Protein AF-0000000066668256 (afdb_homodimer)

Sequence (912 aa):
MPIAGFIGDLVALIESRNPEQIDAEDDSVPLQAQHWTLARVGQEAFAPSRTLNDADVHDGELLVLRSVTSKEAPALFDDVIDAVSRLTAEEFRSWTGNSARWTGLVASVLTVLTVLLTLANARGHGDPLAPAFILTAAGIGAFVAAGFAARRYLDTITATWLSLDGLLLVFGGGALFVPGALGSAHLLLGCSLTLVAAVLGYRVIGTGATLFSAAAAVSVIAGGSAAVYLVWHPGLPKLSAGLVVVGIALLSMVPRLAAGLARLPIPPVPTAGAAIDPADHEPRPTIEGIGAIGATALPSAAGLGERARAANQYQSGLIIACTLSAVIGAFGAADPLGSARWQGVTLAVVTAIILCLRGRSFADLTQAATLIAGGCLAFVALIVGAAVGDTDLELLVVGLLVVFAAGTVGFGVIGPHIEVTPVTRRMIEIFEYMLIISLIPLVLWIMNVYSMARNIMPIAGFIGDLVALIESRNPEQIDAEDDSVPLQAQHWTLARVGQEAFAPSRTLNDADVHDGELLVLRSVTSKEAPALFDDVIDAVSRLTAEEFRSWTGNSARWTGLVASVLTVLTVLLTLANARGHGDPLAPAFILTAAGIGAFVAAGFAARRYLDTITATWLSLDGLLLVFGGGALFVPGALGSAHLLLGCSLTLVAAVLGYRVIGTGATLFSAAAAVSVIAGGSAAVYLVWHPGLPKLSAGLVVVGIALLSMVPRLAAGLARLPIPPVPTAGAAIDPADHEPRPTIEGIGAIGATALPSAAGLGERARAANQYQSGLIIACTLSAVIGAFGAADPLGSARWQGVTLAVVTAIILCLRGRSFADLTQAATLIAGGCLAFVALIVGAAVGDTDLELLVVGLLVVFAAGTVGFGVIGPHIEVTPVTRRMIEIFEYMLIISLIPLVLWIMNVYSMARNI

Solvent-accessible surface area (backbone atoms only — not comparable to full-atom values): 46355 Å² total; per-residue (Å²): 113,36,41,56,76,47,40,62,56,49,49,49,48,52,42,67,74,47,53,72,73,73,69,51,82,67,89,60,70,64,70,79,79,52,50,57,26,51,13,45,78,94,49,71,67,45,62,41,79,40,28,51,72,76,68,68,58,57,92,87,63,68,63,37,84,34,72,41,69,56,68,65,60,71,75,75,50,93,39,70,65,57,39,45,49,52,51,47,58,71,70,44,64,60,62,44,52,64,54,35,27,50,51,10,49,52,51,17,47,54,36,52,52,47,47,49,52,53,50,61,59,46,32,78,78,46,65,69,56,63,62,19,53,51,29,34,52,51,11,52,49,27,39,52,50,14,35,45,28,31,71,75,65,63,35,59,66,62,13,39,55,30,36,49,45,12,45,54,24,28,23,49,11,35,22,40,66,45,76,61,65,90,48,41,68,20,45,26,41,7,20,50,47,26,30,52,47,24,55,52,44,36,71,69,46,69,58,48,56,30,59,30,36,18,45,30,45,35,19,50,55,51,20,48,51,19,48,48,40,68,73,68,56,60,58,61,40,40,54,16,37,49,31,27,50,51,12,56,57,46,53,75,43,33,66,62,51,16,32,57,75,35,64,52,85,68,73,76,74,77,56,93,74,62,71,78,55,70,76,75,60,54,73,71,58,55,77,79,69,27,51,70,64,57,45,64,70,50,54,50,73,67,48,47,49,52,32,46,50,47,17,52,28,31,32,39,6,42,47,49,24,21,36,52,32,26,32,55,8,25,48,39,26,15,28,32,75,65,80,58,43,72,56,22,44,50,47,24,53,49,50,18,52,49,31,34,58,54,13,70,72,38,56,43,28,70,49,15,48,45,23,32,49,33,13,51,48,32,46,53,50,46,45,52,33,38,32,74,49,34,70,86,40,41,67,59,38,49,50,51,42,52,50,47,22,54,45,32,35,45,50,13,62,50,42,67,74,53,85,79,50,72,66,58,51,51,50,50,50,52,50,50,51,51,50,59,60,51,47,55,62,43,44,38,52,67,60,41,46,56,61,54,55,66,73,98,112,35,41,57,76,47,40,63,57,50,48,49,49,52,41,66,73,48,53,72,73,74,69,56,75,70,90,59,69,64,72,79,79,49,51,55,27,50,12,46,77,96,50,72,66,47,62,42,79,41,28,51,71,79,67,67,58,57,91,87,63,68,64,37,83,34,72,42,69,56,68,64,62,73,76,75,51,91,39,68,66,58,40,44,48,51,52,47,59,72,72,46,64,59,60,44,54,65,54,36,27,51,51,10,49,51,50,17,47,55,37,51,51,48,47,50,52,52,50,61,60,46,34,79,78,47,65,68,54,63,61,16,52,52,28,34,51,50,12,51,49,27,39,52,50,13,35,44,28,31,71,76,65,62,34,57,67,62,13,39,54,29,36,50,44,12,44,54,25,28,23,50,11,36,22,41,67,45,76,60,65,90,47,42,70,22,46,25,42,7,20,51,47,25,30,52,48,22,56,52,44,37,71,70,47,69,56,47,55,30,59,30,36,19,46,29,43,35,17,51,54,52,20,50,52,20,50,48,40,67,74,68,56,60,58,62,39,39,54,15,38,49,32,29,50,51,12,56,57,44,53,75,43,31,67,60,52,15,33,56,74,35,65,53,85,68,75,76,73,78,56,93,76,62,72,78,56,71,77,75,60,54,72,70,57,55,78,78,70,27,48,69,67,57,44,65,70,50,55,49,74,68,46,46,50,51,34,46,49,46,16,51,28,31,30,40,7,42,47,48,25,22,35,50,33,27,32,54,8,23,47,38,25,15,28,32,75,64,80,57,44,72,57,24,44,50,48,23,51,48,50,19,51,49,30,34,58,54,13,70,72,39,56,42,31,69,48,15,49,45,23,33,50,33,12,52,49,34,46,52,51,46,45,50,32,37,32,74,48,35,70,86,42,40,66,59,37,50,52,51,45,53,51,46,22,54,46,32,35,46,50,13,61,50,41,66,74,53,84,80,50,71,66,58,50,50,50,49,50,52,49,51,50,52,50,60,60,52,47,55,62,43,44,38,53,67,61,41,47,57,60,54,56,66,73,98

Radius of gyration: 34.98 Å; Cα contacts (8 Å, |Δi|>4): 1241; chains: 2; bounding box: 107×98×68 Å

Organism: Nocardia brasiliensis (strain ATCC 700358 / HUJEG-1) (NCBI:txid1133849)

Secondary structure (DSSP, 8-state):
-BHHHHHHHHHHHHHHHSHHHHTSSS----TTSS-EEEEETTSPBPPTTSBTTTTTPPTT--EEEEE----------SSHHHHHHHHHHHHS-B--HHHHHHHHHHHHHHHHHHHHHHHHHHTTT---SHHHHHHHHHHHHHHHHHHHHHHTS--HHHHHHHHHHHHHHHHHHHHHTS-SSS-HHHHHHHHHHHHHHHHHHHHHH---HHHHHHHHHHHHHHHHHHHHHHHH---HHHHHHHHHHHHHHHHHHHHHHHHHHTT--------TTS---GGGGS----TTTTTTSHHHHS--HHHHHHHHHHHHHHHHHHHHHHHHHHHHHHHHHH-TTS---HHHHHHHHHHHHHHHHHHHH--BHHHHHHHHHHHHHHHHHHHHHHHHH-GGGHHHHHHHHHHHHHHHHIIIIIGGGSPPPHHHHHHHHHHHHHHHHHHHHHHHHHTTHHHHHHT-/-BHHHHHHHHHHHHHHHSHHHHSSS-----TTSS-EEEEETTSPBPPTTSBTTTTTPPTT--EEEEE----------SSHHHHHHHHHHHHS-B--HHHHHHHHHHHHHHHHHHHHHHHHHHTTT---SHHHHHHHHHHHHHHHHHHHHHHTS--HHHHHHHHHHHHHHHHHHHHHTS-SSS-HHHHHHHHHHHHHHHHHHHHHH---HHHHHHHHHHHHHHHHHHHHHHHH---HHHHHHHHHHHHHHHHHHHHHHHHHHTT--------TTS---GGGGS----TTTTTSSHHHHS--HHHHHHHHHHHHHHHHHHHHHHHHHHHHHHHHHH-TTS---HHHHHHHHHHHHHHHHHHHH--BHHHHHHHHHHHHHHHHHHHHHHHHH-GGGHHHHHHHHHHHHHHHHIIIIIGGGSPPPHHHHHHHHHHHHHHHHHHHHHHHHHTTHHHHHHT-

Structure (mmCIF, N/CA/C/O backbone):
data_AF-0000000066668256-model_v1
#
loop_
_entity.id
_entity.type
_entity.pdbx_description
1 polymer 'EccD-like transmembrane domain-containing protein'
#
loop_
_atom_site.group_PDB
_atom_site.id
_atom_site.type_symbol
_atom_site.label_atom_id
_atom_site.label_alt_id
_atom_site.label_comp_id
_atom_site.label_asym_id
_atom_site.label_entity_id
_atom_site.label_seq_id
_atom_site.pdbx_PDB_ins_code
_atom_site.Cartn_x
_atom_site.Cartn_y
_atom_site.Cartn_z
_atom_site.occupancy
_atom_site.B_iso_or_equiv
_atom_site.auth_seq_id
_atom_site.auth_comp_id
_atom_site.auth_asym_id
_atom_site.auth_atom_id
_atom_site.pdbx_PDB_model_num
ATOM 1 N N . MET A 1 1 ? -31.875 53.344 25.422 1 68.06 1 MET A N 1
ATOM 2 C CA . MET A 1 1 ? -31.312 52.688 24.234 1 68.06 1 MET A CA 1
ATOM 3 C C . MET A 1 1 ? -30.484 51.469 24.625 1 68.06 1 MET A C 1
ATOM 5 O O . MET A 1 1 ? -29.688 51.531 25.562 1 68.06 1 MET A O 1
ATOM 9 N N . PRO A 1 2 ? -30.797 50.312 23.984 1 75.94 2 PRO A N 1
ATOM 10 C CA . PRO A 1 2 ? -30.031 49.125 24.328 1 75.94 2 PRO A CA 1
ATOM 11 C C . PRO A 1 2 ? -28.547 49.25 24.062 1 75.94 2 PRO A C 1
ATOM 13 O O . PRO A 1 2 ? -28.156 50.031 23.172 1 75.94 2 PRO A O 1
ATOM 16 N N . ILE A 1 3 ? -27.75 48.562 24.859 1 79.12 3 ILE A N 1
ATOM 17 C CA . ILE A 1 3 ? -26.297 48.688 24.781 1 79.12 3 ILE A CA 1
ATOM 18 C C . ILE A 1 3 ? -25.828 48.344 23.375 1 79.12 3 ILE A C 1
ATOM 20 O O . ILE A 1 3 ? -24.938 49 22.828 1 79.12 3 ILE A O 1
ATOM 24 N N . ALA A 1 4 ? -26.453 47.406 22.672 1 74.12 4 ALA A N 1
ATOM 25 C CA . ALA A 1 4 ? -26.094 46.969 21.344 1 74.12 4 ALA A CA 1
ATOM 26 C C . ALA A 1 4 ? -26.266 48.094 20.312 1 74.12 4 ALA A C 1
ATOM 28 O O . ALA A 1 4 ? -25.547 48.125 19.312 1 74.12 4 ALA A O 1
ATOM 29 N N . GLY A 1 5 ? -27.156 48.969 20.594 1 74.69 5 GLY A N 1
ATOM 30 C CA . GLY A 1 5 ? -27.453 50.031 19.672 1 74.69 5 GLY A CA 1
ATOM 31 C C . GLY A 1 5 ? -26.359 51.094 19.609 1 74.69 5 GLY A C 1
ATOM 32 O O . GLY A 1 5 ? -26.188 51.75 18.578 1 74.69 5 GLY A O 1
ATOM 33 N N . PHE A 1 6 ? -25.672 51.281 20.781 1 77.75 6 PHE A N 1
ATOM 34 C CA . PHE A 1 6 ? -24.719 52.375 20.719 1 77.75 6 PHE A CA 1
ATOM 35 C C . PHE A 1 6 ? -23.297 51.875 20.891 1 77.75 6 PHE A C 1
ATOM 37 O O . PHE A 1 6 ? -22.344 52.656 20.75 1 77.75 6 PHE A O 1
ATOM 44 N N . ILE A 1 7 ? -23.125 50.594 21.156 1 76.75 7 ILE A N 1
ATOM 45 C CA . ILE A 1 7 ? -21.797 50.062 21.422 1 76.75 7 ILE A CA 1
ATOM 46 C C . ILE A 1 7 ? -20.922 50.219 20.188 1 76.75 7 ILE A C 1
ATOM 48 O O . ILE A 1 7 ? -19.734 50.5 20.297 1 76.75 7 ILE A O 1
ATOM 52 N N . GLY A 1 8 ? -21.453 49.969 19 1 76.62 8 GLY A N 1
ATOM 53 C CA . GLY A 1 8 ? -20.688 50.188 17.781 1 76.62 8 GLY A CA 1
ATOM 54 C C . GLY A 1 8 ? -20.125 51.594 17.656 1 76.62 8 GLY A C 1
ATOM 55 O O . GLY A 1 8 ? -18.953 51.75 17.328 1 76.62 8 GLY A O 1
ATOM 56 N N . ASP A 1 9 ? -21 52.5 17.969 1 76.56 9 ASP A N 1
ATOM 57 C CA . ASP A 1 9 ? -20.578 53.906 17.906 1 76.56 9 ASP A CA 1
ATOM 58 C C . ASP A 1 9 ? -19.516 54.188 18.953 1 76.56 9 ASP A C 1
ATOM 60 O O . ASP A 1 9 ? -18.578 54.969 18.703 1 76.56 9 ASP A O 1
ATOM 64 N N . LEU A 1 10 ? -19.688 53.688 20.094 1 75.94 10 LEU A N 1
ATOM 65 C CA . LEU A 1 10 ? -18.719 53.875 21.172 1 75.94 10 LEU A CA 1
ATOM 66 C C . LEU A 1 10 ? -17.359 53.281 20.812 1 75.94 10 LEU A C 1
ATOM 68 O O . LEU A 1 10 ? -16.328 53.906 21.047 1 75.94 10 LEU A O 1
ATOM 72 N N . VAL A 1 11 ? -17.5 52.094 20.188 1 75.25 11 VAL A N 1
ATOM 73 C CA . VAL A 1 11 ? -16.25 51.438 19.781 1 75.25 11 VAL A CA 1
ATOM 74 C C . VAL A 1 11 ? -15.586 52.281 18.688 1 75.25 11 VAL A C 1
ATOM 76 O O . VAL A 1 11 ? -14.367 52.469 18.719 1 75.25 11 VAL A O 1
ATOM 79 N N . ALA A 1 12 ? -16.328 52.688 17.828 1 75.12 12 ALA A N 1
ATOM 80 C CA . ALA A 1 12 ? -15.797 53.531 16.781 1 75.12 12 ALA A CA 1
ATOM 81 C C . ALA A 1 12 ? -15.195 54.812 17.359 1 75.12 12 ALA A C 1
ATOM 83 O O . ALA A 1 12 ? -14.148 55.281 16.891 1 75.12 12 ALA A O 1
ATOM 84 N N . LEU A 1 13 ? -15.852 55.312 18.344 1 74.5 13 LEU A N 1
ATOM 85 C CA . LEU A 1 13 ? -15.367 56.531 18.969 1 74.5 13 LEU A CA 1
ATOM 86 C C . LEU A 1 13 ? -14.055 56.281 19.719 1 74.5 13 LEU A C 1
ATOM 88 O O . LEU A 1 13 ? -13.133 57.125 19.656 1 74.5 13 LEU A O 1
ATOM 92 N N . ILE A 1 14 ? -14.07 55.219 20.375 1 71.69 14 ILE A N 1
ATOM 93 C CA . ILE A 1 14 ? -12.852 54.875 21.094 1 71.69 14 ILE A CA 1
ATOM 94 C C . ILE A 1 14 ? -11.719 54.625 20.094 1 71.69 14 ILE A C 1
ATOM 96 O O . ILE A 1 14 ? -10.578 55.031 20.312 1 71.69 14 ILE A O 1
ATOM 100 N N . GLU A 1 15 ? -12.109 53.969 18.969 1 68.62 15 GLU A N 1
ATOM 101 C CA . GLU A 1 15 ? -11.141 53.688 17.906 1 68.62 15 GLU A CA 1
ATOM 102 C C . GLU A 1 15 ? -10.648 55 17.266 1 68.62 15 GLU A C 1
ATOM 104 O O . GLU A 1 15 ? -9.469 55.125 16.906 1 68.62 15 GLU A O 1
ATOM 109 N N . SER A 1 16 ? -11.516 55.844 17.094 1 70.75 16 SER A N 1
ATOM 110 C CA . SER A 1 16 ? -11.156 57.125 16.484 1 70.75 16 SER A CA 1
ATOM 111 C C . SER A 1 16 ? -10.258 57.938 17.406 1 70.75 16 SER A C 1
ATOM 113 O O . SER A 1 16 ? -9.43 58.719 16.938 1 70.75 16 SER A O 1
ATOM 115 N N . ARG A 1 17 ? -10.469 57.812 18.766 1 65.69 17 ARG A N 1
ATOM 116 C CA . ARG A 1 17 ? -9.688 58.625 19.703 1 65.69 17 ARG A CA 1
ATOM 117 C C . ARG A 1 17 ? -8.32 58 19.938 1 65.69 17 ARG A C 1
ATOM 119 O O . ARG A 1 17 ? -7.371 58.688 20.312 1 65.69 17 ARG A O 1
ATOM 126 N N . ASN A 1 18 ? -8.203 56.719 19.891 1 52.72 18 ASN A N 1
ATOM 127 C CA . ASN A 1 18 ? -6.906 56.062 19.984 1 52.72 18 ASN A CA 1
ATOM 128 C C . ASN A 1 18 ? -6.598 55.25 18.75 1 52.72 18 ASN A C 1
ATOM 130 O O . ASN A 1 18 ? -6.703 54 18.781 1 52.72 18 ASN A O 1
ATOM 134 N N . PRO A 1 19 ? -6.418 55.906 17.562 1 51.62 19 PRO A N 1
ATOM 135 C CA . PRO A 1 19 ? -6.16 55.188 16.312 1 51.62 19 PRO A CA 1
ATOM 136 C C . PRO A 1 19 ? -4.906 54.312 16.375 1 51.62 19 PRO A C 1
ATOM 138 O O . PRO A 1 19 ? -4.785 53.344 15.617 1 51.62 19 PRO A O 1
ATOM 141 N N . GLU A 1 20 ? -3.904 54.719 17.031 1 46.59 20 GLU A N 1
ATOM 142 C CA . GLU A 1 20 ? -2.58 54.094 16.953 1 46.59 20 GLU A CA 1
ATOM 143 C C . GLU A 1 20 ? -2.588 52.688 17.531 1 46.59 20 GLU A C 1
ATOM 145 O O . GLU A 1 20 ? -1.735 51.875 17.188 1 46.59 20 GLU A O 1
ATOM 150 N N . GLN A 1 21 ? -3.314 52.406 18.547 1 44.06 21 GLN A N 1
ATOM 151 C CA . GLN A 1 21 ? -3.189 51.125 19.219 1 44.06 21 GLN A CA 1
ATOM 152 C C . GLN A 1 21 ? -3.773 50 18.375 1 44.06 21 GLN A C 1
ATOM 154 O O . GLN A 1 21 ? -3.385 48.812 18.516 1 44.06 21 GLN A O 1
ATOM 159 N N . ILE A 1 22 ? -4.828 50.219 17.609 1 42 22 ILE A N 1
ATOM 160 C CA . ILE A 1 22 ? -5.441 49.094 16.906 1 42 22 ILE A CA 1
ATOM 161 C C . ILE A 1 22 ? -4.668 48.781 15.625 1 42 22 ILE A C 1
ATOM 163 O O . ILE A 1 22 ? -4.953 47.812 14.93 1 42 22 ILE A O 1
ATOM 167 N N . ASP A 1 23 ? -3.922 49.688 15.062 1 41.34 23 ASP A N 1
ATOM 168 C CA . ASP A 1 23 ? -3.223 49.375 13.82 1 41.34 23 ASP A CA 1
ATOM 169 C C . ASP A 1 23 ? -2.127 48.312 14.055 1 41.34 23 ASP A C 1
ATOM 171 O O . ASP A 1 23 ? -1.35 48.031 13.148 1 41.34 23 ASP A O 1
ATOM 175 N N . ALA A 1 24 ? -1.581 48.312 15.297 1 39.06 24 ALA A N 1
ATOM 176 C CA . ALA A 1 24 ? -0.411 47.469 15.398 1 39.06 24 ALA A CA 1
ATOM 177 C C . ALA A 1 24 ? -0.722 46.062 14.875 1 39.06 24 ALA A C 1
ATOM 179 O O . ALA A 1 24 ? -1.877 45.75 14.586 1 39.06 24 ALA A O 1
ATOM 180 N N . GLU A 1 25 ? -0.05 45 15.148 1 37.28 25 GLU A N 1
ATOM 181 C CA . GLU A 1 25 ? 0.391 43.781 14.5 1 37.28 25 GLU A CA 1
ATOM 182 C C . GLU A 1 25 ? -0.791 42.875 14.203 1 37.28 25 GLU A C 1
ATOM 184 O O . GLU A 1 25 ? -0.665 41.906 13.422 1 37.28 25 GLU A O 1
ATOM 189 N N . ASP A 1 26 ? -1.583 42.562 15.234 1 35.16 26 ASP A N 1
ATOM 190 C CA . ASP A 1 26 ? -2.268 41.312 14.953 1 35.16 26 ASP A CA 1
ATOM 191 C C . ASP A 1 26 ? -3.312 41.5 13.852 1 35.16 26 ASP A C 1
ATOM 193 O O . ASP A 1 26 ? -3.969 42.531 13.773 1 35.16 26 ASP A O 1
ATOM 197 N N . ASP A 1 27 ? -3.115 40.969 12.633 1 38.06 27 ASP A N 1
ATOM 198 C CA . ASP A 1 27 ? -4.176 40.594 11.703 1 38.06 27 ASP A CA 1
ATOM 199 C C . ASP A 1 27 ? -5.531 40.531 12.406 1 38.06 27 ASP A C 1
ATOM 201 O O . ASP A 1 27 ? -5.949 39.469 12.844 1 38.06 27 ASP A O 1
ATOM 205 N N . SER A 1 28 ? -5.777 41.375 13.344 1 34.88 28 SER A N 1
ATOM 206 C CA . SER A 1 28 ? -6.953 41.469 14.211 1 34.88 28 SER A CA 1
ATOM 207 C C . SER A 1 28 ? -8.242 41.375 13.398 1 34.88 28 SER A C 1
ATOM 209 O O . SER A 1 28 ? -8.344 42 12.328 1 34.88 28 SER A O 1
ATOM 211 N N . VAL A 1 29 ? -9.008 40.312 13.477 1 40.22 29 VAL A N 1
ATOM 212 C CA . VAL A 1 29 ? -10.414 40.188 13.109 1 40.22 29 VAL A CA 1
ATOM 213 C C . VAL A 1 29 ? -11.078 41.562 13.172 1 40.22 29 VAL A C 1
ATOM 215 O O . VAL A 1 29 ? -10.828 42.344 14.102 1 40.22 29 VAL A O 1
ATOM 218 N N . PRO A 1 30 ? -11.406 42.125 12.023 1 41.91 30 PRO A N 1
ATOM 219 C CA . PRO A 1 30 ? -12.195 43.344 12.141 1 41.91 30 PRO A CA 1
ATOM 220 C C . PRO A 1 30 ? -13.008 43.406 13.43 1 41.91 30 PRO A C 1
ATOM 222 O O . PRO A 1 30 ? -13.602 42.406 13.836 1 41.91 30 PRO A O 1
ATOM 225 N N . LEU A 1 31 ? -12.664 44.188 14.461 1 43.31 31 LEU A N 1
ATOM 226 C CA . LEU A 1 31 ? -13.445 44.5 15.641 1 43.31 31 LEU A CA 1
ATOM 227 C C . LEU A 1 31 ? -14.938 44.438 15.336 1 43.31 31 LEU A C 1
ATOM 229 O O . LEU A 1 31 ? -15.766 44.562 16.25 1 43.31 31 LEU A O 1
ATOM 233 N N . GLN A 1 32 ? -15.32 44.438 14.055 1 44.84 32 GLN A N 1
ATOM 234 C CA . GLN A 1 32 ? -16.734 44.375 13.734 1 44.84 32 GLN A CA 1
ATOM 235 C C . GLN A 1 32 ? -17.344 43.062 14.219 1 44.84 32 GLN A C 1
ATOM 237 O O . GLN A 1 32 ? -18.516 43.031 14.594 1 44.84 32 GLN A O 1
ATOM 242 N N . ALA A 1 33 ? -16.484 41.969 14.102 1 43.03 33 ALA A N 1
ATOM 243 C CA . ALA A 1 33 ? -17.109 40.688 14.398 1 43.03 33 ALA A CA 1
ATOM 244 C C . ALA A 1 33 ? -17.125 40.406 15.906 1 43.03 33 ALA A C 1
ATOM 246 O O . ALA A 1 33 ? -17.594 39.375 16.359 1 43.03 33 ALA A O 1
ATOM 247 N N . GLN A 1 34 ? -16.5 41.25 16.734 1 50.34 34 GLN A N 1
ATOM 248 C CA . GLN A 1 34 ? -16.562 41.031 18.172 1 50.34 34 GLN A CA 1
ATOM 249 C C . GLN A 1 34 ? -17.75 41.781 18.781 1 50.34 34 GLN A C 1
ATOM 251 O O . GLN A 1 34 ? -17.969 42.969 18.484 1 50.34 34 GLN A O 1
ATOM 256 N N . HIS A 1 35 ? -18.797 41.125 19.156 1 60.59 35 HIS A N 1
ATOM 257 C CA . HIS A 1 35 ? -19.891 41.625 19.953 1 60.59 35 HIS A CA 1
ATOM 258 C C . HIS A 1 35 ? -19.391 42.25 21.266 1 60.59 35 HIS A C 1
ATOM 260 O O . HIS A 1 35 ? -18.891 41.531 22.125 1 60.59 35 HIS A O 1
ATOM 266 N N . TRP A 1 36 ? -19.047 43.438 21.281 1 68.38 36 TRP A N 1
ATOM 267 C CA . TRP A 1 36 ? -18.672 44.219 22.453 1 68.38 36 TRP A CA 1
ATOM 268 C C . TRP A 1 36 ? -19.906 44.531 23.297 1 68.38 36 TRP A C 1
ATOM 270 O O . TRP A 1 36 ? -21 44.719 22.766 1 68.38 36 TRP A O 1
ATOM 280 N N . THR A 1 37 ? -19.781 44.188 24.516 1 76.06 37 THR A N 1
ATOM 281 C CA . THR A 1 37 ? -20.781 44.688 25.469 1 76.06 37 THR A CA 1
ATOM 282 C C . THR A 1 37 ? -20.109 45.5 26.578 1 76.06 37 THR A C 1
ATOM 284 O O . THR A 1 37 ? -18.875 45.594 26.625 1 76.06 37 THR A O 1
ATOM 287 N N . LEU A 1 38 ? -20.844 46.25 27.422 1 76.69 38 LEU A N 1
ATOM 288 C CA . LEU A 1 38 ? -20.359 47.031 28.531 1 76.69 38 LEU A CA 1
ATOM 289 C C . LEU A 1 38 ? -20.422 46.25 29.844 1 76.69 38 LEU A C 1
ATOM 291 O O . LEU A 1 38 ? -21.312 45.438 30.016 1 76.69 38 LEU A O 1
ATOM 295 N N . ALA A 1 39 ? -19.422 46.281 30.578 1 79.69 39 ALA A N 1
ATOM 296 C CA . ALA A 1 39 ? -19.406 45.688 31.906 1 79.69 39 ALA A CA 1
ATOM 297 C C . ALA A 1 39 ? -18.891 46.688 32.938 1 79.69 39 ALA A C 1
ATOM 299 O O . ALA A 1 39 ? -18.172 47.625 32.594 1 79.69 39 ALA A O 1
ATOM 300 N N . ARG A 1 40 ? -19.422 46.5 34.094 1 78.5 40 ARG A N 1
ATOM 301 C CA . ARG A 1 40 ? -18.812 47.219 35.219 1 78.5 40 ARG A CA 1
ATOM 302 C C . ARG A 1 40 ? -17.422 46.688 35.5 1 78.5 40 ARG A C 1
ATOM 304 O O . ARG A 1 40 ? -17.141 45.531 35.281 1 78.5 40 ARG A O 1
ATOM 311 N N . VAL A 1 41 ? -16.516 47.594 36 1 73.06 41 VAL A N 1
ATOM 312 C CA . VAL A 1 41 ? -15.156 47.188 36.375 1 73.06 41 VAL A CA 1
ATOM 313 C C . VAL A 1 41 ? -15.219 46.062 37.375 1 73.06 41 VAL A C 1
ATOM 315 O O . VAL A 1 41 ? -15.75 46.219 38.469 1 73.06 41 VAL A O 1
ATOM 318 N N . GLY A 1 42 ? -14.789 44.812 36.969 1 70.31 42 GLY A N 1
ATOM 319 C CA . GLY A 1 42 ? -14.703 43.656 37.875 1 70.31 42 GLY A CA 1
ATOM 320 C C . GLY A 1 42 ? -15.969 42.844 37.875 1 70.31 42 GLY A C 1
ATOM 321 O O . GLY A 1 42 ? -16.078 41.875 38.656 1 70.31 42 GLY A O 1
ATOM 322 N N . GLN A 1 43 ? -17.016 43.281 37.094 1 74.56 43 GLN A N 1
ATOM 323 C CA . GLN A 1 43 ? -18.266 42.531 37.094 1 74.56 43 GLN A CA 1
ATOM 324 C C . GLN A 1 43 ? -18.531 41.906 35.719 1 74.56 43 GLN A C 1
ATOM 326 O O . GLN A 1 43 ? -17.797 42.156 34.75 1 74.56 43 GLN A O 1
ATOM 331 N N . GLU A 1 44 ? -19.547 41.125 35.719 1 75.5 44 GLU A N 1
ATOM 332 C CA . GLU A 1 44 ? -19.922 40.406 34.5 1 75.5 44 GLU A CA 1
ATOM 333 C C . GLU A 1 44 ? -20.469 41.406 33.438 1 75.5 44 GLU A C 1
ATOM 335 O O . GLU A 1 44 ? -21 42.438 33.812 1 75.5 44 GLU A O 1
ATOM 340 N N . ALA A 1 45 ? -20.266 41.031 32.219 1 74.75 45 ALA A N 1
ATOM 341 C CA . ALA A 1 45 ? -20.719 41.844 31.094 1 74.75 45 ALA A CA 1
ATOM 342 C C . ALA A 1 45 ? -22.25 41.938 31.062 1 74.75 45 ALA A C 1
ATOM 344 O O . ALA A 1 45 ? -22.938 41 31.422 1 74.75 45 ALA A O 1
ATOM 345 N N . PHE A 1 46 ? -22.75 43.219 30.719 1 77.69 46 PHE A N 1
ATOM 346 C CA . PHE A 1 46 ? -24.188 43.406 30.547 1 77.69 46 PHE A CA 1
ATOM 347 C C . PHE A 1 46 ? -24.672 42.75 29.266 1 77.69 46 PHE A C 1
ATOM 349 O O . PHE A 1 46 ? -23.953 42.719 28.266 1 77.69 46 PHE A O 1
ATOM 356 N N . ALA A 1 47 ? -25.828 42.094 29.344 1 73.88 47 ALA A N 1
ATOM 357 C CA . ALA A 1 47 ? -26.438 41.594 28.125 1 73.88 47 ALA A CA 1
ATOM 358 C C . ALA A 1 47 ? -26.656 42.719 27.109 1 73.88 47 ALA A C 1
ATOM 360 O O . ALA A 1 47 ? -27.125 43.781 27.469 1 73.88 47 ALA A O 1
ATOM 361 N N . PRO A 1 48 ? -26.188 42.5 25.859 1 72.81 48 PRO A N 1
ATOM 362 C CA . PRO A 1 48 ? -26.266 43.531 24.828 1 72.81 48 PRO A CA 1
ATOM 363 C C . PRO A 1 48 ? -27.688 44.031 24.609 1 72.81 48 PRO A C 1
ATOM 365 O O . PRO A 1 48 ? -27.891 45.156 24.094 1 72.81 48 PRO A O 1
ATOM 368 N N . SER A 1 49 ? -28.656 43.312 25.016 1 75 49 SER A N 1
ATOM 369 C CA . SER A 1 49 ? -30.062 43.688 24.797 1 75 49 SER A CA 1
ATOM 370 C C . SER A 1 49 ? -30.578 44.562 25.922 1 75 49 SER A C 1
ATOM 372 O O . SER A 1 49 ? -31.656 45.156 25.797 1 75 49 SER A O 1
ATOM 374 N N . ARG A 1 50 ? -29.812 44.719 26.938 1 77.56 50 ARG A N 1
ATOM 375 C CA . ARG A 1 50 ? -30.281 45.5 28.078 1 77.56 50 ARG A CA 1
ATOM 376 C C . ARG A 1 50 ? -29.922 46.969 27.906 1 77.56 50 ARG A C 1
ATOM 378 O O . ARG A 1 50 ? -28.969 47.312 27.203 1 77.56 50 ARG A O 1
ATOM 385 N N . THR A 1 51 ? -30.781 47.781 28.391 1 79.69 51 THR A N 1
ATOM 386 C CA . THR A 1 51 ? -30.5 49.219 28.422 1 79.69 51 THR A CA 1
ATOM 387 C C . THR A 1 51 ? -29.656 49.562 29.656 1 79.69 51 THR A C 1
ATOM 389 O O . THR A 1 51 ? -29.672 48.844 30.656 1 79.69 51 THR A O 1
ATOM 392 N N . LEU A 1 52 ? -28.859 50.594 29.672 1 80.44 52 LEU A N 1
ATOM 393 C CA . LEU A 1 52 ? -28.047 51.062 30.781 1 80.44 52 LEU A CA 1
ATOM 394 C C . LEU A 1 52 ? -28.906 51.375 32 1 80.44 52 LEU A C 1
ATOM 396 O O . LEU A 1 52 ? -28.469 51.188 33.156 1 80.44 52 LEU A O 1
ATOM 400 N N . ASN A 1 53 ? -30.094 51.844 31.734 1 81.81 53 ASN A N 1
ATOM 401 C CA . ASN A 1 53 ? -31.031 52.125 32.812 1 81.81 53 ASN A CA 1
ATOM 402 C C . ASN A 1 53 ? -31.516 50.844 33.5 1 81.81 53 ASN A C 1
ATOM 404 O O . ASN A 1 53 ? -31.656 50.781 34.719 1 81.81 53 ASN A O 1
ATOM 408 N N . ASP A 1 54 ? -31.672 49.812 32.688 1 80.25 54 ASP A N 1
ATOM 409 C CA . ASP A 1 54 ? -32.125 48.531 33.188 1 80.25 54 ASP A CA 1
ATOM 410 C C . ASP A 1 54 ? -31 47.844 34 1 80.25 54 ASP A C 1
ATOM 412 O O . ASP A 1 54 ? -31.266 47.062 34.906 1 80.25 54 ASP A O 1
ATOM 416 N N . ALA A 1 55 ? -29.828 48.125 33.625 1 78.94 55 ALA A N 1
ATOM 417 C CA . ALA A 1 55 ? -28.656 47.562 34.312 1 78.94 55 ALA A CA 1
ATOM 418 C C . ALA A 1 55 ? -28.266 48.438 35.5 1 78.94 55 ALA A C 1
ATOM 420 O O . ALA A 1 55 ? -27.234 48.219 36.125 1 78.94 55 ALA A O 1
ATOM 421 N N . ASP A 1 56 ? -28.984 49.406 35.844 1 82.44 56 ASP A N 1
ATOM 422 C CA . ASP A 1 56 ? -28.797 50.312 36.969 1 82.44 56 ASP A CA 1
ATOM 423 C C . ASP A 1 56 ? -27.438 51 36.906 1 82.44 56 ASP A C 1
ATOM 425 O O . ASP A 1 56 ? -26.719 51.062 37.906 1 82.44 56 ASP A O 1
ATOM 429 N N . VAL A 1 57 ? -27.125 51.312 35.75 1 80.94 57 VAL A N 1
ATOM 430 C CA . VAL A 1 57 ? -25.891 52.062 35.562 1 80.94 57 VAL A CA 1
ATOM 431 C C . VAL A 1 57 ? -26.156 53.562 35.844 1 80.94 57 VAL A C 1
ATOM 433 O O . VAL A 1 57 ? -27.062 54.156 35.25 1 80.94 57 VAL A O 1
ATOM 436 N N . HIS A 1 58 ? -25.422 54.062 36.75 1 82.31 58 HIS A N 1
ATOM 437 C CA . HIS A 1 58 ? -25.594 55.469 37.125 1 82.31 58 HIS A CA 1
ATOM 438 C C . HIS A 1 58 ? -24.594 56.375 36.375 1 82.31 58 HIS A C 1
ATOM 440 O O . HIS A 1 58 ? -23.531 55.906 35.938 1 82.31 58 HIS A O 1
ATOM 446 N N . ASP A 1 59 ? -24.906 57.562 36.312 1 78 59 ASP A N 1
ATOM 447 C CA . ASP A 1 59 ? -24.047 58.562 35.656 1 78 59 ASP A CA 1
ATOM 448 C C . ASP A 1 59 ? -22.703 58.688 36.375 1 78 59 ASP A C 1
ATOM 450 O O . ASP A 1 59 ? -22.656 58.781 37.594 1 78 59 ASP A O 1
ATOM 454 N N . GLY A 1 60 ? -21.609 58.5 35.688 1 79.62 60 GLY A N 1
ATOM 455 C CA . GLY A 1 60 ? -20.266 58.625 36.25 1 79.62 60 GLY A CA 1
ATOM 456 C C . GLY A 1 60 ? -19.594 57.281 36.531 1 79.62 60 GLY A C 1
ATOM 457 O O . GLY A 1 60 ? -18.438 57.25 36.906 1 79.62 60 GLY A O 1
ATOM 458 N N . GLU A 1 61 ? -20.391 56.25 36.312 1 78.69 61 GLU A N 1
ATOM 459 C CA . GLU A 1 61 ? -19.812 54.938 36.562 1 78.69 61 GLU A CA 1
ATOM 460 C C . GLU A 1 61 ? -18.891 54.531 35.438 1 78.69 61 GLU A C 1
ATOM 462 O O . GLU A 1 61 ? -19.156 54.812 34.25 1 78.69 61 GLU A O 1
ATOM 467 N N . LEU A 1 62 ? -17.781 53.969 35.812 1 78.38 62 LEU A N 1
ATOM 468 C CA . LEU A 1 62 ? -16.797 53.5 34.844 1 78.38 62 LEU A CA 1
ATOM 469 C C . LEU A 1 62 ? -17.188 52.125 34.281 1 78.38 62 LEU A C 1
ATOM 471 O O . LEU A 1 62 ? -17.344 51.188 35.062 1 78.38 62 LEU A O 1
ATOM 475 N N . LEU A 1 63 ? -17.594 52.156 33.062 1 78.44 63 LEU A N 1
ATOM 476 C CA . LEU A 1 63 ? -17.891 50.906 32.344 1 78.44 63 LEU A CA 1
ATOM 477 C C . LEU A 1 63 ? -16.75 50.5 31.438 1 78.44 63 LEU A C 1
ATOM 479 O O . LEU A 1 63 ? -16.062 51.375 30.891 1 78.44 63 LEU A O 1
ATOM 483 N N . VAL A 1 64 ? -16.375 49.25 31.5 1 78.44 64 VAL A N 1
ATOM 484 C CA . VAL A 1 64 ? -15.305 48.719 30.656 1 78.44 64 VAL A CA 1
ATOM 485 C C . VAL A 1 64 ? -15.914 47.969 29.453 1 78.44 64 VAL A C 1
ATOM 487 O O . VAL A 1 64 ? -16.922 47.281 29.594 1 78.44 64 VAL A O 1
ATOM 490 N N . LEU A 1 65 ? -15.328 48.375 28.344 1 74.75 65 LEU A N 1
ATOM 491 C CA . LEU A 1 65 ? -15.656 47.625 27.141 1 74.75 65 LEU A CA 1
ATOM 492 C C . LEU A 1 65 ? -15.078 46.219 27.203 1 74.75 65 LEU A C 1
ATOM 494 O O . LEU A 1 65 ? -13.867 46.031 27.375 1 74.75 65 LEU A O 1
ATOM 498 N N . ARG A 1 66 ? -15.938 45.344 27.375 1 69.5 66 ARG A N 1
ATOM 499 C CA . ARG A 1 66 ? -15.5 43.938 27.391 1 69.5 66 ARG A CA 1
ATOM 500 C C . ARG A 1 66 ? -15.93 43.219 26.125 1 69.5 66 ARG A C 1
ATOM 502 O O . ARG A 1 66 ? -17.047 43.406 25.641 1 69.5 66 ARG A O 1
ATOM 509 N N . SER A 1 67 ? -14.992 42.656 25.531 1 63.62 67 SER A N 1
ATOM 510 C CA . SER A 1 67 ? -15.328 41.781 24.406 1 63.62 67 SER A CA 1
ATOM 511 C C . SER A 1 67 ? -16.078 40.562 24.875 1 63.62 67 SER A C 1
ATOM 513 O O . SER A 1 67 ? -15.633 39.844 25.797 1 63.62 67 SER A O 1
ATOM 515 N N . VAL A 1 68 ? -17.375 40.625 24.953 1 51.75 68 VAL A N 1
ATOM 516 C CA . VAL A 1 68 ? -18.062 39.375 25.188 1 51.75 68 VAL A CA 1
ATOM 517 C C . VAL A 1 68 ? -17.812 38.406 24.031 1 51.75 68 VAL A C 1
ATOM 519 O O . VAL A 1 68 ? -18.078 38.75 22.875 1 51.75 68 VAL A O 1
ATOM 522 N N . THR A 1 69 ? -16.781 37.688 24.156 1 44.72 69 THR A N 1
ATOM 523 C CA . THR A 1 69 ? -16.719 36.594 23.172 1 44.72 69 THR A CA 1
ATOM 524 C C . THR A 1 69 ? -18.125 36.062 22.859 1 44.72 69 THR A C 1
ATOM 526 O O . THR A 1 69 ? -18.844 35.656 23.781 1 44.72 69 THR A O 1
ATOM 529 N N . SER A 1 70 ? -18.906 36.781 22.109 1 39.41 70 SER A N 1
ATOM 530 C CA . SER A 1 70 ? -20.109 36.062 21.734 1 39.41 70 SER A CA 1
ATOM 531 C C . SER A 1 70 ? -19.906 34.531 21.906 1 39.41 70 SER A C 1
ATOM 533 O O . SER A 1 70 ? -19 33.969 21.297 1 39.41 70 SER A O 1
ATOM 535 N N . LYS A 1 71 ? -19.938 34.062 23.172 1 36.12 71 LYS A N 1
ATOM 536 C CA . LYS A 1 71 ? -20.172 32.625 22.906 1 36.12 71 LYS A CA 1
ATOM 537 C C . LYS A 1 71 ? -20.859 32.438 21.562 1 36.12 71 LYS A C 1
ATOM 539 O O . LYS A 1 71 ? -21.938 32.969 21.328 1 36.12 71 LYS A O 1
ATOM 544 N N . GLU A 1 72 ? -20.094 32.562 20.531 1 35.97 72 GLU A N 1
ATOM 545 C CA . GLU A 1 72 ? -20.703 32.156 19.281 1 35.97 72 GLU A CA 1
ATOM 546 C C . GLU A 1 72 ? -21.969 31.328 19.516 1 35.97 72 GLU A C 1
ATOM 548 O O . GLU A 1 72 ? -21.938 30.312 20.219 1 35.97 72 GLU A O 1
ATOM 553 N N . ALA A 1 73 ? -23.047 32 19.938 1 36.41 73 ALA A N 1
ATOM 554 C CA . ALA A 1 73 ? -24.266 31.203 19.875 1 36.41 73 ALA A CA 1
ATOM 555 C C . ALA A 1 73 ? -24.078 29.969 19.016 1 36.41 73 ALA A C 1
ATOM 557 O O . ALA A 1 73 ? -23.453 30.031 17.953 1 36.41 73 ALA A O 1
ATOM 558 N N . PRO A 1 74 ? -23.984 28.781 19.625 1 41.19 74 PRO A N 1
ATOM 559 C CA . PRO A 1 74 ? -23.906 27.703 18.641 1 41.19 74 PRO A CA 1
ATOM 560 C C . PRO A 1 74 ? -24.594 28.047 17.328 1 41.19 74 PRO A C 1
ATOM 562 O O . PRO A 1 74 ? -25.594 28.781 17.312 1 41.19 74 PRO A O 1
ATOM 565 N N . ALA A 1 75 ? -23.938 28.5 16.281 1 41.88 75 ALA A N 1
ATOM 566 C CA . ALA A 1 75 ? -24.562 28.75 14.984 1 41.88 75 ALA A CA 1
ATOM 567 C C . ALA A 1 75 ? -25.953 28.125 14.914 1 41.88 75 ALA A C 1
ATOM 569 O O . ALA A 1 75 ? -26.094 26.906 15.047 1 41.88 75 ALA A O 1
ATOM 570 N N . LEU A 1 76 ? -26.875 28.609 15.523 1 45.81 76 LEU A N 1
ATOM 571 C CA . LEU A 1 76 ? -28.234 28.172 15.25 1 45.81 76 LEU A CA 1
ATOM 572 C C . LEU A 1 76 ? -28.422 27.859 13.766 1 45.81 76 LEU A C 1
ATOM 574 O O . LEU A 1 76 ? -28.234 28.719 12.914 1 45.81 76 LEU A O 1
ATOM 578 N N . PHE A 1 77 ? -28.031 26.703 13.406 1 46.88 77 PHE A N 1
ATOM 579 C CA . PHE A 1 77 ? -28.297 26.312 12.023 1 46.88 77 PHE A CA 1
ATOM 580 C C . PHE A 1 77 ? -29.797 26.328 11.75 1 46.88 77 PHE A C 1
ATOM 582 O O . PHE A 1 77 ? -30.578 25.734 12.508 1 46.88 77 PHE A O 1
ATOM 589 N N . ASP A 1 78 ? -30.375 27.328 11.156 1 54.06 78 ASP A N 1
ATOM 590 C CA . ASP A 1 78 ? -31.781 27.406 10.773 1 54.06 78 ASP A CA 1
ATOM 591 C C . ASP A 1 78 ? -32.25 26.109 10.109 1 54.06 78 ASP A C 1
ATOM 593 O O . ASP A 1 78 ? -33.406 25.734 10.203 1 54.06 78 ASP A O 1
ATOM 597 N N . ASP A 1 79 ? -31.266 25.484 9.438 1 60.03 79 ASP A N 1
ATOM 598 C CA . ASP A 1 79 ? -31.562 24.266 8.68 1 60.03 79 ASP A CA 1
ATOM 599 C C . ASP A 1 79 ? -30.594 23.156 9.047 1 60.03 79 ASP A C 1
ATOM 601 O O . ASP A 1 79 ? -29.375 23.359 9.078 1 60.03 79 ASP A O 1
ATOM 605 N N . VAL A 1 80 ? -31.156 22.172 9.648 1 63.44 80 VAL A N 1
ATOM 606 C CA . VAL A 1 80 ? -30.422 20.984 10.047 1 63.44 80 VAL A CA 1
ATOM 607 C C . VAL A 1 80 ? -29.469 20.562 8.93 1 63.44 80 VAL A C 1
ATOM 609 O O . VAL A 1 80 ? -28.344 20.156 9.188 1 63.44 80 VAL A O 1
ATOM 612 N N . ILE A 1 81 ? -29.859 20.781 7.734 1 64.62 81 ILE A N 1
ATOM 613 C CA . ILE A 1 81 ? -29.047 20.375 6.594 1 64.62 81 ILE A CA 1
ATOM 614 C C . ILE A 1 81 ? -27.797 21.234 6.496 1 64.62 81 ILE A C 1
ATOM 616 O O . ILE A 1 81 ? -26.703 20.734 6.234 1 64.62 81 ILE A O 1
ATOM 620 N N . ASP A 1 82 ? -28.047 22.422 6.73 1 65.56 82 ASP A N 1
ATOM 621 C CA . ASP A 1 82 ? -26.906 23.344 6.695 1 65.56 82 ASP A CA 1
ATOM 622 C C . ASP A 1 82 ? -25.953 23.078 7.859 1 65.56 82 ASP A C 1
ATOM 624 O O . ASP A 1 82 ? -24.734 23.141 7.691 1 65.56 82 ASP A O 1
ATOM 628 N N . ALA A 1 83 ? -26.547 22.828 8.992 1 64.06 83 ALA A N 1
ATOM 629 C CA . ALA A 1 83 ? -25.719 22.531 10.172 1 64.06 83 ALA A CA 1
ATOM 630 C C . ALA A 1 83 ? -24.891 21.281 9.953 1 64.06 83 ALA A C 1
ATOM 632 O O . ALA A 1 83 ? -23.688 21.266 10.227 1 64.06 83 ALA A O 1
ATOM 633 N N . VAL A 1 84 ? -25.547 20.328 9.445 1 65.75 84 VAL A N 1
ATOM 634 C CA . VAL A 1 84 ? -24.891 19.047 9.211 1 65.75 84 VAL A CA 1
ATOM 635 C C . VAL A 1 84 ? -23.797 19.203 8.156 1 65.75 84 VAL A C 1
ATOM 637 O O . VAL A 1 84 ? -22.703 18.656 8.297 1 65.75 84 VAL A O 1
ATOM 640 N N . SER A 1 85 ? -24.094 19.938 7.168 1 67.81 85 SER A N 1
ATOM 641 C CA .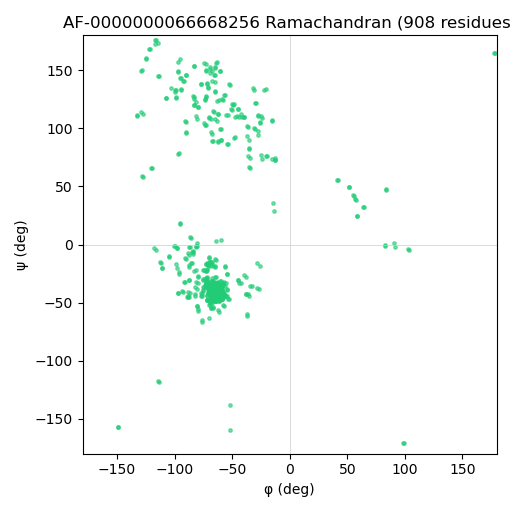 SER A 1 85 ? -23.125 20.141 6.102 1 67.81 85 SER A CA 1
ATOM 642 C C . SER A 1 85 ? -21.875 20.859 6.613 1 67.81 85 SER A C 1
ATOM 644 O O . SER A 1 85 ? -20.75 20.5 6.254 1 67.81 85 SER A O 1
ATOM 646 N N . ARG A 1 86 ? -22.094 21.781 7.383 1 64.25 86 ARG A N 1
ATOM 647 C CA . ARG A 1 86 ? -20.984 22.547 7.91 1 64.25 86 ARG A CA 1
ATOM 648 C C . ARG A 1 86 ? -20.156 21.719 8.898 1 64.25 86 ARG A C 1
ATOM 650 O O . ARG A 1 86 ? -18.938 21.797 8.898 1 64.25 86 ARG A O 1
ATOM 657 N N . LEU A 1 87 ? -20.922 21.031 9.656 1 62.22 87 LEU A N 1
ATOM 658 C CA . LEU A 1 87 ? -20.234 20.219 10.656 1 62.22 87 LEU A CA 1
ATOM 659 C C . LEU A 1 87 ? -19.438 19.109 9.992 1 62.22 87 LEU A C 1
ATOM 661 O O . LEU A 1 87 ? -18.312 18.812 10.422 1 62.22 87 LEU A O 1
ATOM 665 N N . THR A 1 88 ? -20 18.531 8.977 1 63.09 88 THR A N 1
ATOM 666 C CA . THR A 1 88 ? -19.312 17.438 8.297 1 63.09 88 THR A CA 1
ATOM 667 C C . THR A 1 88 ? -18.141 17.969 7.473 1 63.09 88 THR A C 1
ATOM 669 O O . THR A 1 88 ? -17.078 17.328 7.398 1 63.09 88 THR A O 1
ATOM 672 N N . ALA A 1 89 ? -18.328 19.109 6.941 1 63.41 89 ALA A N 1
ATOM 673 C CA . ALA A 1 89 ? -17.266 19.688 6.125 1 63.41 89 ALA A CA 1
ATOM 674 C C . ALA A 1 89 ? -16.047 20.031 6.977 1 63.41 89 ALA A C 1
ATOM 676 O O . ALA A 1 89 ? -14.914 19.922 6.508 1 63.41 89 ALA A O 1
ATOM 677 N N . GLU A 1 90 ? -16.328 20.375 8.195 1 63.09 90 GLU A N 1
ATOM 678 C CA . GLU A 1 90 ? -15.234 20.75 9.094 1 63.09 90 GLU A CA 1
ATOM 679 C C . GLU A 1 90 ? -14.531 19.516 9.648 1 63.09 90 GLU A C 1
ATOM 681 O O . GLU A 1 90 ? -13.328 19.547 9.914 1 63.09 90 GLU A O 1
ATOM 686 N N . GLU A 1 91 ? -15.297 18.484 9.719 1 65.38 91 GLU A N 1
ATOM 687 C CA . GLU A 1 91 ? -14.758 17.375 10.484 1 65.38 91 GLU A CA 1
ATOM 688 C C . GLU A 1 91 ? -14.094 16.344 9.57 1 65.38 91 GLU A C 1
ATOM 690 O O . GLU A 1 91 ? -13.164 15.648 9.984 1 65.38 91 GLU A O 1
ATOM 695 N N . PHE A 1 92 ? -14.547 16.359 8.305 1 72.19 92 PHE A N 1
ATOM 696 C CA . PHE A 1 92 ? -14 15.289 7.48 1 72.19 92 PHE A CA 1
ATOM 697 C C . PHE A 1 92 ? -13.117 15.852 6.371 1 72.19 92 PHE A C 1
ATOM 699 O O . PHE A 1 92 ? -13.297 17 5.953 1 72.19 92 PHE A O 1
ATOM 706 N N . ARG A 1 93 ? -12.086 15.102 6.062 1 77.06 93 ARG A N 1
ATOM 707 C CA . ARG A 1 93 ? -11.18 15.484 4.98 1 77.06 93 ARG A CA 1
ATOM 708 C C . ARG A 1 93 ? -11.891 15.461 3.635 1 77.06 93 ARG A C 1
ATOM 710 O O . ARG A 1 93 ? -12.672 14.547 3.357 1 77.06 93 ARG A O 1
ATOM 717 N N . SER A 1 94 ? -11.758 16.484 2.867 1 85.69 94 SER A N 1
ATOM 718 C CA . SER A 1 94 ? -12.438 16.625 1.582 1 85.69 94 SER A CA 1
ATOM 719 C C . SER A 1 94 ? -11.531 16.203 0.432 1 85.69 94 SER A C 1
ATOM 721 O O . SER A 1 94 ? -10.305 16.188 0.572 1 85.69 94 SER A O 1
ATOM 723 N N . TRP A 1 95 ? -12.195 15.68 -0.608 1 85.75 95 TRP A N 1
ATOM 724 C CA . TRP A 1 95 ? -11.492 15.398 -1.857 1 85.75 95 TRP A CA 1
ATOM 725 C C . TRP A 1 95 ? -10.945 16.688 -2.471 1 85.75 95 TRP A C 1
ATOM 727 O O . TRP A 1 95 ? -11.695 17.609 -2.76 1 85.75 95 TRP A O 1
ATOM 737 N N . THR A 1 96 ? -9.648 16.844 -2.51 1 87.06 96 THR A N 1
ATOM 738 C CA . THR A 1 96 ? -8.961 18.016 -3.012 1 87.06 96 THR A CA 1
ATOM 739 C C . THR A 1 96 ? -8.109 17.688 -4.234 1 87.06 96 THR A C 1
ATOM 741 O O . THR A 1 96 ? -8.07 16.531 -4.664 1 87.06 96 THR A O 1
ATOM 744 N N . GLY A 1 97 ? -7.539 18.703 -4.766 1 88.19 97 GLY A N 1
ATOM 745 C CA . GLY A 1 97 ? -6.609 18.5 -5.863 1 88.19 97 GLY A CA 1
ATOM 746 C C . GLY A 1 97 ? -5.402 17.672 -5.488 1 88.19 97 GLY A C 1
ATOM 747 O O . GLY A 1 97 ? -4.926 16.859 -6.289 1 88.19 97 GLY A O 1
ATOM 748 N N . ASN A 1 98 ? -5.027 17.844 -4.32 1 90.5 98 ASN A N 1
ATOM 749 C CA . ASN A 1 98 ? -3.889 17.062 -3.844 1 90.5 98 ASN A CA 1
ATOM 750 C C . ASN A 1 98 ? -4.227 15.578 -3.748 1 90.5 98 ASN A C 1
ATOM 752 O O . ASN A 1 98 ? -3.41 14.727 -4.105 1 90.5 98 ASN A O 1
ATOM 756 N N . SER A 1 99 ? -5.41 15.312 -3.24 1 91.19 99 SER A N 1
ATOM 757 C CA . SER A 1 99 ? -5.816 13.914 -3.158 1 91.19 99 SER A CA 1
ATOM 758 C C . SER A 1 99 ? -5.965 13.297 -4.547 1 91.19 99 SER A C 1
ATOM 760 O O . SER A 1 99 ? -5.641 12.125 -4.746 1 91.19 99 SER A O 1
ATOM 762 N N . ALA A 1 100 ? -6.418 14.047 -5.418 1 91.12 100 ALA A N 1
ATOM 763 C CA . ALA A 1 100 ? -6.531 13.578 -6.797 1 91.12 100 ALA A CA 1
ATOM 764 C C . ALA A 1 100 ? -5.156 13.266 -7.383 1 91.12 100 ALA A C 1
ATOM 766 O O . ALA A 1 100 ? -4.977 12.242 -8.055 1 91.12 100 ALA A O 1
ATOM 767 N N . ARG A 1 101 ? -4.262 14.117 -7.121 1 92.88 101 ARG A N 1
ATOM 768 C CA . ARG A 1 101 ? -2.896 13.93 -7.594 1 92.88 101 ARG A CA 1
ATOM 769 C C . ARG A 1 101 ? -2.303 12.633 -7.039 1 92.88 101 ARG A C 1
ATOM 771 O O . ARG A 1 101 ? -1.746 11.828 -7.789 1 92.88 101 ARG A O 1
ATOM 778 N N . TRP A 1 102 ? -2.508 12.445 -5.816 1 92.69 102 TRP A N 1
ATOM 779 C CA . TRP A 1 102 ? -1.964 11.258 -5.176 1 92.69 102 TRP A CA 1
ATOM 780 C C . TRP A 1 102 ? -2.637 9.992 -5.711 1 92.69 102 TRP A C 1
ATOM 782 O O . TRP A 1 102 ? -1.973 8.984 -5.949 1 92.69 102 TRP A O 1
ATOM 792 N N . THR A 1 103 ? -3.889 10.078 -5.875 1 92.38 103 THR A N 1
ATOM 793 C CA . THR A 1 103 ? -4.613 8.93 -6.414 1 92.38 103 THR A CA 1
ATOM 794 C C . THR A 1 103 ? -4.129 8.602 -7.82 1 92.38 103 THR A C 1
ATOM 796 O O . THR A 1 103 ? -3.912 7.434 -8.148 1 92.38 103 THR A O 1
ATOM 799 N N . GLY A 1 104 ? -3.924 9.625 -8.57 1 94.44 104 GLY A N 1
ATOM 800 C CA . GLY A 1 104 ? -3.443 9.406 -9.93 1 94.44 104 GLY A CA 1
ATOM 801 C C . GLY A 1 104 ? -2.043 8.828 -9.984 1 94.44 104 GLY A C 1
ATOM 802 O O . GLY A 1 104 ? -1.771 7.918 -10.766 1 94.44 104 GLY A O 1
ATOM 803 N N . LEU A 1 105 ? -1.174 9.305 -9.195 1 96.12 105 LEU A N 1
ATOM 804 C CA . LEU A 1 105 ? 0.219 8.875 -9.195 1 96.12 105 LEU A CA 1
ATOM 805 C C . LEU A 1 105 ? 0.341 7.441 -8.68 1 96.12 105 LEU A C 1
ATOM 807 O O . LEU A 1 105 ? 1.043 6.621 -9.273 1 96.12 105 LEU A O 1
ATOM 811 N N . VAL A 1 106 ? -0.357 7.133 -7.641 1 96.06 106 VAL A N 1
ATOM 812 C CA . VAL A 1 106 ? -0.312 5.793 -7.066 1 96.06 106 VAL A CA 1
ATOM 813 C C . VAL A 1 106 ? -0.932 4.793 -8.039 1 96.06 106 VAL A C 1
ATOM 815 O O . VAL A 1 106 ? -0.387 3.707 -8.258 1 96.06 106 VAL A O 1
ATOM 818 N N . ALA A 1 107 ? -2.029 5.184 -8.562 1 96.31 107 ALA A N 1
ATOM 819 C CA . ALA A 1 107 ? -2.689 4.32 -9.539 1 96.31 107 ALA A CA 1
ATOM 820 C C . ALA A 1 107 ? -1.78 4.047 -10.734 1 96.31 107 ALA A C 1
ATOM 822 O O . ALA A 1 107 ? -1.764 2.934 -11.266 1 96.31 107 ALA A O 1
ATOM 823 N N . SER A 1 108 ? -1.066 5.016 -11.156 1 97.19 108 SER A N 1
ATOM 824 C CA . SER A 1 108 ? -0.17 4.855 -12.297 1 97.19 108 SER A CA 1
ATOM 825 C C . SER A 1 108 ? 0.939 3.855 -11.992 1 97.19 108 SER A C 1
ATOM 827 O O . SER A 1 108 ? 1.183 2.934 -12.773 1 97.19 108 SER A O 1
ATOM 829 N N . VAL A 1 109 ? 1.588 3.986 -10.891 1 97.44 109 VAL A N 1
ATOM 830 C CA . VAL A 1 109 ? 2.697 3.107 -10.531 1 97.44 109 VAL A CA 1
ATOM 831 C C . VAL A 1 109 ? 2.189 1.677 -10.367 1 97.44 109 VAL A C 1
ATOM 833 O O . VAL A 1 109 ? 2.822 0.728 -10.836 1 97.44 109 VAL A O 1
ATOM 836 N N . LEU A 1 110 ? 1.065 1.549 -9.711 1 96.88 110 LEU A N 1
ATOM 837 C CA . LEU A 1 110 ? 0.5 0.217 -9.523 1 96.88 110 LEU A CA 1
ATOM 838 C C . LEU A 1 110 ? 0.132 -0.408 -10.867 1 96.88 110 LEU A C 1
ATOM 840 O O . LEU A 1 110 ? 0.295 -1.614 -11.055 1 96.88 110 LEU A O 1
ATOM 844 N N . THR A 1 111 ? -0.382 0.406 -11.727 1 97.19 111 THR A N 1
ATOM 845 C CA . THR A 1 111 ? -0.725 -0.081 -13.055 1 97.19 111 THR A CA 1
ATOM 846 C C . THR A 1 111 ? 0.528 -0.511 -13.812 1 97.19 111 THR A C 1
ATOM 848 O O . THR A 1 111 ? 0.539 -1.56 -14.461 1 97.19 111 THR A O 1
ATOM 851 N N . VAL A 1 112 ? 1.592 0.248 -13.734 1 97.5 112 VAL A N 1
ATOM 852 C CA . VAL A 1 112 ? 2.84 -0.077 -14.414 1 97.5 112 VAL A CA 1
ATOM 853 C C . VAL A 1 112 ? 3.418 -1.371 -13.844 1 97.5 112 VAL A C 1
ATOM 855 O O . VAL A 1 112 ? 3.885 -2.232 -14.594 1 97.5 112 VAL A O 1
ATOM 858 N N . LEU A 1 113 ? 3.361 -1.529 -12.57 1 97.25 113 LEU A N 1
ATOM 859 C CA . LEU A 1 113 ? 3.822 -2.77 -11.961 1 97.25 113 LEU A CA 1
ATOM 860 C C . LEU A 1 113 ? 2.998 -3.957 -12.445 1 97.25 113 LEU A C 1
ATOM 862 O O . LEU A 1 113 ? 3.541 -5.035 -12.688 1 97.25 113 LEU A O 1
ATOM 866 N N . THR A 1 114 ? 1.749 -3.727 -12.609 1 95.56 114 THR A N 1
ATOM 867 C CA . THR A 1 114 ? 0.866 -4.777 -13.094 1 95.56 114 THR A CA 1
ATOM 868 C C . THR A 1 114 ? 1.211 -5.148 -14.539 1 95.56 114 THR A C 1
ATOM 870 O O . THR A 1 114 ? 1.184 -6.324 -14.906 1 95.56 114 THR A O 1
ATOM 873 N N . VAL A 1 115 ? 1.541 -4.16 -15.32 1 95.06 115 VAL A N 1
ATOM 874 C CA . VAL A 1 115 ? 1.962 -4.41 -16.703 1 95.06 115 VAL A CA 1
ATOM 875 C C . VAL A 1 115 ? 3.193 -5.316 -16.703 1 95.06 115 VAL A C 1
ATOM 877 O O . VAL A 1 115 ? 3.25 -6.293 -17.453 1 95.06 115 VAL A O 1
ATOM 880 N N . LEU A 1 116 ? 4.117 -5.008 -15.898 1 95.75 116 LEU A N 1
ATOM 881 C CA . LEU A 1 116 ? 5.363 -5.762 -15.859 1 95.75 116 LEU A CA 1
ATOM 882 C C . LEU A 1 116 ? 5.117 -7.191 -15.391 1 95.75 116 LEU A C 1
ATOM 884 O O . LEU A 1 116 ? 5.676 -8.141 -15.945 1 95.75 116 LEU A O 1
ATOM 888 N N . LEU A 1 117 ? 4.27 -7.363 -14.43 1 93.62 117 LEU A N 1
ATOM 889 C CA . LEU A 1 117 ? 3.963 -8.695 -13.914 1 93.62 117 LEU A CA 1
ATOM 890 C C . LEU A 1 117 ? 3.205 -9.516 -14.953 1 93.62 117 LEU A C 1
ATOM 892 O O . LEU A 1 117 ? 3.451 -10.711 -15.109 1 93.62 117 LEU A O 1
ATOM 896 N N . THR A 1 118 ? 2.279 -8.875 -15.625 1 91.5 118 THR A N 1
ATOM 897 C CA . THR A 1 118 ? 1.505 -9.562 -16.656 1 91.5 118 THR A CA 1
ATOM 898 C C . THR A 1 118 ? 2.406 -10.016 -17.797 1 91.5 118 THR A C 1
ATOM 900 O O . THR A 1 118 ? 2.268 -11.133 -18.297 1 91.5 118 THR A O 1
ATOM 903 N N . LEU A 1 119 ? 3.309 -9.18 -18.156 1 92.38 119 LEU A N 1
ATOM 904 C CA . LEU A 1 119 ? 4.203 -9.516 -19.266 1 92.38 119 LEU A CA 1
ATOM 905 C C . LEU A 1 119 ? 5.207 -10.586 -18.828 1 92.38 119 LEU A C 1
ATOM 907 O O . LEU A 1 119 ? 5.609 -11.422 -19.641 1 92.38 119 LEU A O 1
ATOM 911 N N . ALA A 1 120 ? 5.641 -10.555 -17.594 1 91.19 120 ALA A N 1
ATOM 912 C CA . ALA A 1 120 ? 6.516 -11.609 -17.078 1 91.19 120 ALA A CA 1
ATOM 913 C C . ALA A 1 120 ? 5.832 -12.969 -17.141 1 91.19 120 ALA A C 1
ATOM 915 O O . ALA A 1 120 ? 6.465 -13.977 -17.469 1 91.19 120 ALA A O 1
ATOM 916 N N . ASN A 1 121 ? 4.59 -13.008 -16.875 1 87.12 121 ASN A N 1
ATOM 917 C CA . ASN A 1 121 ? 3.82 -14.25 -16.953 1 87.12 121 ASN A CA 1
ATOM 918 C C . ASN A 1 121 ? 3.602 -14.688 -18.391 1 87.12 121 ASN A C 1
ATOM 920 O O . ASN A 1 121 ? 3.639 -15.883 -18.688 1 87.12 121 ASN A O 1
ATOM 924 N N . ALA A 1 122 ? 3.408 -13.766 -19.219 1 86.06 122 ALA A N 1
ATOM 925 C CA . ALA A 1 122 ? 3.113 -14.055 -20.625 1 86.06 122 ALA A CA 1
ATOM 926 C C . ALA A 1 122 ? 4.348 -14.578 -21.344 1 86.06 122 ALA A C 1
ATOM 928 O O . ALA A 1 122 ? 4.23 -15.25 -22.375 1 86.06 122 ALA A O 1
ATOM 929 N N . ARG A 1 123 ? 5.512 -14.328 -20.844 1 86.31 123 ARG A N 1
ATOM 930 C CA . ARG A 1 123 ? 6.75 -14.766 -21.484 1 86.31 123 ARG A CA 1
ATOM 931 C C . ARG A 1 123 ? 6.867 -16.281 -21.453 1 86.31 123 ARG A C 1
ATOM 933 O O . ARG A 1 123 ? 7.594 -16.875 -22.266 1 86.31 123 ARG A O 1
ATOM 940 N N . GLY A 1 124 ? 6.133 -16.891 -20.656 1 80 124 GLY A N 1
ATOM 941 C CA . GLY A 1 124 ? 6.109 -18.344 -20.688 1 80 124 GLY A CA 1
ATOM 942 C C . GLY A 1 124 ? 5.434 -18.906 -21.922 1 80 124 GLY A C 1
ATOM 943 O O . GLY A 1 124 ? 5.648 -20.062 -22.281 1 80 124 GLY A O 1
ATOM 944 N N . HIS A 1 125 ? 4.707 -18.062 -22.625 1 79.62 125 HIS A N 1
ATOM 945 C CA . HIS A 1 125 ? 3.912 -18.547 -23.75 1 79.62 125 HIS A CA 1
ATOM 946 C C . HIS A 1 125 ? 4.453 -18.031 -25.062 1 79.62 125 HIS A C 1
ATOM 948 O O . HIS A 1 125 ? 4.07 -18.516 -26.141 1 79.62 125 HIS A O 1
ATOM 954 N N . GLY A 1 126 ? 5.316 -17 -25.016 1 80.38 126 GLY A N 1
ATOM 955 C CA . GLY A 1 126 ? 5.879 -16.422 -26.219 1 80.38 126 GLY A CA 1
ATOM 956 C C . GLY A 1 126 ? 6.801 -15.25 -25.969 1 80.38 126 GLY A C 1
ATOM 957 O O . GLY A 1 126 ? 6.875 -14.75 -24.828 1 80.38 126 GLY A O 1
ATOM 958 N N . ASP A 1 127 ? 7.559 -14.93 -27.031 1 80.44 127 ASP A N 1
ATOM 959 C CA . ASP A 1 127 ? 8.523 -13.852 -26.828 1 80.44 127 ASP A CA 1
ATOM 960 C C . ASP A 1 127 ? 8.383 -12.781 -27.906 1 80.44 127 ASP A C 1
ATOM 962 O O . ASP A 1 127 ? 9.344 -12.469 -28.609 1 80.44 127 ASP A O 1
ATOM 966 N N . PRO A 1 128 ? 7.172 -12.203 -27.969 1 83.19 128 PRO A N 1
ATOM 967 C CA . PRO A 1 128 ? 7.047 -11.109 -28.922 1 83.19 128 PRO A CA 1
ATOM 968 C C . PRO A 1 128 ? 7.906 -9.898 -28.562 1 83.19 128 PRO A C 1
ATOM 970 O O . PRO A 1 128 ? 8.117 -9.625 -27.375 1 83.19 128 PRO A O 1
ATOM 973 N N . LEU A 1 129 ? 8.414 -9.203 -29.516 1 89.94 129 LEU A N 1
ATOM 974 C CA . LEU A 1 129 ? 9.305 -8.062 -29.312 1 89.94 129 LEU A CA 1
ATOM 975 C C . LEU A 1 129 ? 8.5 -6.773 -29.141 1 89.94 129 LEU A C 1
ATOM 977 O O . LEU A 1 129 ? 9.008 -5.785 -28.609 1 89.94 129 LEU A O 1
ATOM 981 N N . ALA A 1 130 ? 7.277 -6.777 -29.562 1 90.5 130 ALA A N 1
ATOM 982 C CA . ALA A 1 130 ? 6.465 -5.566 -29.609 1 90.5 130 ALA A CA 1
ATOM 983 C C . ALA A 1 130 ? 6.297 -4.965 -28.219 1 90.5 130 ALA A C 1
ATOM 985 O O . ALA A 1 130 ? 6.441 -3.752 -28.031 1 90.5 130 ALA A O 1
ATOM 986 N N . PRO A 1 131 ? 6.082 -5.812 -27.234 1 92.06 131 PRO A N 1
ATOM 987 C CA . PRO A 1 131 ? 5.938 -5.23 -25.906 1 92.06 131 PRO A CA 1
ATOM 988 C C . PRO A 1 131 ? 7.203 -4.516 -25.438 1 92.06 131 PRO A C 1
ATOM 990 O O . PRO A 1 131 ? 7.121 -3.52 -24.719 1 92.06 131 PRO A O 1
ATOM 993 N N . ALA A 1 132 ? 8.344 -4.988 -25.781 1 94.56 132 ALA A N 1
ATOM 994 C CA . ALA A 1 132 ? 9.602 -4.348 -25.391 1 94.56 132 ALA A CA 1
ATOM 995 C C . ALA A 1 132 ? 9.68 -2.922 -25.922 1 94.56 132 ALA A C 1
ATOM 997 O O . ALA A 1 132 ? 10.055 -1.999 -25.203 1 94.56 132 ALA A O 1
ATOM 998 N N . PHE A 1 133 ? 9.242 -2.744 -27.141 1 94.94 133 PHE A N 1
ATOM 999 C CA . PHE A 1 133 ? 9.266 -1.427 -27.766 1 94.94 133 PHE A CA 1
ATOM 1000 C C . PHE A 1 133 ? 8.234 -0.506 -27.125 1 94.94 133 PHE A C 1
ATOM 1002 O O . PHE A 1 133 ? 8.5 0.678 -26.906 1 94.94 133 PHE A O 1
ATOM 1009 N N . ILE A 1 134 ? 7.09 -1.014 -26.828 1 95.19 134 ILE A N 1
ATOM 1010 C CA . ILE A 1 134 ? 6.027 -0.214 -26.234 1 95.19 13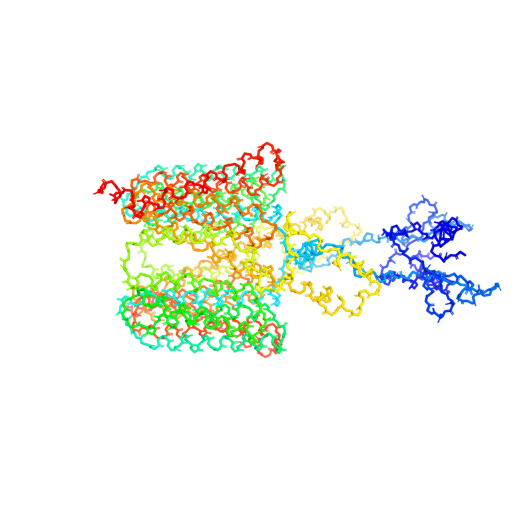4 ILE A CA 1
ATOM 1011 C C . ILE A 1 134 ? 6.465 0.271 -24.859 1 95.19 134 ILE A C 1
ATOM 1013 O O . ILE A 1 134 ? 6.312 1.449 -24.531 1 95.19 134 ILE A O 1
ATOM 1017 N N . LEU A 1 135 ? 7.031 -0.631 -24.078 1 97.06 135 LEU A N 1
ATOM 1018 C CA . LEU A 1 135 ? 7.461 -0.278 -22.719 1 97.06 135 LEU A CA 1
ATOM 1019 C C . LEU A 1 135 ? 8.586 0.747 -22.766 1 97.06 135 LEU A C 1
ATOM 1021 O O . LEU A 1 135 ? 8.594 1.699 -21.984 1 97.06 135 LEU A O 1
ATOM 1025 N N . THR A 1 136 ? 9.523 0.544 -23.672 1 96.88 136 THR A N 1
ATOM 1026 C CA . THR A 1 136 ? 10.648 1.472 -23.766 1 96.88 136 THR A CA 1
ATOM 1027 C C . THR A 1 136 ? 10.18 2.848 -24.234 1 96.88 136 THR A C 1
ATOM 1029 O O . THR A 1 136 ? 10.602 3.869 -23.688 1 96.88 136 THR A O 1
ATOM 1032 N N . ALA A 1 137 ? 9.289 2.854 -25.188 1 96.94 137 ALA A N 1
ATOM 1033 C CA . ALA A 1 137 ? 8.734 4.117 -25.656 1 96.94 137 ALA A CA 1
ATOM 1034 C C . ALA A 1 137 ? 7.949 4.824 -24.562 1 96.94 137 ALA A C 1
ATOM 1036 O O . ALA A 1 137 ? 8.078 6.039 -24.375 1 96.94 137 ALA A O 1
ATOM 1037 N N . ALA A 1 138 ? 7.164 4.078 -23.875 1 97.25 138 ALA A N 1
ATOM 1038 C CA . ALA A 1 138 ? 6.402 4.633 -22.75 1 97.25 138 ALA A CA 1
ATOM 1039 C C . ALA A 1 138 ? 7.332 5.137 -21.656 1 97.25 138 ALA A C 1
ATOM 1041 O O . ALA A 1 138 ? 7.047 6.145 -21 1 97.25 138 ALA A O 1
ATOM 1042 N N . GLY A 1 139 ? 8.406 4.375 -21.406 1 98.06 139 GLY A N 1
ATOM 1043 C CA . GLY A 1 139 ? 9.391 4.816 -20.438 1 98.06 139 GLY A CA 1
ATOM 1044 C C . GLY A 1 139 ? 10.031 6.145 -20.797 1 98.06 139 GLY A C 1
ATOM 1045 O O . GLY A 1 139 ? 10.148 7.031 -19.938 1 98.06 139 GLY A O 1
ATOM 1046 N N . ILE A 1 140 ? 10.398 6.301 -22.016 1 97 140 ILE A N 1
ATOM 1047 C CA . ILE A 1 140 ? 10.969 7.555 -22.5 1 97 140 ILE A CA 1
ATOM 1048 C C . ILE A 1 140 ? 9.945 8.68 -22.359 1 97 140 ILE A C 1
ATOM 1050 O O . ILE A 1 140 ? 10.273 9.781 -21.922 1 97 140 ILE A O 1
ATOM 1054 N N . GLY A 1 141 ? 8.734 8.344 -22.766 1 97.19 141 GLY A N 1
ATOM 1055 C CA . GLY A 1 141 ? 7.676 9.32 -22.594 1 97.19 141 GLY A CA 1
ATOM 1056 C C . GLY A 1 141 ? 7.492 9.758 -21.156 1 97.19 141 GLY A C 1
ATOM 1057 O O . GLY A 1 141 ? 7.285 10.945 -20.891 1 97.19 141 GLY A O 1
ATOM 1058 N N . ALA A 1 142 ? 7.555 8.836 -20.234 1 97.56 142 ALA A N 1
ATOM 1059 C CA . ALA A 1 142 ? 7.434 9.156 -18.812 1 97.56 142 ALA A CA 1
ATOM 1060 C C . ALA A 1 142 ? 8.586 10.047 -18.359 1 97.56 142 ALA A C 1
ATOM 1062 O O . ALA A 1 142 ? 8.383 10.969 -17.562 1 97.56 142 ALA A O 1
ATOM 1063 N N . PHE A 1 143 ? 9.766 9.797 -18.844 1 97.25 143 PHE A N 1
ATOM 1064 C CA . PHE A 1 143 ? 10.914 10.625 -18.484 1 97.25 143 PHE A CA 1
ATOM 1065 C C . PHE A 1 143 ? 10.758 12.039 -19.016 1 97.25 143 PHE A C 1
ATOM 1067 O O . PHE A 1 143 ? 11.086 13.008 -18.328 1 97.25 143 PHE A O 1
ATOM 1074 N N . VAL A 1 144 ? 10.273 12.125 -20.25 1 96.62 144 VAL A N 1
ATOM 1075 C CA . VAL A 1 144 ? 10.039 13.445 -20.828 1 96.62 144 VAL A CA 1
ATOM 1076 C C . VAL A 1 144 ? 9.008 14.203 -20 1 96.62 144 VAL A C 1
ATOM 1078 O O . VAL A 1 144 ? 9.211 15.367 -19.672 1 96.62 144 VAL A O 1
ATOM 1081 N N . ALA A 1 145 ? 7.969 13.531 -19.672 1 96.44 145 ALA A N 1
ATOM 1082 C CA . ALA A 1 145 ? 6.941 14.148 -18.844 1 96.44 145 ALA A CA 1
ATOM 1083 C C . ALA A 1 145 ? 7.508 14.562 -17.484 1 96.44 145 ALA A C 1
ATOM 1085 O O . ALA A 1 145 ? 7.141 15.602 -16.938 1 96.44 145 ALA A O 1
ATOM 1086 N N . ALA A 1 146 ? 8.336 13.727 -16.938 1 97.06 146 ALA A N 1
ATOM 1087 C CA . ALA A 1 146 ? 8.977 14.047 -15.664 1 97.06 146 ALA A CA 1
ATOM 1088 C C . ALA A 1 146 ? 9.844 15.305 -15.789 1 97.06 146 ALA A C 1
ATOM 1090 O O . ALA A 1 146 ? 9.859 16.141 -14.883 1 97.06 146 ALA A O 1
ATOM 1091 N N . GLY A 1 147 ? 10.562 15.406 -16.875 1 95.62 147 GLY A N 1
ATOM 1092 C CA . GLY A 1 147 ? 11.359 16.594 -17.125 1 95.62 147 GLY A CA 1
ATOM 1093 C C . GLY A 1 147 ? 10.531 17.859 -17.188 1 95.62 147 GLY A C 1
ATOM 1094 O O . GLY A 1 147 ? 10.898 18.875 -16.594 1 95.62 147 GLY A O 1
ATOM 1095 N N . PHE A 1 148 ? 9.453 17.75 -17.875 1 94.25 148 PHE A N 1
ATOM 1096 C CA . PHE A 1 148 ? 8.562 18.906 -17.953 1 94.25 148 PHE A CA 1
ATOM 1097 C C . PHE A 1 148 ? 7.984 19.25 -16.594 1 94.25 148 PHE A C 1
ATOM 1099 O O . PHE A 1 148 ? 7.891 20.422 -16.234 1 94.25 148 PHE A O 1
ATOM 1106 N N . ALA A 1 149 ? 7.605 18.266 -15.859 1 94.62 149 ALA A N 1
ATOM 1107 C CA . ALA A 1 149 ? 7.035 18.484 -14.531 1 94.62 149 ALA A CA 1
ATOM 1108 C C . ALA A 1 149 ? 8.047 19.156 -13.609 1 94.62 149 ALA A C 1
ATOM 1110 O O . ALA A 1 149 ? 7.695 20.047 -12.828 1 94.62 149 ALA A O 1
ATOM 1111 N N . ALA A 1 150 ? 9.195 18.766 -13.703 1 94.69 150 ALA A N 1
ATOM 1112 C CA . ALA A 1 150 ? 10.234 19.297 -12.82 1 94.69 150 ALA A CA 1
ATOM 1113 C C . ALA A 1 150 ? 10.664 20.703 -13.25 1 94.69 150 ALA A C 1
ATOM 1115 O O . ALA A 1 150 ? 10.797 21.594 -12.414 1 94.69 150 ALA A O 1
ATOM 1116 N N . ARG A 1 151 ? 10.867 20.953 -14.484 1 92.69 151 ARG A N 1
ATOM 1117 C CA . ARG A 1 151 ? 11.5 22.188 -14.945 1 92.69 151 ARG A CA 1
ATOM 1118 C C . ARG A 1 151 ? 10.461 23.25 -15.273 1 92.69 151 ARG A C 1
ATOM 1120 O O . ARG A 1 151 ? 10.664 24.422 -15.008 1 92.69 151 ARG A O 1
ATOM 1127 N N . ARG A 1 152 ? 9.414 22.859 -15.883 1 90.06 152 ARG A N 1
ATOM 1128 C CA . ARG A 1 152 ? 8.406 23.828 -16.297 1 90.06 152 ARG A CA 1
ATOM 1129 C C . ARG A 1 152 ? 7.406 24.094 -15.188 1 90.06 152 ARG A C 1
ATOM 1131 O O . ARG A 1 152 ? 7.031 25.25 -14.938 1 90.06 152 ARG A O 1
ATOM 1138 N N . TYR A 1 153 ? 6.973 23.062 -14.484 1 90.69 153 TYR A N 1
ATOM 1139 C CA . TYR A 1 153 ? 5.918 23.203 -13.492 1 90.69 153 TYR A CA 1
ATOM 1140 C C . TYR A 1 153 ? 6.488 23.172 -12.078 1 90.69 153 TYR A C 1
ATOM 1142 O O . TYR A 1 153 ? 5.762 23.406 -11.102 1 90.69 153 TYR A O 1
ATOM 1150 N N . LEU A 1 154 ? 7.699 22.844 -11.859 1 90.75 154 LEU A N 1
ATOM 1151 C CA . LEU A 1 154 ? 8.398 22.828 -10.578 1 90.75 154 LEU A CA 1
ATOM 1152 C C . LEU A 1 154 ? 7.695 21.906 -9.594 1 90.75 154 LEU A C 1
ATOM 1154 O O . LEU A 1 154 ? 7.605 22.219 -8.398 1 90.75 154 LEU A O 1
ATOM 1158 N N . ASP A 1 155 ? 7 20.984 -10.141 1 92.94 155 ASP A N 1
ATOM 1159 C CA . ASP A 1 155 ? 6.355 19.953 -9.336 1 92.94 155 ASP A CA 1
ATOM 1160 C C . ASP A 1 155 ? 7.277 18.75 -9.156 1 92.94 155 ASP A C 1
ATOM 1162 O O . ASP A 1 155 ? 7.277 17.828 -9.977 1 92.94 155 ASP A O 1
ATOM 1166 N N . THR A 1 156 ? 7.992 18.672 -8.062 1 93.5 156 THR A N 1
ATOM 1167 C CA . THR A 1 156 ? 9.023 17.656 -7.844 1 93.5 156 THR A CA 1
ATOM 1168 C C . THR A 1 156 ? 8.391 16.312 -7.523 1 93.5 156 THR A C 1
ATOM 1170 O O . THR A 1 156 ? 8.945 15.258 -7.875 1 93.5 156 THR A O 1
ATOM 1173 N N . ILE A 1 157 ? 7.234 16.344 -6.914 1 93.94 157 ILE A N 1
ATOM 1174 C CA . ILE A 1 157 ? 6.582 15.094 -6.535 1 93.94 157 ILE A CA 1
ATOM 1175 C C . ILE A 1 157 ? 6.117 14.352 -7.785 1 93.94 157 ILE A C 1
ATOM 1177 O O . ILE A 1 157 ? 6.426 13.172 -7.965 1 93.94 157 ILE A O 1
ATOM 1181 N N . THR A 1 158 ? 5.418 15.055 -8.617 1 95.19 158 THR A N 1
ATOM 1182 C CA . THR A 1 158 ? 4.945 14.453 -9.859 1 95.19 158 THR A CA 1
ATOM 1183 C C . THR A 1 158 ? 6.117 13.992 -10.719 1 95.19 158 THR A C 1
ATOM 1185 O O . THR A 1 158 ? 6.074 12.914 -11.312 1 95.19 158 THR A O 1
ATOM 1188 N N . ALA A 1 159 ? 7.133 14.766 -10.734 1 96.69 159 ALA A N 1
ATOM 1189 C CA . ALA A 1 159 ? 8.32 14.422 -11.516 1 96.69 159 ALA A CA 1
ATOM 1190 C C . ALA A 1 159 ? 8.969 13.141 -11 1 96.69 159 ALA A C 1
ATOM 1192 O O . ALA A 1 159 ? 9.359 12.281 -11.789 1 96.69 159 ALA A O 1
ATOM 1193 N N . THR A 1 160 ? 9.094 13 -9.766 1 96 160 THR A N 1
ATOM 1194 C CA . THR A 1 160 ? 9.727 11.828 -9.164 1 96 160 THR A CA 1
ATOM 1195 C C . THR A 1 160 ? 8.906 10.57 -9.438 1 96 160 THR A C 1
ATOM 1197 O O . THR A 1 160 ? 9.461 9.531 -9.789 1 96 160 THR A O 1
ATOM 1200 N N . TRP A 1 161 ? 7.57 10.648 -9.297 1 96.75 161 TRP A N 1
ATOM 1201 C CA . TRP A 1 161 ? 6.711 9.492 -9.516 1 96.75 161 TRP A CA 1
ATOM 1202 C C . TRP A 1 161 ? 6.699 9.102 -10.992 1 96.75 161 TRP A C 1
ATOM 1204 O O . TRP A 1 161 ? 6.672 7.914 -11.328 1 96.75 161 TRP A O 1
ATOM 1214 N N . LEU A 1 162 ? 6.723 10.102 -11.82 1 97.44 162 LEU A N 1
ATOM 1215 C CA . LEU A 1 162 ? 6.812 9.82 -13.25 1 97.44 162 LEU A CA 1
ATOM 1216 C C . LEU A 1 162 ? 8.156 9.188 -13.594 1 97.44 162 LEU A C 1
ATOM 1218 O O . LEU A 1 162 ? 8.234 8.312 -14.461 1 97.44 162 LEU A O 1
ATOM 1222 N N . SER A 1 163 ? 9.203 9.656 -12.938 1 98.06 163 SER A N 1
ATOM 1223 C CA . SER A 1 163 ? 10.516 9.055 -13.133 1 98.06 163 SER A CA 1
ATOM 1224 C C . SER A 1 163 ? 10.523 7.598 -12.68 1 98.06 163 SER A C 1
ATOM 1226 O O . SER A 1 163 ? 11.18 6.754 -13.305 1 98.06 163 SER A O 1
ATOM 1228 N N . LEU A 1 164 ? 9.852 7.328 -11.586 1 98 164 LEU A N 1
ATOM 1229 C CA . LEU A 1 164 ? 9.734 5.941 -11.133 1 98 164 LEU A CA 1
ATOM 1230 C C . LEU A 1 164 ? 9.055 5.082 -12.195 1 98 164 LEU A C 1
ATOM 1232 O O . LEU A 1 164 ? 9.516 3.982 -12.5 1 98 164 LEU A O 1
ATOM 1236 N N . ASP A 1 165 ? 7.977 5.602 -12.719 1 98.06 165 ASP A N 1
ATOM 1237 C CA . ASP A 1 165 ? 7.305 4.898 -13.805 1 98.06 165 ASP A CA 1
ATOM 1238 C C . ASP A 1 165 ? 8.258 4.668 -14.984 1 98.06 165 ASP A C 1
ATOM 1240 O O . ASP A 1 165 ? 8.281 3.582 -15.562 1 98.06 165 ASP A O 1
ATOM 1244 N N . GLY A 1 166 ? 8.992 5.73 -15.305 1 98.19 166 GLY A N 1
ATOM 1245 C CA . GLY A 1 166 ? 9.945 5.617 -16.391 1 98.19 166 GLY A CA 1
ATOM 1246 C C . GLY A 1 166 ? 11 4.555 -16.156 1 98.19 166 GLY A C 1
ATOM 1247 O O . GLY A 1 166 ? 11.305 3.762 -17.047 1 98.19 166 GLY A O 1
ATOM 1248 N N . LEU A 1 167 ? 11.508 4.523 -14.992 1 98.38 167 LEU A N 1
ATOM 1249 C CA . LEU A 1 167 ? 12.547 3.555 -14.648 1 98.38 167 LEU A CA 1
ATOM 1250 C C . LEU A 1 167 ? 12 2.131 -14.727 1 98.38 167 LEU A C 1
ATOM 1252 O O . LEU A 1 167 ? 12.664 1.235 -15.25 1 98.38 167 LEU A O 1
ATOM 1256 N N . LEU A 1 168 ? 10.797 1.936 -14.195 1 98.5 168 LEU A N 1
ATOM 1257 C CA . LEU A 1 168 ? 10.188 0.612 -14.219 1 98.5 168 LEU A CA 1
ATOM 1258 C C . LEU A 1 168 ? 9.914 0.162 -15.648 1 98.5 168 LEU A C 1
ATOM 1260 O O . LEU A 1 168 ? 10.164 -0.994 -16 1 98.5 168 LEU A O 1
ATOM 1264 N N . LEU A 1 169 ? 9.453 1.066 -16.438 1 98.44 169 LEU A N 1
ATOM 1265 C CA . LEU A 1 169 ? 9.117 0.746 -17.812 1 98.44 169 LEU A CA 1
ATOM 1266 C C . LEU A 1 169 ? 10.375 0.463 -18.641 1 98.44 169 LEU A C 1
ATOM 1268 O O . LEU A 1 169 ? 10.391 -0.455 -19.453 1 98.44 169 LEU A O 1
ATOM 1272 N N . VAL A 1 170 ? 11.43 1.204 -18.422 1 98.12 170 VAL A N 1
ATOM 1273 C CA . VAL A 1 170 ? 12.688 0.982 -19.109 1 98.12 170 VAL A CA 1
ATOM 1274 C C . VAL A 1 170 ? 13.289 -0.357 -18.688 1 98.12 170 VAL A C 1
ATOM 1276 O O . VAL A 1 170 ? 13.836 -1.088 -19.516 1 98.12 170 VAL A O 1
ATOM 1279 N N . PHE A 1 171 ? 13.234 -0.714 -17.469 1 98 171 PHE A N 1
ATOM 1280 C CA . PHE A 1 171 ? 13.703 -2.008 -16.984 1 98 171 PHE A CA 1
ATOM 1281 C C . PHE A 1 171 ? 12.977 -3.146 -17.688 1 98 171 PHE A C 1
ATOM 1283 O O . PHE A 1 171 ? 13.609 -4.062 -18.219 1 98 171 PHE A O 1
ATOM 1290 N N . GLY A 1 172 ? 11.633 -3.053 -17.656 1 97.12 172 GLY A N 1
ATOM 1291 C CA . GLY A 1 172 ? 10.836 -4.082 -18.312 1 97.12 172 GLY A CA 1
ATOM 1292 C C . GLY A 1 172 ? 11.086 -4.172 -19.797 1 97.12 172 GLY A C 1
ATOM 1293 O O . GLY A 1 172 ? 11.203 -5.27 -20.344 1 97.12 172 GLY A O 1
ATOM 1294 N N . GLY A 1 173 ? 11.102 -2.99 -20.438 1 96.25 173 GLY A N 1
ATOM 1295 C CA . GLY A 1 173 ? 11.406 -2.98 -21.859 1 96.25 173 GLY A CA 1
ATOM 1296 C C . GLY A 1 173 ? 12.758 -3.578 -22.188 1 96.25 173 GLY A C 1
ATOM 1297 O O . GLY A 1 173 ? 12.883 -4.367 -23.125 1 96.25 173 GLY A O 1
ATOM 1298 N N . GLY A 1 174 ? 13.758 -3.225 -21.453 1 96.12 174 GLY A N 1
ATOM 1299 C CA . GLY A 1 174 ? 15.094 -3.773 -21.656 1 96.12 174 GLY A CA 1
ATOM 1300 C C . GLY A 1 174 ? 15.148 -5.277 -21.453 1 96.12 174 GLY A C 1
ATOM 1301 O O . GLY A 1 174 ? 15.797 -5.98 -22.234 1 96.12 174 GLY A O 1
ATOM 1302 N N . ALA A 1 175 ? 14.531 -5.777 -20.438 1 95.75 175 ALA A N 1
ATOM 1303 C CA . ALA A 1 175 ? 14.516 -7.211 -20.156 1 95.75 175 ALA A CA 1
ATOM 1304 C C . ALA A 1 175 ? 13.836 -7.984 -21.281 1 95.75 175 ALA A C 1
ATOM 1306 O O . ALA A 1 175 ? 14.25 -9.102 -21.609 1 95.75 175 ALA A O 1
ATOM 1307 N N . LEU A 1 176 ? 12.805 -7.367 -21.906 1 93.94 176 LEU A N 1
ATOM 1308 C CA . LEU A 1 176 ? 11.992 -8.086 -22.891 1 93.94 176 LEU A CA 1
ATOM 1309 C C . LEU A 1 176 ? 12.641 -8.047 -24.266 1 93.94 176 LEU A C 1
ATOM 1311 O O . LEU A 1 176 ? 12.188 -8.734 -25.188 1 93.94 176 LEU A O 1
ATOM 1315 N N . PHE A 1 177 ? 13.742 -7.305 -24.453 1 94.06 177 PHE A N 1
ATOM 1316 C CA . PHE A 1 177 ? 14.445 -7.293 -25.734 1 94.06 177 PHE A CA 1
ATOM 1317 C C . PHE A 1 177 ? 15.195 -8.602 -25.938 1 94.06 177 PHE A C 1
ATOM 1319 O O . PHE A 1 177 ? 15.492 -8.969 -27.078 1 94.06 177 PHE A O 1
ATOM 1326 N N . VAL A 1 178 ? 15.492 -9.273 -24.812 1 92.81 178 VAL A N 1
ATOM 1327 C CA . VAL A 1 178 ? 16.188 -10.555 -24.891 1 92.81 178 VAL A CA 1
ATOM 1328 C C . VAL A 1 178 ? 15.18 -11.672 -25.172 1 92.81 178 VAL A C 1
ATOM 1330 O O . VAL A 1 178 ? 14.172 -11.797 -24.484 1 92.81 178 VAL A O 1
ATOM 1333 N N . PRO A 1 179 ? 15.477 -12.383 -26.172 1 90.75 179 PRO A N 1
ATOM 1334 C CA . PRO A 1 179 ? 14.547 -13.461 -26.516 1 90.75 179 PRO A CA 1
ATOM 1335 C C . PRO A 1 179 ? 14.617 -14.633 -25.531 1 90.75 179 PRO A C 1
ATOM 1337 O O . PRO A 1 179 ? 15.633 -14.805 -24.844 1 90.75 179 PRO A O 1
ATOM 1340 N N . GLY A 1 180 ? 13.5 -15.375 -25.453 1 89 180 GLY A N 1
ATOM 1341 C CA . GLY A 1 180 ? 13.461 -16.594 -24.656 1 89 180 GLY A CA 1
ATOM 1342 C C . GLY A 1 180 ? 12.828 -16.391 -23.281 1 89 180 GLY A C 1
ATOM 1343 O O . GLY A 1 180 ? 12.211 -15.352 -23.031 1 89 180 GLY A O 1
ATOM 1344 N N . ALA A 1 181 ? 12.953 -17.406 -22.469 1 89.19 181 ALA A N 1
ATOM 1345 C CA . ALA A 1 181 ? 12.383 -17.375 -21.125 1 89.19 181 ALA A CA 1
ATOM 1346 C C . ALA A 1 181 ? 13.18 -16.453 -20.203 1 89.19 181 ALA A C 1
ATOM 1348 O O . ALA A 1 181 ? 14.391 -16.297 -20.375 1 89.19 181 ALA A O 1
ATOM 1349 N N . LEU A 1 182 ? 12.547 -15.875 -19.297 1 89.81 182 LEU A N 1
ATOM 1350 C CA . LEU A 1 182 ? 13.18 -14.914 -18.391 1 89.81 182 LEU A CA 1
ATOM 1351 C C . LEU A 1 182 ? 14.336 -15.555 -17.641 1 89.81 182 LEU A C 1
ATOM 1353 O O . LEU A 1 182 ? 14.195 -16.641 -17.078 1 89.81 182 LEU A O 1
ATOM 1357 N N . GLY A 1 183 ? 15.43 -14.953 -17.766 1 91.19 183 GLY A N 1
ATOM 1358 C CA . GLY A 1 183 ? 16.641 -15.453 -17.109 1 91.19 183 GLY A CA 1
ATOM 1359 C C . GLY A 1 183 ? 17.609 -14.352 -16.734 1 91.19 183 GLY A C 1
ATOM 1360 O O . GLY A 1 183 ? 17.203 -13.211 -16.5 1 91.19 183 GLY A O 1
ATOM 1361 N N . SER A 1 184 ? 18.844 -14.719 -16.594 1 94 184 SER A N 1
ATOM 1362 C CA . SER A 1 184 ? 19.875 -13.789 -16.141 1 94 184 SER A CA 1
ATOM 1363 C C . SER A 1 184 ? 20.203 -12.758 -17.219 1 94 184 SER A C 1
ATOM 1365 O O . SER A 1 184 ? 20.484 -11.602 -16.906 1 94 184 SER A O 1
ATOM 1367 N N . ALA A 1 185 ? 20.156 -13.188 -18.453 1 94.31 185 ALA A N 1
ATOM 1368 C CA . ALA A 1 185 ? 20.438 -12.25 -19.531 1 94.31 185 ALA A CA 1
ATOM 1369 C C . ALA A 1 185 ? 19.391 -11.133 -19.578 1 94.31 185 ALA A C 1
ATOM 1371 O O . ALA A 1 185 ? 19.719 -9.984 -19.875 1 94.31 185 ALA A O 1
ATOM 1372 N N . HIS A 1 186 ? 18.172 -11.461 -19.359 1 95.69 186 HIS A N 1
ATOM 1373 C CA . HIS A 1 186 ? 17.078 -10.492 -19.297 1 95.69 186 HIS A CA 1
ATOM 1374 C C . HIS A 1 186 ? 17.297 -9.484 -18.172 1 95.69 186 HIS A C 1
ATOM 1376 O O . HIS A 1 186 ? 17.141 -8.281 -18.391 1 95.69 186 HIS A O 1
ATOM 1382 N N . LEU A 1 187 ? 17.672 -10.023 -17.016 1 96.12 187 LEU A N 1
ATOM 1383 C CA . LEU A 1 187 ? 17.906 -9.172 -15.859 1 96.12 187 LEU A CA 1
ATOM 1384 C C . LEU A 1 187 ? 19.094 -8.242 -16.109 1 96.12 187 LEU A C 1
ATOM 1386 O O . LEU A 1 187 ? 19.062 -7.066 -15.742 1 96.12 187 LEU A O 1
ATOM 1390 N N . LEU A 1 188 ? 20.078 -8.766 -16.734 1 97 188 LEU A N 1
ATOM 1391 C CA . LEU A 1 188 ? 21.281 -7.984 -16.984 1 97 188 LEU A CA 1
ATOM 1392 C C . LEU A 1 188 ? 20.984 -6.816 -17.922 1 97 188 LEU A C 1
ATOM 1394 O O . LEU A 1 188 ? 21.375 -5.68 -17.641 1 97 188 LEU A O 1
ATOM 1398 N N . LEU A 1 189 ? 20.297 -7.098 -19 1 97.19 189 LEU A N 1
ATOM 1399 C CA . LEU A 1 189 ? 20 -6.027 -19.953 1 97.19 189 LEU A CA 1
ATOM 1400 C C . LEU A 1 189 ? 19.031 -5.02 -19.328 1 97.19 189 LEU A C 1
ATOM 1402 O O . LEU A 1 189 ? 19.188 -3.812 -19.531 1 97.19 189 LEU A O 1
ATOM 1406 N N . GLY A 1 190 ? 18.016 -5.488 -18.672 1 97.88 190 GLY A N 1
ATOM 1407 C CA . GLY A 1 190 ? 17.109 -4.59 -17.984 1 97.88 190 GLY A CA 1
ATOM 1408 C C . GLY A 1 190 ? 17.797 -3.684 -16.984 1 97.88 190 GLY A C 1
ATOM 1409 O O . GLY A 1 190 ? 17.531 -2.48 -16.938 1 97.88 190 GLY A O 1
ATOM 1410 N N . CYS A 1 191 ? 18.703 -4.227 -16.203 1 97.94 191 CYS A N 1
ATOM 1411 C CA . CYS A 1 191 ? 19.438 -3.459 -15.203 1 97.94 191 CYS A CA 1
ATOM 1412 C C . CYS A 1 191 ? 20.406 -2.48 -15.852 1 97.94 191 CYS A C 1
ATOM 1414 O O . CYS A 1 191 ? 20.594 -1.371 -15.352 1 97.94 191 CYS A O 1
ATOM 1416 N N . SER A 1 192 ? 21.031 -2.912 -16.938 1 97.94 192 SER A N 1
ATOM 1417 C CA . SER A 1 192 ? 21.953 -2.031 -17.641 1 97.94 192 SER A CA 1
ATOM 1418 C C . SER A 1 192 ? 21.25 -0.798 -18.188 1 97.94 192 SER A C 1
ATOM 1420 O O . SER A 1 192 ? 21.719 0.327 -18 1 97.94 192 SER A O 1
ATOM 1422 N N . LEU A 1 193 ? 20.125 -1.032 -18.781 1 97.94 193 LEU A N 1
ATOM 1423 C CA . LEU A 1 193 ? 19.375 0.089 -19.328 1 97.94 193 LEU A CA 1
ATOM 1424 C C . LEU A 1 193 ? 18.828 0.974 -18.203 1 97.94 193 LEU A C 1
ATOM 1426 O O . LEU A 1 193 ? 18.781 2.197 -18.344 1 97.94 193 LEU A O 1
ATOM 1430 N N . THR A 1 194 ? 18.422 0.371 -17.141 1 98.12 194 THR A N 1
ATOM 1431 C CA . THR A 1 194 ? 17.938 1.133 -16 1 98.12 194 THR A CA 1
ATOM 1432 C C . THR A 1 194 ? 19.047 1.982 -15.398 1 98.12 194 THR A C 1
ATOM 1434 O O . THR A 1 194 ? 18.812 3.107 -14.953 1 98.12 194 THR A O 1
ATOM 1437 N N . LEU A 1 195 ? 20.25 1.432 -15.32 1 98.25 195 LEU A N 1
ATOM 1438 C CA . LEU A 1 195 ? 21.391 2.176 -14.797 1 98.25 195 LEU A CA 1
ATOM 1439 C C . LEU A 1 195 ? 21.656 3.424 -15.633 1 98.25 195 LEU A C 1
ATOM 1441 O O . LEU A 1 195 ? 21.812 4.516 -15.086 1 98.25 195 LEU A O 1
ATOM 1445 N N . VAL A 1 196 ? 21.625 3.254 -16.922 1 98.06 196 VAL A N 1
ATOM 1446 C CA . VAL A 1 196 ? 21.844 4.379 -17.828 1 98.06 196 VAL A CA 1
ATOM 1447 C C . VAL A 1 196 ? 20.719 5.398 -17.672 1 98.06 196 VAL A C 1
ATOM 1449 O O . VAL A 1 196 ? 20.969 6.602 -17.562 1 98.06 196 VAL A O 1
ATOM 1452 N N . ALA A 1 197 ? 19.531 4.906 -17.609 1 97.94 197 ALA A N 1
ATOM 1453 C CA . ALA A 1 197 ? 18.375 5.785 -17.453 1 97.94 197 ALA A CA 1
ATOM 1454 C C . ALA A 1 197 ? 18.422 6.527 -16.125 1 97.94 197 ALA A C 1
ATOM 1456 O O . ALA A 1 197 ? 18.016 7.691 -16.031 1 97.94 197 ALA A O 1
ATOM 1457 N N . ALA A 1 198 ? 18.859 5.828 -15.086 1 98.06 198 ALA A N 1
ATOM 1458 C CA . ALA A 1 198 ? 18.938 6.449 -13.766 1 98.06 198 ALA A CA 1
ATOM 1459 C C . ALA A 1 198 ? 19.953 7.582 -13.75 1 98.06 198 ALA A C 1
ATOM 1461 O O . ALA A 1 198 ? 19.688 8.664 -13.227 1 98.06 198 ALA A O 1
ATOM 1462 N N . VAL A 1 199 ? 21.094 7.402 -14.352 1 96.31 199 VAL A N 1
ATOM 1463 C CA . VAL A 1 199 ? 22.156 8.406 -14.367 1 96.31 199 VAL A CA 1
ATOM 1464 C C . VAL A 1 199 ? 21.75 9.578 -15.25 1 96.31 199 VAL A C 1
ATOM 1466 O O . VAL A 1 199 ? 21.828 10.734 -14.828 1 96.31 199 VAL A O 1
ATOM 1469 N N . LEU A 1 200 ? 21.266 9.25 -16.422 1 96.5 200 LEU A N 1
ATOM 1470 C CA . LEU A 1 200 ? 20.859 10.297 -17.344 1 96.5 200 LEU A CA 1
ATOM 1471 C C . LEU A 1 200 ? 19.641 11.055 -16.828 1 96.5 200 LEU A C 1
ATOM 1473 O O . LEU A 1 200 ? 19.562 12.273 -16.953 1 96.5 200 LEU A O 1
ATOM 1477 N N . GLY A 1 201 ? 18.719 10.297 -16.297 1 95.94 201 GLY A N 1
ATOM 1478 C CA . GLY A 1 201 ? 17.516 10.922 -15.75 1 95.94 201 GLY A CA 1
ATOM 1479 C C . GLY A 1 201 ? 17.828 11.891 -14.625 1 95.94 201 GLY A C 1
ATOM 1480 O O . GLY A 1 201 ? 17.25 12.984 -14.57 1 95.94 201 GLY A O 1
ATOM 1481 N N . TYR A 1 202 ? 18.688 11.469 -13.703 1 94.62 202 TYR A N 1
ATOM 1482 C CA . TYR A 1 202 ? 19.031 12.352 -12.594 1 94.62 202 TYR A CA 1
ATOM 1483 C C . TYR A 1 202 ? 19.703 13.617 -13.094 1 94.62 202 TYR A C 1
ATOM 1485 O O . TYR A 1 202 ? 19.453 14.711 -12.578 1 94.62 202 TYR A O 1
ATOM 1493 N N . ARG A 1 203 ? 20.578 13.508 -14.117 1 93.94 203 ARG A N 1
ATOM 1494 C CA . ARG A 1 203 ? 21.297 14.656 -14.656 1 93.94 203 ARG A CA 1
ATOM 1495 C C . ARG A 1 203 ? 20.359 15.633 -15.344 1 93.94 203 ARG A C 1
ATOM 1497 O O . ARG A 1 203 ? 20.547 16.844 -15.273 1 93.94 203 ARG A O 1
ATOM 1504 N N . VAL A 1 204 ? 19.359 15.102 -15.938 1 92.5 204 VAL A N 1
ATOM 1505 C CA . VAL A 1 204 ? 18.469 15.93 -16.734 1 92.5 204 VAL A CA 1
ATOM 1506 C C . VAL A 1 204 ? 17.359 16.5 -15.859 1 92.5 204 VAL A C 1
ATOM 1508 O O . VAL A 1 204 ? 17.047 17.688 -15.938 1 92.5 204 VAL A O 1
ATOM 1511 N N . ILE A 1 205 ? 16.766 15.75 -15.031 1 92.62 205 ILE A N 1
ATOM 1512 C CA . ILE A 1 205 ? 15.617 16.156 -14.234 1 92.62 205 ILE A CA 1
ATOM 1513 C C . ILE A 1 205 ? 16.094 16.922 -13 1 92.62 205 ILE A C 1
ATOM 1515 O O . ILE A 1 205 ? 15.484 17.906 -12.594 1 92.62 205 ILE A O 1
ATOM 1519 N N . GLY A 1 206 ? 17.109 16.469 -12.312 1 89.88 206 GLY A N 1
ATOM 1520 C CA . GLY A 1 206 ? 17.734 17.188 -11.211 1 89.88 206 GLY A CA 1
ATOM 1521 C C . GLY A 1 206 ? 17 17 -9.898 1 89.88 206 GLY A C 1
ATOM 1522 O O . GLY A 1 206 ? 17.328 17.672 -8.906 1 89.88 206 GLY A O 1
ATOM 1523 N N . THR A 1 207 ? 15.969 16.281 -9.938 1 89.75 207 THR A N 1
ATOM 1524 C CA . THR A 1 207 ? 15.25 16.031 -8.695 1 89.75 207 THR A CA 1
ATOM 1525 C C . THR A 1 207 ? 15.102 14.523 -8.461 1 89.75 207 THR A C 1
ATOM 1527 O O . THR A 1 207 ? 15.367 13.719 -9.359 1 89.75 207 THR A O 1
ATOM 1530 N N . GLY A 1 208 ? 14.852 14.164 -7.191 1 93 208 GLY A N 1
ATOM 1531 C CA . GLY A 1 208 ? 14.656 12.766 -6.859 1 93 208 GLY A CA 1
ATOM 1532 C C . GLY A 1 208 ? 15.961 12.016 -6.641 1 93 208 GLY A C 1
ATOM 1533 O O . GLY A 1 208 ? 16.172 10.938 -7.195 1 93 208 GLY A O 1
ATOM 1534 N N . ALA A 1 209 ? 16.812 12.57 -5.898 1 93.56 209 ALA A N 1
ATOM 1535 C CA . ALA A 1 209 ? 18.141 12 -5.66 1 93.56 209 ALA A CA 1
ATOM 1536 C C . ALA A 1 209 ? 18.047 10.625 -5.008 1 93.56 209 ALA A C 1
ATOM 1538 O O . ALA A 1 209 ? 18.797 9.711 -5.355 1 93.56 209 ALA A O 1
ATOM 1539 N N . THR A 1 210 ? 17.109 10.469 -4.117 1 95.06 210 THR A N 1
ATOM 1540 C CA . THR A 1 210 ? 16.938 9.18 -3.449 1 95.06 210 THR A CA 1
ATOM 1541 C C . THR A 1 210 ? 16.516 8.109 -4.449 1 95.06 210 THR A C 1
ATOM 1543 O O . THR A 1 210 ? 17.078 7.016 -4.469 1 95.06 210 THR A O 1
ATOM 1546 N N . LEU A 1 211 ? 15.562 8.43 -5.316 1 97.19 211 LEU A N 1
ATOM 1547 C CA . LEU A 1 211 ? 15.031 7.473 -6.285 1 97.19 211 LEU A CA 1
ATOM 1548 C C . LEU A 1 211 ? 16.109 7.051 -7.281 1 97.19 211 LEU A C 1
ATOM 1550 O O . LEU A 1 211 ? 16.297 5.855 -7.512 1 97.19 211 LEU A O 1
ATOM 1554 N N . PHE A 1 212 ? 16.797 7.98 -7.828 1 97.62 212 PHE A N 1
ATOM 1555 C CA . PHE A 1 212 ? 17.781 7.68 -8.859 1 97.62 212 PHE A CA 1
ATOM 1556 C C . PHE A 1 212 ? 19 6.977 -8.266 1 97.62 212 PHE A C 1
ATOM 1558 O O . PHE A 1 212 ? 19.594 6.105 -8.906 1 97.62 212 PHE A O 1
ATOM 1565 N N . SER A 1 213 ? 19.406 7.352 -7.055 1 96.69 213 SER A N 1
ATOM 1566 C CA . SER A 1 213 ? 20.5 6.641 -6.406 1 96.69 213 SER A CA 1
ATOM 1567 C C . SER A 1 213 ? 20.109 5.207 -6.066 1 96.69 213 SER A C 1
ATOM 1569 O O . SER A 1 213 ? 20.906 4.285 -6.207 1 96.69 213 SER A O 1
ATOM 1571 N N . ALA A 1 214 ? 18.891 5.004 -5.578 1 97.69 214 ALA A N 1
ATOM 1572 C CA . ALA A 1 214 ? 18.406 3.652 -5.305 1 97.69 214 ALA A CA 1
ATOM 1573 C C . ALA A 1 214 ? 18.375 2.816 -6.582 1 97.69 214 ALA A C 1
ATOM 1575 O O . ALA A 1 214 ? 18.844 1.674 -6.594 1 97.69 214 ALA A O 1
ATOM 1576 N N . ALA A 1 215 ? 17.797 3.436 -7.617 1 98.19 215 ALA A N 1
ATOM 1577 C CA . ALA A 1 215 ? 17.672 2.725 -8.891 1 98.19 215 ALA A CA 1
ATOM 1578 C C . ALA A 1 215 ? 19.047 2.346 -9.438 1 98.19 215 ALA A C 1
ATOM 1580 O O . ALA A 1 215 ? 19.234 1.232 -9.93 1 98.19 215 ALA A O 1
ATOM 1581 N N . ALA A 1 216 ? 19.969 3.232 -9.391 1 97.56 216 ALA A N 1
ATOM 1582 C CA . ALA A 1 216 ? 21.328 2.969 -9.867 1 97.56 216 ALA A CA 1
ATOM 1583 C C . ALA A 1 216 ? 22 1.872 -9.047 1 97.56 216 ALA A C 1
ATOM 1585 O O . ALA A 1 216 ? 22.578 0.936 -9.602 1 97.56 216 ALA A O 1
ATOM 1586 N N . ALA A 1 217 ? 21.906 1.975 -7.758 1 97.38 217 ALA A N 1
ATOM 1587 C CA . ALA A 1 217 ? 22.547 0.998 -6.879 1 97.38 217 ALA A CA 1
ATOM 1588 C C . ALA A 1 217 ? 21.906 -0.382 -7.043 1 97.38 217 ALA A C 1
ATOM 1590 O O . ALA A 1 217 ? 22.625 -1.391 -7.102 1 97.38 217 ALA A O 1
ATOM 1591 N N . VAL A 1 218 ? 20.594 -0.446 -7.113 1 98 218 VAL A N 1
ATOM 1592 C CA . VAL A 1 218 ? 19.906 -1.717 -7.312 1 98 218 VAL A CA 1
ATOM 1593 C C . VAL A 1 218 ? 20.328 -2.33 -8.648 1 98 218 VAL A C 1
ATOM 1595 O O . VAL A 1 218 ? 20.531 -3.543 -8.742 1 98 218 VAL A O 1
ATOM 1598 N N . SER A 1 219 ? 20.406 -1.453 -9.648 1 98.31 219 SER A N 1
ATOM 1599 C CA . SER A 1 219 ? 20.797 -1.93 -10.969 1 98.31 219 SER A CA 1
ATOM 1600 C C . SER A 1 219 ? 22.203 -2.502 -10.961 1 98.31 219 SER A C 1
ATOM 1602 O O . SER A 1 219 ? 22.484 -3.512 -11.617 1 98.31 219 SER A O 1
ATOM 1604 N N . VAL A 1 220 ? 23.078 -1.903 -10.25 1 97.19 220 VAL A N 1
ATOM 1605 C CA . VAL A 1 220 ? 24.469 -2.375 -10.188 1 97.19 220 VAL A CA 1
ATOM 1606 C C . VAL A 1 220 ? 24.516 -3.717 -9.453 1 97.19 220 VAL A C 1
ATOM 1608 O O . VAL A 1 220 ? 25.156 -4.656 -9.922 1 97.19 220 VAL A O 1
ATOM 1611 N N . ILE A 1 221 ? 23.844 -3.838 -8.359 1 97.38 221 ILE A N 1
ATOM 1612 C CA . ILE A 1 221 ? 23.859 -5.062 -7.57 1 97.38 221 ILE A CA 1
ATOM 1613 C C . ILE A 1 221 ? 23.172 -6.188 -8.336 1 97.38 221 ILE A C 1
ATOM 1615 O O . ILE A 1 221 ? 23.719 -7.281 -8.477 1 97.38 221 ILE A O 1
ATOM 1619 N N . ALA A 1 222 ? 21.984 -5.902 -8.828 1 97.44 222 ALA A N 1
ATOM 1620 C CA . ALA A 1 222 ? 21.219 -6.91 -9.555 1 97.44 222 ALA A CA 1
ATOM 1621 C C . ALA A 1 222 ? 21.891 -7.25 -10.891 1 97.44 222 ALA A C 1
ATOM 1623 O O . ALA A 1 222 ? 21.938 -8.422 -11.273 1 97.44 222 ALA A O 1
ATOM 1624 N N . GLY A 1 223 ? 22.328 -6.199 -11.594 1 97.31 223 GLY A N 1
ATOM 1625 C CA . GLY A 1 223 ? 23.047 -6.438 -12.828 1 97.31 223 GLY A CA 1
ATOM 1626 C C . GLY A 1 223 ? 24.328 -7.223 -12.633 1 97.31 223 GLY A C 1
ATOM 1627 O O . GLY A 1 223 ? 24.641 -8.125 -13.414 1 97.31 223 GLY A O 1
ATOM 1628 N N . GLY A 1 224 ? 25.062 -6.902 -11.633 1 96.81 224 GLY A N 1
ATOM 1629 C CA . GLY A 1 224 ? 26.25 -7.652 -11.305 1 96.81 224 GLY A CA 1
ATOM 1630 C C . GLY A 1 224 ? 25.984 -9.109 -10.977 1 96.81 224 GLY A C 1
ATOM 1631 O O . GLY A 1 224 ? 26.719 -10 -11.406 1 96.81 224 GLY A O 1
ATOM 1632 N N . SER A 1 225 ? 24.969 -9.312 -10.227 1 96.81 225 SER A N 1
ATOM 1633 C CA . SER A 1 225 ? 24.594 -10.68 -9.883 1 96.81 225 SER A CA 1
ATOM 1634 C C . SER A 1 225 ? 24.188 -11.461 -11.125 1 96.81 225 SER A C 1
ATOM 1636 O O . SER A 1 225 ? 24.516 -12.648 -11.25 1 96.81 225 SER A O 1
ATOM 1638 N N . ALA A 1 226 ? 23.469 -10.789 -12.023 1 96.69 226 ALA A N 1
ATOM 1639 C CA . ALA A 1 226 ? 23.062 -11.43 -13.266 1 96.69 226 ALA A CA 1
ATOM 1640 C C . ALA A 1 226 ? 24.281 -11.781 -14.125 1 96.69 226 ALA A C 1
ATOM 1642 O O . ALA A 1 226 ? 24.328 -12.844 -14.742 1 96.69 226 ALA A O 1
ATOM 1643 N N . ALA A 1 227 ? 25.234 -10.938 -14.164 1 96.5 227 ALA A N 1
ATOM 1644 C CA . ALA A 1 227 ? 26.453 -11.188 -14.922 1 96.5 227 ALA A CA 1
ATOM 1645 C C . ALA A 1 227 ? 27.219 -12.375 -14.344 1 96.5 227 ALA A C 1
ATOM 1647 O O . ALA A 1 227 ? 27.703 -13.227 -15.094 1 96.5 227 ALA A O 1
ATOM 1648 N N . VAL A 1 228 ? 27.312 -12.445 -13.062 1 95.06 228 VAL A N 1
ATOM 1649 C CA . VAL A 1 228 ? 28 -13.555 -12.398 1 95.06 228 VAL A CA 1
ATOM 1650 C C . VAL A 1 228 ? 27.297 -14.867 -12.719 1 95.06 228 VAL A C 1
ATOM 1652 O O . VAL A 1 228 ? 27.938 -15.875 -13.023 1 95.06 228 VAL A O 1
ATOM 1655 N N . TYR A 1 229 ? 25.984 -14.836 -12.672 1 94.56 229 TYR A N 1
ATOM 1656 C CA . TYR A 1 229 ? 25.219 -16.047 -12.953 1 94.56 229 TYR A CA 1
ATOM 1657 C C . TYR A 1 229 ? 25.391 -16.469 -14.406 1 94.56 229 TYR A C 1
ATOM 1659 O O . TYR A 1 229 ? 25.453 -17.672 -14.703 1 94.56 229 TYR A O 1
ATOM 1667 N N . LEU A 1 230 ? 25.484 -15.523 -15.297 1 92.94 230 LEU A N 1
ATOM 1668 C CA . LEU A 1 230 ? 25.625 -15.82 -16.719 1 92.94 230 LEU A CA 1
ATOM 1669 C C . LEU A 1 230 ? 26.984 -16.453 -17.016 1 92.94 230 LEU A C 1
ATOM 1671 O O . LEU A 1 230 ? 27.094 -17.312 -17.875 1 92.94 230 LEU A O 1
ATOM 1675 N N . VAL A 1 231 ? 27.953 -16.062 -16.312 1 93.31 231 VAL A N 1
ATOM 1676 C CA . VAL A 1 231 ? 29.312 -16.516 -16.609 1 93.31 231 VAL A CA 1
ATOM 1677 C C . VAL A 1 231 ? 29.594 -17.828 -15.883 1 93.31 231 VAL A C 1
ATOM 1679 O O . VAL A 1 231 ? 30.078 -18.781 -16.5 1 93.31 231 VAL A O 1
ATOM 1682 N N . TRP A 1 232 ? 29.234 -17.938 -14.602 1 92.38 232 TRP A N 1
ATOM 1683 C CA . TRP A 1 232 ? 29.688 -19.078 -13.805 1 92.38 232 TRP A CA 1
ATOM 1684 C C . TRP A 1 232 ? 28.516 -20 -13.461 1 92.38 232 TRP A C 1
ATOM 1686 O O . TRP A 1 232 ? 28.719 -21.141 -13.062 1 92.38 232 TRP A O 1
ATOM 1696 N N . HIS A 1 233 ? 27.328 -19.516 -13.523 1 90.38 233 HIS A N 1
ATOM 1697 C CA . HIS A 1 233 ? 26.109 -20.281 -13.234 1 90.38 233 HIS A CA 1
ATOM 1698 C C . HIS A 1 233 ? 26.219 -20.984 -11.883 1 90.38 233 HIS A C 1
ATOM 1700 O O . HIS A 1 233 ? 25.969 -22.188 -11.789 1 90.38 233 HIS A O 1
ATOM 1706 N N . PRO A 1 234 ? 26.609 -20.203 -10.914 1 87.81 234 PRO A N 1
ATOM 1707 C CA . PRO A 1 234 ? 26.609 -20.828 -9.594 1 87.81 234 PRO A CA 1
ATOM 1708 C C . PRO A 1 234 ? 25.219 -21.234 -9.125 1 87.81 234 PRO A C 1
ATOM 1710 O O . PRO A 1 234 ? 24.219 -20.797 -9.695 1 87.81 234 PRO A O 1
ATOM 1713 N N . GLY A 1 235 ? 25.156 -22.234 -8.203 1 88.56 235 GLY A N 1
ATOM 1714 C CA . GLY A 1 235 ? 23.859 -22.531 -7.605 1 88.56 235 GLY A CA 1
ATOM 1715 C C . GLY A 1 235 ? 23.172 -21.312 -7.031 1 88.56 235 GLY A C 1
ATOM 1716 O O . GLY A 1 235 ? 23.844 -20.406 -6.52 1 88.56 235 GLY A O 1
ATOM 1717 N N . LEU A 1 236 ? 21.922 -21.141 -7.219 1 89.94 236 LEU A N 1
ATOM 1718 C CA . LEU A 1 236 ? 21.141 -19.969 -6.832 1 89.94 236 LEU A CA 1
ATOM 1719 C C . LEU A 1 236 ? 21.312 -19.656 -5.348 1 89.94 236 LEU A C 1
ATOM 1721 O O . LEU A 1 236 ? 21.453 -18.5 -4.957 1 89.94 236 LEU A O 1
ATOM 1725 N N . PRO A 1 237 ? 21.359 -20.703 -4.504 1 90.56 237 PRO A N 1
ATOM 1726 C CA . PRO A 1 237 ? 21.562 -20.391 -3.086 1 90.56 237 PRO A CA 1
ATOM 1727 C C . PRO A 1 237 ? 22.938 -19.781 -2.803 1 90.56 237 PRO A C 1
ATOM 1729 O O . PRO A 1 237 ? 23.062 -18.922 -1.928 1 90.56 237 PRO A O 1
ATOM 1732 N N . LYS A 1 238 ? 23.922 -20.203 -3.533 1 92.19 238 LYS A N 1
ATOM 1733 C CA . LYS A 1 238 ? 25.266 -19.656 -3.373 1 92.19 238 LYS A CA 1
ATOM 1734 C C . LYS A 1 238 ? 25.312 -18.188 -3.795 1 92.19 238 LYS A C 1
ATOM 1736 O O . LYS A 1 238 ? 25.859 -17.344 -3.082 1 92.19 238 LYS A O 1
ATOM 1741 N N . LEU A 1 239 ? 24.75 -17.891 -4.926 1 93.69 239 LEU A N 1
ATOM 1742 C CA . LEU A 1 239 ? 24.672 -16.5 -5.395 1 93.69 239 LEU A CA 1
ATOM 1743 C C . LEU A 1 239 ? 23.875 -15.641 -4.418 1 93.69 239 LEU A C 1
ATOM 1745 O O . LEU A 1 239 ? 24.25 -14.5 -4.152 1 93.69 239 LEU A O 1
ATOM 1749 N N . SER A 1 240 ? 22.812 -16.156 -3.936 1 95.5 240 SER A N 1
ATOM 1750 C CA . SER A 1 240 ? 21.953 -15.438 -3.004 1 95.5 240 SER A CA 1
ATOM 1751 C C . SER A 1 240 ? 22.672 -15.148 -1.692 1 95.5 240 SER A C 1
ATOM 1753 O O . SER A 1 240 ? 22.5 -14.086 -1.097 1 95.5 240 SER A O 1
ATOM 1755 N N . ALA A 1 241 ? 23.391 -16.109 -1.231 1 94.75 241 ALA A N 1
ATOM 1756 C CA . ALA A 1 241 ? 24.203 -15.883 -0.04 1 94.75 241 ALA A CA 1
ATOM 1757 C C . ALA A 1 241 ? 25.188 -14.734 -0.265 1 94.75 241 ALA A C 1
ATOM 1759 O O . ALA A 1 241 ? 25.422 -13.922 0.638 1 94.75 241 ALA A O 1
ATOM 1760 N N . GLY A 1 242 ? 25.781 -14.703 -1.45 1 94.5 242 GLY A N 1
ATOM 1761 C CA . GLY A 1 242 ? 26.641 -13.586 -1.813 1 94.5 242 GLY A CA 1
ATOM 1762 C C . GLY A 1 242 ? 25.922 -12.25 -1.786 1 94.5 242 GLY A C 1
ATOM 1763 O O . GLY A 1 242 ? 26.484 -11.242 -1.366 1 94.5 242 GLY A O 1
ATOM 1764 N N . LEU A 1 243 ? 24.688 -12.211 -2.203 1 96.31 243 LEU A N 1
ATOM 1765 C CA . LEU A 1 243 ? 23.875 -10.992 -2.207 1 96.31 243 LEU A CA 1
ATOM 1766 C C . LEU A 1 243 ? 23.656 -10.484 -0.786 1 96.31 243 LEU A C 1
ATOM 1768 O O . LEU A 1 243 ? 23.609 -9.281 -0.552 1 96.31 243 LEU A O 1
ATOM 1772 N N . VAL A 1 244 ? 23.453 -11.414 0.158 1 96.69 244 VAL A N 1
ATOM 1773 C CA . VAL A 1 244 ? 23.281 -11.031 1.557 1 96.69 244 VAL A CA 1
ATOM 1774 C C . VAL A 1 244 ? 24.547 -10.336 2.059 1 96.69 244 VAL A C 1
ATOM 1776 O O . VAL A 1 244 ? 24.469 -9.281 2.693 1 96.69 244 VAL A O 1
ATOM 1779 N N . VAL A 1 245 ? 25.688 -10.906 1.714 1 94.88 245 VAL A N 1
ATOM 1780 C CA . VAL A 1 245 ? 26.969 -10.359 2.162 1 94.88 245 VAL A CA 1
ATOM 1781 C C . VAL A 1 245 ? 27.172 -8.977 1.559 1 94.88 245 VAL A C 1
ATOM 1783 O O . VAL A 1 245 ? 27.531 -8.031 2.266 1 94.88 245 VAL A O 1
ATOM 1786 N N . VAL A 1 246 ? 26.906 -8.867 0.302 1 94.88 246 VAL A N 1
ATOM 1787 C CA . VAL A 1 246 ? 27.062 -7.586 -0.372 1 94.88 246 VAL A CA 1
ATOM 1788 C C . VAL A 1 246 ? 26.125 -6.555 0.258 1 94.88 246 VAL A C 1
ATOM 1790 O O . VAL A 1 246 ? 26.531 -5.426 0.537 1 94.88 246 VAL A O 1
ATOM 1793 N N . GLY A 1 247 ? 24.891 -6.945 0.49 1 96.25 247 GLY A N 1
ATOM 1794 C CA . GLY A 1 247 ? 23.922 -6.039 1.083 1 96.25 247 GLY A CA 1
ATOM 1795 C C . GLY A 1 247 ? 24.328 -5.539 2.457 1 96.25 247 GLY A C 1
ATOM 1796 O O . GLY A 1 247 ? 24.312 -4.336 2.713 1 96.25 247 GLY A O 1
ATOM 1797 N N . ILE A 1 248 ? 24.766 -6.395 3.299 1 94.56 248 ILE A N 1
ATOM 1798 C CA . ILE A 1 248 ? 25.094 -6.047 4.676 1 94.56 248 ILE A CA 1
ATOM 1799 C C . ILE A 1 248 ? 26.438 -5.32 4.719 1 94.56 248 ILE A C 1
ATOM 1801 O O . ILE A 1 248 ? 26.594 -4.34 5.453 1 94.56 248 ILE A O 1
ATOM 1805 N N . ALA A 1 249 ? 27.438 -5.785 3.941 1 92 249 ALA A N 1
ATOM 1806 C CA . ALA A 1 249 ? 28.75 -5.145 3.906 1 92 249 ALA A CA 1
ATOM 1807 C C . ALA A 1 249 ? 28.656 -3.723 3.361 1 92 249 ALA A C 1
ATOM 1809 O O . ALA A 1 249 ? 29.266 -2.799 3.908 1 92 249 ALA A O 1
ATOM 1810 N N . LEU A 1 250 ? 27.891 -3.602 2.32 1 92.31 250 LEU A N 1
ATOM 1811 C CA . LEU A 1 250 ? 27.734 -2.277 1.729 1 92.31 250 LEU A CA 1
ATOM 1812 C C . LEU A 1 250 ? 26.969 -1.349 2.67 1 92.31 250 LEU A C 1
ATOM 1814 O O . LEU A 1 250 ? 27.188 -0.135 2.664 1 92.31 250 LEU A O 1
ATOM 1818 N N . LEU A 1 251 ? 26.078 -1.904 3.451 1 91.94 251 LEU A N 1
ATOM 181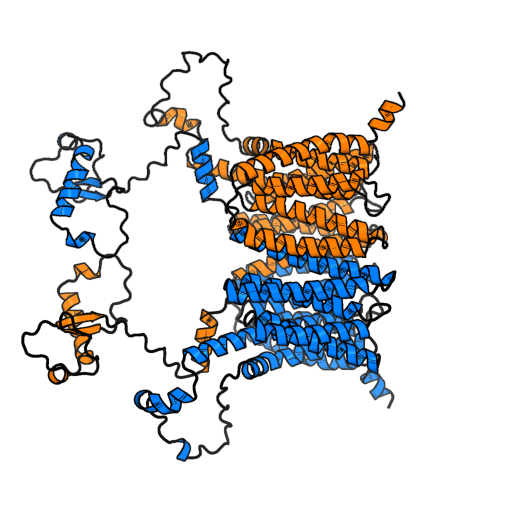9 C CA . LEU A 1 251 ? 25.312 -1.104 4.406 1 91.94 251 LEU A CA 1
ATOM 1820 C C . LEU A 1 251 ? 26.25 -0.385 5.375 1 91.94 251 LEU A C 1
ATOM 1822 O O . LEU A 1 251 ? 25.984 0.756 5.762 1 91.94 251 LEU A O 1
ATOM 1826 N N . SER A 1 252 ? 27.359 -0.99 5.715 1 87.38 252 SER A N 1
ATOM 1827 C CA . SER A 1 252 ? 28.328 -0.4 6.637 1 87.38 252 SER A CA 1
ATOM 1828 C C . SER A 1 252 ? 29.125 0.718 5.965 1 87.38 252 SER A C 1
ATOM 1830 O O . SER A 1 252 ? 29.656 1.602 6.641 1 87.38 252 SER A O 1
ATOM 1832 N N . MET A 1 253 ? 29.156 0.678 4.66 1 91.75 253 MET A N 1
ATOM 1833 C CA . MET A 1 253 ? 29.938 1.653 3.91 1 91.75 253 MET A CA 1
ATOM 1834 C C . MET A 1 253 ? 29.047 2.762 3.359 1 91.75 253 MET A C 1
ATOM 1836 O O . MET A 1 253 ? 29.531 3.699 2.727 1 91.75 253 MET A O 1
ATOM 1840 N N . VAL A 1 254 ? 27.812 2.67 3.602 1 90.62 254 VAL A N 1
ATOM 1841 C CA . VAL A 1 254 ? 26.828 3.531 2.943 1 90.62 254 VAL A CA 1
ATOM 1842 C C . VAL A 1 254 ? 27.094 4.988 3.328 1 90.62 254 VAL A C 1
ATOM 1844 O O . VAL A 1 254 ? 27.109 5.871 2.467 1 90.62 254 VAL A O 1
ATOM 1847 N N . PRO A 1 255 ? 27.359 5.297 4.637 1 86.81 255 PRO A N 1
ATOM 1848 C CA . PRO A 1 255 ? 27.562 6.703 4.984 1 86.81 255 PRO A CA 1
ATOM 1849 C C . PRO A 1 255 ? 28.781 7.309 4.289 1 86.81 255 PRO A C 1
ATOM 1851 O O . PRO A 1 255 ? 28.734 8.445 3.816 1 86.81 255 PRO A O 1
ATOM 1854 N N . ARG A 1 256 ? 29.844 6.531 4.145 1 88.31 256 ARG A N 1
ATOM 1855 C CA . ARG A 1 256 ? 31.062 7 3.482 1 88.31 256 ARG A CA 1
ATOM 1856 C C . ARG A 1 256 ? 30.828 7.168 1.982 1 88.31 256 ARG A C 1
ATOM 1858 O O . ARG A 1 256 ? 31.297 8.141 1.386 1 88.31 256 ARG A O 1
ATOM 1865 N N . LEU A 1 257 ? 30.125 6.262 1.457 1 90.38 257 LEU A N 1
ATOM 1866 C CA . LEU A 1 257 ? 29.844 6.32 0.027 1 90.38 257 LEU A CA 1
ATOM 1867 C C . LEU A 1 257 ? 28.938 7.5 -0.301 1 90.38 257 LEU A C 1
ATOM 1869 O O . LEU A 1 257 ? 29.141 8.188 -1.306 1 90.38 257 LEU A O 1
ATOM 1873 N N . ALA A 1 258 ? 28 7.719 0.524 1 90.5 258 ALA A N 1
ATOM 1874 C CA . ALA A 1 258 ? 27.062 8.82 0.308 1 90.5 258 ALA A CA 1
ATOM 1875 C C . ALA A 1 258 ? 27.766 10.164 0.444 1 90.5 258 ALA A C 1
ATOM 1877 O O . ALA A 1 258 ? 27.5 11.086 -0.339 1 90.5 258 ALA A O 1
ATOM 1878 N N . ALA A 1 259 ? 28.641 10.273 1.419 1 85.19 259 ALA A N 1
ATOM 1879 C CA . ALA A 1 259 ? 29.406 11.508 1.618 1 85.19 259 ALA A CA 1
ATOM 1880 C C . ALA A 1 259 ? 30.328 11.781 0.428 1 85.19 259 ALA A C 1
ATOM 1882 O O . ALA A 1 259 ? 30.469 12.93 0.006 1 85.19 259 ALA A O 1
ATOM 1883 N N . GLY A 1 260 ? 30.891 10.727 -0.068 1 86.81 260 GLY A N 1
ATOM 1884 C CA . GLY A 1 260 ? 31.75 10.867 -1.235 1 86.81 260 GLY A CA 1
ATOM 1885 C C . GLY A 1 260 ? 30.984 11.289 -2.482 1 86.81 260 GLY A C 1
ATOM 1886 O O . GLY A 1 260 ? 31.469 12.133 -3.244 1 86.81 260 GLY A O 1
ATOM 1887 N N . LEU A 1 261 ? 29.828 10.766 -2.635 1 86.19 261 LEU A N 1
ATOM 1888 C CA . LEU A 1 261 ? 29 11.086 -3.791 1 86.19 261 LEU A CA 1
ATOM 1889 C C . LEU A 1 261 ? 28.516 12.531 -3.734 1 86.19 261 LEU A C 1
ATOM 1891 O O . LEU A 1 261 ? 28.375 13.18 -4.77 1 86.19 261 LEU A O 1
ATOM 1895 N N . ALA A 1 262 ? 28.312 12.938 -2.506 1 86.38 262 ALA A N 1
ATOM 1896 C CA . ALA A 1 262 ? 27.859 14.312 -2.328 1 86.38 262 ALA A CA 1
ATOM 1897 C C . ALA A 1 262 ? 29.047 15.273 -2.244 1 86.38 262 ALA A C 1
ATOM 1899 O O . ALA A 1 262 ? 28.859 16.484 -2.154 1 86.38 262 ALA A O 1
ATOM 1900 N N . ARG A 1 263 ? 30.297 14.812 -2.291 1 78.88 263 ARG A N 1
ATOM 1901 C CA . ARG A 1 263 ? 31.531 15.594 -2.209 1 78.88 263 ARG A CA 1
ATOM 1902 C C . ARG A 1 263 ? 31.547 16.453 -0.947 1 78.88 263 ARG A C 1
ATOM 1904 O O . ARG A 1 263 ? 31.844 17.641 -1.006 1 78.88 263 ARG A O 1
ATOM 1911 N N . LEU A 1 264 ? 31.094 15.805 0.144 1 74.19 264 LEU A N 1
ATOM 1912 C CA . LEU A 1 264 ? 31.172 16.469 1.441 1 74.19 264 LEU A CA 1
ATOM 1913 C C . LEU A 1 264 ? 32.625 16.5 1.948 1 74.19 264 LEU A C 1
ATOM 1915 O O . LEU A 1 264 ? 33.344 15.508 1.812 1 74.19 264 LEU A O 1
ATOM 1919 N N . PRO A 1 265 ? 33.094 17.781 2.258 1 66.69 265 PRO A N 1
ATOM 1920 C CA . PRO A 1 265 ? 34.438 17.828 2.805 1 66.69 265 PRO A CA 1
ATOM 1921 C C . PRO A 1 265 ? 34.594 17.047 4.109 1 66.69 265 PRO A C 1
ATOM 1923 O O . PRO A 1 265 ? 33.906 17.359 5.09 1 66.69 265 PRO A O 1
ATOM 1926 N N . ILE A 1 266 ? 34.906 15.852 4.141 1 58.12 266 ILE A N 1
ATOM 1927 C CA . ILE A 1 266 ? 35.125 15.062 5.352 1 58.12 266 ILE A CA 1
ATOM 1928 C C . ILE A 1 266 ? 36.438 15.477 6 1 58.12 266 ILE A C 1
ATOM 1930 O O . ILE A 1 266 ? 37.5 15.391 5.375 1 58.12 266 ILE A O 1
ATOM 1934 N N . PRO A 1 267 ? 36.375 16.266 7.062 1 53.09 267 PRO A N 1
ATOM 1935 C CA . PRO A 1 267 ? 37.656 16.641 7.676 1 53.09 267 PRO A CA 1
ATOM 1936 C C . PRO A 1 267 ? 38.562 15.438 7.906 1 53.09 267 PRO A C 1
ATOM 1938 O O . PRO A 1 267 ? 38.094 14.344 8.219 1 53.09 267 PRO A O 1
ATOM 1941 N N . PRO A 1 268 ? 39.719 15.469 7.32 1 46.91 268 PRO A N 1
ATOM 1942 C CA . PRO A 1 268 ? 40.656 14.375 7.586 1 46.91 268 PRO A CA 1
ATOM 1943 C C . PRO A 1 268 ? 40.75 14.039 9.07 1 46.91 268 PRO A C 1
ATOM 1945 O O . PRO A 1 268 ? 40.656 14.922 9.922 1 46.91 268 PRO A O 1
ATOM 1948 N N . VAL A 1 269 ? 40.219 12.852 9.438 1 47.44 269 VAL A N 1
ATOM 1949 C CA . VAL A 1 269 ? 40.438 12.375 10.797 1 47.44 269 VAL A CA 1
ATOM 1950 C C . VAL A 1 269 ? 41.906 12.664 11.195 1 47.44 269 VAL A C 1
ATOM 1952 O O . VAL A 1 269 ? 42.844 12.297 10.477 1 47.44 269 VAL A O 1
ATOM 1955 N N . PRO A 1 270 ? 42.188 13.578 12.086 1 41.5 270 PRO A N 1
ATOM 1956 C CA . PRO A 1 270 ? 43.594 13.742 12.492 1 41.5 270 PRO A CA 1
ATOM 1957 C C . PRO A 1 270 ? 44.281 12.414 12.828 1 41.5 270 PRO A C 1
ATOM 1959 O O . PRO A 1 270 ? 43.688 11.57 13.523 1 41.5 270 PRO A O 1
ATOM 1962 N N . THR A 1 271 ? 44.906 11.812 11.938 1 39.84 271 THR A N 1
ATOM 1963 C CA . THR A 1 271 ? 45.688 10.648 12.344 1 39.84 271 THR A CA 1
ATOM 1964 C C . THR A 1 271 ? 46.594 10.984 13.547 1 39.84 271 THR A C 1
ATOM 1966 O O . THR A 1 271 ? 47.188 12.055 13.602 1 39.84 271 THR A O 1
ATOM 1969 N N . ALA A 1 272 ? 46.438 10.414 14.711 1 45.94 272 ALA A N 1
ATOM 1970 C CA . ALA A 1 272 ? 47.125 10.602 15.969 1 45.94 272 ALA A CA 1
ATOM 1971 C C . ALA A 1 272 ? 48.594 10.922 15.719 1 45.94 272 ALA A C 1
ATOM 1973 O O . ALA A 1 272 ? 49.25 11.609 16.531 1 45.94 272 ALA A O 1
ATOM 1974 N N . GLY A 1 273 ? 49.219 10.312 14.68 1 43.16 273 GLY A N 1
ATOM 1975 C CA . GLY A 1 273 ? 50.656 10.445 14.469 1 43.16 273 GLY A CA 1
ATOM 1976 C C . GLY A 1 273 ? 51 11.508 13.445 1 43.16 273 GLY A C 1
ATOM 1977 O O . GLY A 1 273 ? 52.156 11.641 13.062 1 43.16 273 GLY A O 1
ATOM 1978 N N . ALA A 1 274 ? 50.125 11.891 12.625 1 41 274 ALA A N 1
ATOM 1979 C CA . ALA A 1 274 ? 50.656 12.859 11.664 1 41 274 ALA A CA 1
ATOM 1980 C C . ALA A 1 274 ? 51.062 14.148 12.352 1 41 274 ALA A C 1
ATOM 1982 O O . ALA A 1 274 ? 50.375 14.648 13.234 1 41 274 ALA A O 1
ATOM 1983 N N . ALA A 1 275 ? 52.375 14.516 12.391 1 37.53 275 ALA A N 1
ATOM 1984 C CA . ALA A 1 275 ? 53.062 15.711 12.898 1 37.53 275 ALA A CA 1
ATOM 1985 C C . ALA A 1 275 ? 52.219 16.969 12.641 1 37.53 275 ALA A C 1
ATOM 1987 O O . ALA A 1 275 ? 51.719 17.156 11.539 1 37.53 275 ALA A O 1
ATOM 1988 N N . ILE A 1 276 ? 51.531 17.469 13.656 1 37.78 276 ILE A N 1
ATOM 1989 C CA . ILE A 1 276 ? 51.062 18.844 13.57 1 37.78 276 ILE A CA 1
ATOM 1990 C C . ILE A 1 276 ? 52.094 19.703 12.828 1 37.78 276 ILE A C 1
ATOM 1992 O O . ILE A 1 276 ? 53.188 19.938 13.328 1 37.78 276 ILE A O 1
ATOM 1996 N N . ASP A 1 277 ? 52.312 19.469 11.57 1 37.03 277 ASP A N 1
ATOM 1997 C CA . ASP A 1 277 ? 53.219 20.438 10.969 1 37.03 277 ASP A CA 1
ATOM 1998 C C . ASP A 1 277 ? 52.938 21.859 11.484 1 37.03 277 ASP A C 1
ATOM 2000 O O . ASP A 1 277 ? 51.781 22.281 11.539 1 37.03 277 ASP A O 1
ATOM 2004 N N . PRO A 1 278 ? 53.844 22.516 12.336 1 36.97 278 PRO A N 1
ATOM 2005 C CA . PRO A 1 278 ? 53.781 23.875 12.898 1 36.97 278 PRO A CA 1
ATOM 2006 C C . PRO A 1 278 ? 53.156 24.891 11.945 1 36.97 278 PRO A C 1
ATOM 2008 O O . PRO A 1 278 ? 52.688 25.953 12.375 1 36.97 278 PRO A O 1
ATOM 2011 N N . ALA A 1 279 ? 53.562 24.844 10.656 1 38.34 279 ALA A N 1
ATOM 2012 C CA . ALA A 1 279 ? 53.094 25.844 9.711 1 38.34 279 ALA A CA 1
ATOM 2013 C C . ALA A 1 279 ? 51.562 25.812 9.594 1 38.34 279 ALA A C 1
ATOM 2015 O O . ALA A 1 279 ? 50.969 26.703 8.969 1 38.34 279 ALA A O 1
ATOM 2016 N N . ASP A 1 280 ? 51.062 24.672 9.773 1 36.44 280 ASP A N 1
ATOM 2017 C CA . ASP A 1 280 ? 49.594 24.531 9.703 1 36.44 280 ASP A CA 1
ATOM 2018 C C . ASP A 1 280 ? 48.938 25.203 10.891 1 36.44 280 ASP A C 1
ATOM 2020 O O . ASP A 1 280 ? 47.719 25.062 11.086 1 36.44 280 ASP A O 1
ATOM 2024 N N . HIS A 1 281 ? 49.75 25.625 11.938 1 32.97 281 HIS A N 1
ATOM 2025 C CA . HIS A 1 281 ? 49.344 26.516 13.031 1 32.97 281 HIS A CA 1
ATOM 2026 C C . HIS A 1 281 ? 49 27.906 12.516 1 32.97 281 HIS A C 1
ATOM 2028 O O . HIS A 1 281 ? 49.031 28.875 13.281 1 32.97 281 HIS A O 1
ATOM 2034 N N . GLU A 1 282 ? 49.344 28.25 11.203 1 33.28 282 GLU A N 1
ATOM 2035 C CA . GLU A 1 282 ? 48.875 29.594 10.898 1 33.28 282 GLU A CA 1
ATOM 2036 C C . GLU A 1 282 ? 47.438 29.812 11.391 1 33.28 282 GLU A C 1
ATOM 2038 O O . GLU A 1 282 ? 46.594 28.922 11.297 1 33.28 282 GLU A O 1
ATOM 2043 N N . PRO A 1 283 ? 47.312 30.797 12.391 1 32.47 283 PRO A N 1
ATOM 2044 C CA . PRO A 1 283 ? 46 31.141 12.938 1 32.47 283 PRO A CA 1
ATOM 2045 C C . PRO A 1 283 ? 44.875 30.984 11.914 1 32.47 283 PRO A C 1
ATOM 2047 O O . PRO A 1 283 ? 45.031 31.344 10.742 1 32.47 283 PRO A O 1
ATOM 2050 N N . ARG A 1 284 ? 44.188 29.922 12 1 35.19 284 ARG A N 1
ATOM 2051 C CA . ARG A 1 284 ? 43 29.812 11.156 1 35.19 284 ARG A CA 1
ATOM 2052 C C . ARG A 1 284 ? 42.312 31.156 11.039 1 35.19 284 ARG A C 1
ATOM 2054 O O . ARG A 1 284 ? 42.062 31.828 12.039 1 35.19 284 ARG A O 1
ATOM 2061 N N . PRO A 1 285 ? 42.594 32 10 1 33.03 285 PRO A N 1
ATOM 2062 C CA . PRO A 1 285 ? 42 33.344 9.938 1 33.03 285 PRO A CA 1
ATOM 2063 C C . PRO A 1 285 ? 40.656 33.438 10.648 1 33.03 285 PRO A C 1
ATOM 2065 O O . PRO A 1 285 ? 39.938 32.438 10.742 1 33.03 285 PRO A O 1
ATOM 2068 N N . THR A 1 286 ? 40.562 34.156 11.766 1 29.47 286 THR A N 1
ATOM 2069 C CA . THR A 1 286 ? 39.312 34.594 12.375 1 29.47 286 THR A CA 1
ATOM 2070 C C . THR A 1 286 ? 38.25 34.844 11.305 1 29.47 286 THR A C 1
ATOM 2072 O O . THR A 1 286 ? 38.562 35.094 10.141 1 29.47 286 THR A O 1
ATOM 2075 N N . ILE A 1 287 ? 37.031 34.375 11.484 1 32.75 287 ILE A N 1
ATOM 2076 C CA . ILE A 1 287 ? 35.938 34.469 10.531 1 32.75 287 ILE A CA 1
ATOM 2077 C C . ILE A 1 287 ? 35.938 35.812 9.844 1 32.75 287 ILE A C 1
ATOM 2079 O O . ILE A 1 287 ? 35.281 36 8.805 1 32.75 287 ILE A O 1
ATOM 2083 N N . GLU A 1 288 ? 36.5 36.906 10.492 1 32.34 288 GLU A N 1
ATOM 2084 C CA . GLU A 1 288 ? 36.531 38.188 9.781 1 32.34 288 GLU A CA 1
ATOM 2085 C C . GLU A 1 288 ? 37.375 38.062 8.508 1 32.34 288 GLU A C 1
ATOM 2087 O O . GLU A 1 288 ? 37.031 38.656 7.48 1 32.34 288 GLU A O 1
ATOM 2092 N N . GLY A 1 289 ? 38.656 37.656 8.531 1 30.48 289 GLY A N 1
ATOM 2093 C CA . GLY A 1 289 ? 39.594 37.594 7.43 1 30.48 289 GLY A CA 1
ATOM 2094 C C . GLY A 1 289 ? 39.438 36.344 6.586 1 30.48 289 GLY A C 1
ATOM 2095 O O . GLY A 1 289 ? 40.125 36.156 5.586 1 30.48 289 GLY A O 1
ATOM 2096 N N . ILE A 1 290 ? 39.125 35.125 7.094 1 33.44 290 ILE A N 1
ATOM 2097 C CA . ILE A 1 290 ? 38.75 34 6.266 1 33.44 290 ILE A CA 1
ATOM 2098 C C . ILE A 1 290 ? 37.438 34.312 5.539 1 33.44 290 ILE A C 1
ATOM 2100 O O . ILE A 1 290 ? 36.75 33.406 5.031 1 33.44 290 ILE A O 1
ATOM 2104 N N . GLY A 1 291 ? 36.75 35.406 5.57 1 31.58 291 GLY A N 1
ATOM 2105 C CA . GLY A 1 291 ? 35.781 35.938 4.602 1 31.58 291 GLY A CA 1
ATOM 2106 C C . GLY A 1 291 ? 36.188 35.656 3.166 1 31.58 291 GLY A C 1
ATOM 2107 O O . GLY A 1 291 ? 35.312 35.344 2.334 1 31.58 291 GLY A O 1
ATOM 2108 N N . ALA A 1 292 ? 37.375 36.125 2.627 1 31.03 292 ALA A N 1
ATOM 2109 C CA . ALA A 1 292 ? 37.812 36 1.241 1 31.03 292 ALA A CA 1
ATOM 2110 C C . ALA A 1 292 ? 38.312 34.594 0.922 1 31.03 292 ALA A C 1
ATOM 2112 O O . ALA A 1 292 ? 38 34.062 -0.143 1 31.03 292 ALA A O 1
ATOM 2113 N N . ILE A 1 293 ? 39.406 34 1.459 1 32.41 293 ILE A N 1
ATOM 2114 C CA . ILE A 1 293 ? 40.031 32.781 0.988 1 32.41 293 ILE A CA 1
ATOM 2115 C C . ILE A 1 293 ? 39.25 31.562 1.497 1 32.41 293 ILE A C 1
ATOM 2117 O O . ILE A 1 293 ? 39 30.609 0.749 1 32.41 293 ILE A O 1
ATOM 2121 N N . GLY A 1 294 ? 39 31.281 2.791 1 34.56 294 GLY A N 1
ATOM 2122 C CA . GLY A 1 294 ? 38.188 30.203 3.352 1 34.56 294 GLY A CA 1
ATOM 2123 C C . GLY A 1 294 ? 36.719 30.297 2.984 1 34.56 294 GLY A C 1
ATOM 2124 O O . GLY A 1 294 ? 35.906 29.469 3.414 1 34.56 294 GLY A O 1
ATOM 2125 N N . ALA A 1 295 ? 36.062 31.406 2.811 1 35.56 295 ALA A N 1
ATOM 2126 C CA . ALA A 1 295 ? 34.875 31.75 2.012 1 35.56 295 ALA A CA 1
ATOM 2127 C C . ALA A 1 295 ? 34.906 31.016 0.674 1 35.56 295 ALA A C 1
ATOM 2129 O O . ALA A 1 295 ? 33.844 30.797 0.07 1 35.56 295 ALA A O 1
ATOM 2130 N N . THR A 1 296 ? 36.031 30.891 -0.059 1 36.16 296 THR A N 1
ATOM 2131 C CA . THR A 1 296 ? 36.094 30.203 -1.351 1 36.16 296 THR A CA 1
ATOM 2132 C C . THR A 1 296 ? 35.875 28.703 -1.18 1 36.16 296 THR A C 1
ATOM 2134 O O . THR A 1 296 ? 35.312 28.047 -2.068 1 36.16 296 THR A O 1
ATOM 2137 N N . ALA A 1 297 ? 36.719 27.906 -0.247 1 37.91 297 ALA A N 1
ATOM 2138 C CA . ALA A 1 297 ? 36.688 26.453 -0.297 1 37.91 297 ALA A CA 1
ATOM 2139 C C . ALA A 1 297 ? 35.469 25.906 0.446 1 37.91 297 ALA A C 1
ATOM 2141 O O . ALA A 1 297 ? 35.094 24.734 0.272 1 37.91 297 ALA A O 1
ATOM 2142 N N . LEU A 1 298 ? 35.188 26.266 1.749 1 43.06 298 LEU A N 1
ATOM 2143 C CA . LEU A 1 298 ? 34 25.703 2.352 1 43.06 298 LEU A CA 1
ATOM 2144 C C . LEU A 1 298 ? 32.75 26.25 1.673 1 43.06 298 LEU A C 1
ATOM 2146 O O . LEU A 1 298 ? 32.562 27.469 1.566 1 43.06 298 LEU A O 1
ATOM 2150 N N . PRO A 1 299 ? 32.188 25.531 0.678 1 49.28 299 PRO A N 1
ATOM 2151 C CA . PRO A 1 299 ? 30.906 26.016 0.15 1 49.28 299 PRO A CA 1
ATOM 2152 C C . PRO A 1 299 ? 30.078 26.766 1.193 1 49.28 299 PRO A C 1
ATOM 2154 O O . PRO A 1 299 ? 30.234 26.531 2.395 1 49.28 299 PRO A O 1
ATOM 2157 N N . SER A 1 300 ? 29.719 28.016 0.954 1 54.34 300 SER A N 1
ATOM 2158 C CA . SER A 1 300 ? 28.734 28.781 1.713 1 54.34 300 SER A CA 1
ATOM 2159 C C . SER A 1 300 ? 27.781 27.844 2.461 1 54.34 300 SER A C 1
ATOM 2161 O O . SER A 1 300 ? 27.656 26.672 2.111 1 54.34 300 SER A O 1
ATOM 2163 N N . ALA A 1 301 ? 27.578 28.172 3.777 1 58.19 301 ALA A N 1
ATOM 2164 C CA . ALA A 1 301 ? 26.609 27.469 4.602 1 58.19 301 ALA A CA 1
ATOM 2165 C C . ALA A 1 301 ? 25.484 26.891 3.75 1 58.19 301 ALA A C 1
ATOM 2167 O O . ALA A 1 301 ? 25.031 25.766 3.977 1 58.19 301 ALA A O 1
ATOM 2168 N N . ALA A 1 302 ? 25.172 27.719 2.779 1 62.62 302 ALA A N 1
ATOM 2169 C CA . ALA A 1 302 ? 24.094 27.266 1.904 1 62.62 302 ALA A CA 1
ATOM 2170 C C . ALA A 1 302 ? 24.547 26.094 1.036 1 62.62 302 ALA A C 1
ATOM 2172 O O . ALA A 1 302 ? 23.781 25.156 0.819 1 62.62 302 ALA A O 1
ATOM 2173 N N . GLY A 1 303 ? 25.797 26.203 0.61 1 72.56 303 GLY A N 1
ATOM 2174 C CA . GLY A 1 303 ? 26.312 25.125 -0.209 1 72.56 303 GLY A CA 1
ATOM 2175 C C . GLY A 1 303 ? 26.484 23.828 0.56 1 72.56 303 GLY A C 1
ATOM 2176 O O . GLY A 1 303 ? 26.156 22.75 0.053 1 72.56 303 GLY A O 1
ATOM 2177 N N . LEU A 1 304 ? 26.859 23.984 1.785 1 74.25 304 LEU A N 1
ATOM 2178 C CA . LEU A 1 304 ? 27.047 22.812 2.637 1 74.25 304 LEU A CA 1
ATOM 2179 C C . LEU A 1 304 ? 25.703 22.156 2.967 1 74.25 304 LEU A C 1
ATOM 2181 O O . LEU A 1 304 ? 25.609 20.922 3.027 1 74.25 304 LEU A O 1
ATOM 2185 N N . GLY A 1 305 ? 24.688 23 3.17 1 76.25 305 GLY A N 1
ATOM 2186 C CA . GLY A 1 305 ? 23.359 22.469 3.436 1 76.25 305 GLY A CA 1
ATOM 2187 C C . GLY A 1 305 ? 22.797 21.656 2.283 1 76.25 305 GLY A C 1
ATOM 2188 O O . GLY A 1 305 ? 22.219 20.594 2.496 1 76.25 305 GLY A O 1
ATOM 2189 N N . GLU A 1 306 ? 23.078 22.156 1.16 1 80.94 306 GLU A N 1
ATOM 2190 C CA . GLU A 1 306 ? 22.594 21.453 -0.026 1 80.94 306 GLU A CA 1
ATOM 2191 C C . GLU A 1 306 ? 23.328 20.141 -0.22 1 80.94 306 GLU A C 1
ATOM 2193 O O . GLU A 1 306 ? 22.734 19.141 -0.615 1 80.94 306 GLU A O 1
ATOM 2198 N N . ARG A 1 307 ? 24.609 20.156 -0.011 1 82.5 307 ARG A N 1
ATOM 2199 C CA . ARG A 1 307 ? 25.391 18.938 -0.15 1 82.5 307 ARG A CA 1
ATOM 2200 C C . ARG A 1 307 ? 25.016 17.922 0.929 1 82.5 307 ARG A C 1
ATOM 2202 O O . ARG A 1 307 ? 25 16.719 0.677 1 82.5 307 ARG A O 1
ATOM 2209 N N . ALA A 1 308 ? 24.734 18.391 2.096 1 82.12 308 ALA A N 1
ATOM 2210 C CA . ALA A 1 308 ? 24.312 17.516 3.18 1 82.12 308 ALA A CA 1
ATOM 2211 C C . ALA A 1 308 ? 22.969 16.859 2.855 1 82.12 308 ALA A C 1
ATOM 2213 O O . ALA A 1 308 ? 22.75 15.688 3.154 1 82.12 308 ALA A O 1
ATOM 2214 N N . ARG A 1 309 ? 22.172 17.625 2.268 1 85.12 309 ARG A N 1
ATOM 2215 C CA . ARG A 1 309 ? 20.891 17.094 1.854 1 85.12 309 ARG A CA 1
ATOM 2216 C C . ARG A 1 309 ? 21.047 16.031 0.776 1 85.12 309 ARG A C 1
ATOM 2218 O O . ARG A 1 309 ? 20.406 14.984 0.828 1 85.12 309 ARG A O 1
ATOM 2225 N N . ALA A 1 310 ? 21.859 16.375 -0.096 1 87.25 310 ALA A N 1
ATOM 2226 C CA . ALA A 1 310 ? 22.125 15.406 -1.16 1 87.25 310 ALA A CA 1
ATOM 2227 C C . ALA A 1 310 ? 22.734 14.133 -0.601 1 87.25 310 ALA A C 1
ATOM 2229 O O . ALA A 1 310 ? 22.375 13.023 -1.018 1 87.25 310 ALA A O 1
ATOM 2230 N N . ALA A 1 311 ? 23.594 14.258 0.278 1 88.06 311 ALA A N 1
ATOM 2231 C CA . ALA A 1 311 ? 24.234 13.102 0.893 1 88.06 311 ALA A CA 1
ATOM 2232 C C . ALA A 1 311 ? 23.203 12.211 1.59 1 88.06 311 ALA A C 1
ATOM 2234 O O . ALA A 1 311 ? 23.281 10.984 1.498 1 88.06 311 ALA A O 1
ATOM 2235 N N . ASN A 1 312 ? 22.391 12.836 2.252 1 88.31 312 ASN A N 1
ATOM 2236 C CA . ASN A 1 312 ? 21.344 12.078 2.941 1 88.31 312 ASN A CA 1
ATOM 2237 C C . ASN A 1 312 ? 20.438 11.352 1.955 1 88.31 312 ASN A C 1
ATOM 2239 O O . ASN A 1 312 ? 20.016 10.219 2.207 1 88.31 312 ASN A O 1
ATOM 2243 N N . GLN A 1 313 ? 20.125 12.031 0.931 1 92.38 313 GLN A N 1
ATOM 2244 C CA . GLN A 1 313 ? 19.281 11.414 -0.08 1 92.38 313 GLN A CA 1
ATOM 2245 C C . GLN A 1 313 ? 20 10.25 -0.761 1 92.38 313 GLN A C 1
ATOM 2247 O O . GLN A 1 313 ? 19.391 9.211 -1.025 1 92.38 313 GLN A O 1
ATOM 2252 N N . TYR A 1 314 ? 21.25 10.453 -1.027 1 93.81 314 TYR A N 1
ATOM 2253 C CA . TYR A 1 314 ? 22.031 9.352 -1.583 1 93.81 314 TYR A CA 1
ATOM 2254 C C . TYR A 1 314 ? 22.109 8.188 -0.603 1 93.81 314 TYR A C 1
ATOM 2256 O O . TYR A 1 314 ? 22.031 7.027 -1.002 1 93.81 314 TYR A O 1
ATOM 2264 N N . GLN A 1 315 ? 22.328 8.531 0.575 1 93.19 315 GLN A N 1
ATOM 2265 C CA . GLN A 1 315 ? 22.391 7.5 1.608 1 93.19 315 GLN A CA 1
ATOM 2266 C C . GLN A 1 315 ? 21.109 6.691 1.661 1 93.19 315 GLN A C 1
ATOM 2268 O O . GLN A 1 315 ? 21.141 5.461 1.757 1 93.19 315 GLN A O 1
ATOM 2273 N N . SER A 1 316 ? 20.031 7.363 1.624 1 94.94 316 SER A N 1
ATOM 2274 C CA . SER A 1 316 ? 18.734 6.68 1.636 1 94.94 316 SER A CA 1
ATOM 2275 C C . SER A 1 316 ? 18.594 5.758 0.431 1 94.94 316 SER A C 1
ATOM 2277 O O . SER A 1 316 ? 18.094 4.637 0.559 1 94.94 316 SER A O 1
ATOM 2279 N N . GLY A 1 317 ? 18.969 6.258 -0.682 1 97.06 317 GLY A N 1
ATOM 2280 C CA . GLY A 1 317 ? 18.906 5.426 -1.874 1 97.06 317 GLY A CA 1
ATOM 2281 C C . GLY A 1 317 ? 19.766 4.188 -1.79 1 97.06 317 GLY A C 1
ATOM 2282 O O . GLY A 1 317 ? 19.328 3.094 -2.162 1 97.06 317 GLY A O 1
ATOM 2283 N N . LEU A 1 318 ? 20.906 4.332 -1.302 1 96.81 318 LEU A N 1
ATOM 2284 C CA . LEU A 1 318 ? 21.828 3.209 -1.165 1 96.81 318 LEU A CA 1
ATOM 2285 C C . LEU A 1 318 ? 21.297 2.201 -0.146 1 96.81 318 LEU A C 1
ATOM 2287 O O . LEU A 1 318 ? 21.422 0.99 -0.345 1 96.81 318 LEU A O 1
ATOM 2291 N N . ILE A 1 319 ? 20.734 2.691 0.894 1 97.12 319 ILE A N 1
ATOM 2292 C CA . ILE A 1 319 ? 20.188 1.815 1.926 1 97.12 319 ILE A CA 1
ATOM 2293 C C . ILE A 1 319 ? 19.031 0.994 1.351 1 97.12 319 ILE A C 1
ATOM 2295 O O . ILE A 1 319 ? 18.891 -0.191 1.661 1 97.12 319 ILE A O 1
ATOM 2299 N N . ILE A 1 320 ? 18.25 1.59 0.546 1 97.62 320 ILE A N 1
ATOM 2300 C CA . ILE A 1 320 ? 17.156 0.875 -0.104 1 97.62 320 ILE A CA 1
ATOM 2301 C C . ILE A 1 320 ? 17.719 -0.27 -0.945 1 97.62 320 ILE A C 1
ATOM 2303 O O . ILE A 1 320 ? 17.219 -1.396 -0.88 1 97.62 320 ILE A O 1
ATOM 2307 N N . ALA A 1 321 ? 18.734 0.016 -1.67 1 97.81 321 ALA A N 1
ATOM 2308 C CA . ALA A 1 321 ? 19.344 -0.995 -2.535 1 97.81 321 ALA A CA 1
ATOM 2309 C C . ALA A 1 321 ? 19.953 -2.123 -1.715 1 97.81 321 ALA A C 1
ATOM 2311 O O . ALA A 1 321 ? 19.781 -3.301 -2.041 1 97.81 321 ALA A O 1
ATOM 2312 N N . CYS A 1 322 ? 20.625 -1.776 -0.674 1 97.44 322 CYS A N 1
ATOM 2313 C CA . CYS A 1 322 ? 21.266 -2.775 0.18 1 97.44 322 CYS A CA 1
ATOM 2314 C C . CYS A 1 322 ? 20.219 -3.639 0.878 1 97.44 322 CYS A C 1
ATOM 2316 O O . CYS A 1 322 ? 20.391 -4.852 1.005 1 97.44 322 CYS A O 1
ATOM 2318 N N . THR A 1 323 ? 19.203 -3 1.326 1 97.94 323 THR A N 1
ATOM 2319 C CA . THR A 1 323 ? 18.141 -3.729 1.988 1 97.94 323 THR A CA 1
ATOM 2320 C C . THR A 1 323 ? 17.469 -4.711 1.025 1 97.94 323 THR A C 1
ATOM 2322 O O . THR A 1 323 ? 17.234 -5.867 1.377 1 97.94 323 THR A O 1
ATOM 2325 N N . LEU A 1 324 ? 17.203 -4.27 -0.172 1 97.81 324 LEU A N 1
ATOM 2326 C CA . LEU A 1 324 ? 16.609 -5.141 -1.177 1 97.81 324 LEU A CA 1
ATOM 2327 C C . LEU A 1 324 ? 17.516 -6.328 -1.476 1 97.81 324 LEU A C 1
ATOM 2329 O O . LEU A 1 324 ? 17.047 -7.457 -1.61 1 97.81 324 LEU A O 1
ATOM 2333 N N . SER A 1 325 ? 18.797 -6.051 -1.595 1 97.75 325 SER A N 1
ATOM 2334 C CA . SER A 1 325 ? 19.766 -7.109 -1.834 1 97.75 325 SER A CA 1
ATOM 2335 C C . SER A 1 325 ? 19.75 -8.141 -0.709 1 97.75 325 SER A C 1
ATOM 2337 O O . SER A 1 325 ? 19.734 -9.344 -0.964 1 97.75 325 SER A O 1
ATOM 2339 N N . ALA A 1 326 ? 19.734 -7.648 0.491 1 97.56 326 ALA A N 1
ATOM 2340 C CA . ALA A 1 326 ? 19.75 -8.523 1.656 1 97.56 326 ALA A CA 1
ATOM 2341 C C . ALA A 1 326 ? 18.469 -9.359 1.73 1 97.56 326 ALA A C 1
ATOM 2343 O O . ALA A 1 326 ? 18.516 -10.555 2.01 1 97.56 326 ALA A O 1
ATOM 2344 N N . VAL A 1 327 ? 17.344 -8.781 1.442 1 97.62 327 VAL A N 1
ATOM 2345 C CA . VAL A 1 327 ? 16.062 -9.461 1.545 1 97.62 327 VAL A CA 1
ATOM 2346 C C . VAL A 1 327 ? 15.953 -10.531 0.46 1 97.62 327 VAL A C 1
ATOM 2348 O O . VAL A 1 327 ? 15.633 -11.688 0.748 1 97.62 327 VAL A O 1
ATOM 2351 N N . ILE A 1 328 ? 16.266 -10.141 -0.771 1 96.94 328 ILE A N 1
ATOM 2352 C CA . ILE A 1 328 ? 16.203 -11.078 -1.887 1 96.94 328 ILE A CA 1
ATOM 2353 C C . ILE A 1 328 ? 17.234 -12.18 -1.703 1 96.94 328 ILE A C 1
ATOM 2355 O O . ILE A 1 328 ? 16.953 -13.352 -1.972 1 96.94 328 ILE A O 1
ATOM 2359 N N . GLY A 1 329 ? 18.391 -11.82 -1.254 1 96.94 329 GLY A N 1
ATOM 2360 C CA . GLY A 1 329 ? 19.422 -12.797 -0.979 1 96.94 329 GLY A CA 1
ATOM 2361 C C . GLY A 1 329 ? 19.047 -13.773 0.119 1 96.94 329 GLY A C 1
ATOM 2362 O O . GLY A 1 329 ? 19.281 -14.977 -0.009 1 96.94 329 GLY A O 1
ATOM 2363 N N . ALA A 1 330 ? 18.516 -13.203 1.173 1 95.75 330 ALA A N 1
ATOM 2364 C CA . ALA A 1 330 ? 18.125 -14.055 2.289 1 95.75 330 ALA A CA 1
ATOM 2365 C C . ALA A 1 330 ? 17.062 -15.062 1.856 1 95.75 330 ALA A C 1
ATOM 2367 O O . ALA A 1 330 ? 17.125 -16.234 2.223 1 95.75 330 ALA A O 1
ATOM 2368 N N . PHE A 1 331 ? 16.156 -14.75 1.097 1 94.44 331 PHE A N 1
ATOM 2369 C CA . PHE A 1 331 ? 15.102 -15.641 0.624 1 94.44 331 PHE A CA 1
ATOM 2370 C C . PHE A 1 331 ? 15.672 -16.703 -0.317 1 94.44 331 PHE A C 1
ATOM 2372 O O . PHE A 1 331 ? 15.336 -17.875 -0.208 1 94.44 331 PHE A O 1
ATOM 2379 N N . GLY A 1 332 ? 16.516 -16.203 -1.204 1 93.88 332 GLY A N 1
ATOM 2380 C CA . GLY A 1 332 ? 17.125 -17.125 -2.146 1 93.88 332 GLY A CA 1
ATOM 2381 C C . GLY A 1 332 ? 18.047 -18.141 -1.486 1 93.88 332 GLY A C 1
ATOM 2382 O O . GLY A 1 332 ? 18.109 -19.297 -1.899 1 93.88 332 GLY A O 1
ATOM 2383 N N . ALA A 1 333 ? 18.734 -17.641 -0.513 1 93.38 333 ALA A N 1
ATOM 2384 C CA . ALA A 1 333 ? 19.656 -18.531 0.188 1 93.38 333 ALA A CA 1
ATOM 2385 C C . ALA A 1 333 ? 18.891 -19.578 0.995 1 93.38 333 ALA A C 1
ATOM 2387 O O . ALA A 1 333 ? 19.375 -20.703 1.15 1 93.38 333 ALA A O 1
ATOM 2388 N N . ALA A 1 334 ? 17.781 -19.25 1.514 1 91.56 334 ALA A N 1
ATOM 2389 C CA . ALA A 1 334 ? 16.969 -20.188 2.283 1 91.56 334 ALA A CA 1
ATOM 2390 C C . ALA A 1 334 ? 16.312 -21.219 1.37 1 91.56 334 ALA A C 1
ATOM 2392 O O . ALA A 1 334 ? 16.047 -22.344 1.785 1 91.56 334 ALA A O 1
ATOM 2393 N N . ASP A 1 335 ? 16.031 -20.875 0.101 1 86.56 335 ASP A N 1
ATOM 2394 C CA . ASP A 1 335 ? 15.43 -21.734 -0.906 1 86.56 335 ASP A CA 1
ATOM 2395 C C . ASP A 1 335 ? 14.297 -22.562 -0.307 1 86.56 335 ASP A C 1
ATOM 2397 O O . ASP A 1 335 ? 14.289 -23.797 -0.43 1 86.56 335 ASP A O 1
ATOM 2401 N N . PRO A 1 336 ? 13.406 -21.922 0.254 1 78.44 336 PRO A N 1
ATOM 2402 C CA . PRO A 1 336 ? 12.344 -22.672 0.932 1 78.44 336 PRO A CA 1
ATOM 2403 C C . PRO A 1 336 ? 11.492 -23.484 -0.033 1 78.44 336 PRO A C 1
ATOM 2405 O O . PRO A 1 336 ? 10.82 -24.438 0.384 1 78.44 336 PRO A O 1
ATOM 2408 N N . LEU A 1 337 ? 11.477 -23.203 -1.364 1 74.12 337 LEU A N 1
ATOM 2409 C CA . LEU A 1 337 ? 10.672 -23.906 -2.357 1 74.12 337 LEU A CA 1
ATOM 2410 C C . LEU A 1 337 ? 11.398 -25.156 -2.859 1 74.12 337 LEU A C 1
ATOM 2412 O O . LEU A 1 337 ? 10.789 -26.016 -3.502 1 74.12 337 LEU A O 1
ATOM 2416 N N . GLY A 1 338 ? 12.711 -25.188 -2.566 1 74.88 338 GLY A N 1
ATOM 2417 C CA . GLY A 1 338 ? 13.492 -26.328 -3.016 1 74.88 338 GLY A CA 1
ATOM 2418 C C . GLY A 1 338 ? 14.016 -27.188 -1.874 1 74.88 338 GLY A C 1
ATOM 2419 O O . GLY A 1 338 ? 13.227 -27.766 -1.121 1 74.88 338 GLY A O 1
ATOM 2420 N N . SER A 1 339 ? 15.297 -27.297 -1.749 1 67.94 339 SER A N 1
ATOM 2421 C CA . SER A 1 339 ? 15.938 -28.078 -0.702 1 67.94 339 SER A CA 1
ATOM 2422 C C . SER A 1 339 ? 16.344 -27.203 0.477 1 67.94 339 SER A C 1
ATOM 2424 O O . SER A 1 339 ? 17.453 -26.656 0.489 1 67.94 339 SER A O 1
ATOM 2426 N N . ALA A 1 340 ? 15.289 -26.922 1.273 1 62.34 340 ALA A N 1
ATOM 2427 C CA . ALA A 1 340 ? 15.547 -26.031 2.402 1 62.34 340 ALA A CA 1
ATOM 2428 C C . ALA A 1 340 ? 16.5 -26.672 3.404 1 62.34 340 ALA A C 1
ATOM 2430 O O . ALA A 1 340 ? 16.25 -27.781 3.891 1 62.34 340 ALA A O 1
ATOM 2431 N N . ARG A 1 341 ? 17.766 -26.109 3.402 1 76.25 341 ARG A N 1
ATOM 2432 C CA . ARG A 1 341 ? 18.719 -26.516 4.426 1 76.25 341 ARG A CA 1
ATOM 2433 C C . ARG A 1 341 ? 18.703 -25.547 5.605 1 76.25 341 ARG A C 1
ATOM 2435 O O . ARG A 1 341 ? 18.406 -24.359 5.434 1 76.25 341 ARG A O 1
ATOM 2442 N N . TRP A 1 342 ? 18.859 -26.016 6.805 1 85.44 342 TRP A N 1
ATOM 2443 C CA . TRP A 1 342 ? 18.781 -25.234 8.039 1 85.44 342 TRP A CA 1
ATOM 2444 C C . TRP A 1 342 ? 19.734 -24.047 7.996 1 85.44 342 TRP A C 1
ATOM 2446 O O . TRP A 1 342 ? 19.484 -23.016 8.617 1 85.44 342 TRP A O 1
ATOM 2456 N N . GLN A 1 343 ? 20.828 -24.141 7.199 1 88.25 343 GLN A N 1
ATOM 2457 C CA . GLN A 1 343 ? 21.797 -23.062 7.129 1 88.25 343 GLN A CA 1
ATOM 2458 C C . GLN A 1 343 ? 21.219 -21.844 6.43 1 88.25 343 GLN A C 1
ATOM 2460 O O . GLN A 1 343 ? 21.422 -20.703 6.875 1 88.25 343 GLN A O 1
ATOM 2465 N N . GLY A 1 344 ? 20.5 -22.125 5.355 1 91.12 344 GLY A N 1
ATOM 2466 C CA . GLY A 1 344 ? 19.891 -21.016 4.625 1 91.12 344 GLY A CA 1
ATOM 2467 C C . GLY A 1 344 ? 18.797 -20.328 5.406 1 91.12 344 GLY A C 1
ATOM 2468 O O . GLY A 1 344 ? 18.688 -19.094 5.379 1 91.12 344 GLY A O 1
ATOM 2469 N N . VAL A 1 345 ? 18.062 -21.078 6.121 1 91.88 345 VAL A N 1
ATOM 2470 C CA . VAL A 1 345 ? 16.984 -20.531 6.934 1 91.88 345 VAL A CA 1
ATOM 2471 C C . VAL A 1 345 ? 17.562 -19.703 8.078 1 91.88 345 VAL A C 1
ATOM 2473 O O . VAL A 1 345 ? 17.078 -18.594 8.352 1 91.88 345 VAL A O 1
ATOM 2476 N N . THR A 1 346 ? 18.562 -20.281 8.68 1 94 346 THR A N 1
ATOM 2477 C CA . THR A 1 346 ? 19.219 -19.562 9.766 1 94 346 THR A CA 1
ATOM 2478 C C . THR A 1 346 ? 19.812 -18.234 9.266 1 94 346 THR A C 1
ATOM 2480 O O . THR A 1 346 ? 19.688 -17.203 9.922 1 94 346 THR A O 1
ATOM 2483 N N . LEU A 1 347 ? 20.406 -18.281 8.109 1 95.06 347 LEU A N 1
ATOM 2484 C CA . LEU A 1 347 ? 20.969 -17.078 7.512 1 95.06 347 LEU A CA 1
ATOM 2485 C C . LEU A 1 347 ? 1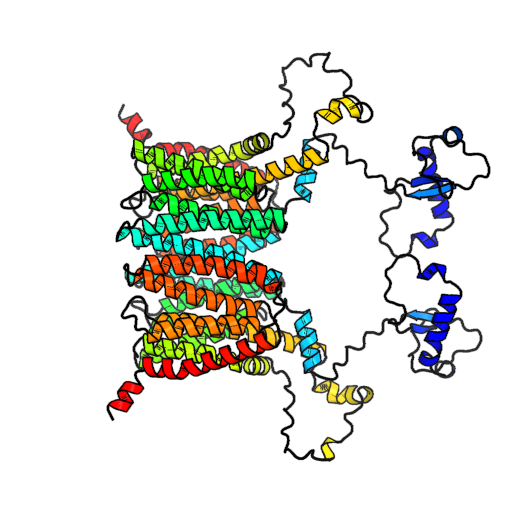9.875 -16.031 7.27 1 95.06 347 LEU A C 1
ATOM 2487 O O . LEU A 1 347 ? 20.078 -14.844 7.531 1 95.06 347 LEU A O 1
ATOM 2491 N N . ALA A 1 348 ? 18.781 -16.484 6.773 1 95.88 348 ALA A N 1
ATOM 2492 C CA . ALA A 1 348 ? 17.672 -15.578 6.484 1 95.88 348 ALA A CA 1
ATOM 2493 C C . ALA A 1 348 ? 17.141 -14.945 7.766 1 95.88 348 ALA A C 1
ATOM 2495 O O . ALA A 1 348 ? 16.875 -13.742 7.805 1 95.88 348 ALA A O 1
ATOM 2496 N N . VAL A 1 349 ? 17 -15.719 8.797 1 95.06 349 VAL A N 1
ATOM 2497 C CA . VAL A 1 349 ? 16.5 -15.219 10.07 1 95.06 349 VAL A CA 1
ATOM 2498 C C . VAL A 1 349 ? 17.484 -14.211 10.656 1 95.06 349 VAL A C 1
ATOM 2500 O O . VAL A 1 349 ? 17.078 -13.133 11.102 1 95.06 349 VAL A O 1
ATOM 2503 N N . VAL A 1 350 ? 18.719 -14.57 10.633 1 96.44 350 VAL A N 1
ATOM 2504 C CA . VAL A 1 350 ? 19.766 -13.695 11.148 1 96.44 350 VAL A CA 1
ATOM 2505 C C . VAL A 1 350 ? 19.766 -12.383 10.359 1 96.44 350 VAL A C 1
ATOM 2507 O O . VAL A 1 350 ? 19.859 -11.305 10.945 1 96.44 350 VAL A O 1
ATOM 2510 N N . THR A 1 351 ? 19.688 -12.477 9.055 1 96.94 351 THR A N 1
ATOM 2511 C CA . THR A 1 351 ? 19.656 -11.297 8.203 1 96.94 351 THR A CA 1
ATOM 2512 C C . THR A 1 351 ? 18.469 -10.406 8.539 1 96.94 351 THR A C 1
ATOM 2514 O O . THR A 1 351 ? 18.594 -9.18 8.617 1 96.94 351 THR A O 1
ATOM 2517 N N . ALA A 1 352 ? 17.344 -11 8.734 1 97.31 352 ALA A N 1
ATOM 2518 C CA . ALA A 1 352 ? 16.125 -10.25 9.078 1 97.31 352 ALA A CA 1
ATOM 2519 C C . ALA A 1 352 ? 16.312 -9.484 10.391 1 97.31 352 ALA A C 1
ATOM 2521 O O . ALA A 1 352 ? 15.953 -8.312 10.484 1 97.31 352 ALA A O 1
ATOM 2522 N N . ILE A 1 353 ? 16.875 -10.102 11.359 1 96.12 353 ILE A N 1
ATOM 2523 C CA . ILE A 1 353 ? 17.078 -9.484 12.664 1 96.12 353 ILE A CA 1
ATOM 2524 C C . ILE A 1 353 ? 18.094 -8.344 12.539 1 96.12 353 ILE A C 1
ATOM 2526 O O . ILE A 1 353 ? 17.891 -7.273 13.109 1 96.12 353 ILE A O 1
ATOM 2530 N N . ILE A 1 354 ? 19.141 -8.586 11.781 1 96.19 354 ILE A N 1
ATOM 2531 C CA . ILE A 1 354 ? 20.156 -7.566 11.586 1 96.19 354 ILE A CA 1
ATOM 2532 C C . ILE A 1 354 ? 19.547 -6.32 10.961 1 96.19 354 ILE A C 1
ATOM 2534 O O . ILE A 1 354 ? 19.812 -5.199 11.406 1 96.19 354 ILE A O 1
ATOM 2538 N N . LEU A 1 355 ? 18.734 -6.512 9.938 1 96.81 355 LEU A N 1
ATOM 2539 C CA . LEU A 1 355 ? 18.094 -5.379 9.266 1 96.81 355 LEU A CA 1
ATOM 2540 C C . LEU A 1 355 ? 17.219 -4.598 10.234 1 96.81 355 LEU A C 1
ATOM 2542 O O . LEU A 1 355 ? 17.266 -3.365 10.266 1 96.81 355 LEU A O 1
ATOM 2546 N N . CYS A 1 356 ? 16.5 -5.27 11.086 1 94.5 356 CYS A N 1
ATOM 2547 C CA . CYS A 1 356 ? 15.617 -4.598 12.039 1 94.5 356 CYS A CA 1
ATOM 2548 C C . CYS A 1 356 ? 16.422 -3.842 13.094 1 94.5 356 CYS A C 1
ATOM 2550 O O . CYS A 1 356 ? 16.078 -2.713 13.445 1 94.5 356 CYS A O 1
ATOM 2552 N N . LEU A 1 357 ? 17.484 -4.438 13.602 1 93.44 357 LEU A N 1
ATOM 2553 C CA . LEU A 1 357 ? 18.297 -3.797 14.625 1 93.44 357 LEU A CA 1
ATOM 2554 C C . LEU A 1 357 ? 19.031 -2.58 14.055 1 93.44 357 LEU A C 1
ATOM 2556 O O . LEU A 1 357 ? 19.125 -1.548 14.719 1 93.44 357 LEU A O 1
ATOM 2560 N N . ARG A 1 358 ? 19.469 -2.754 12.805 1 91.44 358 ARG A N 1
ATOM 2561 C CA . ARG A 1 358 ? 20.141 -1.631 12.164 1 91.44 358 ARG A CA 1
ATOM 2562 C C . ARG A 1 358 ? 19.172 -0.485 11.898 1 91.44 358 ARG A C 1
ATOM 2564 O O . ARG A 1 358 ? 19.562 0.685 11.945 1 91.44 358 ARG A O 1
ATOM 2571 N N . GLY A 1 359 ? 18.016 -0.795 11.602 1 91.38 359 GLY A N 1
ATOM 2572 C CA . GLY A 1 359 ? 17 0.223 11.359 1 91.38 359 GLY A CA 1
ATOM 2573 C C . GLY A 1 359 ? 16.719 1.077 12.586 1 91.38 359 GLY A C 1
ATOM 2574 O O . GLY A 1 359 ? 16.469 2.277 12.461 1 91.38 359 GLY A O 1
ATOM 2575 N N . ARG A 1 360 ? 16.812 0.524 13.68 1 84.75 360 ARG A N 1
ATOM 2576 C CA . ARG A 1 360 ? 16.531 1.234 14.922 1 84.75 360 ARG A CA 1
ATOM 2577 C C . ARG A 1 360 ? 17.625 2.262 15.219 1 84.75 360 ARG A C 1
ATOM 2579 O O . ARG A 1 360 ? 17.391 3.209 15.977 1 84.75 360 ARG A O 1
ATOM 2586 N N . SER A 1 361 ? 18.75 2.123 14.586 1 83.81 361 SER A N 1
ATOM 2587 C CA . SER A 1 361 ? 19.891 2.994 14.867 1 83.81 361 SER A CA 1
ATOM 2588 C C . SER A 1 361 ? 19.875 4.227 13.969 1 83.81 361 SER A C 1
ATOM 2590 O O . SER A 1 361 ? 20.609 5.188 14.219 1 83.81 361 SER A O 1
ATOM 2592 N N . PHE A 1 362 ? 19.062 4.191 12.984 1 85.81 362 PHE A N 1
ATOM 2593 C CA . PHE A 1 362 ? 19.016 5.328 12.078 1 85.81 362 PHE A CA 1
ATOM 2594 C C . PHE A 1 362 ? 17.938 6.32 12.508 1 85.81 362 PHE A C 1
ATOM 2596 O O . PHE A 1 362 ? 16.859 5.922 12.93 1 85.81 362 PHE A O 1
ATOM 2603 N N . ALA A 1 363 ? 18.297 7.59 12.367 1 82.12 363 ALA A N 1
ATOM 2604 C CA . ALA A 1 363 ? 17.375 8.648 12.789 1 82.12 363 ALA A CA 1
ATOM 2605 C C . ALA A 1 363 ? 16.422 9.023 11.656 1 82.12 363 ALA A C 1
ATOM 2607 O O . ALA A 1 363 ? 15.273 9.414 11.914 1 82.12 363 ALA A O 1
ATOM 2608 N N . ASP A 1 364 ? 16.938 8.875 10.5 1 89.25 364 ASP A N 1
ATOM 2609 C CA . ASP A 1 364 ? 16.125 9.258 9.344 1 89.25 364 ASP A CA 1
ATOM 2610 C C . ASP A 1 364 ? 14.969 8.281 9.133 1 89.25 364 ASP A C 1
ATOM 2612 O O . ASP A 1 364 ? 15.156 7.066 9.211 1 89.25 364 ASP A O 1
ATOM 2616 N N . LEU A 1 365 ? 13.836 8.773 8.891 1 90.56 365 LEU A N 1
ATOM 2617 C CA . LEU A 1 365 ? 12.625 7.977 8.742 1 90.56 365 LEU A CA 1
ATOM 2618 C C . LEU A 1 365 ? 12.742 7.012 7.566 1 90.56 365 LEU A C 1
ATOM 2620 O O . LEU A 1 365 ? 12.414 5.828 7.691 1 90.56 365 LEU A O 1
ATOM 2624 N N . THR A 1 366 ? 13.156 7.492 6.441 1 91.88 366 THR A N 1
ATOM 2625 C CA . THR A 1 366 ? 13.242 6.668 5.238 1 91.88 366 THR A CA 1
ATOM 2626 C C . THR A 1 366 ? 14.219 5.516 5.441 1 91.88 366 THR A C 1
ATOM 2628 O O . THR A 1 366 ? 13.922 4.375 5.078 1 91.88 366 THR A O 1
ATOM 2631 N N . GLN A 1 367 ? 15.258 5.809 6.035 1 93.75 367 GLN A N 1
ATOM 2632 C CA . GLN A 1 367 ? 16.297 4.797 6.246 1 93.75 367 GLN A CA 1
ATOM 2633 C C . GLN A 1 367 ? 15.852 3.77 7.285 1 93.75 367 GLN A C 1
ATOM 2635 O O . GLN A 1 367 ? 15.922 2.562 7.043 1 93.75 367 GLN A O 1
ATOM 2640 N N . ALA A 1 368 ? 15.352 4.277 8.391 1 94 368 ALA A N 1
ATOM 2641 C CA . ALA A 1 368 ? 14.891 3.377 9.445 1 94 368 ALA A CA 1
ATOM 2642 C C . ALA A 1 368 ? 13.727 2.518 8.961 1 94 368 ALA A C 1
ATOM 2644 O O . ALA A 1 368 ? 13.727 1.298 9.148 1 94 368 ALA A O 1
ATOM 2645 N N . ALA A 1 369 ? 12.828 3.113 8.312 1 94.25 369 ALA A N 1
ATOM 2646 C CA . ALA A 1 369 ? 11.648 2.398 7.844 1 94.25 369 ALA A CA 1
ATOM 2647 C C . ALA A 1 369 ? 12.023 1.35 6.801 1 94.25 369 ALA A C 1
ATOM 2649 O O . ALA A 1 369 ? 11.453 0.256 6.777 1 94.25 369 ALA A O 1
ATOM 2650 N N . THR A 1 370 ? 12.922 1.695 5.941 1 96.12 370 THR A N 1
ATOM 2651 C CA . THR A 1 370 ? 13.344 0.771 4.895 1 96.12 370 THR A CA 1
ATOM 2652 C C . THR A 1 370 ? 13.984 -0.473 5.5 1 96.12 370 THR A C 1
ATOM 2654 O O . THR A 1 370 ? 13.664 -1.598 5.113 1 96.12 370 THR A O 1
ATOM 2657 N N . LEU A 1 371 ? 14.773 -0.277 6.438 1 97 371 LEU A N 1
ATOM 2658 C CA . LEU A 1 371 ? 15.492 -1.386 7.055 1 97 371 LEU A CA 1
ATOM 2659 C C . LEU A 1 371 ? 14.547 -2.25 7.883 1 97 371 LEU A C 1
ATOM 2661 O O . LEU A 1 371 ? 14.562 -3.479 7.766 1 97 371 LEU A O 1
ATOM 2665 N N . ILE A 1 372 ? 13.703 -1.658 8.633 1 96.25 372 ILE A N 1
ATOM 2666 C CA . ILE A 1 372 ? 12.773 -2.396 9.469 1 96.25 372 ILE A CA 1
ATOM 2667 C C . ILE A 1 372 ? 11.758 -3.129 8.594 1 96.25 372 ILE A C 1
ATOM 2669 O O . ILE A 1 372 ? 11.477 -4.312 8.812 1 96.25 372 ILE A O 1
ATOM 2673 N N . ALA A 1 373 ? 11.242 -2.445 7.609 1 96.38 373 ALA A N 1
ATOM 2674 C CA . ALA A 1 373 ? 10.312 -3.08 6.684 1 96.38 373 ALA A CA 1
ATOM 2675 C C . ALA A 1 373 ? 10.977 -4.234 5.941 1 96.38 373 ALA A C 1
ATOM 2677 O O . ALA A 1 373 ? 10.352 -5.273 5.711 1 96.38 373 ALA A O 1
ATOM 2678 N N . GLY A 1 374 ? 12.211 -3.994 5.566 1 97.44 374 GLY A N 1
ATOM 2679 C CA . GLY A 1 374 ? 12.945 -5.055 4.902 1 97.44 374 GLY A CA 1
ATOM 2680 C C . GLY A 1 374 ? 13.133 -6.285 5.77 1 97.44 374 GLY A C 1
ATOM 2681 O O . GLY A 1 374 ? 12.977 -7.414 5.301 1 97.44 374 GLY A O 1
ATOM 2682 N N . GLY A 1 375 ? 13.469 -6.047 6.98 1 97.12 375 GLY A N 1
ATOM 2683 C CA . GLY A 1 375 ? 13.594 -7.164 7.902 1 97.12 375 GLY A CA 1
ATOM 2684 C C . GLY A 1 375 ? 12.297 -7.918 8.109 1 97.12 375 GLY A C 1
ATOM 2685 O O . GLY A 1 375 ? 12.273 -9.148 8.102 1 97.12 375 GLY A O 1
ATOM 2686 N N . CYS A 1 376 ? 11.203 -7.211 8.234 1 96.5 376 CYS A N 1
ATOM 2687 C CA . CYS A 1 376 ? 9.898 -7.832 8.391 1 96.5 376 CYS A CA 1
ATOM 2688 C C . CYS A 1 376 ? 9.508 -8.617 7.145 1 96.5 376 CYS A C 1
ATOM 2690 O O . CYS A 1 376 ? 9.008 -9.742 7.242 1 96.5 376 CYS A O 1
ATOM 2692 N N . LEU A 1 377 ? 9.766 -8.023 6.066 1 96.81 377 LEU A N 1
ATOM 2693 C CA . LEU A 1 377 ? 9.445 -8.68 4.805 1 96.81 377 LEU A CA 1
ATOM 2694 C C . LEU A 1 377 ? 10.242 -9.969 4.645 1 96.81 377 LEU A C 1
ATOM 2696 O O . LEU A 1 377 ? 9.711 -10.984 4.199 1 96.81 377 LEU A O 1
ATOM 2700 N N . ALA A 1 378 ? 11.508 -9.867 4.977 1 96.75 378 ALA A N 1
ATOM 2701 C CA . ALA A 1 378 ? 12.359 -11.055 4.883 1 96.75 378 ALA A CA 1
ATOM 2702 C C . ALA A 1 378 ? 11.844 -12.172 5.781 1 96.75 378 ALA A C 1
ATOM 2704 O O . ALA A 1 378 ? 11.805 -13.336 5.375 1 96.75 378 ALA A O 1
ATOM 2705 N N . PHE A 1 379 ? 11.406 -11.82 6.918 1 95.38 379 PHE A N 1
ATOM 2706 C CA . PHE A 1 379 ? 10.906 -12.797 7.875 1 95.38 379 PHE A CA 1
ATOM 2707 C C . PHE A 1 379 ? 9.602 -13.414 7.391 1 95.38 379 PHE A C 1
ATOM 2709 O O . PHE A 1 379 ? 9.461 -14.641 7.367 1 95.38 379 PHE A O 1
ATOM 2716 N N . VAL A 1 380 ? 8.672 -12.648 6.98 1 96.06 380 VAL A N 1
ATOM 2717 C CA . VAL A 1 380 ? 7.367 -13.125 6.535 1 96.06 380 VAL A CA 1
ATOM 2718 C C . VAL A 1 380 ? 7.523 -13.953 5.262 1 96.06 380 VAL A C 1
ATOM 2720 O O . VAL A 1 380 ? 6.914 -15.016 5.125 1 96.06 380 VAL A O 1
ATOM 2723 N N . ALA A 1 381 ? 8.344 -13.484 4.379 1 94.88 381 ALA A N 1
ATOM 2724 C CA . ALA A 1 381 ? 8.578 -14.211 3.133 1 94.88 381 ALA A CA 1
ATOM 2725 C C . ALA A 1 381 ? 9.172 -15.594 3.408 1 94.88 381 ALA A C 1
ATOM 2727 O O . ALA A 1 381 ? 8.82 -16.578 2.746 1 94.88 381 ALA A O 1
ATOM 2728 N N . LEU A 1 382 ? 10.086 -15.633 4.355 1 93.62 382 LEU A N 1
ATOM 2729 C CA . LEU A 1 382 ? 10.711 -16.906 4.719 1 93.62 382 LEU A CA 1
ATOM 2730 C C . LEU A 1 382 ? 9.672 -17.875 5.254 1 93.62 382 LEU A C 1
ATOM 2732 O O . LEU A 1 382 ? 9.648 -19.047 4.852 1 93.62 382 LEU A O 1
ATOM 2736 N N . ILE A 1 383 ? 8.797 -17.406 6.086 1 93.06 383 ILE A N 1
ATOM 2737 C CA . ILE A 1 383 ? 7.797 -18.266 6.711 1 93.06 383 ILE A CA 1
ATOM 2738 C C . ILE A 1 383 ? 6.781 -18.734 5.664 1 93.06 383 ILE A C 1
ATOM 2740 O O . ILE A 1 383 ? 6.398 -19.906 5.629 1 93.06 383 ILE A O 1
ATOM 2744 N N . VAL A 1 384 ? 6.398 -17.891 4.777 1 91.56 384 VAL A N 1
ATOM 2745 C CA . VAL A 1 384 ? 5.457 -18.234 3.713 1 91.56 384 VAL A CA 1
ATOM 2746 C C . VAL A 1 384 ? 6.098 -19.25 2.766 1 91.56 384 VAL A C 1
ATOM 2748 O O . VAL A 1 384 ? 5.449 -20.203 2.34 1 91.56 384 VAL A O 1
ATOM 2751 N N . GLY A 1 385 ? 7.359 -19.016 2.426 1 90.56 385 GLY A N 1
ATOM 2752 C CA . GLY A 1 385 ? 8.07 -19.969 1.582 1 90.56 385 GLY A CA 1
ATOM 2753 C C . GLY A 1 385 ? 8.156 -21.344 2.186 1 90.56 385 GLY A C 1
ATOM 2754 O O . GLY A 1 385 ? 8.016 -22.344 1.479 1 90.56 385 GLY A O 1
ATOM 2755 N N . ALA A 1 386 ? 8.367 -21.344 3.447 1 87.88 386 ALA A N 1
ATOM 2756 C CA . ALA A 1 386 ? 8.438 -22.625 4.141 1 87.88 386 ALA A CA 1
ATOM 2757 C C . ALA A 1 386 ? 7.09 -23.344 4.105 1 87.88 386 ALA A C 1
ATOM 2759 O O . ALA A 1 386 ? 7.035 -24.562 3.984 1 87.88 386 ALA A O 1
ATOM 2760 N N . ALA A 1 387 ? 6.008 -22.625 4.172 1 87.94 387 ALA A N 1
ATOM 2761 C CA . ALA A 1 387 ? 4.668 -23.203 4.148 1 87.94 387 ALA A CA 1
ATOM 2762 C C . ALA A 1 387 ? 4.332 -23.75 2.766 1 87.94 387 ALA A C 1
ATOM 2764 O O . ALA A 1 387 ? 3.688 -24.797 2.648 1 87.94 387 AL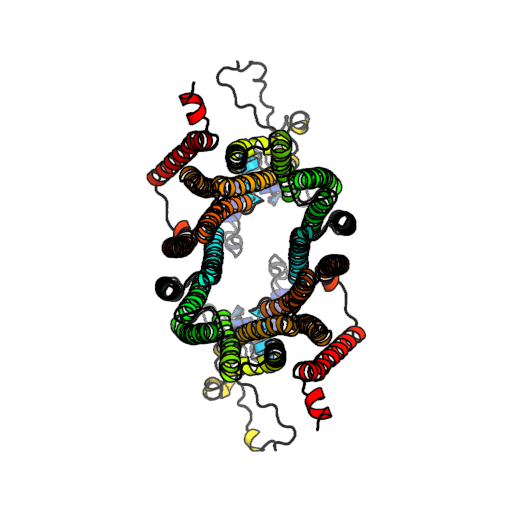A A O 1
ATOM 2765 N N . VAL A 1 388 ? 4.734 -23.109 1.772 1 86.06 388 VAL A N 1
ATOM 2766 C CA . VAL A 1 388 ? 4.461 -23.531 0.405 1 86.06 388 VAL A CA 1
ATOM 2767 C C . VAL A 1 388 ? 5.32 -24.75 0.059 1 86.06 388 VAL A C 1
ATOM 2769 O O . VAL A 1 388 ? 4.883 -25.641 -0.673 1 86.06 388 VAL A O 1
ATOM 2772 N N . GLY A 1 389 ? 6.527 -24.766 0.606 1 83.06 389 GLY A N 1
ATOM 2773 C CA . GLY A 1 389 ? 7.441 -25.859 0.326 1 83.06 389 GLY A CA 1
ATOM 2774 C C . GLY A 1 389 ? 7.082 -27.141 1.057 1 83.06 389 GLY A C 1
ATOM 2775 O O . GLY A 1 389 ? 7.281 -28.234 0.532 1 83.06 389 GLY A O 1
ATOM 2776 N N . ASP A 1 390 ? 6.668 -26.953 2.289 1 83 390 ASP A N 1
ATOM 2777 C CA . ASP A 1 390 ? 6.324 -28.109 3.115 1 83 390 ASP A CA 1
ATOM 2778 C C . ASP A 1 390 ? 4.988 -27.891 3.822 1 83 390 ASP A C 1
ATOM 2780 O O . ASP A 1 390 ? 4.898 -27.125 4.777 1 83 390 ASP A O 1
ATOM 2784 N N . THR A 1 391 ? 3.996 -28.625 3.443 1 77.5 391 THR A N 1
ATOM 2785 C CA . THR A 1 391 ? 2.643 -28.469 3.971 1 77.5 391 THR A CA 1
ATOM 2786 C C . THR A 1 391 ? 2.566 -28.969 5.41 1 77.5 391 THR A C 1
ATOM 2788 O O . THR A 1 391 ? 1.645 -28.609 6.148 1 77.5 391 THR A O 1
ATOM 2791 N N . ASP A 1 392 ? 3.635 -29.781 5.836 1 80.44 392 ASP A N 1
ATOM 2792 C CA . ASP A 1 392 ? 3.625 -30.312 7.195 1 80.44 392 ASP A CA 1
ATOM 2793 C C . ASP A 1 392 ? 3.914 -29.219 8.211 1 80.44 392 ASP A C 1
ATOM 2795 O O . ASP A 1 392 ? 3.629 -29.375 9.406 1 80.44 392 ASP A O 1
ATOM 2799 N N . LEU A 1 393 ? 4.43 -28.156 7.699 1 83.06 393 LEU A N 1
ATOM 2800 C CA . LEU A 1 393 ? 4.809 -27.078 8.602 1 83.06 393 LEU A CA 1
ATOM 2801 C C . LEU A 1 393 ? 3.695 -26.047 8.703 1 83.06 393 LEU A C 1
ATOM 2803 O O . LEU A 1 393 ? 3.916 -24.938 9.203 1 83.06 393 LEU A O 1
ATOM 2807 N N . GLU A 1 394 ? 2.566 -26.391 8.328 1 85 394 GLU A N 1
ATOM 2808 C CA . GLU A 1 394 ? 1.465 -25.438 8.234 1 85 394 GLU A CA 1
ATOM 2809 C C . GLU A 1 394 ? 1.125 -24.828 9.594 1 85 394 GLU A C 1
ATOM 2811 O O . GLU A 1 394 ? 1.006 -23.609 9.734 1 85 394 GLU A O 1
ATOM 2816 N N . LEU A 1 395 ? 1.015 -25.688 10.594 1 86.5 395 LEU A N 1
ATOM 2817 C CA . LEU A 1 395 ? 0.631 -25.234 11.922 1 86.5 395 LEU A CA 1
ATOM 2818 C C . LEU A 1 395 ? 1.7 -24.312 12.508 1 86.5 395 LEU A C 1
ATOM 2820 O O . LEU A 1 395 ? 1.382 -23.266 13.086 1 86.5 395 LEU A O 1
ATOM 2824 N N . LEU A 1 396 ? 2.891 -24.688 12.336 1 88.88 396 LEU A N 1
ATOM 2825 C CA . LEU A 1 396 ? 3.994 -23.875 12.844 1 88.88 396 LEU A CA 1
ATOM 2826 C C . LEU A 1 396 ? 4.039 -22.531 12.148 1 88.88 396 LEU A C 1
ATOM 2828 O O . LEU A 1 396 ? 4.242 -21.5 12.797 1 88.88 396 LEU A O 1
ATOM 2832 N N . VAL A 1 397 ? 3.816 -22.547 10.875 1 88.44 397 VAL A N 1
ATOM 2833 C CA . VAL A 1 397 ? 3.873 -21.344 10.055 1 88.44 397 VAL A CA 1
ATOM 2834 C C . VAL A 1 397 ? 2.762 -20.391 10.469 1 88.44 397 VAL A C 1
ATOM 2836 O O . VAL A 1 397 ? 3 -19.188 10.648 1 88.44 397 VAL A O 1
ATOM 2839 N N . VAL A 1 398 ? 1.601 -20.906 10.688 1 91.25 398 VAL A N 1
ATOM 2840 C CA . VAL A 1 398 ? 0.472 -20.078 11.102 1 91.25 398 VAL A CA 1
ATOM 2841 C C . VAL A 1 398 ? 0.746 -19.469 12.477 1 91.25 398 VAL A C 1
ATOM 2843 O O . VAL A 1 398 ? 0.545 -18.281 12.695 1 91.25 398 VAL A O 1
ATOM 2846 N N . GLY A 1 399 ? 1.202 -20.312 13.312 1 93.25 399 GLY A N 1
ATOM 2847 C CA . GLY A 1 399 ? 1.528 -19.844 14.648 1 93.25 399 GLY A CA 1
ATOM 2848 C C . GLY A 1 399 ? 2.578 -18.75 14.656 1 93.25 399 GLY A C 1
ATOM 2849 O O . GLY A 1 399 ? 2.416 -17.719 15.32 1 93.25 399 GLY A O 1
ATOM 2850 N N . LEU A 1 400 ? 3.602 -18.922 13.875 1 94.19 400 LEU A N 1
ATOM 2851 C CA . LEU A 1 400 ? 4.695 -17.969 13.82 1 94.19 400 LEU A CA 1
ATOM 2852 C C . LEU A 1 400 ? 4.227 -16.641 13.234 1 94.19 400 LEU A C 1
ATOM 2854 O O . LEU A 1 400 ? 4.621 -15.57 13.711 1 94.19 400 LEU A O 1
ATOM 2858 N N . LEU A 1 401 ? 3.375 -16.688 12.211 1 96 401 LEU A N 1
ATOM 2859 C CA . LEU A 1 401 ? 2.887 -15.469 11.57 1 96 401 LEU A CA 1
ATOM 2860 C C . LEU A 1 401 ? 1.954 -14.703 12.508 1 96 401 LEU A C 1
ATOM 2862 O O . LEU A 1 401 ? 2.01 -13.477 12.57 1 96 401 LEU A O 1
ATOM 2866 N N . VAL A 1 402 ? 1.129 -15.445 13.266 1 95.38 402 VAL A N 1
ATOM 2867 C CA . VAL A 1 402 ? 0.207 -14.797 14.195 1 95.38 402 VAL A CA 1
ATOM 2868 C C . VAL A 1 402 ? 0.99 -14.133 15.32 1 95.38 402 VAL A C 1
ATOM 2870 O O . VAL A 1 402 ? 0.716 -12.992 15.688 1 95.38 402 VAL A O 1
ATOM 2873 N N . VAL A 1 403 ? 1.941 -14.828 15.789 1 95.56 403 VAL A N 1
ATOM 2874 C CA . VAL A 1 403 ? 2.781 -14.281 16.844 1 95.56 403 VAL A CA 1
ATOM 2875 C C . VAL A 1 403 ? 3.557 -13.078 16.312 1 95.56 403 VAL A C 1
ATOM 2877 O O . VAL A 1 403 ? 3.713 -12.07 17.016 1 95.56 403 VAL A O 1
ATOM 2880 N N . PHE A 1 404 ? 4.055 -13.195 15.125 1 96.06 404 PHE A N 1
ATOM 2881 C CA . PHE A 1 404 ? 4.777 -12.094 14.508 1 96.06 404 PHE A CA 1
ATOM 2882 C C . PHE A 1 404 ? 3.873 -10.875 14.352 1 96.06 404 PHE A C 1
ATOM 2884 O O . PHE A 1 404 ? 4.289 -9.75 14.625 1 96.06 404 PHE A O 1
ATOM 2891 N N . ALA A 1 405 ? 2.646 -11.109 13.922 1 96.94 405 ALA A N 1
ATOM 2892 C CA . ALA A 1 405 ? 1.694 -10.016 13.781 1 96.94 405 ALA A CA 1
ATOM 2893 C C . ALA A 1 405 ? 1.455 -9.32 15.125 1 96.94 405 ALA A C 1
ATOM 2895 O O . ALA A 1 405 ? 1.479 -8.094 15.211 1 96.94 405 ALA A O 1
ATOM 2896 N N . ALA A 1 406 ? 1.265 -10.102 16.172 1 95.69 406 ALA A N 1
ATOM 2897 C CA . ALA A 1 406 ? 1.076 -9.555 17.5 1 95.69 406 ALA A CA 1
ATOM 2898 C C . ALA A 1 406 ? 2.328 -8.82 17.984 1 95.69 406 ALA A C 1
ATOM 2900 O O . ALA A 1 406 ? 2.236 -7.758 18.609 1 95.69 406 ALA A O 1
ATOM 2901 N N . GLY A 1 407 ? 3.475 -9.398 17.641 1 95.5 407 GLY A N 1
ATOM 2902 C CA . GLY A 1 407 ? 4.738 -8.797 18.031 1 95.5 407 GLY A CA 1
ATOM 2903 C C . GLY A 1 407 ? 4.984 -7.445 17.391 1 95.5 407 GLY A C 1
ATOM 2904 O O . GLY A 1 407 ? 5.477 -6.523 18.031 1 95.5 407 GLY A O 1
ATOM 2905 N N . THR A 1 408 ? 4.664 -7.34 16.125 1 95.31 408 THR A N 1
ATOM 2906 C CA . THR A 1 408 ? 4.875 -6.074 15.43 1 95.31 408 THR A CA 1
ATOM 2907 C C . THR A 1 408 ? 4.004 -4.973 16.031 1 95.31 408 THR A C 1
ATOM 2909 O O . THR A 1 408 ? 4.434 -3.824 16.141 1 95.31 408 THR A O 1
ATOM 2912 N N . VAL A 1 409 ? 2.777 -5.289 16.438 1 94.38 409 VAL A N 1
ATOM 2913 C CA . VAL A 1 409 ? 1.923 -4.309 17.094 1 94.38 409 VAL A CA 1
ATOM 2914 C C . VAL A 1 409 ? 2.52 -3.928 18.453 1 94.38 409 VAL A C 1
ATOM 2916 O O . VAL A 1 409 ? 2.584 -2.746 18.797 1 94.38 409 VAL A O 1
ATOM 2919 N N . GLY A 1 410 ? 2.955 -4.934 19.203 1 93.06 410 GLY A N 1
ATOM 2920 C CA . GLY A 1 410 ? 3.559 -4.676 20.5 1 93.06 410 GLY A CA 1
ATOM 2921 C C . GLY A 1 410 ? 4.781 -3.785 20.422 1 93.06 410 GLY A C 1
ATOM 2922 O O . GLY A 1 410 ? 4.883 -2.795 21.156 1 93.06 410 GLY A O 1
ATOM 2923 N N . PHE A 1 411 ? 5.641 -4.109 19.5 1 90.94 411 PHE A N 1
ATOM 2924 C CA . PHE A 1 411 ? 6.871 -3.34 19.359 1 90.94 411 PHE A CA 1
ATOM 2925 C C . PHE A 1 411 ? 6.586 -1.953 18.797 1 90.94 411 PHE A C 1
ATOM 2927 O O . PHE A 1 411 ? 7.254 -0.981 19.156 1 90.94 411 PHE A O 1
ATOM 2934 N N . GLY A 1 412 ? 5.66 -1.846 17.922 1 91.12 412 GLY A N 1
ATOM 2935 C CA . GLY A 1 412 ? 5.348 -0.565 17.312 1 91.12 412 GLY A CA 1
ATOM 2936 C C . GLY A 1 412 ? 4.598 0.374 18.234 1 91.12 412 GLY A C 1
ATOM 2937 O O . GLY A 1 412 ? 4.816 1.587 18.203 1 91.12 412 GLY A O 1
ATOM 2938 N N . VAL A 1 413 ? 3.738 -0.14 19.031 1 90 413 VAL A N 1
ATOM 2939 C CA . VAL A 1 413 ? 2.854 0.704 19.828 1 90 413 VAL A CA 1
ATOM 2940 C C . VAL A 1 413 ? 3.428 0.875 21.234 1 90 413 VAL A C 1
ATOM 2942 O O . VAL A 1 413 ? 3.422 1.979 21.781 1 90 413 VAL A O 1
ATOM 2945 N N . ILE A 1 414 ? 3.961 -0.218 21.828 1 88.94 414 ILE A N 1
ATOM 2946 C CA . ILE A 1 414 ? 4.441 -0.176 23.203 1 88.94 414 ILE A CA 1
ATOM 2947 C C . ILE A 1 414 ? 5.918 0.199 23.234 1 88.94 414 ILE A C 1
ATOM 2949 O O . ILE A 1 414 ? 6.383 0.875 24.156 1 88.94 414 ILE A O 1
ATOM 2953 N N . GLY A 1 415 ? 6.684 -0.168 22.281 1 84.94 415 GLY A N 1
ATOM 2954 C CA . GLY A 1 415 ? 8.125 -0.005 22.219 1 84.94 415 GLY A CA 1
ATOM 2955 C C . GLY A 1 415 ? 8.578 1.426 22.453 1 84.94 415 GLY A C 1
ATOM 2956 O O . GLY A 1 415 ? 9.438 1.681 23.297 1 84.94 415 GLY A O 1
ATOM 2957 N N . PRO A 1 416 ? 7.93 2.371 21.797 1 84.88 416 PRO A N 1
ATOM 2958 C CA . PRO A 1 416 ? 8.375 3.76 21.938 1 84.88 416 PRO A CA 1
ATOM 2959 C C . PRO A 1 416 ? 8.141 4.32 23.344 1 84.88 416 PRO A C 1
ATOM 2961 O O . PRO A 1 416 ? 8.711 5.352 23.703 1 84.88 416 PRO A O 1
ATOM 2964 N N . HIS A 1 417 ? 7.363 3.666 24.062 1 83.69 417 HIS A N 1
ATOM 2965 C CA . HIS A 1 417 ? 7.035 4.172 25.391 1 83.69 417 HIS A CA 1
ATOM 2966 C C . HIS A 1 417 ? 7.883 3.498 26.453 1 83.69 417 HIS A C 1
ATOM 2968 O O . HIS A 1 417 ? 7.77 3.826 27.641 1 83.69 417 HIS A O 1
ATOM 2974 N N . ILE A 1 418 ? 8.648 2.621 26.031 1 83.19 418 ILE A N 1
ATOM 2975 C CA . ILE A 1 418 ? 9.508 1.939 26.984 1 83.19 418 ILE A CA 1
ATOM 2976 C C . ILE A 1 418 ? 10.906 2.551 26.953 1 83.19 418 ILE A C 1
ATOM 2978 O O . ILE A 1 418 ? 11.477 2.762 25.875 1 83.19 418 ILE A O 1
ATOM 2982 N N . GLU A 1 419 ? 11.375 2.955 28.141 1 82.69 419 GLU A N 1
ATOM 2983 C CA . GLU A 1 419 ? 12.734 3.473 28.25 1 82.69 419 GLU A CA 1
ATOM 2984 C C . GLU A 1 419 ? 13.758 2.338 28.297 1 82.69 419 GLU A C 1
ATOM 2986 O O . GLU A 1 419 ? 13.641 1.431 29.125 1 82.69 419 GLU A O 1
ATOM 2991 N N . VAL A 1 420 ? 14.625 2.32 27.328 1 81 420 VAL A N 1
ATOM 2992 C CA . VAL A 1 420 ? 15.641 1.271 27.266 1 81 420 VAL A CA 1
ATOM 2993 C C . VAL A 1 420 ? 16.812 1.635 28.156 1 81 420 VAL A C 1
ATOM 2995 O O . VAL A 1 420 ? 17.391 2.717 28.031 1 81 420 VAL A O 1
ATOM 2998 N N . THR A 1 421 ? 17.125 0.785 29.188 1 88.38 421 THR A N 1
ATOM 2999 C CA . THR A 1 421 ? 18.25 0.971 30.094 1 88.38 421 THR A CA 1
ATOM 3000 C C . THR A 1 421 ? 19.578 0.86 29.344 1 88.38 421 THR A C 1
ATOM 3002 O O . THR A 1 421 ? 19.656 0.222 28.297 1 88.38 421 THR A O 1
ATOM 3005 N N . PRO A 1 422 ? 20.562 1.51 29.844 1 88.56 422 PRO A N 1
ATOM 3006 C CA . PRO A 1 422 ? 21.875 1.426 29.203 1 88.56 422 PRO A CA 1
ATOM 3007 C C . PRO A 1 422 ? 22.391 -0.009 29.078 1 88.56 422 PRO A C 1
ATOM 3009 O O . PRO A 1 422 ? 23.047 -0.356 28.094 1 88.56 422 PRO A O 1
ATOM 3012 N N . VAL A 1 423 ? 22.094 -0.836 29.953 1 89.56 423 VAL A N 1
ATOM 3013 C CA . VAL A 1 423 ? 22.516 -2.232 29.938 1 89.56 423 VAL A CA 1
ATOM 3014 C C . VAL A 1 423 ? 21.828 -2.963 28.781 1 89.56 423 VAL A C 1
ATOM 3016 O O . VAL A 1 423 ? 22.453 -3.736 28.062 1 89.56 423 VAL A O 1
ATOM 3019 N N . THR A 1 424 ? 20.578 -2.689 28.641 1 89.06 424 THR A N 1
ATOM 3020 C CA . THR A 1 424 ? 19.828 -3.312 27.547 1 89.06 424 THR A CA 1
ATOM 3021 C C . THR A 1 424 ? 20.328 -2.844 26.188 1 89.06 424 THR A C 1
ATOM 3023 O O . THR A 1 424 ? 20.391 -3.629 25.25 1 89.06 424 THR A O 1
ATOM 3026 N N . ARG A 1 425 ? 20.703 -1.644 26.156 1 87.75 425 ARG A N 1
ATOM 3027 C CA . ARG A 1 425 ? 21.25 -1.104 24.922 1 87.75 425 ARG A CA 1
ATOM 3028 C C . ARG A 1 425 ? 22.578 -1.782 24.562 1 87.75 425 ARG A C 1
ATOM 3030 O O . ARG A 1 425 ? 22.797 -2.139 23.406 1 87.75 425 ARG A O 1
ATOM 3037 N N . ARG A 1 426 ? 23.359 -1.919 25.531 1 90.19 426 ARG A N 1
ATOM 3038 C CA . ARG A 1 426 ? 24.656 -2.578 25.312 1 90.19 426 ARG A CA 1
ATOM 3039 C C . ARG A 1 426 ? 24.453 -4.039 24.922 1 90.19 426 ARG A C 1
ATOM 3041 O O . ARG A 1 426 ? 25.172 -4.555 24.062 1 90.19 426 ARG A O 1
ATOM 3048 N N . MET A 1 427 ? 23.547 -4.645 25.484 1 92.56 427 MET A N 1
ATOM 3049 C CA . MET A 1 427 ? 23.266 -6.039 25.156 1 92.56 427 MET A CA 1
ATOM 3050 C C . MET A 1 427 ? 22.781 -6.168 23.703 1 92.56 427 MET A C 1
ATOM 3052 O O . MET A 1 427 ? 23.125 -7.125 23.016 1 92.56 427 MET A O 1
ATOM 3056 N N . ILE A 1 428 ? 21.984 -5.207 23.312 1 89.62 428 ILE A N 1
ATOM 3057 C CA . ILE A 1 428 ? 21.5 -5.219 21.938 1 89.62 428 ILE A CA 1
ATOM 3058 C C . ILE A 1 428 ? 22.656 -5.008 20.969 1 89.62 428 ILE A C 1
ATOM 3060 O O . ILE A 1 428 ? 22.719 -5.656 19.922 1 89.62 428 ILE A O 1
ATOM 3064 N N . GLU A 1 429 ? 23.531 -4.227 21.359 1 89.94 429 GLU A N 1
ATOM 3065 C CA . GLU A 1 429 ? 24.703 -3.967 20.531 1 89.94 429 GLU A CA 1
ATOM 3066 C C . GLU A 1 429 ? 25.578 -5.215 20.391 1 89.94 429 GLU A C 1
ATOM 3068 O O . GLU A 1 429 ? 25.984 -5.57 19.281 1 89.94 429 GLU A O 1
ATOM 3073 N N . ILE A 1 430 ? 25.766 -5.816 21.5 1 93 430 ILE A N 1
ATOM 3074 C CA . ILE A 1 430 ? 26.578 -7.031 21.516 1 93 430 ILE A CA 1
ATOM 3075 C C . ILE A 1 430 ? 25.875 -8.117 20.703 1 93 430 ILE A C 1
ATOM 3077 O O . ILE A 1 430 ? 26.516 -8.844 19.938 1 93 430 ILE A O 1
ATOM 3081 N N . PHE A 1 431 ? 24.688 -8.18 20.859 1 93.12 431 PHE A N 1
ATOM 3082 C CA . PHE A 1 431 ? 23.891 -9.156 20.125 1 93.12 431 PHE A CA 1
ATOM 3083 C C . PHE A 1 431 ? 23.953 -8.898 18.625 1 93.12 431 PHE A C 1
ATOM 3085 O O . PHE A 1 431 ? 24.125 -9.836 17.844 1 93.12 431 PHE A O 1
ATOM 3092 N N . GLU A 1 432 ? 23.859 -7.711 18.266 1 91.06 432 GLU A N 1
ATOM 3093 C CA . GLU A 1 432 ? 23.969 -7.336 16.859 1 91.06 432 GLU A CA 1
ATOM 3094 C C . GLU A 1 432 ? 25.312 -7.734 16.281 1 91.06 432 GLU A C 1
ATOM 3096 O O . GLU A 1 432 ? 25.391 -8.289 15.18 1 91.06 432 GLU A O 1
ATOM 3101 N N . TYR A 1 433 ? 26.344 -7.539 17.031 1 91.19 433 TYR A N 1
ATOM 3102 C CA . TYR A 1 433 ? 27.688 -7.887 16.594 1 91.19 433 TYR A CA 1
ATOM 3103 C C . TYR A 1 433 ? 27.844 -9.398 16.453 1 91.19 433 TYR A C 1
ATOM 3105 O O . TYR A 1 433 ? 28.453 -9.883 15.492 1 91.19 433 TYR A O 1
ATOM 3113 N N . MET A 1 434 ? 27.281 -10.047 17.328 1 94.69 434 MET A N 1
ATOM 3114 C CA . MET A 1 434 ? 27.359 -11.5 17.281 1 94.69 434 MET A CA 1
ATOM 3115 C C . MET A 1 434 ? 26.641 -12.039 16.047 1 94.69 434 MET A C 1
ATOM 3117 O O . MET A 1 434 ? 27.109 -12.984 15.422 1 94.69 434 MET A O 1
ATOM 3121 N N . LEU A 1 435 ? 25.562 -11.375 15.719 1 94.88 435 LEU A N 1
ATOM 3122 C CA . LEU A 1 435 ? 24.812 -11.797 14.539 1 94.88 435 LEU A CA 1
ATOM 3123 C C . LEU A 1 435 ? 25.594 -11.516 13.266 1 94.88 435 LEU A C 1
ATOM 3125 O O . LEU A 1 435 ? 25.656 -12.359 12.367 1 94.88 435 LEU A O 1
ATOM 3129 N N . ILE A 1 436 ? 26.219 -10.445 13.219 1 92.06 436 ILE A N 1
ATOM 3130 C CA . ILE A 1 436 ? 27 -10.07 12.047 1 92.06 436 ILE A CA 1
ATOM 3131 C C . ILE A 1 436 ? 28.172 -11.039 11.875 1 92.06 436 ILE A C 1
ATOM 3133 O O . ILE A 1 436 ? 28.438 -11.492 10.758 1 92.06 436 ILE A O 1
ATOM 3137 N N . ILE A 1 437 ? 28.781 -11.422 12.961 1 93.19 437 ILE A N 1
ATOM 3138 C CA . ILE A 1 437 ? 29.906 -12.344 12.945 1 93.19 437 ILE A CA 1
ATOM 3139 C C . ILE A 1 437 ? 29.438 -13.727 12.5 1 93.19 437 ILE A C 1
ATOM 3141 O O . ILE A 1 437 ? 30.156 -14.43 11.781 1 93.19 437 ILE A O 1
ATOM 3145 N N . SER A 1 438 ? 28.297 -14.062 12.875 1 94.31 438 SER A N 1
ATOM 3146 C CA . SER A 1 438 ? 27.766 -15.383 12.555 1 94.31 438 SER A CA 1
ATOM 3147 C C . SER A 1 438 ? 27.438 -15.508 11.07 1 94.31 438 SER A C 1
ATOM 3149 O O . SER A 1 438 ? 27.297 -16.609 10.547 1 94.31 438 SER A O 1
ATOM 3151 N N . LEU A 1 439 ? 27.312 -14.383 10.336 1 94.12 439 LEU A N 1
ATOM 3152 C CA . LEU A 1 439 ? 26.984 -14.391 8.914 1 94.12 439 LEU A CA 1
ATOM 3153 C C . LEU A 1 439 ? 28.094 -15.078 8.117 1 94.12 439 LEU A C 1
ATOM 3155 O O . LEU A 1 439 ? 27.812 -15.82 7.176 1 94.12 439 LEU A O 1
ATOM 3159 N N . ILE A 1 440 ? 29.297 -14.891 8.523 1 91.12 440 ILE A N 1
ATOM 3160 C CA . ILE A 1 440 ? 30.453 -15.344 7.758 1 91.12 440 ILE A CA 1
ATOM 3161 C C . ILE A 1 440 ? 30.484 -16.859 7.719 1 91.12 440 ILE A C 1
ATOM 3163 O O . ILE A 1 440 ? 30.469 -17.469 6.641 1 91.12 440 ILE A O 1
ATOM 3167 N N . PRO A 1 441 ? 30.438 -17.516 8.883 1 92.62 441 PRO A N 1
ATOM 3168 C CA . PRO A 1 441 ? 30.453 -18.984 8.828 1 92.62 441 PRO A CA 1
ATOM 3169 C C . PRO A 1 441 ? 29.219 -19.562 8.117 1 92.62 441 PRO A C 1
ATOM 3171 O O . PRO A 1 441 ? 29.312 -20.609 7.465 1 92.62 441 PRO A O 1
ATOM 3174 N N . LEU A 1 442 ? 28.141 -18.938 8.211 1 93.88 442 LEU A N 1
ATOM 3175 C CA . LEU A 1 442 ? 26.922 -19.438 7.566 1 93.88 442 LEU A CA 1
ATOM 3176 C C . LEU A 1 442 ? 27.031 -19.328 6.047 1 93.88 442 LEU A C 1
ATOM 3178 O O . LEU A 1 442 ? 26.656 -20.266 5.332 1 93.88 442 LEU A O 1
ATOM 3182 N N . VAL A 1 443 ? 27.531 -18.25 5.582 1 93.62 443 VAL A N 1
ATOM 3183 C CA . VAL A 1 443 ? 27.703 -18.047 4.145 1 93.62 443 VAL A CA 1
ATOM 3184 C C . VAL A 1 443 ? 28.734 -19.031 3.596 1 93.62 443 VAL A C 1
ATOM 3186 O O . VAL A 1 443 ? 28.547 -19.594 2.52 1 93.62 443 VAL A O 1
ATOM 3189 N N . LEU A 1 444 ? 29.797 -19.281 4.301 1 91.56 444 LEU A N 1
ATOM 3190 C CA . LEU A 1 444 ? 30.828 -20.219 3.875 1 91.56 444 LEU A CA 1
ATOM 3191 C C . LEU A 1 444 ? 30.281 -21.641 3.807 1 91.56 444 LEU A C 1
ATOM 3193 O O . LEU A 1 444 ? 30.672 -22.422 2.936 1 91.56 444 LEU A O 1
ATOM 3197 N N . TRP A 1 445 ? 29.453 -21.922 4.738 1 90.31 445 TRP A N 1
ATOM 3198 C CA . TRP A 1 445 ? 28.812 -23.234 4.727 1 90.31 445 TRP A CA 1
ATOM 3199 C C . TRP A 1 445 ? 27.953 -23.406 3.48 1 90.31 445 TRP A C 1
ATOM 3201 O O . TRP A 1 445 ? 28.031 -24.438 2.807 1 90.31 445 TRP A O 1
ATOM 3211 N N . ILE A 1 446 ? 27.172 -22.406 3.135 1 89.44 446 ILE A N 1
ATOM 3212 C CA . ILE A 1 446 ? 26.266 -22.453 1.984 1 89.44 446 ILE A CA 1
ATOM 3213 C C . ILE A 1 446 ? 27.094 -22.516 0.697 1 89.44 446 ILE A C 1
ATOM 3215 O O . ILE A 1 446 ? 26.688 -23.188 -0.262 1 89.44 446 ILE A O 1
ATOM 3219 N N . MET A 1 447 ? 28.281 -21.859 0.713 1 88.5 447 MET A N 1
ATOM 3220 C CA . MET A 1 447 ? 29.141 -21.859 -0.459 1 88.5 447 MET A CA 1
ATOM 3221 C C . MET A 1 447 ? 29.953 -23.141 -0.539 1 88.5 447 MET A C 1
ATOM 3223 O O . MET A 1 447 ? 30.734 -23.344 -1.477 1 88.5 447 MET A O 1
ATOM 3227 N N . ASN A 1 448 ? 29.797 -24.016 0.429 1 86.19 448 ASN A N 1
ATOM 3228 C CA . ASN A 1 448 ? 30.438 -25.312 0.484 1 86.19 448 ASN A CA 1
ATOM 3229 C C . ASN A 1 448 ? 31.953 -25.188 0.608 1 86.19 448 ASN A C 1
ATOM 3231 O O . ASN A 1 448 ? 32.688 -25.953 0.006 1 86.19 448 ASN A O 1
ATOM 3235 N N . VAL A 1 449 ? 32.281 -24.219 1.219 1 82.5 449 VAL A N 1
ATOM 3236 C CA . VAL A 1 449 ? 33.719 -24.016 1.415 1 82.5 449 VAL A CA 1
ATOM 3237 C C . VAL A 1 449 ? 34.25 -25.031 2.428 1 82.5 449 VAL A C 1
ATOM 3239 O O . VAL A 1 449 ? 35.344 -25.531 2.283 1 82.5 449 VAL A O 1
ATOM 3242 N N . TYR A 1 450 ? 33.438 -25.406 3.385 1 82.62 450 TYR A N 1
ATOM 3243 C CA . TYR A 1 450 ? 33.844 -26.359 4.41 1 82.62 450 TYR A CA 1
ATOM 3244 C C . TYR A 1 450 ? 34.031 -27.75 3.816 1 82.62 450 TYR A C 1
ATOM 3246 O O . TYR A 1 450 ? 34.969 -28.469 4.172 1 82.62 450 TYR A O 1
ATOM 3254 N N . SER A 1 451 ? 33.156 -28.047 2.992 1 81.62 451 SER A N 1
ATOM 3255 C CA . SER A 1 451 ? 33.281 -29.344 2.35 1 81.62 451 SER A CA 1
ATOM 3256 C C . SER A 1 451 ? 34.5 -29.406 1.438 1 81.62 451 SER A C 1
ATOM 3258 O O . SER A 1 451 ? 35.188 -30.438 1.359 1 81.62 451 SER A O 1
ATOM 3260 N N . MET A 1 452 ? 34.75 -28.328 0.854 1 82.06 452 MET A N 1
ATOM 3261 C CA . MET A 1 452 ? 35.938 -28.281 -0.014 1 82.06 452 MET A CA 1
ATOM 3262 C C . MET A 1 452 ? 37.219 -28.391 0.802 1 82.06 452 MET A C 1
ATOM 3264 O O . MET A 1 452 ? 38.188 -29.016 0.372 1 82.06 452 MET A O 1
ATOM 3268 N N . ALA A 1 453 ? 37.188 -27.797 1.947 1 79.31 453 ALA A N 1
ATOM 3269 C CA . ALA A 1 453 ? 38.375 -27.812 2.807 1 79.31 453 ALA A CA 1
ATOM 3270 C C . ALA A 1 453 ? 38.594 -29.188 3.434 1 79.31 453 ALA A C 1
ATOM 3272 O O . ALA A 1 453 ? 39.719 -29.594 3.664 1 79.31 453 ALA A O 1
ATOM 3273 N N . ARG A 1 454 ? 37.562 -29.797 3.711 1 76.69 454 ARG A N 1
ATOM 3274 C CA . ARG A 1 454 ? 37.656 -31.125 4.305 1 76.69 454 ARG A CA 1
ATOM 3275 C C . ARG A 1 454 ? 38.156 -32.156 3.281 1 76.69 454 ARG A C 1
ATOM 3277 O O . ARG A 1 454 ? 38.812 -33.125 3.639 1 76.69 454 ARG A O 1
ATOM 3284 N N . ASN A 1 455 ? 37.781 -31.938 2.092 1 75.62 455 ASN A N 1
ATOM 3285 C CA . ASN A 1 455 ? 38.188 -32.875 1.05 1 75.62 455 ASN A CA 1
ATOM 3286 C C . ASN A 1 455 ? 39.625 -32.594 0.586 1 75.62 455 ASN A C 1
ATOM 3288 O O . ASN A 1 455 ? 40.125 -33.281 -0.317 1 75.62 455 ASN A O 1
ATOM 3292 N N . ILE A 1 456 ? 40.312 -31.688 1.082 1 59.88 456 ILE A N 1
ATOM 3293 C CA . ILE A 1 456 ? 41.75 -31.531 0.823 1 59.88 456 ILE A CA 1
ATOM 3294 C C . ILE A 1 456 ? 42.531 -32.219 1.918 1 59.88 456 ILE A C 1
ATOM 3296 O O . ILE A 1 456 ? 42.219 -32.094 3.104 1 59.88 456 ILE A O 1
ATOM 3300 N N . MET B 1 1 ? 32.5 53.469 25.219 1 69.5 1 MET B N 1
ATOM 3301 C CA . MET B 1 1 ? 31.953 52.125 25.484 1 69.5 1 MET B CA 1
ATOM 3302 C C . MET B 1 1 ? 31.141 51.656 24.297 1 69.5 1 MET B C 1
ATOM 3304 O O . MET B 1 1 ? 30.328 52.406 23.75 1 69.5 1 MET B O 1
ATOM 3308 N N . PRO B 1 2 ? 31.438 50.438 23.812 1 76.94 2 PRO B N 1
ATOM 3309 C CA . PRO B 1 2 ? 30.688 49.906 22.672 1 76.94 2 PRO B CA 1
ATOM 3310 C C . PRO B 1 2 ? 29.188 49.781 22.984 1 76.94 2 PRO B C 1
ATOM 3312 O O . PRO B 1 2 ? 28.797 49.594 24.141 1 76.94 2 PRO B O 1
ATOM 3315 N N . ILE B 1 3 ? 28.391 49.938 21.953 1 79.88 3 ILE B N 1
ATOM 3316 C CA . ILE B 1 3 ? 26.938 49.938 22.078 1 79.88 3 ILE B CA 1
ATOM 3317 C C . ILE B 1 3 ? 26.469 48.656 22.734 1 79.88 3 ILE B C 1
ATOM 3319 O O . ILE B 1 3 ? 25.594 48.656 23.594 1 79.88 3 ILE B O 1
ATOM 3323 N N . ALA B 1 4 ? 27.109 47.5 22.469 1 75.69 4 ALA B N 1
ATOM 3324 C CA . ALA B 1 4 ? 26.766 46.188 22.984 1 75.69 4 ALA B CA 1
ATOM 3325 C C . ALA B 1 4 ? 26.922 46.125 24.5 1 75.69 4 ALA B C 1
ATOM 3327 O O . ALA B 1 4 ? 26.234 45.375 25.188 1 75.69 4 ALA B O 1
ATOM 3328 N N . GLY B 1 5 ? 27.812 46.938 24.969 1 75.88 5 GLY B N 1
ATOM 3329 C CA . GLY B 1 5 ? 28.109 46.906 26.406 1 75.88 5 GLY B CA 1
ATOM 3330 C C . GLY B 1 5 ? 27.016 47.531 27.25 1 75.88 5 GLY B C 1
ATOM 3331 O O . GLY B 1 5 ? 26.844 47.156 28.406 1 75.88 5 GLY B O 1
ATOM 3332 N N . PHE B 1 6 ? 26.312 48.531 26.641 1 78.62 6 PHE B N 1
ATOM 3333 C CA . PHE B 1 6 ? 25.359 49.188 27.531 1 78.62 6 PHE B CA 1
ATOM 3334 C C . PHE B 1 6 ? 23.938 49 27.031 1 78.62 6 PHE B C 1
ATOM 3336 O O . PHE B 1 6 ? 22.969 49.344 27.719 1 78.62 6 PHE B O 1
ATOM 3343 N N . ILE B 1 7 ? 23.766 48.344 25.875 1 77.75 7 ILE B N 1
ATOM 3344 C CA . ILE B 1 7 ? 22.438 48.219 25.281 1 77.75 7 ILE B CA 1
ATOM 3345 C C . ILE B 1 7 ? 21.562 47.375 26.203 1 77.75 7 ILE B C 1
ATOM 3347 O O . ILE B 1 7 ? 20.375 47.625 26.359 1 77.75 7 ILE B O 1
ATOM 3351 N N . GLY B 1 8 ? 22.094 46.312 26.797 1 77.56 8 GLY B N 1
ATOM 3352 C CA . GLY B 1 8 ? 21.328 45.5 27.734 1 77.56 8 GLY B CA 1
ATOM 3353 C C . GLY B 1 8 ? 20.75 46.312 28.891 1 77.56 8 GLY B C 1
ATOM 3354 O O . GLY B 1 8 ? 19.578 46.156 29.234 1 77.56 8 GLY B O 1
ATOM 3355 N N . ASP B 1 9 ? 21.625 47.156 29.391 1 77.44 9 ASP B N 1
ATOM 3356 C CA . ASP B 1 9 ? 21.203 48 30.5 1 77.44 9 ASP B CA 1
ATOM 3357 C C . ASP B 1 9 ? 20.125 49 30.047 1 77.44 9 ASP B C 1
ATOM 3359 O O . ASP B 1 9 ? 19.188 49.281 30.797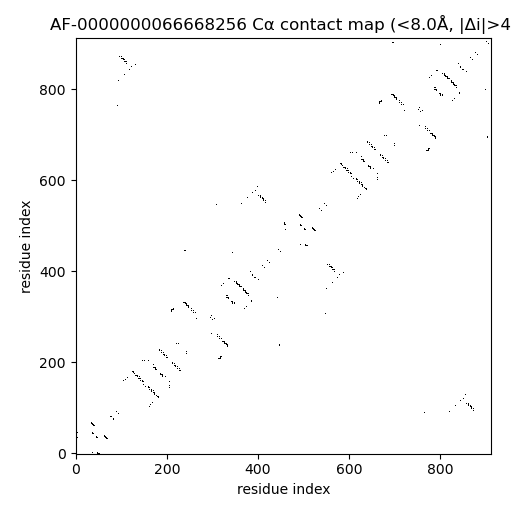 1 77.44 9 ASP B O 1
ATOM 3363 N N . LEU B 1 10 ? 20.297 49.531 28.922 1 76.81 10 LEU B N 1
ATOM 3364 C CA . LEU B 1 10 ? 19.344 50.469 28.375 1 76.81 10 LEU B CA 1
ATOM 3365 C C . LEU B 1 10 ? 17.984 49.812 28.141 1 76.81 10 LEU B C 1
ATOM 3367 O O . LEU B 1 10 ? 16.938 50.375 28.469 1 76.81 10 LEU B O 1
ATOM 3371 N N . VAL B 1 11 ? 18.125 48.562 27.641 1 75.88 11 VAL B N 1
ATOM 3372 C CA . VAL B 1 11 ? 16.891 47.844 27.406 1 75.88 11 VAL B CA 1
ATOM 3373 C C . VAL B 1 11 ? 16.203 47.531 28.734 1 75.88 11 VAL B C 1
ATOM 3375 O O . VAL B 1 11 ? 14.992 47.656 28.875 1 75.88 11 VAL B O 1
ATOM 3378 N N . ALA B 1 12 ? 16.953 47.125 29.609 1 75.81 12 ALA B N 1
ATOM 3379 C CA . ALA B 1 12 ? 16.422 46.875 30.953 1 75.81 12 ALA B CA 1
ATOM 3380 C C . ALA B 1 12 ? 15.805 48.125 31.547 1 75.81 12 ALA B C 1
ATOM 3382 O O . ALA B 1 12 ? 14.758 48.062 32.188 1 75.81 12 ALA B O 1
ATOM 3383 N N . LEU B 1 13 ? 16.469 49.219 31.312 1 75.5 13 LEU B N 1
ATOM 3384 C CA . LEU B 1 13 ? 15.969 50.5 31.844 1 75.5 13 LEU B CA 1
ATOM 3385 C C . LEU B 1 13 ? 14.656 50.875 31.172 1 75.5 13 LEU B C 1
ATOM 3387 O O . LEU B 1 13 ? 13.734 51.375 31.828 1 75.5 13 LEU B O 1
ATOM 3391 N N . ILE B 1 14 ? 14.672 50.719 29.922 1 72.31 14 ILE B N 1
ATOM 3392 C CA . ILE B 1 14 ? 13.453 51.031 29.188 1 72.31 14 ILE B CA 1
ATOM 3393 C C . ILE B 1 14 ? 12.328 50.094 29.641 1 72.31 14 ILE B C 1
ATOM 3395 O O . ILE B 1 14 ? 11.188 50.531 29.812 1 72.31 14 ILE B O 1
ATOM 3399 N N . GLU B 1 15 ? 12.711 48.812 29.859 1 69.25 15 GLU B N 1
ATOM 3400 C CA . GLU B 1 15 ? 11.742 47.812 30.328 1 69.25 15 GLU B CA 1
ATOM 3401 C C . GLU B 1 15 ? 11.25 48.188 31.734 1 69.25 15 GLU B C 1
ATOM 3403 O O . GLU B 1 15 ? 10.07 47.969 32.031 1 69.25 15 GLU B O 1
ATOM 3408 N N . SER B 1 16 ? 12.117 48.594 32.5 1 71.81 16 SER B N 1
ATOM 3409 C CA . SER B 1 16 ? 11.75 48.938 33.844 1 71.81 16 SER B CA 1
ATOM 3410 C C . SER B 1 16 ? 10.852 50.156 33.875 1 71.81 16 SER B C 1
ATOM 3412 O O . SER B 1 16 ? 10.016 50.312 34.781 1 71.81 16 SER B O 1
ATOM 3414 N N . ARG B 1 17 ? 11.062 51.125 32.938 1 67.06 17 ARG B N 1
ATOM 3415 C CA . ARG B 1 17 ? 10.281 52.344 32.938 1 67.06 17 ARG B CA 1
ATOM 3416 C C . ARG B 1 17 ? 8.906 52.125 32.312 1 67.06 17 ARG B C 1
ATOM 3418 O O . ARG B 1 17 ? 7.957 52.844 32.625 1 67.06 17 ARG B O 1
ATOM 3425 N N . ASN B 1 18 ? 8.812 51.281 31.375 1 53.31 18 ASN B N 1
ATOM 3426 C CA . ASN B 1 18 ? 7.516 50.938 30.797 1 53.31 18 ASN B CA 1
ATOM 3427 C C . ASN B 1 18 ? 7.223 49.438 30.953 1 53.31 18 ASN B C 1
ATOM 3429 O O . ASN B 1 18 ? 7.355 48.656 30 1 53.31 18 ASN B O 1
ATOM 3433 N N . PRO B 1 19 ? 7.039 48.938 32.219 1 52.09 19 PRO B N 1
ATOM 3434 C CA . PRO B 1 19 ? 6.797 47.531 32.469 1 52.09 19 PRO B CA 1
ATOM 3435 C C . PRO B 1 19 ? 5.551 47 31.75 1 52.09 19 PRO B C 1
ATOM 3437 O O . PRO B 1 19 ? 5.457 45.812 31.453 1 52.09 19 PRO B O 1
ATOM 3440 N N . GLU B 1 20 ? 4.543 47.75 31.641 1 47.22 20 GLU B N 1
ATOM 3441 C CA . GLU B 1 20 ? 3.227 47.281 31.203 1 47.22 20 GLU B CA 1
ATOM 3442 C C . GLU B 1 20 ? 3.246 46.875 29.734 1 47.22 20 GLU B C 1
ATOM 3444 O O . GLU B 1 20 ? 2.412 46.062 29.312 1 47.22 20 GLU B O 1
ATOM 3449 N N . GLN B 1 21 ? 3.957 47.5 28.875 1 44.78 21 GLN B N 1
ATOM 3450 C CA . GLN B 1 21 ? 3.85 47.219 27.453 1 44.78 21 GLN B CA 1
ATOM 3451 C C . GLN B 1 21 ? 4.477 45.875 27.094 1 44.78 21 GLN B C 1
ATOM 3453 O O . GLN B 1 21 ? 4.113 45.25 26.094 1 44.78 21 GLN B O 1
ATOM 3458 N N . ILE B 1 22 ? 5.527 45.438 27.75 1 42.62 22 ILE B N 1
ATOM 3459 C CA . ILE B 1 22 ? 6.172 44.219 27.312 1 42.62 22 ILE B CA 1
ATOM 3460 C C . ILE B 1 22 ? 5.414 43 27.891 1 42.62 22 ILE B C 1
ATOM 3462 O O . ILE B 1 22 ? 5.711 41.875 27.547 1 42.62 22 ILE B O 1
ATOM 3466 N N . ASP B 1 23 ? 4.68 43.094 28.953 1 41.81 23 ASP B N 1
ATOM 3467 C CA . ASP B 1 23 ? 4.004 41.938 29.484 1 41.81 23 ASP B CA 1
ATOM 3468 C C . ASP B 1 23 ? 2.902 41.438 28.531 1 41.81 23 ASP B C 1
ATOM 3470 O O . ASP B 1 23 ? 2.166 40.5 28.859 1 41.81 23 ASP B O 1
ATOM 3474 N N . ALA B 1 24 ? 2.287 42.438 27.844 1 39.38 24 ALA B N 1
ATOM 3475 C CA . ALA B 1 24 ? 1.069 42 27.188 1 39.38 24 ALA B CA 1
ATOM 3476 C C . ALA B 1 24 ? 1.343 40.75 26.328 1 39.38 24 ALA B C 1
ATOM 3478 O O . ALA B 1 24 ? 0.663 39.719 26.469 1 39.38 24 ALA B O 1
ATOM 3479 N N . GLU B 1 25 ? 0.861 40.594 25.188 1 37.19 25 GLU B N 1
ATOM 3480 C CA . GLU B 1 25 ? 0.371 39.406 24.484 1 37.19 25 GLU B CA 1
ATOM 3481 C C . GLU B 1 25 ? 1.521 38.469 24.109 1 37.19 25 GLU B C 1
ATOM 3483 O O . GLU B 1 25 ? 1.317 37.25 23.922 1 37.19 25 GLU B O 1
ATOM 3488 N N . ASP B 1 26 ? 2.416 38.938 23.266 1 35.38 26 ASP B N 1
ATOM 3489 C CA . ASP B 1 26 ? 3.1 37.875 22.516 1 35.38 26 ASP B CA 1
ATOM 3490 C C . ASP B 1 26 ? 4.102 37.156 23.406 1 35.38 26 ASP B C 1
ATOM 3492 O O . ASP B 1 26 ? 4.816 37.781 24.188 1 35.38 26 ASP B O 1
ATOM 3496 N N . ASP B 1 27 ? 3.818 35.938 23.891 1 38.41 27 ASP B N 1
ATOM 3497 C CA . ASP B 1 27 ? 4.832 34.938 24.234 1 38.41 27 ASP B CA 1
ATOM 3498 C C . ASP B 1 27 ? 6.195 35.312 23.672 1 38.41 27 ASP B C 1
ATOM 3500 O O . ASP B 1 27 ? 6.59 34.844 22.609 1 38.41 27 ASP B O 1
ATOM 3504 N N . SER B 1 28 ? 6.465 36.594 23.516 1 35 28 SER B N 1
ATOM 3505 C CA . SER B 1 28 ? 7.672 37.156 22.906 1 35 28 SER B CA 1
ATOM 3506 C C . SER B 1 28 ? 8.93 36.531 23.516 1 35 28 SER B C 1
ATOM 3508 O O . SER B 1 28 ? 8.969 36.219 24.703 1 35 28 SER B O 1
ATOM 3510 N N . VAL B 1 29 ? 9.773 35.906 22.734 1 40.38 29 VAL B N 1
ATOM 3511 C CA . VAL B 1 29 ? 11.172 35.531 22.969 1 40.38 29 VAL B CA 1
ATOM 3512 C C . VAL B 1 29 ? 11.789 36.469 24 1 40.38 29 VAL B C 1
ATOM 3514 O O . VAL B 1 29 ? 11.555 37.656 23.969 1 40.38 29 VAL B O 1
ATOM 3517 N N . PRO B 1 30 ? 12.062 35.938 25.172 1 42.16 30 PRO B N 1
ATOM 3518 C CA . PRO B 1 30 ? 12.836 36.812 26.062 1 42.16 30 PRO B CA 1
ATOM 3519 C C . PRO B 1 30 ? 13.68 37.844 25.281 1 42.16 30 PRO B C 1
ATOM 3521 O O . PRO B 1 30 ? 14.289 37.5 24.266 1 42.16 30 PRO B O 1
ATOM 3524 N N . LEU B 1 31 ? 13.336 39.125 25.203 1 43.78 31 LEU B N 1
ATOM 3525 C CA . LEU B 1 31 ? 14.133 40.25 24.719 1 43.78 31 LEU B CA 1
ATOM 3526 C C . LEU B 1 31 ? 15.625 39.938 24.875 1 43.78 31 LEU B C 1
ATOM 3528 O O . LEU B 1 31 ? 16.453 40.719 24.406 1 43.78 31 LEU B O 1
ATOM 3532 N N . GLN B 1 32 ? 15.977 38.969 25.703 1 45.09 32 GLN B N 1
ATOM 3533 C CA . GLN B 1 32 ? 17.391 38.656 25.859 1 45.09 32 GLN B CA 1
ATOM 3534 C C . GLN B 1 32 ? 18.016 38.188 24.547 1 45.09 32 GLN B C 1
ATOM 3536 O O . GLN B 1 32 ? 19.203 38.438 24.297 1 45.09 32 GLN B O 1
ATOM 3541 N N . ALA B 1 33 ? 17.172 37.406 23.781 1 43.25 33 ALA B N 1
ATOM 3542 C CA . ALA B 1 33 ? 17.797 36.781 22.609 1 43.25 33 ALA B CA 1
ATOM 3543 C C . ALA B 1 33 ? 17.812 37.781 21.438 1 43.25 33 ALA B C 1
ATOM 3545 O O . ALA B 1 33 ? 18.297 37.438 20.359 1 43.25 33 ALA B O 1
ATOM 3546 N N . GLN B 1 34 ? 17.172 38.938 21.531 1 50.53 34 GLN B N 1
ATOM 3547 C CA . GLN B 1 34 ? 17.25 39.906 20.438 1 50.53 34 GLN B CA 1
ATOM 3548 C C . GLN B 1 34 ? 18.422 40.875 20.625 1 50.53 34 GLN B C 1
ATOM 3550 O O . GLN B 1 34 ? 18.609 41.438 21.703 1 50.53 34 GLN B O 1
ATOM 3555 N N . HIS B 1 35 ? 19.469 40.719 19.875 1 61.09 35 HIS B N 1
ATOM 3556 C CA . HIS B 1 35 ? 20.562 41.688 19.766 1 61.09 35 HIS B CA 1
ATOM 3557 C C . HIS B 1 35 ? 20.062 43.062 19.391 1 61.09 35 HIS B C 1
ATOM 3559 O O . HIS B 1 35 ? 19.578 43.281 18.281 1 61.09 35 HIS B O 1
ATOM 3565 N N . TRP B 1 36 ? 19.688 43.844 20.297 1 69 36 TRP B N 1
ATOM 3566 C CA . TRP B 1 36 ? 19.312 45.25 20.125 1 69 36 TRP B CA 1
ATOM 3567 C C . TRP B 1 36 ? 20.547 46.094 19.859 1 69 36 TRP B C 1
ATOM 3569 O O . TRP B 1 36 ? 21.641 45.812 20.359 1 69 36 TRP B O 1
ATOM 3579 N N . THR B 1 37 ? 20.422 46.812 18.812 1 76.88 37 THR B N 1
ATOM 3580 C CA . THR B 1 37 ? 21.422 47.875 18.594 1 76.88 37 THR B CA 1
ATOM 3581 C C . THR B 1 37 ? 20.734 49.219 18.484 1 76.88 37 THR B C 1
ATOM 3583 O O . THR B 1 37 ? 19.516 49.312 18.5 1 76.88 37 THR B O 1
ATOM 3586 N N . LEU B 1 38 ? 21.469 50.344 18.516 1 77.44 38 LEU B N 1
ATOM 3587 C CA . LEU B 1 38 ? 20.969 51.719 18.406 1 77.44 38 LEU B CA 1
ATOM 3588 C C . LEU B 1 38 ? 21.031 52.219 16.969 1 77.44 38 LEU B C 1
ATOM 3590 O O . LEU B 1 38 ? 21.922 51.812 16.219 1 77.44 38 LEU B O 1
ATOM 3594 N N . ALA B 1 39 ? 20.047 52.781 16.516 1 80 39 ALA B N 1
ATOM 3595 C CA . ALA B 1 39 ? 20.016 53.438 15.195 1 80 39 ALA B CA 1
ATOM 3596 C C . ALA B 1 39 ? 19.5 54.875 15.289 1 80 39 ALA B C 1
ATOM 3598 O O . ALA B 1 39 ? 18.766 55.219 16.219 1 80 39 ALA B O 1
ATOM 3599 N N . ARG B 1 40 ? 20 55.625 14.398 1 79 40 ARG B N 1
ATOM 3600 C CA . ARG B 1 40 ? 19.375 56.938 14.234 1 79 40 ARG B CA 1
ATOM 3601 C C . ARG B 1 40 ? 17.984 56.812 13.633 1 79 40 ARG B C 1
ATOM 3603 O O . ARG B 1 40 ? 17.719 55.875 12.875 1 79 40 ARG B O 1
ATOM 3610 N N . VAL B 1 41 ? 17.078 57.719 14.008 1 74.06 41 VAL B N 1
ATOM 3611 C CA . VAL B 1 41 ? 15.727 57.75 13.469 1 74.06 41 VAL B CA 1
ATOM 3612 C C . VAL B 1 41 ? 15.789 57.781 11.938 1 74.06 41 VAL B C 1
ATOM 3614 O O . VAL B 1 41 ? 16.312 58.75 11.359 1 74.06 41 VAL B O 1
ATOM 3617 N N . GLY B 1 42 ? 15.367 56.688 11.273 1 71.75 42 GLY B N 1
ATOM 3618 C CA . GLY B 1 42 ? 15.273 56.625 9.82 1 71.75 42 GLY B CA 1
ATOM 3619 C C . GLY B 1 42 ? 16.547 56.125 9.164 1 71.75 42 GLY B C 1
ATOM 3620 O O . GLY B 1 42 ? 16.641 56.062 7.938 1 71.75 42 GLY B O 1
ATOM 3621 N N . GLN B 1 43 ? 17.578 55.781 9.992 1 75.25 43 GLN B N 1
ATOM 3622 C CA . GLN B 1 43 ? 18.828 55.312 9.422 1 75.25 43 GLN B CA 1
ATOM 3623 C C . GLN B 1 43 ? 19.125 53.875 9.836 1 75.25 43 GLN B C 1
ATOM 3625 O O . GLN B 1 43 ? 18.391 53.281 10.641 1 75.25 43 GLN B O 1
ATOM 3630 N N . GLU B 1 44 ? 20.141 53.375 9.234 1 76.19 44 GLU B N 1
ATOM 3631 C CA . GLU B 1 44 ? 20.516 52 9.5 1 76.19 44 GLU B CA 1
ATOM 3632 C C . GLU B 1 44 ? 21.062 51.844 10.914 1 76.19 44 GLU B C 1
ATOM 3634 O O . GLU B 1 44 ? 21.594 52.781 11.492 1 76.19 44 GLU B O 1
ATOM 3639 N N . ALA B 1 45 ? 20.906 50.656 11.438 1 75.56 45 ALA B N 1
ATOM 3640 C CA . ALA B 1 45 ? 21.359 50.344 12.789 1 75.56 45 ALA B CA 1
ATOM 3641 C C . ALA B 1 45 ? 22.875 50.375 12.891 1 75.56 45 ALA B C 1
ATOM 3643 O O . ALA B 1 45 ? 23.578 50.031 11.93 1 75.56 45 ALA B O 1
ATOM 3644 N N . PHE B 1 46 ? 23.391 50.938 14.078 1 78.19 46 PHE B N 1
ATOM 3645 C CA . PHE B 1 46 ? 24.828 50.938 14.344 1 78.19 46 PHE B CA 1
ATOM 3646 C C . PHE B 1 46 ? 25.312 49.531 14.664 1 78.19 46 PHE B C 1
ATOM 3648 O O . PHE B 1 46 ? 24.594 48.75 15.289 1 78.19 46 PHE B O 1
ATOM 3655 N N . ALA B 1 47 ? 26.469 49.219 14.109 1 75 47 ALA B N 1
ATOM 3656 C CA . ALA B 1 47 ? 27.094 47.969 14.5 1 75 47 ALA B CA 1
ATOM 3657 C C . ALA B 1 47 ? 27.312 47.906 16.016 1 75 47 ALA B C 1
ATOM 3659 O O . ALA B 1 47 ? 27.766 48.875 16.609 1 75 47 ALA B O 1
ATOM 3660 N N . PRO B 1 48 ? 26.859 46.812 16.656 1 73.69 48 PRO B N 1
ATOM 3661 C CA . PRO B 1 48 ? 26.938 46.688 18.125 1 73.69 48 PRO B CA 1
ATOM 3662 C C . PRO B 1 48 ? 28.359 46.844 18.641 1 73.69 48 PRO B C 1
ATOM 3664 O O . PRO B 1 48 ? 28.562 47.156 19.828 1 73.69 48 PRO B O 1
ATOM 3667 N N . SER B 1 49 ? 29.344 46.688 17.828 1 75.88 49 SER B N 1
ATOM 3668 C CA . SER B 1 49 ? 30.734 46.75 18.25 1 75.88 49 SER B CA 1
ATOM 3669 C C . SER B 1 49 ? 31.25 48.188 18.219 1 75.88 49 SER B C 1
ATOM 3671 O O . SER B 1 49 ? 32.312 48.5 18.75 1 75.88 49 SER B O 1
ATOM 3673 N N . ARG B 1 50 ? 30.469 49.062 17.672 1 78.31 50 ARG B N 1
ATOM 3674 C CA . ARG B 1 50 ? 30.922 50.438 17.531 1 78.31 50 ARG B CA 1
ATOM 3675 C C . ARG B 1 50 ? 30.547 51.281 18.766 1 78.31 50 ARG B C 1
ATOM 3677 O O . ARG B 1 50 ? 29.594 50.938 19.469 1 78.31 50 ARG B O 1
ATOM 3684 N N . THR B 1 51 ? 31.406 52.188 19.062 1 80.69 51 THR B N 1
ATOM 3685 C CA . THR B 1 51 ? 31.094 53.156 20.141 1 80.69 51 THR B CA 1
ATOM 3686 C C . THR B 1 51 ? 30.25 54.312 19.625 1 80.69 51 THR B C 1
ATOM 3688 O O . THR B 1 51 ? 30.266 54.594 18.422 1 80.69 51 THR B O 1
ATOM 3691 N N . LEU B 1 52 ? 29.469 54.969 20.406 1 81.31 52 LEU B N 1
ATOM 3692 C CA . LEU B 1 52 ? 28.625 56.094 20.031 1 81.31 52 LEU B CA 1
ATOM 3693 C C . LEU B 1 52 ? 29.484 57.25 19.484 1 81.31 52 LEU B C 1
ATOM 3695 O O . LEU B 1 52 ? 29.031 58 18.609 1 81.31 52 LEU B O 1
ATOM 3699 N N . ASN B 1 53 ? 30.656 57.375 20.031 1 82.25 53 ASN B N 1
ATOM 3700 C CA . ASN B 1 53 ? 31.594 58.406 19.547 1 82.25 53 ASN B CA 1
ATOM 3701 C C . ASN B 1 53 ? 32.062 58.094 18.141 1 82.25 53 ASN B C 1
ATOM 3703 O O . ASN B 1 53 ? 32.219 59 17.312 1 82.25 53 ASN B O 1
ATOM 3707 N N . ASP B 1 54 ? 32.25 56.781 17.859 1 80.75 54 ASP B N 1
ATOM 3708 C CA . ASP B 1 54 ? 32.688 56.375 16.547 1 80.75 54 ASP B CA 1
ATOM 3709 C C . ASP B 1 54 ? 31.578 56.531 15.508 1 80.75 54 ASP B C 1
ATOM 3711 O O . ASP B 1 54 ? 31.859 56.719 14.32 1 80.75 54 ASP B O 1
ATOM 3715 N N . ALA B 1 55 ? 30.422 56.406 15.969 1 79.5 55 ALA B N 1
ATOM 3716 C CA . ALA B 1 55 ? 29.25 56.562 15.102 1 79.5 55 ALA B CA 1
ATOM 3717 C C . ALA B 1 55 ? 28.844 58.031 14.992 1 79.5 55 ALA B C 1
ATOM 3719 O O . ALA B 1 55 ? 27.812 58.344 14.406 1 79.5 55 ALA B O 1
ATOM 3720 N N . ASP B 1 56 ? 29.562 58.906 15.523 1 82.75 56 ASP B N 1
ATOM 3721 C CA . ASP B 1 56 ? 29.359 60.344 15.484 1 82.75 56 ASP B CA 1
ATOM 3722 C C . ASP B 1 56 ? 28 60.75 16.047 1 82.75 56 ASP B C 1
ATOM 3724 O O . ASP B 1 56 ? 27.281 61.531 15.453 1 82.75 56 ASP B O 1
ATOM 3728 N N . VAL B 1 57 ? 27.703 60.062 17.031 1 81.44 57 VAL B N 1
ATOM 3729 C CA . VAL B 1 57 ? 26.453 60.406 17.719 1 81.44 57 VAL B CA 1
ATOM 3730 C C . VAL B 1 57 ? 26.703 61.562 18.688 1 81.44 57 VAL B C 1
ATOM 3732 O O . VAL B 1 57 ? 27.609 61.5 19.531 1 81.44 57 VAL B O 1
ATOM 3735 N N . HIS B 1 58 ? 25.953 62.562 18.531 1 82.69 58 HIS B N 1
ATOM 3736 C CA . HIS B 1 58 ? 26.109 63.75 19.359 1 82.69 58 HIS B CA 1
ATOM 3737 C C . HIS B 1 58 ? 25.125 63.75 20.516 1 82.69 58 HIS B C 1
ATOM 3739 O O . HIS B 1 58 ? 24.062 63.125 20.438 1 82.69 58 HIS B O 1
ATOM 3745 N N . ASP B 1 59 ? 25.438 64.438 21.484 1 78.38 59 ASP B N 1
ATOM 3746 C CA . ASP B 1 59 ? 24.578 64.562 22.656 1 78.38 59 ASP B CA 1
ATOM 3747 C C . ASP B 1 59 ? 23.234 65.188 22.297 1 78.38 59 ASP B C 1
ATOM 3749 O O . ASP B 1 59 ? 23.188 66.188 21.594 1 78.38 59 ASP B O 1
ATOM 3753 N N . GLY B 1 60 ? 22.141 64.562 22.578 1 80.06 60 GLY B N 1
ATOM 3754 C CA . GLY B 1 60 ? 20.797 65.062 22.328 1 80.06 60 GLY B CA 1
ATOM 3755 C C . GLY B 1 60 ? 20.141 64.438 21.125 1 80.06 60 GLY B C 1
ATOM 3756 O O . GLY B 1 60 ? 18.969 64.688 20.828 1 80.06 60 GLY B O 1
ATOM 3757 N N . GLU B 1 61 ? 20.922 63.594 20.453 1 79.62 61 GLU B N 1
ATOM 3758 C CA . GLU B 1 61 ? 20.344 62.938 19.281 1 79.62 61 GLU B CA 1
ATOM 3759 C C . GLU B 1 61 ? 19.422 61.812 19.703 1 79.62 61 GLU B C 1
ATOM 3761 O O . GLU B 1 61 ? 19.703 61.094 20.672 1 79.62 61 GLU B O 1
ATOM 3766 N N . LEU B 1 62 ? 18.328 61.75 19.031 1 79.31 62 LEU B N 1
ATOM 3767 C CA . LEU B 1 62 ? 17.359 60.688 19.297 1 79.31 62 LEU B CA 1
ATOM 3768 C C . LEU B 1 62 ? 17.75 59.406 18.594 1 79.31 62 LEU B C 1
ATOM 3770 O O . LEU B 1 62 ? 17.922 59.375 17.375 1 79.31 62 LEU B O 1
ATOM 3774 N N . LEU B 1 63 ? 18.141 58.438 19.422 1 79.19 63 LEU B N 1
ATOM 3775 C CA . LEU B 1 63 ? 18.453 57.125 18.906 1 79.19 63 LEU B CA 1
ATOM 3776 C C . LEU B 1 63 ? 17.328 56.156 19.188 1 79.19 63 LEU B C 1
ATOM 3778 O O . LEU B 1 63 ? 16.625 56.281 20.203 1 79.19 63 LEU B O 1
ATOM 3782 N N . VAL B 1 64 ? 16.953 55.375 18.172 1 79.31 64 VAL B N 1
ATOM 3783 C CA . VAL B 1 64 ? 15.906 54.375 18.312 1 79.31 64 VAL B CA 1
ATOM 3784 C C . VAL B 1 64 ? 16.516 53 18.531 1 79.31 64 VAL B C 1
ATOM 3786 O O . VAL B 1 64 ? 17.531 52.656 17.906 1 79.31 64 VAL B O 1
ATOM 3789 N N . LEU B 1 65 ? 15.938 52.375 19.516 1 75.38 65 LEU B N 1
ATOM 3790 C CA . LEU B 1 65 ? 16.281 50.969 19.719 1 75.38 65 LEU B CA 1
ATOM 3791 C C . LEU B 1 65 ? 15.711 50.125 18.609 1 75.38 65 LEU B C 1
ATOM 3793 O O . LEU B 1 65 ? 14.508 50.125 18.359 1 75.38 65 LEU B O 1
ATOM 3797 N N . ARG B 1 66 ? 16.578 49.688 17.828 1 70.38 66 ARG B N 1
ATOM 3798 C CA . ARG B 1 66 ? 16.156 48.812 16.75 1 70.38 66 ARG B CA 1
ATOM 3799 C C . ARG B 1 66 ? 16.594 47.375 17.016 1 70.38 66 ARG B C 1
ATOM 3801 O O . ARG B 1 66 ? 17.719 47.156 17.469 1 70.38 66 ARG B O 1
ATOM 3808 N N . SER B 1 67 ? 15.656 46.562 16.969 1 64.56 67 SER B N 1
ATOM 3809 C CA . SER B 1 67 ? 16 45.156 17.031 1 64.56 67 SER B CA 1
ATOM 3810 C C . SER B 1 67 ? 16.75 44.719 15.789 1 64.56 67 SER B C 1
ATOM 3812 O O . SER B 1 67 ? 16.312 44.969 14.664 1 64.56 67 SER B O 1
ATOM 3814 N N . VAL B 1 68 ? 18.047 44.844 15.812 1 52.75 68 VAL B N 1
ATOM 3815 C CA . VAL B 1 68 ? 18.734 44.219 14.688 1 52.75 68 VAL B CA 1
ATOM 3816 C C . VAL B 1 68 ? 18.484 42.719 14.695 1 52.75 68 VAL B C 1
ATOM 3818 O O . VAL B 1 68 ? 18.781 42.031 15.688 1 52.75 68 VAL B O 1
ATOM 3821 N N . THR B 1 69 ? 17.453 42.344 14.062 1 45.19 69 THR B N 1
ATOM 3822 C CA . THR B 1 69 ? 17.391 40.875 13.867 1 45.19 69 THR B CA 1
ATOM 3823 C C . THR B 1 69 ? 18.797 40.312 13.625 1 45.19 69 THR B C 1
ATOM 3825 O O . THR B 1 69 ? 19.5 40.75 12.734 1 45.19 69 THR B O 1
ATOM 3828 N N . SER B 1 70 ? 19.594 40.188 14.68 1 39.81 70 SER B N 1
ATOM 3829 C CA . SER B 1 70 ? 20.797 39.438 14.344 1 39.81 70 SER B CA 1
ATOM 3830 C C . SER B 1 70 ? 20.578 38.594 13.078 1 39.81 70 SER B C 1
ATOM 3832 O O . SER B 1 70 ? 19.688 37.75 13.023 1 39.81 70 SER B O 1
ATOM 3834 N N . LYS B 1 71 ? 20.594 39.281 11.891 1 36.81 71 LYS B N 1
ATOM 3835 C CA . LYS B 1 71 ? 20.828 38.188 10.969 1 36.81 71 LYS B CA 1
ATOM 3836 C C . LYS B 1 71 ? 21.516 37 11.672 1 36.81 71 LYS B C 1
ATOM 3838 O O . LYS B 1 71 ? 22.609 37.156 12.219 1 36.81 71 LYS B O 1
ATOM 3843 N N . GLU B 1 72 ? 20.75 36.344 12.445 1 36.5 72 GLU B N 1
ATOM 3844 C CA . GLU B 1 72 ? 21.359 35.094 12.945 1 36.5 72 GLU B CA 1
ATOM 3845 C C . GLU B 1 72 ? 22.625 34.75 12.164 1 36.5 72 GLU B C 1
ATOM 3847 O O . GLU B 1 72 ? 22.594 34.625 10.938 1 36.5 72 GLU B O 1
ATOM 3852 N N . ALA B 1 73 ? 23.703 35.5 12.438 1 36.72 73 ALA B N 1
ATOM 3853 C CA . ALA B 1 73 ? 24.922 34.938 11.852 1 36.72 73 ALA B CA 1
ATOM 3854 C C . ALA B 1 73 ? 24.703 33.5 11.438 1 36.72 73 ALA B C 1
ATOM 3856 O O . ALA B 1 73 ? 24.078 32.719 12.156 1 36.72 73 ALA B O 1
ATOM 3857 N N . PRO B 1 74 ? 24.609 33.188 10.148 1 41.66 74 PRO B N 1
ATOM 3858 C CA . PRO B 1 74 ? 24.547 31.75 9.922 1 41.66 74 PRO B CA 1
ATOM 3859 C C . PRO B 1 74 ? 25.234 30.938 11.016 1 41.66 74 PRO B C 1
ATOM 3861 O O . PRO B 1 74 ? 26.25 31.375 11.562 1 41.66 74 PRO B O 1
ATOM 3864 N N . ALA B 1 75 ? 24.578 30.438 12.047 1 42.19 75 ALA B N 1
ATOM 3865 C CA . ALA B 1 75 ? 25.219 29.578 13.055 1 42.19 75 ALA B CA 1
ATOM 3866 C C . ALA B 1 75 ? 26.594 29.109 12.586 1 42.19 75 ALA B C 1
ATOM 3868 O O . ALA B 1 75 ? 26.719 28.438 11.562 1 42.19 75 ALA B O 1
ATOM 3869 N N . LEU B 1 76 ? 27.516 29.906 12.555 1 46.25 76 LEU B N 1
ATOM 3870 C CA . LEU B 1 76 ? 28.875 29.391 12.352 1 46.25 76 LEU B CA 1
ATOM 3871 C C . LEU B 1 76 ? 29.031 28.047 13.047 1 46.25 76 LEU B C 1
ATOM 3873 O O . LEU B 1 76 ? 28.875 27.938 14.266 1 46.25 76 LEU B O 1
ATOM 3877 N N . PHE B 1 77 ? 28.609 27.031 12.391 1 47.38 77 PHE B N 1
ATOM 3878 C CA . PHE B 1 77 ? 28.875 25.719 12.969 1 47.38 77 PHE B CA 1
ATOM 3879 C C . PHE B 1 77 ? 30.375 25.484 13.117 1 47.38 77 PHE B C 1
ATOM 3881 O O . PHE B 1 77 ? 31.141 25.688 12.172 1 47.38 77 PHE B O 1
ATOM 3888 N N . ASP B 1 78 ? 30.969 25.656 14.266 1 54.38 78 ASP B N 1
ATOM 3889 C CA . ASP B 1 78 ? 32.375 25.391 14.539 1 54.38 78 ASP B CA 1
ATOM 3890 C C . ASP B 1 78 ? 32.812 24.062 13.945 1 54.38 78 ASP B C 1
ATOM 3892 O O . ASP B 1 78 ? 33.969 23.875 13.602 1 54.38 78 ASP B O 1
ATOM 3896 N N . ASP B 1 79 ? 31.828 23.141 13.898 1 60.19 79 ASP B N 1
ATOM 3897 C CA . ASP B 1 79 ? 32.094 21.781 13.445 1 60.19 79 ASP B CA 1
ATOM 3898 C C . ASP B 1 79 ? 31.109 21.375 12.336 1 60.19 79 ASP B C 1
ATOM 3900 O O . ASP B 1 79 ? 29.906 21.531 12.484 1 60.19 79 ASP B O 1
ATOM 3904 N N . VAL B 1 80 ? 31.672 21.219 11.203 1 63.31 80 VAL B N 1
ATOM 3905 C CA . VAL B 1 80 ? 30.922 20.797 10.031 1 63.31 80 VAL B CA 1
ATOM 3906 C C . VAL B 1 80 ? 29.969 19.656 10.406 1 63.31 80 VAL B C 1
ATOM 3908 O O . VAL B 1 80 ? 28.828 19.625 9.93 1 63.31 80 VAL B O 1
ATOM 3911 N N . ILE B 1 81 ? 30.359 18.844 11.312 1 64.81 81 ILE B N 1
ATOM 3912 C CA . ILE B 1 81 ? 29.547 17.703 11.703 1 64.81 81 ILE B CA 1
ATOM 3913 C C . ILE B 1 81 ? 28.297 18.172 12.445 1 64.81 81 ILE B C 1
ATOM 3915 O O . ILE B 1 81 ? 27.203 17.672 12.227 1 64.81 81 ILE B O 1
ATOM 3919 N N . ASP B 1 82 ? 28.547 19.109 13.219 1 65.75 82 ASP B N 1
ATOM 3920 C CA . ASP B 1 82 ? 27.422 19.656 13.969 1 65.75 82 ASP B CA 1
ATOM 3921 C C . ASP B 1 82 ? 26.469 20.406 13.039 1 65.75 82 ASP B C 1
ATOM 3923 O O . ASP B 1 82 ? 25.25 20.328 13.203 1 65.75 82 ASP B O 1
ATOM 3927 N N . ALA B 1 83 ? 27.062 21.141 12.148 1 64.38 83 ALA B N 1
ATOM 3928 C CA . ALA B 1 83 ? 26.234 21.891 11.188 1 64.38 83 ALA B CA 1
ATOM 3929 C C . ALA B 1 83 ? 25.406 20.938 10.336 1 64.38 83 ALA B C 1
ATOM 3931 O O . ALA B 1 83 ? 24.203 21.141 10.164 1 64.38 83 ALA B O 1
ATOM 3932 N N . VAL B 1 84 ? 26.047 19.938 9.906 1 65.69 84 VAL B N 1
ATOM 3933 C CA . VAL B 1 84 ? 25.375 18.953 9.055 1 65.69 84 VAL B CA 1
ATOM 3934 C C . VAL B 1 84 ? 24.281 18.234 9.844 1 65.69 84 VAL B C 1
ATOM 3936 O O . VAL B 1 84 ? 23.188 18.016 9.328 1 65.69 84 VAL B O 1
ATOM 3939 N N . SER B 1 85 ? 24.594 17.922 11.023 1 67.75 85 SER B N 1
ATOM 3940 C CA . SER B 1 85 ? 23.609 17.219 11.852 1 67.75 85 SER B CA 1
ATOM 3941 C C . SER B 1 85 ? 22.375 18.078 12.094 1 67.75 85 SER B C 1
ATOM 3943 O O . SER B 1 85 ? 21.25 17.578 12.031 1 67.75 85 SER B O 1
ATOM 3945 N N . ARG B 1 86 ? 22.609 19.25 12.32 1 64.31 86 ARG B N 1
ATOM 3946 C CA . ARG B 1 86 ? 21.5 20.141 12.602 1 64.31 86 ARG B CA 1
ATOM 3947 C C . ARG B 1 86 ? 20.672 20.406 11.344 1 64.31 86 ARG B C 1
ATOM 3949 O O . ARG B 1 86 ? 19.438 20.453 11.398 1 64.31 86 ARG B O 1
ATOM 3956 N N . LEU B 1 87 ? 21.422 20.578 10.328 1 62.25 87 LEU B N 1
ATOM 3957 C CA . LEU B 1 87 ? 20.734 20.859 9.07 1 62.25 87 LEU B CA 1
ATOM 3958 C C . LEU B 1 87 ? 19.922 19.641 8.609 1 62.25 87 LEU B C 1
ATOM 3960 O O . LEU B 1 87 ? 18.812 19.797 8.109 1 62.25 87 LEU B O 1
ATOM 3964 N N . THR B 1 88 ? 20.484 18.5 8.805 1 63.22 88 THR B N 1
ATOM 3965 C CA . THR B 1 88 ? 19.797 17.281 8.375 1 63.22 88 THR B CA 1
ATOM 3966 C C . THR B 1 88 ? 18.609 16.984 9.297 1 63.22 88 THR B C 1
ATOM 3968 O O . THR B 1 88 ? 17.562 16.531 8.844 1 63.22 88 THR B O 1
ATOM 3971 N N . ALA B 1 89 ? 18.828 17.266 10.508 1 63.34 89 ALA B N 1
ATOM 3972 C CA . ALA B 1 89 ? 17.766 17 11.477 1 63.34 89 ALA B CA 1
ATOM 3973 C C . ALA B 1 89 ? 16.547 17.875 11.203 1 63.34 89 ALA B C 1
ATOM 3975 O O . ALA B 1 89 ? 15.406 17.453 11.422 1 63.34 89 ALA B O 1
ATOM 3976 N N . GLU B 1 90 ? 16.828 19.047 10.719 1 63.22 90 GLU B N 1
ATOM 3977 C CA . GLU B 1 90 ? 15.734 19.984 10.453 1 63.22 90 GLU B CA 1
ATOM 3978 C C . GLU B 1 90 ? 15.023 19.656 9.141 1 63.22 90 GLU B C 1
ATOM 3980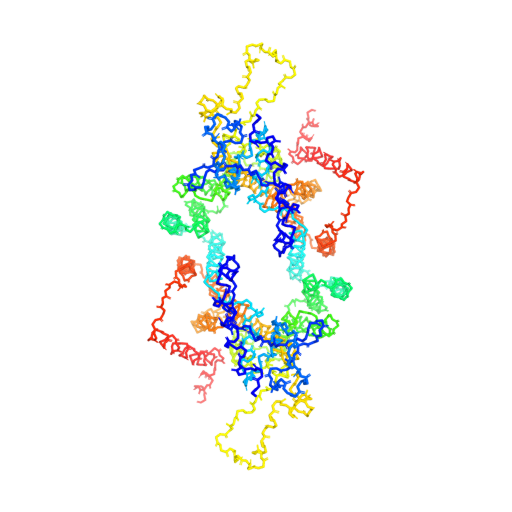 O O . GLU B 1 90 ? 13.828 19.891 9 1 63.22 90 GLU B O 1
ATOM 3985 N N . GLU B 1 91 ? 15.781 19.062 8.297 1 65.44 91 GLU B N 1
ATOM 3986 C CA . GLU B 1 91 ? 15.242 18.953 6.945 1 65.44 91 GLU B CA 1
ATOM 3987 C C . GLU B 1 91 ? 14.57 17.594 6.723 1 65.44 91 GLU B C 1
ATOM 3989 O O . GLU B 1 91 ? 13.633 17.484 5.93 1 65.44 91 GLU B O 1
ATOM 3994 N N . PHE B 1 92 ? 15.031 16.625 7.516 1 72.19 92 PHE B N 1
ATOM 3995 C CA . PHE B 1 92 ? 14.477 15.312 7.203 1 72.19 92 PHE B CA 1
ATOM 3996 C C . PHE B 1 92 ? 13.602 14.805 8.344 1 72.19 92 PHE B C 1
ATOM 3998 O O . PHE B 1 92 ? 13.781 15.203 9.492 1 72.19 92 PHE B O 1
ATOM 4005 N N . ARG B 1 93 ? 12.555 14.102 7.953 1 77.81 93 ARG B N 1
ATOM 4006 C CA . ARG B 1 93 ? 11.648 13.5 8.938 1 77.81 93 ARG B CA 1
ATOM 4007 C C . ARG B 1 93 ? 12.359 12.43 9.75 1 77.81 93 ARG B C 1
ATOM 4009 O O . ARG B 1 93 ? 13.148 11.648 9.211 1 77.81 93 ARG B O 1
ATOM 4016 N N . SER B 1 94 ? 12.227 12.469 11.039 1 85.88 94 SER B N 1
ATOM 4017 C CA . SER B 1 94 ? 12.906 11.547 11.938 1 85.88 94 SER B CA 1
ATOM 4018 C C . SER B 1 94 ? 11.992 10.391 12.328 1 85.88 94 SER B C 1
ATOM 4020 O O . SER B 1 94 ? 10.766 10.5 12.234 1 85.88 94 SER B O 1
ATOM 4022 N N . TRP B 1 95 ? 12.648 9.258 12.57 1 86.12 95 TRP B N 1
ATOM 4023 C CA . TRP B 1 95 ? 11.945 8.109 13.133 1 86.12 95 TRP B CA 1
ATOM 4024 C C . TRP B 1 95 ? 11.398 8.43 14.516 1 86.12 95 TRP B C 1
ATOM 4026 O O . TRP B 1 95 ? 12.148 8.781 15.43 1 86.12 95 TRP B O 1
ATOM 4036 N N . THR B 1 96 ? 10.094 8.5 14.664 1 87.31 96 THR B N 1
ATOM 4037 C CA . THR B 1 96 ? 9.414 8.852 15.906 1 87.31 96 THR B CA 1
ATOM 4038 C C . THR B 1 96 ? 8.562 7.691 16.406 1 87.31 96 THR B C 1
ATOM 4040 O O . THR B 1 96 ? 8.5 6.641 15.766 1 87.31 96 THR B O 1
ATOM 4043 N N . GLY B 1 97 ? 8 7.91 17.531 1 88.31 97 GLY B N 1
ATOM 4044 C CA . GLY B 1 97 ? 7.066 6.934 18.062 1 88.31 97 GLY B CA 1
ATOM 4045 C C . GLY B 1 97 ? 5.855 6.715 17.188 1 88.31 97 GLY B C 1
ATOM 4046 O O . GLY B 1 97 ? 5.371 5.586 17.047 1 88.31 97 GLY B O 1
ATOM 4047 N N . ASN B 1 98 ? 5.484 7.734 16.594 1 90.69 98 ASN B N 1
ATOM 4048 C CA . ASN B 1 98 ? 4.344 7.629 15.688 1 90.69 98 ASN B CA 1
ATOM 4049 C C . ASN B 1 98 ? 4.672 6.773 14.461 1 90.69 98 ASN B C 1
ATOM 4051 O O . ASN B 1 98 ? 3.852 5.965 14.031 1 90.69 98 ASN B O 1
ATOM 4055 N N . SER B 1 99 ? 5.855 7.004 13.938 1 91.19 99 SER B N 1
ATOM 4056 C CA . SER B 1 99 ? 6.254 6.191 12.797 1 91.19 99 SER B CA 1
ATOM 4057 C C . SER B 1 99 ? 6.395 4.723 13.18 1 91.19 99 SER B C 1
ATOM 4059 O O . SER B 1 99 ? 6.059 3.836 12.391 1 91.19 99 SER B O 1
ATOM 4061 N N . ALA B 1 100 ? 6.844 4.5 14.312 1 91.25 100 ALA B N 1
ATOM 4062 C CA . ALA B 1 100 ? 6.949 3.129 14.797 1 91.25 100 ALA B CA 1
ATOM 4063 C C . ALA B 1 100 ? 5.57 2.484 14.93 1 91.25 100 ALA B C 1
ATOM 4065 O O . ALA B 1 100 ? 5.387 1.325 14.547 1 91.25 100 ALA B O 1
ATOM 4066 N N . ARG B 1 101 ? 4.691 3.232 15.438 1 92.94 101 ARG B N 1
ATOM 4067 C CA . ARG B 1 101 ? 3.32 2.75 15.586 1 92.94 101 ARG B CA 1
ATOM 4068 C C . ARG B 1 101 ? 2.719 2.381 14.234 1 92.94 101 ARG B C 1
ATOM 4070 O O . ARG B 1 101 ? 2.154 1.295 14.078 1 92.94 101 ARG B O 1
ATOM 4077 N N . TRP B 1 102 ? 2.928 3.217 13.328 1 92.69 102 TRP B N 1
ATOM 4078 C CA . TRP B 1 102 ? 2.379 2.977 11.992 1 92.69 102 TRP B CA 1
ATOM 4079 C C . TRP B 1 102 ? 3.043 1.769 11.344 1 92.69 102 TRP B C 1
ATOM 4081 O O . TRP B 1 102 ? 2.373 0.954 10.703 1 92.69 102 TRP B O 1
ATOM 4091 N N . THR B 1 103 ? 4.293 1.684 11.508 1 92.56 103 THR B N 1
ATOM 4092 C CA . THR B 1 103 ? 5.008 0.543 10.945 1 92.56 103 THR B CA 1
ATOM 4093 C C . THR B 1 103 ? 4.516 -0.761 11.57 1 92.56 103 THR B C 1
ATOM 4095 O O . THR B 1 103 ? 4.293 -1.746 10.859 1 92.56 103 THR B O 1
ATOM 4098 N N . GLY B 1 104 ? 4.32 -0.707 12.828 1 94.56 104 GLY B N 1
ATOM 4099 C CA . GLY B 1 104 ? 3.836 -1.898 13.508 1 94.56 104 GLY B CA 1
ATOM 4100 C C . GLY B 1 104 ? 2.432 -2.293 13.094 1 94.56 104 GLY B C 1
ATOM 4101 O O . GLY B 1 104 ? 2.154 -3.473 12.867 1 94.56 104 GLY B O 1
ATOM 4102 N N . LEU B 1 105 ? 1.565 -1.372 12.984 1 96.25 105 LEU B N 1
ATOM 4103 C CA . LEU B 1 105 ? 0.17 -1.635 12.648 1 96.25 105 LEU B CA 1
ATOM 4104 C C . LEU B 1 105 ? 0.041 -2.123 11.211 1 96.25 105 LEU B C 1
ATOM 4106 O O . LEU B 1 105 ? -0.666 -3.098 10.945 1 96.25 105 LEU B O 1
ATOM 4110 N N . VAL B 1 106 ? 0.737 -1.509 10.32 1 96.19 106 VAL B N 1
ATOM 4111 C CA . VAL B 1 106 ? 0.685 -1.898 8.914 1 96.19 106 VAL B CA 1
ATOM 4112 C C . VAL B 1 106 ? 1.298 -3.285 8.734 1 96.19 106 VAL B C 1
ATOM 4114 O O . VAL B 1 106 ? 0.746 -4.129 8.023 1 96.19 106 VAL B O 1
ATOM 4117 N N . ALA B 1 107 ? 2.398 -3.461 9.367 1 96.38 107 ALA B N 1
ATOM 4118 C CA . ALA B 1 107 ? 3.053 -4.766 9.297 1 96.38 107 ALA B CA 1
ATOM 4119 C C . ALA B 1 107 ? 2.141 -5.863 9.828 1 96.38 107 ALA B C 1
ATOM 4121 O O . ALA B 1 107 ? 2.117 -6.977 9.289 1 96.38 107 ALA B O 1
ATOM 4122 N N . SER B 1 108 ? 1.435 -5.582 10.844 1 97.19 108 SER B N 1
ATOM 4123 C CA . SER B 1 108 ? 0.535 -6.57 11.438 1 97.19 108 SER B CA 1
ATOM 4124 C C . SER B 1 108 ? -0.579 -6.949 10.469 1 97.19 108 SER B C 1
ATOM 4126 O O . SER B 1 108 ? -0.827 -8.133 10.234 1 97.19 108 SER B O 1
ATOM 4128 N N . VAL B 1 109 ? -1.225 -6.008 9.883 1 97.44 109 VAL B N 1
ATOM 4129 C CA . VAL B 1 109 ? -2.336 -6.273 8.977 1 97.44 109 VAL B CA 1
ATOM 4130 C C . VAL B 1 109 ? -1.835 -7.035 7.758 1 97.44 109 VAL B C 1
ATOM 4132 O O . VAL B 1 109 ? -2.473 -7.992 7.309 1 97.44 109 VAL B O 1
ATOM 4135 N N . LEU B 1 110 ? -0.71 -6.605 7.242 1 96.88 110 LEU B N 1
ATOM 4136 C CA . LEU B 1 110 ? -0.15 -7.297 6.086 1 96.88 110 LEU B CA 1
ATOM 4137 C C . LEU B 1 110 ? 0.212 -8.734 6.434 1 96.88 110 LEU B C 1
ATOM 4139 O O . LEU B 1 110 ? 0.044 -9.641 5.613 1 96.88 110 LEU B O 1
ATOM 4143 N N . THR B 1 111 ? 0.732 -8.906 7.605 1 97.19 111 THR B N 1
ATOM 4144 C CA . THR B 1 111 ? 1.07 -10.25 8.055 1 97.19 111 THR B CA 1
ATOM 4145 C C . THR B 1 111 ? -0.186 -11.102 8.195 1 97.19 111 THR B C 1
ATOM 4147 O O . THR B 1 111 ? -0.205 -12.266 7.777 1 97.19 111 THR B O 1
ATOM 4150 N N . VAL B 1 112 ? -1.247 -10.562 8.742 1 97.5 112 VAL B N 1
ATOM 4151 C CA . VAL B 1 112 ? -2.498 -11.289 8.914 1 97.5 112 VAL B CA 1
ATOM 4152 C C . VAL B 1 112 ? -3.082 -11.648 7.555 1 97.5 112 VAL B C 1
ATOM 4154 O O . VAL B 1 112 ? -3.555 -12.773 7.348 1 97.5 112 VAL B O 1
ATOM 4157 N N . LEU B 1 113 ? -3.023 -10.758 6.637 1 97.25 113 LEU B N 1
ATOM 4158 C CA . LEU B 1 113 ? -3.488 -11.047 5.285 1 97.25 113 LEU B CA 1
ATOM 4159 C C . LEU B 1 113 ? -2.672 -12.172 4.66 1 97.25 113 LEU B C 1
ATOM 4161 O O . LEU B 1 113 ? -3.221 -13.031 3.969 1 97.25 113 LEU B O 1
ATOM 4165 N N . THR B 1 114 ? -1.421 -12.156 4.934 1 95.62 114 THR B N 1
ATOM 4166 C CA . THR B 1 114 ? -0.543 -13.203 4.414 1 95.62 114 THR B CA 1
ATOM 4167 C C . THR B 1 114 ? -0.892 -14.555 5.023 1 95.62 114 THR B C 1
ATOM 4169 O O . THR B 1 114 ? -0.871 -15.578 4.332 1 95.62 114 THR B O 1
ATOM 4172 N N . VAL B 1 115 ? -1.227 -14.555 6.289 1 95 115 VAL B N 1
ATOM 4173 C CA . VAL B 1 115 ? -1.648 -15.781 6.949 1 95 115 VAL B CA 1
ATOM 4174 C C . VAL B 1 115 ? -2.887 -16.344 6.25 1 95 115 VAL B C 1
ATOM 4176 O O . VAL B 1 115 ? -2.951 -17.547 5.957 1 95 115 VAL B O 1
ATOM 4179 N N . LEU B 1 116 ? -3.809 -15.516 5.992 1 95.75 116 LEU B N 1
ATOM 4180 C CA . LEU B 1 116 ? -5.059 -15.953 5.383 1 95.75 116 LEU B CA 1
ATOM 4181 C C . LEU B 1 116 ? -4.82 -16.469 3.971 1 95.75 116 LEU B C 1
ATOM 4183 O O . LEU B 1 116 ? -5.387 -17.5 3.58 1 95.75 116 LEU B O 1
ATOM 4187 N N . LEU B 1 117 ? -3.969 -15.836 3.234 1 93.62 117 LEU B N 1
ATOM 4188 C CA . LEU B 1 117 ? -3.67 -16.266 1.875 1 93.62 117 LEU B CA 1
ATOM 4189 C C . LEU B 1 117 ? -2.92 -17.594 1.882 1 93.62 117 LEU B C 1
ATOM 4191 O O . LEU B 1 117 ? -3.172 -18.469 1.042 1 93.62 117 LEU B O 1
ATOM 4195 N N . THR B 1 118 ? -1.99 -17.734 2.793 1 91.44 118 THR B N 1
ATOM 4196 C CA . THR B 1 118 ? -1.223 -18.969 2.9 1 91.44 118 THR B CA 1
ATOM 4197 C C . THR B 1 118 ? -2.131 -20.141 3.266 1 91.44 118 THR B C 1
ATOM 4199 O O . THR B 1 118 ? -1.998 -21.234 2.709 1 91.44 118 THR B O 1
ATOM 4202 N N . LEU B 1 119 ? -3.033 -19.891 4.148 1 92.44 119 LEU B N 1
ATOM 4203 C CA . LEU B 1 119 ? -3.934 -20.953 4.57 1 92.44 119 LEU B CA 1
ATOM 4204 C C . LEU B 1 119 ? -4.941 -21.281 3.475 1 92.44 119 LEU B C 1
ATOM 4206 O O . LEU B 1 119 ? -5.352 -22.438 3.324 1 92.44 119 LEU B O 1
ATOM 4210 N N . ALA B 1 120 ? -5.367 -20.297 2.713 1 91.25 120 ALA B N 1
ATOM 4211 C CA . ALA B 1 120 ? -6.246 -20.547 1.573 1 91.25 120 ALA B CA 1
ATOM 4212 C C . ALA B 1 120 ? -5.566 -21.453 0.547 1 91.25 120 ALA B C 1
ATOM 4214 O O . ALA B 1 120 ? -6.207 -22.344 -0.029 1 91.25 120 ALA B O 1
ATOM 4215 N N . ASN B 1 121 ? -4.316 -21.281 0.353 1 87.25 121 ASN B N 1
ATOM 4216 C CA . ASN B 1 121 ? -3.553 -22.109 -0.569 1 87.25 121 ASN B CA 1
ATOM 4217 C C . ASN B 1 121 ? -3.338 -23.516 -0.01 1 87.25 121 ASN B C 1
ATOM 4219 O O . ASN B 1 121 ? -3.385 -24.5 -0.752 1 87.25 121 ASN B O 1
ATOM 4223 N N . ALA B 1 122 ? -3.152 -23.594 1.229 1 86.19 122 ALA B N 1
ATOM 4224 C CA . ALA B 1 122 ? -2.863 -24.859 1.882 1 86.19 122 ALA B CA 1
ATOM 4225 C C . ALA B 1 122 ? -4.102 -25.75 1.921 1 86.19 122 ALA B C 1
ATOM 4227 O O . ALA B 1 122 ? -3.994 -26.969 2.037 1 86.19 122 ALA B O 1
ATOM 4228 N N . ARG B 1 123 ? -5.258 -25.188 1.808 1 86.38 123 ARG B N 1
ATOM 4229 C CA . ARG B 1 123 ? -6.496 -25.953 1.864 1 86.38 123 ARG B CA 1
ATOM 4230 C C . ARG B 1 123 ? -6.621 -26.891 0.661 1 86.38 123 ARG B C 1
ATOM 4232 O O . ARG B 1 123 ? -7.352 -27.875 0.709 1 86.38 123 ARG B O 1
ATOM 4239 N N . GLY B 1 124 ? -5.891 -26.625 -0.311 1 80.06 124 GLY B N 1
ATOM 4240 C CA . GLY B 1 124 ? -5.875 -27.547 -1.432 1 80.06 124 GLY B CA 1
ATOM 4241 C C . GLY B 1 124 ? -5.207 -28.875 -1.104 1 80.06 124 GLY B C 1
ATOM 4242 O O . GLY B 1 124 ? -5.426 -29.875 -1.794 1 80.06 124 GLY B O 1
ATOM 4243 N N . HIS B 1 125 ? -4.473 -28.906 -0.001 1 79.75 125 HIS B N 1
ATOM 4244 C CA . HIS B 1 125 ? -3.686 -30.094 0.316 1 79.75 125 HIS B CA 1
ATOM 4245 C C . HIS B 1 125 ? -4.23 -30.797 1.552 1 79.75 125 HIS B C 1
ATOM 4247 O O . HIS B 1 125 ? -3.842 -31.938 1.842 1 79.75 125 HIS B O 1
ATOM 4253 N N . GLY B 1 126 ? -5.094 -30.109 2.316 1 80.69 126 GLY B N 1
ATOM 4254 C CA . GLY B 1 126 ? -5.656 -30.703 3.52 1 80.69 126 GLY B CA 1
ATOM 4255 C C . GLY B 1 126 ? -6.57 -29.75 4.277 1 80.69 126 GLY B C 1
ATOM 4256 O O . GLY B 1 126 ? -6.641 -28.562 3.963 1 80.69 126 GLY B O 1
ATOM 4257 N N . ASP B 1 127 ? -7.332 -30.391 5.195 1 80.44 127 ASP B N 1
ATOM 4258 C CA . ASP B 1 127 ? -8.289 -29.562 5.914 1 80.44 127 ASP B CA 1
ATOM 4259 C C . ASP B 1 127 ? -8.141 -29.719 7.426 1 80.44 127 ASP B C 1
ATOM 4261 O O . ASP B 1 127 ? -9.109 -30.078 8.109 1 80.44 127 ASP B O 1
ATOM 4265 N N . PRO B 1 128 ? -6.934 -29.422 7.906 1 83.19 128 PRO B N 1
ATOM 4266 C CA . PRO B 1 128 ? -6.805 -29.484 9.367 1 83.19 128 PRO B CA 1
ATOM 4267 C C . PRO B 1 128 ? -7.648 -28.438 10.078 1 83.19 128 PRO B C 1
ATOM 4269 O O . PRO B 1 128 ? -7.852 -27.344 9.547 1 83.19 128 PRO B O 1
ATOM 4272 N N . LEU B 1 129 ? -8.156 -28.75 11.219 1 89.94 129 LEU B N 1
ATOM 4273 C CA . LEU B 1 129 ? -9.031 -27.859 11.977 1 89.94 129 LEU B CA 1
ATOM 4274 C C . LEU B 1 129 ? -8.227 -26.938 12.875 1 89.94 129 LEU B C 1
ATOM 4276 O O . LEU B 1 129 ? -8.727 -25.906 13.32 1 89.94 129 LEU B O 1
ATOM 4280 N N . ALA B 1 130 ? -7.008 -27.281 13.125 1 90.5 130 ALA B N 1
ATOM 4281 C CA . ALA B 1 130 ? -6.184 -26.562 14.102 1 90.5 130 ALA B CA 1
ATOM 4282 C C . ALA B 1 130 ? -6.016 -25.094 13.703 1 90.5 130 ALA B C 1
ATOM 4284 O O . ALA B 1 130 ? -6.156 -24.203 14.539 1 90.5 130 ALA B O 1
ATOM 4285 N N . PRO B 1 131 ? -5.809 -24.859 12.43 1 91.94 131 PRO B N 1
ATOM 4286 C CA . PRO B 1 131 ? -5.664 -23.453 12.055 1 91.94 131 PRO B CA 1
ATOM 4287 C C . PRO B 1 131 ? -6.926 -22.641 12.32 1 91.94 131 PRO B C 1
ATOM 4289 O O . PRO B 1 131 ? -6.84 -21.453 12.648 1 91.94 131 PRO B O 1
ATOM 4292 N N . ALA B 1 132 ? -8.07 -23.203 12.18 1 94.56 132 ALA B N 1
ATOM 4293 C CA . ALA B 1 132 ? -9.328 -22.5 12.445 1 94.56 132 ALA B CA 1
ATOM 4294 C C . ALA B 1 132 ? -9.391 -22.031 13.891 1 94.56 132 ALA B C 1
ATOM 4296 O O . ALA B 1 132 ? -9.766 -20.875 14.156 1 94.56 132 ALA B O 1
ATOM 4297 N N . PHE B 1 133 ? -8.953 -22.859 14.781 1 95 133 PHE B N 1
ATOM 4298 C CA . PHE B 1 133 ? -8.969 -22.531 16.203 1 95 133 PHE B CA 1
ATOM 4299 C C . PHE B 1 133 ? -7.93 -21.453 16.516 1 95 133 PHE B C 1
ATOM 4301 O O . PHE B 1 133 ? -8.195 -20.547 17.312 1 95 133 PHE B O 1
ATOM 4308 N N . ILE B 1 134 ? -6.793 -21.562 15.938 1 95.12 134 ILE B N 1
ATOM 4309 C CA . ILE B 1 134 ? -5.727 -20.594 16.188 1 95.12 134 ILE B CA 1
ATOM 4310 C C . ILE B 1 134 ? -6.16 -19.203 15.703 1 95.12 134 ILE B C 1
ATOM 4312 O O . ILE B 1 134 ? -5.996 -18.219 16.422 1 95.12 134 ILE B O 1
ATOM 4316 N N . LEU B 1 135 ? -6.734 -19.172 14.516 1 97.06 135 LEU B N 1
ATOM 4317 C CA . LEU B 1 135 ? -7.156 -17.891 13.945 1 97.06 135 LEU B CA 1
ATOM 4318 C C . LEU B 1 135 ? -8.281 -17.281 14.773 1 97.06 135 LEU B C 1
ATOM 4320 O O . LEU B 1 135 ? -8.273 -16.062 15.039 1 97.06 135 LEU B O 1
ATOM 4324 N N . THR B 1 136 ? -9.211 -18.109 15.195 1 96.94 136 THR B N 1
ATOM 4325 C CA . THR B 1 136 ? -10.328 -17.594 15.977 1 96.94 136 THR B CA 1
ATOM 4326 C C . THR B 1 136 ? -9.852 -17.094 17.344 1 96.94 136 THR B C 1
ATOM 4328 O O . THR B 1 136 ? -10.266 -16.031 17.797 1 96.94 136 THR B O 1
ATOM 4331 N N . ALA B 1 137 ? -8.961 -17.844 17.938 1 97 137 ALA B N 1
ATOM 4332 C CA . ALA B 1 137 ? -8.406 -17.438 19.219 1 97 137 ALA B CA 1
ATOM 4333 C C . ALA B 1 137 ? -7.613 -16.141 19.094 1 97 137 ALA B C 1
ATOM 4335 O O . ALA B 1 137 ? -7.738 -15.242 19.922 1 97 137 ALA B O 1
ATOM 4336 N N . ALA B 1 138 ? -6.836 -16.062 18.078 1 97.25 138 ALA B N 1
ATOM 4337 C CA . ALA B 1 138 ? -6.07 -14.852 17.812 1 97.25 138 ALA B CA 1
ATOM 4338 C C . ALA B 1 138 ? -6.992 -13.672 17.516 1 97.25 138 ALA B C 1
ATOM 4340 O O . ALA B 1 138 ? -6.699 -12.539 17.891 1 97.25 138 ALA B O 1
ATOM 4341 N N . GLY B 1 139 ? -8.078 -13.953 16.766 1 98.06 139 GLY B N 1
ATOM 4342 C CA . GLY B 1 139 ? -9.055 -12.906 16.516 1 98.06 139 GLY B CA 1
ATOM 4343 C C . GLY B 1 139 ? -9.688 -12.359 17.781 1 98.06 139 GLY B C 1
ATOM 4344 O O . GLY B 1 139 ? -9.805 -11.141 17.938 1 98.06 139 GLY B O 1
ATOM 4345 N N . ILE B 1 140 ? -10.055 -13.219 18.672 1 97.06 140 ILE B N 1
ATOM 4346 C CA . ILE B 1 140 ? -10.617 -12.812 19.953 1 97.06 140 ILE B CA 1
ATOM 4347 C C . ILE B 1 140 ? -9.586 -12 20.734 1 97.06 140 ILE B C 1
ATOM 4349 O O . ILE B 1 140 ? -9.914 -10.969 21.328 1 97.06 140 ILE B O 1
ATOM 4353 N N . GLY B 1 141 ? -8.383 -12.531 20.719 1 97.25 141 GLY B N 1
ATOM 4354 C CA . GLY B 1 141 ? -7.316 -11.797 21.375 1 97.25 141 GLY B CA 1
ATOM 4355 C C . GLY B 1 141 ? -7.129 -10.398 20.812 1 97.25 141 GLY B C 1
ATOM 4356 O O . GLY B 1 141 ? -6.922 -9.445 21.578 1 97.25 141 GLY B O 1
ATOM 4357 N N . ALA B 1 142 ? -7.191 -10.258 19.516 1 97.62 142 ALA B N 1
ATOM 4358 C CA . ALA B 1 142 ? -7.066 -8.945 18.875 1 97.62 142 ALA B CA 1
ATOM 4359 C C . ALA B 1 142 ? -8.211 -8.023 19.281 1 97.62 142 ALA B C 1
ATOM 4361 O O . ALA B 1 142 ? -8.008 -6.832 19.516 1 97.62 142 ALA B O 1
ATOM 4362 N N . PHE B 1 143 ? -9.391 -8.555 19.406 1 97.31 143 PHE B N 1
ATOM 4363 C CA . PHE B 1 143 ? -10.539 -7.75 19.828 1 97.31 143 PHE B CA 1
ATOM 4364 C C . PHE B 1 143 ? -10.375 -7.289 21.281 1 97.31 143 PHE B C 1
ATOM 4366 O O . PHE B 1 143 ? -10.695 -6.148 21.609 1 97.31 143 PHE B O 1
ATOM 4373 N N . VAL B 1 144 ? -9.898 -8.195 22.109 1 96.69 144 VAL B N 1
ATOM 4374 C CA . VAL B 1 144 ? -9.664 -7.832 23.5 1 96.69 144 VAL B CA 1
ATOM 4375 C C . VAL B 1 144 ? -8.617 -6.719 23.578 1 96.69 144 VAL B C 1
ATOM 4377 O O . VAL B 1 144 ? -8.812 -5.723 24.281 1 96.69 144 VAL B O 1
ATOM 4380 N N . ALA B 1 145 ? -7.582 -6.879 22.844 1 96.56 145 ALA B N 1
ATOM 4381 C CA . ALA B 1 145 ? -6.547 -5.848 22.797 1 96.56 145 ALA B CA 1
ATOM 4382 C C . ALA B 1 145 ? -7.109 -4.531 22.281 1 96.56 145 ALA B C 1
ATOM 4384 O O . ALA B 1 145 ? -6.734 -3.455 22.75 1 96.56 145 ALA B O 1
ATOM 4385 N N . ALA B 1 146 ? -7.953 -4.625 21.297 1 97.12 146 ALA B N 1
ATOM 4386 C CA . ALA B 1 146 ? -8.578 -3.422 20.75 1 97.12 146 ALA B CA 1
ATOM 4387 C C . ALA B 1 146 ? -9.445 -2.732 21.812 1 97.12 146 ALA B C 1
ATOM 4389 O O . ALA B 1 146 ? -9.453 -1.503 21.906 1 97.12 146 ALA B O 1
ATOM 4390 N N . GLY B 1 147 ? -10.164 -3.521 22.578 1 95.69 147 GLY B N 1
ATOM 4391 C CA . GLY B 1 147 ? -10.953 -2.967 23.656 1 95.69 147 GLY B CA 1
ATOM 4392 C C . GLY B 1 147 ? -10.117 -2.227 24.688 1 95.69 147 GLY B C 1
ATOM 4393 O O . GLY B 1 147 ? -10.477 -1.127 25.109 1 95.69 147 GLY B O 1
ATOM 4394 N N . PHE B 1 148 ? -9.039 -2.84 25.016 1 94.31 148 PHE B N 1
ATOM 4395 C CA . PHE B 1 148 ? -8.141 -2.195 25.969 1 94.31 148 PHE B CA 1
ATOM 4396 C C . PHE B 1 148 ? -7.559 -0.914 25.375 1 94.31 148 PHE B C 1
ATOM 4398 O O . PHE B 1 148 ? -7.461 0.101 26.078 1 94.31 148 PHE B O 1
ATOM 4405 N N . ALA B 1 149 ? -7.184 -0.949 24.156 1 94.69 149 ALA B N 1
ATOM 4406 C CA . ALA B 1 149 ? -6.609 0.225 23.5 1 94.69 149 ALA B CA 1
ATOM 4407 C C . ALA B 1 149 ? -7.617 1.37 23.453 1 94.69 149 ALA B C 1
ATOM 4409 O O . ALA B 1 149 ? -7.258 2.531 23.656 1 94.69 149 ALA B O 1
ATOM 4410 N N . ALA B 1 150 ? -8.773 1.062 23.219 1 94.69 150 ALA B N 1
ATOM 4411 C CA . ALA B 1 150 ? -9.805 2.084 23.078 1 94.69 150 ALA B CA 1
ATOM 4412 C C . ALA B 1 150 ? -10.227 2.625 24.453 1 94.69 150 ALA B C 1
ATOM 4414 O O . ALA B 1 150 ? -10.359 3.838 24.625 1 94.69 150 ALA B O 1
ATOM 4415 N N . ARG B 1 151 ? -10.43 1.813 25.422 1 92.69 151 ARG B N 1
ATOM 4416 C CA . ARG B 1 151 ? -11.062 2.225 26.672 1 92.69 151 ARG B CA 1
ATOM 4417 C C . ARG B 1 151 ? -10.016 2.623 27.703 1 92.69 151 ARG B C 1
ATOM 4419 O O . ARG B 1 151 ? -10.211 3.576 28.469 1 92.69 151 ARG B O 1
ATOM 4426 N N . ARG B 1 152 ? -8.961 1.9 27.766 1 90.19 152 ARG B N 1
ATOM 4427 C CA . ARG B 1 152 ? -7.957 2.178 28.797 1 90.19 152 ARG B CA 1
ATOM 4428 C C . ARG B 1 152 ? -6.949 3.209 28.297 1 90.19 152 ARG B C 1
ATOM 4430 O O . ARG B 1 152 ? -6.57 4.117 29.047 1 90.19 152 ARG B O 1
ATOM 4437 N N . TYR B 1 153 ? -6.527 3.107 27.047 1 90.81 153 TYR B N 1
ATOM 4438 C CA . TYR B 1 153 ? -5.465 3.973 26.547 1 90.81 153 TYR B CA 1
ATOM 4439 C C . TYR B 1 153 ? -6.027 5.062 25.641 1 90.81 153 TYR B C 1
ATOM 4441 O O . TYR B 1 153 ? -5.297 5.957 25.203 1 90.81 153 TYR B O 1
ATOM 4449 N N . LEU B 1 154 ? -7.234 5.035 25.25 1 90.88 154 LEU B N 1
ATOM 4450 C CA . LEU B 1 154 ? -7.93 6.02 24.438 1 90.88 154 LEU B CA 1
ATOM 4451 C C . LEU B 1 154 ? -7.223 6.215 23.094 1 90.88 154 LEU B C 1
ATOM 4453 O O . LEU B 1 154 ? -7.129 7.336 22.594 1 90.88 154 LEU B O 1
ATOM 4457 N N . ASP B 1 155 ? -6.535 5.203 22.734 1 93 155 ASP B N 1
ATOM 4458 C CA . ASP B 1 155 ? -5.895 5.184 21.422 1 93 155 ASP B CA 1
ATOM 4459 C C . ASP B 1 155 ? -6.824 4.582 20.359 1 93 155 ASP B C 1
ATOM 4461 O O . ASP B 1 155 ? -6.84 3.365 20.172 1 93 155 ASP B O 1
ATOM 4465 N N . THR B 1 156 ? -7.535 5.398 19.625 1 93.62 156 THR B N 1
ATOM 4466 C CA . THR B 1 156 ? -8.57 4.945 18.688 1 93.62 156 THR B CA 1
ATOM 4467 C C . THR B 1 156 ? -7.949 4.348 17.438 1 93.62 156 THR B C 1
ATOM 4469 O O . THR B 1 156 ? -8.508 3.428 16.844 1 93.62 156 THR B O 1
ATOM 4472 N N . ILE B 1 157 ? -6.781 4.836 17.078 1 93.94 157 ILE B N 1
ATOM 4473 C CA . ILE B 1 157 ? -6.137 4.352 15.867 1 93.94 157 ILE B CA 1
ATOM 4474 C C . ILE B 1 157 ? -5.68 2.91 16.062 1 93.94 157 ILE B C 1
ATOM 4476 O O . ILE B 1 157 ? -5.996 2.035 15.258 1 93.94 157 ILE B O 1
ATOM 4480 N N . THR B 1 158 ? -4.98 2.701 17.141 1 95.25 158 THR B N 1
ATOM 4481 C CA . THR B 1 158 ? -4.516 1.352 17.438 1 95.25 158 THR B CA 1
ATOM 4482 C C . THR B 1 158 ? -5.691 0.399 17.625 1 95.25 158 THR B C 1
ATOM 4484 O O . THR B 1 158 ? -5.66 -0.736 17.141 1 95.25 158 THR B O 1
ATOM 4487 N N . ALA B 1 159 ? -6.707 0.876 18.234 1 96.75 159 ALA B N 1
ATOM 4488 C CA . ALA B 1 159 ? -7.895 0.056 18.453 1 96.75 159 ALA B CA 1
ATOM 4489 C C . ALA B 1 159 ? -8.547 -0.337 17.141 1 96.75 159 ALA B C 1
ATOM 4491 O O . ALA B 1 159 ? -8.953 -1.488 16.953 1 96.75 159 ALA B O 1
ATOM 4492 N N . THR B 1 160 ? -8.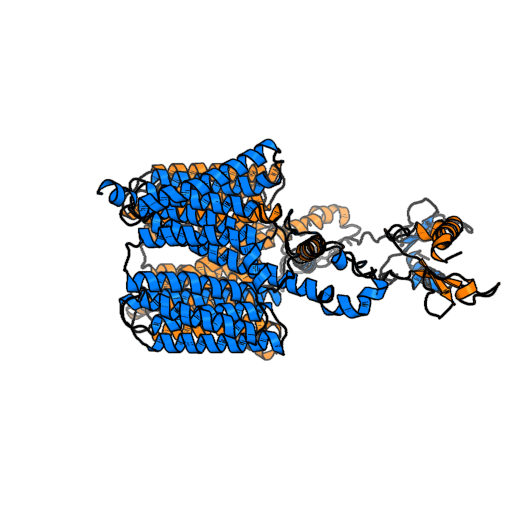672 0.536 16.25 1 96.06 160 THR B N 1
ATOM 4493 C CA . THR B 1 160 ? -9.305 0.28 14.969 1 96.06 160 THR B CA 1
ATOM 4494 C C . THR B 1 160 ? -8.492 -0.722 14.156 1 96.06 160 THR B C 1
ATOM 4496 O O . THR B 1 160 ? -9.055 -1.643 13.555 1 96.06 160 THR B O 1
ATOM 4499 N N . TRP B 1 161 ? -7.164 -0.571 14.117 1 96.75 161 TRP B N 1
ATOM 4500 C CA . TRP B 1 161 ? -6.309 -1.472 13.352 1 96.75 161 TRP B CA 1
ATOM 4501 C C . TRP B 1 161 ? -6.305 -2.869 13.969 1 96.75 161 TRP B C 1
ATOM 4503 O O . TRP B 1 161 ? -6.277 -3.869 13.242 1 96.75 161 TRP B O 1
ATOM 4513 N N . LEU B 1 162 ? -6.328 -2.891 15.266 1 97.44 162 LEU B N 1
ATOM 4514 C CA . LEU B 1 162 ? -6.426 -4.184 15.938 1 97.44 162 LEU B CA 1
ATOM 4515 C C . LEU B 1 162 ? -7.773 -4.84 15.656 1 97.44 162 LEU B C 1
ATOM 4517 O O . LEU B 1 162 ? -7.855 -6.062 15.516 1 97.44 162 LEU B O 1
ATOM 4521 N N . SER B 1 163 ? -8.805 -4.027 15.625 1 98.06 163 SER B N 1
ATOM 4522 C CA . SER B 1 163 ? -10.125 -4.551 15.273 1 98.06 163 SER B CA 1
ATOM 4523 C C . SER B 1 163 ? -10.141 -5.105 13.852 1 98.06 163 SER B C 1
ATOM 4525 O O . SER B 1 163 ? -10.797 -6.113 13.586 1 98.06 163 SER B O 1
ATOM 4527 N N . LEU B 1 164 ? -9.469 -4.422 12.953 1 98 164 LEU B N 1
ATOM 4528 C CA . LEU B 1 164 ? -9.359 -4.934 11.594 1 98 164 LEU B CA 1
ATOM 4529 C C . LEU B 1 164 ? -8.688 -6.305 11.586 1 98 164 LEU B C 1
ATOM 4531 O O . LEU B 1 164 ? -9.164 -7.227 10.914 1 98 164 LEU B O 1
ATOM 4535 N N . ASP B 1 165 ? -7.609 -6.395 12.312 1 98.06 165 ASP B N 1
ATOM 4536 C CA . ASP B 1 165 ? -6.945 -7.688 12.43 1 98.06 165 ASP B CA 1
ATOM 4537 C C . ASP B 1 165 ? -7.898 -8.742 12.992 1 98.06 165 ASP B C 1
ATOM 4539 O O . ASP B 1 165 ? -7.934 -9.875 12.5 1 98.06 165 ASP B O 1
ATOM 4543 N N . GLY B 1 166 ? -8.625 -8.328 14.016 1 98.19 166 GLY B N 1
ATOM 4544 C CA . GLY B 1 166 ? -9.578 -9.25 14.609 1 98.19 166 GLY B CA 1
ATOM 4545 C C . GLY B 1 166 ? -10.641 -9.727 13.633 1 98.19 166 GLY B C 1
ATOM 4546 O O . GLY B 1 166 ? -10.953 -10.914 13.578 1 98.19 166 GLY B O 1
ATOM 4547 N N . LEU B 1 167 ? -11.148 -8.836 12.891 1 98.44 167 LEU B N 1
ATOM 4548 C CA . LEU B 1 167 ? -12.188 -9.164 11.922 1 98.44 167 LEU B CA 1
ATOM 4549 C C . LEU B 1 167 ? -11.656 -10.117 10.852 1 98.44 167 LEU B C 1
ATOM 4551 O O . LEU B 1 167 ? -12.32 -11.078 10.484 1 98.44 167 LEU B O 1
ATOM 4555 N N . LEU B 1 168 ? -10.453 -9.828 10.359 1 98.5 168 LEU B N 1
ATOM 4556 C CA . LEU B 1 168 ? -9.844 -10.672 9.344 1 98.5 168 LEU B CA 1
ATOM 4557 C C . LEU B 1 168 ? -9.578 -12.07 9.883 1 98.5 168 LEU B C 1
ATOM 4559 O O . LEU B 1 168 ? -9.836 -13.062 9.195 1 98.5 168 LEU B O 1
ATOM 4563 N N . LEU B 1 169 ? -9.117 -12.125 11.078 1 98.44 169 LEU B N 1
ATOM 4564 C CA . LEU B 1 169 ? -8.789 -13.406 11.688 1 98.44 169 LEU B CA 1
ATOM 4565 C C . LEU B 1 169 ? -10.047 -14.211 11.984 1 98.44 169 LEU B C 1
ATOM 4567 O O . LEU B 1 169 ? -10.07 -15.43 11.781 1 98.44 169 LEU B O 1
ATOM 4571 N N . VAL B 1 170 ? -11.102 -13.57 12.43 1 98.12 170 VAL B N 1
ATOM 4572 C CA . VAL B 1 170 ? -12.367 -14.25 12.695 1 98.12 170 VAL B CA 1
ATOM 4573 C C . VAL B 1 170 ? -12.969 -14.75 11.383 1 98.12 170 VAL B C 1
ATOM 4575 O O . VAL B 1 170 ? -13.523 -15.844 11.328 1 98.12 170 VAL B O 1
ATOM 4578 N N . PHE B 1 171 ? -12.914 -14.016 10.344 1 98 171 PHE B N 1
ATOM 4579 C CA . PHE B 1 171 ? -13.383 -14.438 9.031 1 98 171 PHE B CA 1
ATOM 4580 C C . PHE B 1 171 ? -12.672 -15.711 8.586 1 98 171 PHE B C 1
ATOM 4582 O O . PHE B 1 171 ? -13.312 -16.688 8.195 1 98 171 PHE B O 1
ATOM 4589 N N . GLY B 1 172 ? -11.32 -15.633 8.633 1 97.12 172 GLY B N 1
ATOM 4590 C CA . GLY B 1 172 ? -10.539 -16.797 8.234 1 97.12 172 GLY B CA 1
ATOM 4591 C C . GLY B 1 172 ? -10.789 -18.016 9.094 1 97.12 172 GLY B C 1
ATOM 4592 O O . GLY B 1 172 ? -10.914 -19.125 8.586 1 97.12 172 GLY B O 1
ATOM 4593 N N . GLY B 1 173 ? -10.805 -17.766 10.414 1 96.31 173 GLY B N 1
ATOM 4594 C CA . GLY B 1 173 ? -11.109 -18.875 11.305 1 96.31 173 GLY B CA 1
ATOM 4595 C C . GLY B 1 173 ? -12.469 -19.484 11.047 1 96.31 173 GLY B C 1
ATOM 4596 O O . GLY B 1 173 ? -12.609 -20.719 11.016 1 96.31 173 GLY B O 1
ATOM 4597 N N . GLY B 1 174 ? -13.469 -18.688 10.875 1 96.12 174 GLY B N 1
ATOM 4598 C CA . GLY B 1 174 ? -14.805 -19.188 10.578 1 96.12 174 GLY B CA 1
ATOM 4599 C C . GLY B 1 174 ? -14.875 -19.969 9.281 1 96.12 174 GLY B C 1
ATOM 4600 O O . GLY B 1 174 ? -15.531 -21.016 9.219 1 96.12 174 GLY B O 1
ATOM 4601 N N . ALA B 1 175 ? -14.25 -19.484 8.25 1 95.75 175 ALA B N 1
ATOM 4602 C CA . ALA B 1 175 ? -14.242 -20.156 6.957 1 95.75 175 ALA B CA 1
ATOM 4603 C C . ALA B 1 175 ? -13.57 -21.516 7.055 1 95.75 175 ALA B C 1
ATOM 4605 O O . ALA B 1 175 ? -13.992 -22.484 6.395 1 95.75 175 ALA B O 1
ATOM 4606 N N . LEU B 1 176 ? -12.531 -21.641 7.926 1 94 176 LEU B N 1
ATOM 4607 C CA . LEU B 1 176 ? -11.719 -22.844 7.969 1 94 176 LEU B CA 1
ATOM 4608 C C . LEU B 1 176 ? -12.375 -23.906 8.859 1 94 176 LEU B C 1
ATOM 4610 O O . LEU B 1 176 ? -11.93 -25.047 8.898 1 94 176 LEU B O 1
ATOM 4614 N N . PHE B 1 177 ? -13.477 -23.578 9.562 1 94.06 177 PHE B N 1
ATOM 4615 C CA . PHE B 1 177 ? -14.18 -24.562 10.367 1 94.06 177 PHE B CA 1
ATOM 4616 C C . PHE B 1 177 ? -14.938 -25.547 9.484 1 94.06 177 PHE B C 1
ATOM 4618 O O . PHE B 1 177 ? -15.242 -26.656 9.906 1 94.06 177 PHE B O 1
ATOM 4625 N N . VAL B 1 178 ? -15.227 -25.094 8.242 1 92.75 178 VAL B N 1
ATOM 4626 C CA . VAL B 1 178 ? -15.93 -25.953 7.297 1 92.75 178 VAL B CA 1
ATOM 4627 C C . VAL B 1 178 ? -14.93 -26.859 6.598 1 92.75 178 VAL B C 1
ATOM 4629 O O . VAL B 1 178 ? -13.914 -26.406 6.07 1 92.75 178 VAL B O 1
ATOM 4632 N N . PRO B 1 179 ? -15.242 -28.078 6.652 1 90.75 179 PRO B N 1
ATOM 4633 C CA . PRO B 1 179 ? -14.312 -29.016 6.012 1 90.75 179 PRO B CA 1
ATOM 4634 C C . PRO B 1 179 ? -14.391 -28.984 4.488 1 90.75 179 PRO B C 1
ATOM 4636 O O . PRO B 1 179 ? -15.398 -28.531 3.93 1 90.75 179 PRO B O 1
ATOM 4639 N N . GLY B 1 180 ? -13.273 -29.406 3.85 1 89.06 180 GLY B N 1
ATOM 4640 C CA . GLY B 1 180 ? -13.242 -29.531 2.402 1 89.06 180 GLY B CA 1
ATOM 4641 C C . GLY B 1 180 ? -12.602 -28.344 1.708 1 89.06 180 GLY B C 1
ATOM 4642 O O . GLY B 1 180 ? -11.977 -27.5 2.357 1 89.06 180 GLY B O 1
ATOM 4643 N N . ALA B 1 181 ? -12.727 -28.344 0.4 1 89.25 181 ALA B N 1
ATOM 4644 C CA . ALA B 1 181 ? -12.148 -27.266 -0.41 1 89.25 181 ALA B CA 1
ATOM 4645 C C . ALA B 1 181 ? -12.945 -25.984 -0.253 1 89.25 181 ALA B C 1
ATOM 4647 O O . ALA B 1 181 ? -14.156 -26.016 -0.031 1 89.25 181 ALA B O 1
ATOM 4648 N N . LEU B 1 182 ? -12.305 -24.891 -0.379 1 89.88 182 LEU B N 1
ATOM 4649 C CA . LEU B 1 182 ? -12.938 -23.594 -0.186 1 89.88 182 LEU B CA 1
ATOM 4650 C C . LEU B 1 182 ? -14.102 -23.406 -1.151 1 89.88 182 LEU B C 1
ATOM 4652 O O . LEU B 1 182 ? -13.961 -23.641 -2.354 1 89.88 182 LEU B O 1
ATOM 4656 N N . GLY B 1 183 ? -15.188 -23.125 -0.601 1 91.06 183 GLY B N 1
ATOM 4657 C CA . GLY B 1 183 ? -16.406 -22.922 -1.384 1 91.06 183 GLY B CA 1
ATOM 4658 C C . GLY B 1 183 ? -17.359 -21.922 -0.757 1 91.06 183 GLY B C 1
ATOM 4659 O O . GLY B 1 183 ? -16.938 -21.047 -0.007 1 91.06 183 GLY B O 1
ATOM 4660 N N . SER B 1 184 ? -18.594 -22.047 -1.125 1 93.94 184 SER B N 1
ATOM 4661 C CA . SER B 1 184 ? -19.609 -21.094 -0.682 1 93.94 184 SER B CA 1
ATOM 4662 C C . SER B 1 184 ? -19.938 -21.297 0.795 1 93.94 184 SER B C 1
ATOM 4664 O O . SER B 1 184 ? -20.219 -20.328 1.508 1 93.94 184 SER B O 1
ATOM 4666 N N . ALA B 1 185 ? -19.891 -22.531 1.228 1 94.38 185 ALA B N 1
ATOM 4667 C CA . ALA B 1 185 ? -20.172 -22.797 2.637 1 94.38 185 ALA B CA 1
ATOM 4668 C C . ALA B 1 185 ? -19.125 -22.141 3.531 1 94.38 185 ALA B C 1
ATOM 4670 O O . ALA B 1 185 ? -19.438 -21.641 4.613 1 94.38 185 ALA B O 1
ATOM 4671 N N . HIS B 1 186 ? -17.906 -22.172 3.137 1 95.75 186 HIS B N 1
ATOM 4672 C CA . HIS B 1 186 ? -16.812 -21.531 3.857 1 95.75 186 HIS B CA 1
ATOM 4673 C C . HIS B 1 186 ? -17.016 -20.031 3.943 1 95.75 186 HIS B C 1
ATOM 4675 O O . HIS B 1 186 ? -16.859 -19.438 5.016 1 95.75 186 HIS B O 1
ATOM 4681 N N . LEU B 1 187 ? -17.391 -19.453 2.793 1 96.19 187 LEU B N 1
ATOM 4682 C CA . LEU B 1 187 ? -17.625 -18.016 2.74 1 96.19 187 LEU B CA 1
ATOM 4683 C C . LEU B 1 187 ? -18.797 -17.625 3.621 1 96.19 187 LEU B C 1
ATOM 4685 O O . LEU B 1 187 ? -18.75 -16.609 4.312 1 96.19 187 LEU B O 1
ATOM 4689 N N . LEU B 1 188 ? -19.797 -18.438 3.607 1 97 188 LEU B N 1
ATOM 4690 C CA . LEU B 1 188 ? -21 -18.141 4.383 1 97 188 LEU B CA 1
ATOM 4691 C C . LEU B 1 188 ? -20.688 -18.141 5.875 1 97 188 LEU B C 1
ATOM 4693 O O . LEU B 1 188 ? -21.078 -17.219 6.594 1 97 188 LEU B O 1
ATOM 4697 N N . LEU B 1 189 ? -20.016 -19.172 6.336 1 97.19 189 LEU B N 1
ATOM 4698 C CA . LEU B 1 189 ? -19.703 -19.234 7.762 1 97.19 189 LEU B CA 1
ATOM 4699 C C . LEU B 1 189 ? -18.734 -18.125 8.164 1 97.19 189 LEU B C 1
ATOM 4701 O O . LEU B 1 189 ? -18.875 -17.531 9.227 1 97.19 189 LEU B O 1
ATOM 4705 N N . GLY B 1 190 ? -17.719 -17.906 7.383 1 97.88 190 GLY B N 1
ATOM 4706 C CA . GLY B 1 190 ? -16.797 -16.812 7.648 1 97.88 190 GLY B CA 1
ATOM 4707 C C . GLY B 1 190 ? -17.484 -15.469 7.734 1 97.88 190 GLY B C 1
ATOM 4708 O O . GLY B 1 190 ? -17.203 -14.68 8.648 1 97.88 190 GLY B O 1
ATOM 4709 N N . CYS B 1 191 ? -18.391 -15.195 6.824 1 97.94 191 CYS B N 1
ATOM 4710 C CA . CYS B 1 191 ? -19.109 -13.922 6.797 1 97.94 191 CYS B CA 1
ATOM 4711 C C . CYS B 1 191 ? -20.078 -13.82 7.969 1 97.94 191 CYS B C 1
ATOM 4713 O O . CYS B 1 191 ? -20.266 -12.734 8.523 1 97.94 191 CYS B O 1
ATOM 4715 N N . SER B 1 192 ? -20.719 -14.938 8.312 1 98 192 SER B N 1
ATOM 4716 C CA . SER B 1 192 ? -21.641 -14.93 9.445 1 98 192 SER B CA 1
ATOM 4717 C C . SER B 1 192 ? -20.922 -14.586 10.742 1 98 192 SER B C 1
ATOM 4719 O O . SER B 1 192 ? -21.391 -13.742 11.516 1 98 192 SER B O 1
ATOM 4721 N N . LEU B 1 193 ? -19.812 -15.203 10.938 1 97.94 193 LEU B N 1
ATOM 4722 C CA . LEU B 1 193 ? -19.047 -14.938 12.156 1 97.94 193 LEU B CA 1
ATOM 4723 C C . LEU B 1 193 ? -18.5 -13.508 12.141 1 97.94 193 LEU B C 1
ATOM 4725 O O . LEU B 1 193 ? -18.438 -12.859 13.188 1 97.94 193 LEU B O 1
ATOM 4729 N N . THR B 1 194 ? -18.094 -13.062 11 1 98.12 194 THR B N 1
ATOM 4730 C CA . THR B 1 194 ? -17.594 -11.695 10.883 1 98.12 194 THR B CA 1
ATOM 4731 C C . THR B 1 194 ? -18.703 -10.688 11.172 1 98.12 194 THR B C 1
ATOM 4733 O O . THR B 1 194 ? -18.453 -9.641 11.781 1 98.12 194 THR B O 1
ATOM 4736 N N . LEU B 1 195 ? -19.906 -10.969 10.703 1 98.25 195 LEU B N 1
ATOM 4737 C CA . LEU B 1 195 ? -21.047 -10.086 10.961 1 98.25 195 LEU B CA 1
ATOM 4738 C C . LEU B 1 195 ? -21.297 -9.961 12.453 1 98.25 195 LEU B C 1
ATOM 4740 O O . LEU B 1 195 ? -21.453 -8.852 12.969 1 98.25 195 LEU B O 1
ATOM 4744 N N . VAL B 1 196 ? -21.281 -11.07 13.125 1 98.12 196 VAL B N 1
ATOM 4745 C CA . VAL B 1 196 ? -21.484 -11.078 14.57 1 98.12 196 VAL B CA 1
ATOM 4746 C C . VAL B 1 196 ? -20.359 -10.328 15.266 1 98.12 196 VAL B C 1
ATOM 4748 O O . VAL B 1 196 ? -20.609 -9.5 16.141 1 98.12 196 VAL B O 1
ATOM 4751 N N . ALA B 1 197 ? -19.172 -10.594 14.844 1 97.94 197 ALA B N 1
ATOM 4752 C CA . ALA B 1 197 ? -18.016 -9.93 15.43 1 97.94 197 ALA B CA 1
ATOM 4753 C C . ALA B 1 197 ? -18.047 -8.43 15.18 1 97.94 197 ALA B C 1
ATOM 4755 O O . ALA B 1 197 ? -17.641 -7.637 16.031 1 97.94 197 ALA B O 1
ATOM 4756 N N . ALA B 1 198 ? -18.484 -8.047 13.984 1 98.06 198 ALA B N 1
ATOM 4757 C CA . ALA B 1 198 ? -18.547 -6.625 13.648 1 98.06 198 ALA B CA 1
ATOM 4758 C C . ALA B 1 198 ? -19.578 -5.902 14.523 1 98.06 198 ALA B C 1
ATOM 4760 O O . ALA B 1 198 ? -19.297 -4.82 15.055 1 98.06 198 ALA B O 1
ATOM 4761 N N . VAL B 1 199 ? -20.703 -6.492 14.766 1 96.38 199 VAL B N 1
ATOM 4762 C CA . VAL B 1 199 ? -21.766 -5.875 15.562 1 96.38 199 VAL B CA 1
ATOM 4763 C C . VAL B 1 199 ? -21.359 -5.832 17.031 1 96.38 199 VAL B C 1
ATOM 4765 O O . VAL B 1 199 ? -21.422 -4.781 17.672 1 96.38 199 VAL B O 1
ATOM 4768 N N . LEU B 1 200 ? -20.875 -6.953 17.5 1 96.5 200 LEU B N 1
ATOM 4769 C CA . LEU B 1 200 ? -20.469 -7.023 18.906 1 96.5 200 LEU B CA 1
ATOM 4770 C C . LEU B 1 200 ? -19.25 -6.145 19.156 1 96.5 200 LEU B C 1
ATOM 4772 O O . LEU B 1 200 ? -19.156 -5.484 20.188 1 96.5 200 LEU B O 1
ATOM 4776 N N . GLY B 1 201 ? -18.312 -6.211 18.25 1 96 201 GLY B N 1
ATOM 4777 C CA . GLY B 1 201 ? -17.125 -5.398 18.391 1 96 201 GLY B CA 1
ATOM 4778 C C . GLY B 1 201 ? -17.406 -3.91 18.438 1 96 201 GLY B C 1
ATOM 4779 O O . GLY B 1 201 ? -16.844 -3.189 19.266 1 96 201 GLY B O 1
ATOM 4780 N N . TYR B 1 202 ? -18.281 -3.451 17.547 1 94.62 202 TYR B N 1
ATOM 4781 C CA . TYR B 1 202 ? -18.625 -2.033 17.531 1 94.62 202 TYR B CA 1
ATOM 4782 C C . TYR B 1 202 ? -19.297 -1.629 18.844 1 94.62 202 TYR B C 1
ATOM 4784 O O . TYR B 1 202 ? -19.047 -0.546 19.375 1 94.62 202 TYR B O 1
ATOM 4792 N N . ARG B 1 203 ? -20.172 -2.498 19.406 1 93.94 203 ARG B N 1
ATOM 4793 C CA . ARG B 1 203 ? -20.891 -2.201 20.641 1 93.94 203 ARG B CA 1
ATOM 4794 C C . ARG B 1 203 ? -19.938 -2.141 21.828 1 93.94 203 ARG B C 1
ATOM 4796 O O . ARG B 1 203 ? -20.109 -1.325 22.734 1 93.94 203 ARG B O 1
ATOM 4803 N N . VAL B 1 204 ? -18.938 -2.928 21.766 1 92.5 204 VAL B N 1
ATOM 4804 C CA . VAL B 1 204 ? -18.047 -3.043 22.922 1 92.5 204 VAL B CA 1
ATOM 4805 C C . VAL B 1 204 ? -16.938 -2 22.812 1 92.5 204 VAL B C 1
ATOM 4807 O O . VAL B 1 204 ? -16.625 -1.325 23.797 1 92.5 204 VAL B O 1
ATOM 4810 N N . ILE B 1 205 ? -16.344 -1.829 21.719 1 92.75 205 ILE B N 1
ATOM 4811 C CA . ILE B 1 205 ? -15.195 -0.953 21.547 1 92.75 205 ILE B CA 1
ATOM 4812 C C . ILE B 1 205 ? -15.664 0.488 21.359 1 92.75 205 ILE B C 1
ATOM 4814 O O . ILE B 1 205 ? -15.055 1.419 21.891 1 92.75 205 ILE B O 1
ATOM 4818 N N . GLY B 1 206 ? -16.688 0.748 20.578 1 89.94 206 GLY B N 1
ATOM 4819 C CA . GLY B 1 206 ? -17.297 2.059 20.453 1 89.94 206 GLY B CA 1
ATOM 4820 C C . GLY B 1 206 ? -16.562 2.973 19.484 1 89.94 206 GLY B C 1
ATOM 4821 O O . GLY B 1 206 ? -16.875 4.16 19.391 1 89.94 206 GLY B O 1
ATOM 4822 N N . THR B 1 207 ? -15.539 2.484 18.953 1 89.88 207 THR B N 1
ATOM 4823 C CA . THR B 1 207 ? -14.82 3.291 17.969 1 89.88 207 THR B CA 1
ATOM 4824 C C . THR B 1 207 ? -14.68 2.539 16.656 1 89.88 207 THR B C 1
ATOM 4826 O O . THR B 1 207 ? -14.953 1.34 16.578 1 89.88 207 THR B O 1
ATOM 4829 N N . GLY B 1 208 ? -14.422 3.291 15.586 1 93.12 208 GLY B N 1
ATOM 4830 C CA . GLY B 1 208 ? -14.234 2.676 14.281 1 93.12 208 GLY B CA 1
ATOM 4831 C C . GLY B 1 208 ? -15.539 2.389 13.562 1 93.12 208 GLY B C 1
ATOM 4832 O O . GLY B 1 208 ? -15.75 1.28 13.062 1 93.12 208 GLY B O 1
ATOM 4833 N N . ALA B 1 209 ? -16.391 3.326 13.539 1 93.62 209 ALA B N 1
ATOM 4834 C CA . ALA B 1 209 ? -17.719 3.162 12.953 1 93.62 209 ALA B CA 1
ATOM 4835 C C . ALA B 1 209 ? -17.625 2.814 11.469 1 93.62 209 ALA B C 1
ATOM 4837 O O . ALA B 1 209 ? -18.375 1.974 10.969 1 93.62 209 ALA B O 1
ATOM 4838 N N . THR B 1 210 ? -16.703 3.406 10.781 1 95.12 210 THR B N 1
ATOM 4839 C CA . THR B 1 210 ? -16.531 3.127 9.359 1 95.12 210 THR B CA 1
ATOM 4840 C C . THR B 1 210 ? -16.109 1.674 9.141 1 95.12 210 THR B C 1
ATOM 4842 O O . THR B 1 210 ? -16.688 0.98 8.297 1 95.12 210 THR B O 1
ATOM 4845 N N . LEU B 1 211 ? -15.164 1.188 9.93 1 97.12 211 LEU B N 1
ATOM 4846 C CA . LEU B 1 211 ? -14.633 -0.165 9.789 1 97.12 211 LEU B CA 1
ATOM 4847 C C . LEU B 1 211 ? -15.719 -1.201 10.078 1 97.12 211 LEU B C 1
ATOM 4849 O O . LEU B 1 211 ? -15.922 -2.129 9.289 1 97.12 211 LEU B O 1
ATOM 4853 N N . PHE B 1 212 ? -16.406 -1.038 11.148 1 97.62 212 PHE B N 1
ATOM 4854 C CA . PHE B 1 212 ? -17.391 -2.027 11.555 1 97.62 212 PHE B CA 1
ATOM 4855 C C . PHE B 1 212 ? -18.609 -1.994 10.633 1 97.62 212 PHE B C 1
ATOM 4857 O O . PHE B 1 212 ? -19.203 -3.033 10.352 1 97.62 212 PHE B O 1
ATOM 4864 N N . SER B 1 213 ? -19 -0.817 10.18 1 96.69 213 SER B N 1
ATOM 4865 C CA . SER B 1 213 ? -20.109 -0.747 9.227 1 96.69 213 SER B CA 1
ATOM 4866 C C . SER B 1 213 ? -19.719 -1.376 7.891 1 96.69 213 SER B C 1
ATOM 4868 O O . SER B 1 213 ? -20.531 -2.055 7.258 1 96.69 213 SER B O 1
ATOM 4870 N N . ALA B 1 214 ? -18.516 -1.136 7.414 1 97.62 214 ALA B N 1
ATOM 4871 C CA . ALA B 1 214 ? -18.031 -1.768 6.188 1 97.62 214 ALA B CA 1
ATOM 4872 C C . ALA B 1 214 ? -18 -3.287 6.328 1 97.62 214 ALA B C 1
ATOM 4874 O O . ALA B 1 214 ? -18.469 -4.008 5.441 1 97.62 214 ALA B O 1
ATOM 4875 N N . ALA B 1 215 ? -17.422 -3.713 7.465 1 98.19 215 ALA B N 1
ATOM 4876 C CA . ALA B 1 215 ? -17.312 -5.148 7.699 1 98.19 215 ALA B CA 1
ATOM 4877 C C . ALA B 1 215 ? -18.688 -5.805 7.75 1 98.19 215 ALA B C 1
ATOM 4879 O O . ALA B 1 215 ? -18.891 -6.883 7.184 1 98.19 215 ALA B O 1
ATOM 4880 N N . ALA B 1 216 ? -19.609 -5.211 8.414 1 97.56 216 ALA B N 1
ATOM 4881 C CA . ALA B 1 216 ? -20.969 -5.742 8.508 1 97.56 216 ALA B CA 1
ATOM 4882 C C . ALA B 1 216 ? -21.641 -5.777 7.141 1 97.56 216 ALA B C 1
ATOM 4884 O O . ALA B 1 216 ? -22.219 -6.793 6.754 1 97.56 216 ALA B O 1
ATOM 4885 N N . ALA B 1 217 ? -21.547 -4.703 6.418 1 97.38 217 ALA B N 1
ATOM 4886 C CA . ALA B 1 217 ? -22.172 -4.621 5.105 1 97.38 217 ALA B CA 1
ATOM 4887 C C . ALA B 1 217 ? -21.562 -5.617 4.129 1 97.38 217 ALA B C 1
ATOM 4889 O O . ALA B 1 217 ? -22.266 -6.285 3.375 1 97.38 217 ALA B O 1
ATOM 4890 N N . VAL B 1 218 ? -20.234 -5.723 4.125 1 98 218 VAL B N 1
ATOM 4891 C CA . VAL B 1 218 ? -19.562 -6.676 3.254 1 98 218 VAL B CA 1
ATOM 4892 C C . VAL B 1 218 ? -20 -8.094 3.605 1 98 218 VAL B C 1
ATOM 4894 O O . VAL B 1 218 ? -20.203 -8.922 2.717 1 98 218 VAL B O 1
ATOM 4897 N N . SER B 1 219 ? -20.062 -8.328 4.914 1 98.38 219 SER B N 1
ATOM 4898 C CA . SER B 1 219 ? -20.469 -9.656 5.367 1 98.38 219 SER B CA 1
ATOM 4899 C C . SER B 1 219 ? -21.875 -10 4.918 1 98.38 219 SER B C 1
ATOM 4901 O O . SER B 1 219 ? -22.156 -11.141 4.535 1 98.38 219 SER B O 1
ATOM 4903 N N . VAL B 1 220 ? -22.75 -9.07 4.945 1 97.25 220 VAL B N 1
ATOM 4904 C CA . VAL B 1 220 ? -24.125 -9.297 4.539 1 97.25 220 VAL B CA 1
ATOM 4905 C C . VAL B 1 220 ? -24.188 -9.57 3.035 1 97.25 220 VAL B C 1
ATOM 4907 O O . VAL B 1 220 ? -24.844 -10.516 2.59 1 97.25 220 VAL B O 1
ATOM 4910 N N . ILE B 1 221 ? -23.5 -8.789 2.254 1 97.38 221 ILE B N 1
ATOM 4911 C CA . ILE B 1 221 ? -23.531 -8.93 0.803 1 97.38 221 ILE B CA 1
ATOM 4912 C C . ILE B 1 221 ? -22.844 -10.234 0.401 1 97.38 221 ILE B C 1
ATOM 4914 O O . ILE B 1 221 ? -23.406 -11.031 -0.362 1 97.38 221 ILE B O 1
ATOM 4918 N N . ALA B 1 222 ? -21.656 -10.453 0.926 1 97.44 222 ALA B N 1
ATOM 4919 C CA . ALA B 1 222 ? -20.891 -11.648 0.589 1 97.44 222 ALA B CA 1
ATOM 4920 C C . ALA B 1 222 ? -21.562 -12.898 1.152 1 97.44 222 ALA B C 1
ATOM 4922 O O . ALA B 1 222 ? -21.625 -13.938 0.482 1 97.44 222 ALA B O 1
ATOM 4923 N N . GLY B 1 223 ? -22 -12.789 2.422 1 97.31 223 GLY B N 1
ATOM 4924 C CA . GLY B 1 223 ? -22.734 -13.906 3.008 1 97.31 223 GLY B CA 1
ATOM 4925 C C . GLY B 1 223 ? -24.016 -14.234 2.273 1 97.31 223 GLY B C 1
ATOM 4926 O O . GLY B 1 223 ? -24.328 -15.406 2.055 1 97.31 223 GLY B O 1
ATOM 4927 N N . GLY B 1 224 ? -24.75 -13.258 1.896 1 96.81 224 GLY B N 1
ATOM 4928 C CA . GLY B 1 224 ? -25.953 -13.461 1.106 1 96.81 224 GLY B CA 1
ATOM 4929 C C . GLY B 1 224 ? -25.688 -14.117 -0.236 1 96.81 224 GLY B C 1
ATOM 4930 O O . GLY B 1 224 ? -26.422 -15 -0.663 1 96.81 224 GLY B O 1
ATOM 4931 N N . SER B 1 225 ? -24.656 -13.656 -0.868 1 96.75 225 SER B N 1
ATOM 4932 C CA . SER B 1 225 ? -24.281 -14.25 -2.148 1 96.75 225 SER B CA 1
ATOM 4933 C C . SER B 1 225 ? -23.891 -15.711 -1.986 1 96.75 225 SER B C 1
ATOM 4935 O O . SER B 1 225 ? -24.219 -16.547 -2.832 1 96.75 225 SER B O 1
ATOM 4937 N N . ALA B 1 226 ? -23.172 -15.992 -0.903 1 96.62 226 ALA B N 1
ATOM 4938 C CA . ALA B 1 226 ? -22.766 -17.375 -0.63 1 96.62 226 ALA B CA 1
ATOM 4939 C C . ALA B 1 226 ? -23.984 -18.25 -0.363 1 96.62 226 ALA B C 1
ATOM 4941 O O . ALA B 1 226 ? -24.047 -19.406 -0.805 1 96.62 226 ALA B O 1
ATOM 4942 N N . ALA B 1 227 ? -24.938 -17.75 0.323 1 96.5 227 ALA B N 1
ATOM 4943 C CA . ALA B 1 227 ? -26.172 -18.484 0.601 1 96.5 227 ALA B CA 1
ATOM 4944 C C . ALA B 1 227 ? -26.938 -18.781 -0.686 1 96.5 227 ALA B C 1
ATOM 4946 O O . ALA B 1 227 ? -27.438 -19.891 -0.883 1 96.5 227 ALA B O 1
ATOM 4947 N N . VAL B 1 228 ? -27.031 -17.812 -1.547 1 95.06 228 VAL B N 1
ATOM 4948 C CA . VAL B 1 228 ? -27.719 -17.984 -2.82 1 95.06 228 VAL B CA 1
ATOM 4949 C C . VAL B 1 228 ? -27.031 -19.062 -3.648 1 95.06 228 VAL B C 1
ATOM 4951 O O . VAL B 1 228 ? -27.688 -19.922 -4.246 1 95.06 228 VAL B O 1
ATOM 4954 N N . TYR B 1 229 ? -25.719 -19 -3.652 1 94.5 229 TYR B N 1
ATOM 4955 C CA . TYR B 1 229 ? -24.953 -19.984 -4.422 1 94.5 229 TYR B CA 1
ATOM 4956 C C . TYR B 1 229 ? -25.141 -21.391 -3.85 1 94.5 229 TYR B C 1
ATOM 4958 O O . TYR B 1 229 ? -25.219 -22.359 -4.598 1 94.5 229 TYR B O 1
ATOM 4966 N N . LEU B 1 230 ? -25.234 -21.5 -2.551 1 92.81 230 LEU B N 1
ATOM 4967 C CA . LEU B 1 230 ? -25.375 -22.797 -1.896 1 92.81 230 LEU B CA 1
ATOM 4968 C C . LEU B 1 230 ? -26.734 -23.406 -2.199 1 92.81 230 LEU B C 1
ATOM 4970 O O . LEU B 1 230 ? -26.859 -24.625 -2.35 1 92.81 230 LEU B O 1
ATOM 4974 N N . VAL B 1 231 ? -27.703 -22.609 -2.338 1 93.25 231 VAL B N 1
ATOM 4975 C CA . VAL B 1 231 ? -29.062 -23.109 -2.496 1 93.25 231 VAL B CA 1
ATOM 4976 C C . VAL B 1 231 ? -29.344 -23.359 -3.975 1 93.25 231 VAL B C 1
ATOM 4978 O O . VAL B 1 231 ? -29.844 -24.438 -4.336 1 93.25 231 VAL B O 1
ATOM 4981 N N . TRP B 1 232 ? -28.984 -22.438 -4.863 1 92.31 232 TRP B N 1
ATOM 4982 C CA . TRP B 1 232 ? -29.438 -22.516 -6.25 1 92.31 232 TRP B CA 1
ATOM 4983 C C . TRP B 1 232 ? -28.281 -22.828 -7.184 1 92.31 232 TRP B C 1
ATOM 4985 O O . TRP B 1 232 ? -28.484 -23.234 -8.328 1 92.31 232 TRP B O 1
ATOM 4995 N N . HIS B 1 233 ? -27.078 -22.594 -6.785 1 90.19 233 HIS B N 1
ATOM 4996 C CA . HIS B 1 233 ? -25.859 -22.844 -7.562 1 90.19 233 HIS B CA 1
ATOM 4997 C C . HIS B 1 233 ? -25.969 -22.219 -8.953 1 90.19 233 HIS B C 1
ATOM 4999 O O . HIS B 1 233 ? -25.719 -22.891 -9.961 1 90.19 233 HIS B O 1
ATOM 5005 N N . PRO B 1 234 ? -26.359 -20.969 -8.945 1 87.81 234 PRO B N 1
ATOM 5006 C CA . PRO B 1 234 ? -26.359 -20.328 -10.266 1 87.81 234 PRO B CA 1
ATOM 5007 C C . PRO B 1 234 ? -24.969 -20.234 -10.883 1 87.81 234 PRO B C 1
ATOM 5009 O O . PRO B 1 234 ? -23.969 -20.406 -10.18 1 87.81 234 PRO B O 1
ATOM 5012 N N . GLY B 1 235 ? -24.906 -20.125 -12.234 1 88.5 235 GLY B N 1
ATOM 5013 C CA . GLY B 1 235 ? -23.625 -19.859 -12.844 1 88.5 235 GLY B CA 1
ATOM 5014 C C . GLY B 1 235 ? -22.922 -18.641 -12.242 1 88.5 235 GLY B C 1
ATOM 5015 O O . GLY B 1 235 ? -23.578 -17.672 -11.859 1 88.5 235 GLY B O 1
ATOM 5016 N N . LEU B 1 236 ? -21.656 -18.688 -12 1 89.81 236 LEU B N 1
ATOM 5017 C CA . LEU B 1 236 ? -20.875 -17.672 -11.328 1 89.81 236 LEU B CA 1
ATOM 5018 C C . LEU B 1 236 ? -21.047 -16.312 -12.016 1 89.81 236 LEU B C 1
ATOM 5020 O O . LEU B 1 236 ? -21.172 -15.289 -11.344 1 89.81 236 LEU B O 1
ATOM 5024 N N . PRO B 1 237 ? -21.125 -16.297 -13.344 1 90.5 237 PRO B N 1
ATOM 5025 C CA . PRO B 1 237 ? -21.312 -15 -13.992 1 90.5 237 PRO B CA 1
ATOM 5026 C C . PRO B 1 237 ? -22.672 -14.391 -13.68 1 90.5 237 PRO B C 1
ATOM 5028 O O . PRO B 1 237 ? -22.797 -13.164 -13.555 1 90.5 237 PRO B O 1
ATOM 5031 N N . LYS B 1 238 ? -23.672 -15.227 -13.555 1 92.12 238 LYS B N 1
ATOM 5032 C CA . LYS B 1 238 ? -25 -14.75 -13.219 1 92.12 238 LYS B CA 1
ATOM 5033 C C . LYS B 1 238 ? -25.047 -14.164 -11.805 1 92.12 238 LYS B C 1
ATOM 5035 O O . LYS B 1 238 ? -25.594 -13.086 -11.594 1 92.12 238 LYS B O 1
ATOM 5040 N N . LEU B 1 239 ? -24.484 -14.859 -10.859 1 93.75 239 LEU B N 1
ATOM 5041 C CA . LEU B 1 239 ? -24.391 -14.375 -9.492 1 93.75 239 LEU B CA 1
ATOM 5042 C C . LEU B 1 239 ? -23.594 -13.07 -9.43 1 93.75 239 LEU B C 1
ATOM 5044 O O . LEU B 1 239 ? -23.969 -12.148 -8.695 1 93.75 239 LEU B O 1
ATOM 5048 N N . SER B 1 240 ? -22.531 -13.023 -10.148 1 95.44 240 SER B N 1
ATOM 5049 C CA . SER B 1 240 ? -21.672 -11.844 -10.172 1 95.44 240 SER B CA 1
ATOM 5050 C C . SER B 1 240 ? -22.391 -10.641 -10.758 1 95.44 240 SER B C 1
ATOM 5052 O O . SER B 1 240 ? -22.203 -9.508 -10.297 1 95.44 240 SER B O 1
ATOM 5054 N N . ALA B 1 241 ? -23.109 -10.883 -11.797 1 94.62 241 ALA B N 1
ATOM 5055 C CA . ALA B 1 241 ? -23.922 -9.797 -12.352 1 94.62 241 ALA B CA 1
ATOM 5056 C C . ALA B 1 241 ? -24.891 -9.258 -11.305 1 94.62 241 ALA B C 1
ATOM 5058 O O . ALA B 1 241 ? -25.125 -8.047 -11.234 1 94.62 241 ALA B O 1
ATOM 5059 N N . GLY B 1 242 ? -25.484 -10.156 -10.539 1 94.44 242 GLY B N 1
ATOM 5060 C CA . GLY B 1 242 ? -26.328 -9.742 -9.438 1 94.44 242 GLY B CA 1
ATOM 5061 C C . GLY B 1 242 ? -25.609 -8.891 -8.414 1 94.44 242 GLY B C 1
ATOM 5062 O O . GLY B 1 242 ? -26.172 -7.93 -7.883 1 94.44 242 GLY B O 1
ATOM 5063 N N . LEU B 1 243 ? -24.375 -9.195 -8.133 1 96.31 243 LEU B N 1
ATOM 5064 C CA . LEU B 1 243 ? -23.562 -8.445 -7.18 1 96.31 243 LEU B CA 1
ATOM 5065 C C . LEU B 1 243 ? -23.328 -7.02 -7.672 1 96.31 243 LEU B C 1
ATOM 5067 O O . LEU B 1 243 ? -23.281 -6.078 -6.875 1 96.31 243 LEU B O 1
ATOM 5071 N N . VAL B 1 244 ? -23.141 -6.863 -8.984 1 96.69 244 VAL B N 1
ATOM 5072 C CA . VAL B 1 244 ? -22.969 -5.535 -9.562 1 96.69 244 VAL B CA 1
ATOM 5073 C C . VAL B 1 244 ? -24.219 -4.699 -9.328 1 96.69 244 VAL B C 1
ATOM 5075 O O . VAL B 1 244 ? -24.141 -3.547 -8.898 1 96.69 244 VAL B O 1
ATOM 5078 N N . VAL B 1 245 ? -25.359 -5.32 -9.562 1 94.88 245 VAL B N 1
ATOM 5079 C CA . VAL B 1 245 ? -26.641 -4.621 -9.414 1 94.88 245 VAL B CA 1
ATOM 5080 C C . VAL B 1 245 ? -26.844 -4.223 -7.953 1 94.88 245 VAL B C 1
ATOM 5082 O O . VAL B 1 245 ? -27.188 -3.08 -7.656 1 94.88 245 VAL B O 1
ATOM 5085 N N . VAL B 1 246 ? -26.578 -5.137 -7.074 1 94.88 246 VAL B N 1
ATOM 5086 C CA . VAL B 1 246 ? -26.719 -4.863 -5.648 1 94.88 246 VAL B CA 1
ATOM 5087 C C . VAL B 1 246 ? -25.781 -3.73 -5.242 1 94.88 246 VAL B C 1
ATOM 5089 O O . VAL B 1 246 ? -26.188 -2.805 -4.531 1 94.88 246 VAL B O 1
ATOM 5092 N N . GLY B 1 247 ? -24.547 -3.799 -5.699 1 96.25 247 GLY B N 1
ATOM 5093 C CA . GLY B 1 247 ? -23.562 -2.775 -5.363 1 96.25 247 GLY B CA 1
ATOM 5094 C C . GLY B 1 247 ? -23.969 -1.39 -5.832 1 96.25 247 GLY B C 1
ATOM 5095 O O . GLY B 1 247 ? -23.953 -0.435 -5.051 1 96.25 247 GLY B O 1
ATOM 5096 N N . ILE B 1 248 ? -24.406 -1.268 -7.027 1 94.5 248 ILE B N 1
ATOM 5097 C CA . ILE B 1 248 ? -24.734 0.028 -7.617 1 94.5 248 ILE B CA 1
ATOM 5098 C C . ILE B 1 248 ? -26.078 0.524 -7.07 1 94.5 248 ILE B C 1
ATOM 5100 O O . ILE B 1 248 ? -26.219 1.709 -6.766 1 94.5 248 ILE B O 1
ATOM 5104 N N . ALA B 1 249 ? -27.078 -0.359 -6.949 1 92 249 ALA B N 1
ATOM 5105 C CA . ALA B 1 249 ? -28.391 0.022 -6.422 1 92 249 ALA B CA 1
ATOM 5106 C C . ALA B 1 249 ? -28.281 0.483 -4.973 1 92 249 ALA B C 1
ATOM 5108 O O . ALA B 1 249 ? -28.891 1.489 -4.586 1 92 249 ALA B O 1
ATOM 5109 N N . LEU B 1 250 ? -27.531 -0.265 -4.23 1 92.25 250 LEU B N 1
ATOM 5110 C CA . LEU B 1 250 ? -27.359 0.096 -2.826 1 92.25 250 LEU B CA 1
ATOM 5111 C C . LEU B 1 250 ? -26.594 1.406 -2.688 1 92.25 250 LEU B C 1
ATOM 5113 O O . LEU B 1 250 ? -26.812 2.158 -1.733 1 92.25 250 LEU B O 1
ATOM 5117 N N . LEU B 1 251 ? -25.703 1.668 -3.609 1 91.81 251 LEU B N 1
ATOM 5118 C CA . LEU B 1 251 ? -24.938 2.908 -3.578 1 91.81 251 LEU B CA 1
ATOM 5119 C C . LEU B 1 251 ? -25.859 4.121 -3.615 1 91.81 251 LEU B C 1
ATOM 5121 O O . LEU B 1 251 ? -25.578 5.133 -2.963 1 91.81 251 LEU B O 1
ATOM 5125 N N . SER B 1 252 ? -26.984 4.016 -4.293 1 87.19 252 SER B N 1
ATOM 5126 C CA . SER B 1 252 ? -27.938 5.109 -4.398 1 87.19 252 SER B CA 1
ATOM 5127 C C . SER B 1 252 ? -28.719 5.285 -3.104 1 87.19 252 SER B C 1
ATOM 5129 O O . SER B 1 252 ? -29.25 6.367 -2.828 1 87.19 252 SER B O 1
ATOM 5131 N N . MET B 1 253 ? -28.766 4.242 -2.332 1 91.69 253 MET B N 1
ATOM 5132 C CA . MET B 1 253 ? -29.547 4.262 -1.098 1 91.69 253 MET B CA 1
ATOM 5133 C C . MET B 1 253 ? -28.656 4.52 0.109 1 91.69 253 MET B C 1
ATOM 5135 O O . MET B 1 253 ? -29.141 4.613 1.238 1 91.69 253 MET B O 1
ATOM 5139 N N . VAL B 1 254 ? -27.406 4.648 -0.117 1 90.69 254 VAL B N 1
ATOM 5140 C CA . VAL B 1 254 ? -26.438 4.668 0.965 1 90.69 254 VAL B CA 1
ATOM 5141 C C . VAL B 1 254 ? -26.672 5.875 1.863 1 90.69 254 VAL B C 1
ATOM 5143 O O . VAL B 1 254 ? -26.703 5.75 3.09 1 90.69 254 VAL B O 1
ATOM 5146 N N . PRO B 1 255 ? -26.938 7.094 1.29 1 86.75 255 PRO B N 1
ATOM 5147 C CA . PRO B 1 255 ? -27.141 8.242 2.176 1 86.75 255 PRO B CA 1
ATOM 5148 C C . PRO B 1 255 ? -28.359 8.078 3.084 1 86.75 255 PRO B C 1
ATOM 5150 O O . PRO B 1 255 ? -28.297 8.414 4.27 1 86.75 255 PRO B O 1
ATOM 5153 N N . ARG B 1 256 ? -29.422 7.48 2.568 1 88.25 256 ARG B N 1
ATOM 5154 C CA . ARG B 1 256 ? -30.625 7.262 3.352 1 88.25 256 ARG B CA 1
ATOM 5155 C C . ARG B 1 256 ? -30.406 6.191 4.418 1 88.25 256 ARG B C 1
ATOM 5157 O O . ARG B 1 256 ? -30.859 6.336 5.551 1 88.25 256 ARG B O 1
ATOM 5164 N N . LEU B 1 257 ? -29.703 5.211 4.039 1 90.31 257 LEU B N 1
ATOM 5165 C CA . LEU B 1 257 ? -29.438 4.129 4.973 1 90.31 257 LEU B CA 1
ATOM 5166 C C . LEU B 1 257 ? -28.516 4.602 6.102 1 90.31 257 LEU B C 1
ATOM 5168 O O . LEU B 1 257 ? -28.719 4.246 7.262 1 90.31 257 LEU B O 1
ATOM 5172 N N . ALA B 1 258 ? -27.578 5.383 5.762 1 90.44 258 ALA B N 1
ATOM 5173 C CA . ALA B 1 258 ? -26.641 5.895 6.754 1 90.44 258 ALA B CA 1
ATOM 5174 C C . ALA B 1 258 ? -27.328 6.844 7.727 1 90.44 258 ALA B C 1
ATOM 5176 O O . ALA B 1 258 ? -27.078 6.805 8.93 1 90.44 258 ALA B O 1
ATOM 5177 N N . ALA B 1 259 ? -28.219 7.676 7.207 1 85.19 259 ALA B N 1
ATOM 5178 C CA . ALA B 1 259 ? -28.969 8.602 8.047 1 85.19 259 ALA B CA 1
ATOM 5179 C C . ALA B 1 259 ? -29.891 7.844 9 1 85.19 259 ALA B C 1
ATOM 5181 O O . ALA B 1 259 ? -30.047 8.227 10.164 1 85.19 259 ALA B O 1
ATOM 5182 N N . GLY B 1 260 ? -30.453 6.805 8.477 1 86.69 260 GLY B N 1
ATOM 5183 C CA . GLY B 1 260 ? -31.312 5.984 9.32 1 86.69 260 GLY B CA 1
ATOM 5184 C C . GLY B 1 260 ? -30.562 5.266 10.422 1 86.69 260 GLY B C 1
ATOM 5185 O O . GLY B 1 260 ? -31.031 5.199 11.562 1 86.69 260 GLY B O 1
ATOM 5186 N N . LEU B 1 261 ? -29.406 4.809 10.102 1 86.31 261 LEU B N 1
ATOM 5187 C CA . LEU B 1 261 ? -28.578 4.098 11.07 1 86.31 261 LEU B CA 1
ATOM 5188 C C . LEU B 1 261 ? -28.094 5.043 12.172 1 86.31 261 LEU B C 1
ATOM 5190 O O . LEU B 1 261 ? -27.938 4.633 13.32 1 86.31 261 LEU B O 1
ATOM 5194 N N . ALA B 1 262 ? -27.875 6.258 11.727 1 86.56 262 ALA B N 1
ATOM 5195 C CA . ALA B 1 262 ? -27.422 7.25 12.688 1 86.56 262 ALA B CA 1
ATOM 5196 C C . ALA B 1 262 ? -28.594 7.918 13.391 1 86.56 262 ALA B C 1
ATOM 5198 O O . ALA B 1 262 ? -28.406 8.75 14.281 1 86.56 262 ALA B O 1
ATOM 5199 N N . ARG B 1 263 ? -29.844 7.609 13.062 1 79.12 263 ARG B N 1
ATOM 5200 C CA . ARG B 1 263 ? -31.078 8.164 13.625 1 79.12 263 ARG B CA 1
ATOM 5201 C C . ARG B 1 263 ? -31.094 9.68 13.5 1 79.12 263 ARG B C 1
ATOM 5203 O O . ARG B 1 263 ? -31.391 10.383 14.469 1 79.12 263 ARG B O 1
ATOM 5210 N N . LEU B 1 264 ? -30.641 10.133 12.32 1 74.5 264 LEU B N 1
ATOM 5211 C CA . LEU B 1 264 ? -30.719 11.555 12.023 1 74.5 264 LEU B CA 1
ATOM 5212 C C . LEU B 1 264 ? -32.156 11.969 11.719 1 74.5 264 LEU B C 1
ATOM 5214 O O . LEU B 1 264 ? -32.875 11.25 11.039 1 74.5 264 LEU B O 1
ATOM 5218 N N . PRO B 1 265 ? -32.625 13.023 12.531 1 67 265 PRO B N 1
ATOM 5219 C CA . PRO B 1 265 ? -33.969 13.477 12.219 1 67 265 PRO B CA 1
ATOM 5220 C C . PRO B 1 265 ? -34.125 14 10.797 1 67 265 PRO B C 1
ATOM 5222 O O . PRO B 1 265 ? -33.438 14.945 10.406 1 67 265 PRO B O 1
ATOM 5225 N N . ILE B 1 266 ? -34.438 13.273 9.844 1 58.31 266 ILE B N 1
ATOM 5226 C CA . ILE B 1 266 ? -34.656 13.719 8.477 1 58.31 266 ILE B CA 1
ATOM 5227 C C . ILE B 1 266 ? -36 14.484 8.383 1 58.31 266 ILE B C 1
ATOM 5229 O O . ILE B 1 266 ? -37.062 13.945 8.719 1 58.31 266 ILE B O 1
ATOM 5233 N N . PRO B 1 267 ? -35.938 15.812 8.32 1 53.38 267 PRO B N 1
ATOM 5234 C CA . PRO B 1 267 ? -37.219 16.531 8.227 1 53.38 267 PRO B CA 1
ATOM 5235 C C . PRO B 1 267 ? -38.125 15.961 7.137 1 53.38 267 PRO B C 1
ATOM 5237 O O . PRO B 1 267 ? -37.625 15.516 6.09 1 53.38 267 PRO B O 1
ATOM 5240 N N . PRO B 1 268 ? -39.25 15.516 7.527 1 47.38 268 PRO B N 1
ATOM 5241 C CA . PRO B 1 268 ? -40.188 15.047 6.508 1 47.38 268 PRO B CA 1
ATOM 5242 C C . PRO B 1 268 ? -40.281 15.992 5.312 1 47.38 268 PRO B C 1
ATOM 5244 O O . PRO B 1 268 ? -40.188 17.203 5.477 1 47.38 268 PRO B O 1
ATOM 5247 N N . VAL B 1 269 ? -39.75 15.523 4.164 1 47.91 269 VAL B N 1
ATOM 5248 C CA . VAL B 1 269 ? -39.969 16.297 2.945 1 47.91 269 VAL B CA 1
ATOM 5249 C C . VAL B 1 269 ? -41.406 16.781 2.918 1 47.91 269 VAL B C 1
ATOM 5251 O O . VAL B 1 269 ? -42.344 16 3.1 1 47.91 269 VAL B O 1
ATOM 5254 N N . PRO B 1 270 ? -41.719 18.047 3.033 1 41.5 270 PRO B N 1
ATOM 5255 C CA . PRO B 1 270 ? -43.125 18.484 2.898 1 41.5 270 PRO B CA 1
ATOM 5256 C C . PRO B 1 270 ? -43.812 17.906 1.658 1 41.5 270 PRO B C 1
ATOM 5258 O O . PRO B 1 270 ? -43.219 17.922 0.568 1 41.5 270 PRO B O 1
ATOM 5261 N N . THR B 1 271 ? -44.438 16.828 1.769 1 40.59 271 THR B N 1
ATOM 5262 C CA . THR B 1 271 ? -45.219 16.406 0.615 1 40.59 271 THR B CA 1
ATOM 5263 C C . THR B 1 271 ? -46.125 17.531 0.139 1 40.59 271 THR B C 1
ATOM 5265 O O . THR B 1 271 ? -46.719 18.234 0.952 1 40.59 271 THR B O 1
ATOM 5268 N N . ALA B 1 272 ? -46 18.094 -1.053 1 45.94 272 ALA B N 1
ATOM 5269 C CA . ALA B 1 272 ? -46.75 19.172 -1.689 1 45.94 272 ALA B CA 1
ATOM 5270 C C . ALA B 1 272 ? -48.219 19.172 -1.257 1 45.94 272 ALA B C 1
ATOM 5272 O O . ALA B 1 272 ? -48.844 20.219 -1.258 1 45.94 272 ALA B O 1
ATOM 5273 N N . GLY B 1 273 ? -48.812 17.984 -1.053 1 42.78 273 GLY B N 1
ATOM 5274 C CA . GLY B 1 273 ? -50.219 17.906 -0.787 1 42.78 273 GLY B CA 1
ATOM 5275 C C . GLY B 1 273 ? -50.562 17.766 0.688 1 42.78 273 GLY B C 1
ATOM 5276 O O . GLY B 1 273 ? -51.688 17.516 1.055 1 42.78 273 GLY B O 1
ATOM 5277 N N . ALA B 1 274 ? -49.656 17.406 1.522 1 41.84 274 ALA B N 1
ATOM 5278 C CA . ALA B 1 274 ? -50.156 17.281 2.895 1 41.84 274 ALA B CA 1
ATOM 5279 C C . ALA B 1 274 ? -50.562 18.641 3.461 1 41.84 274 ALA B C 1
ATOM 5281 O O . ALA B 1 274 ? -49.875 19.641 3.254 1 41.84 274 ALA B O 1
ATOM 5282 N N . ALA B 1 275 ? -51.844 18.875 3.75 1 38.03 275 ALA B N 1
ATOM 5283 C CA . ALA B 1 275 ? -52.531 20.016 4.375 1 38.03 275 ALA B CA 1
ATOM 5284 C C . ALA B 1 275 ? -51.656 20.594 5.492 1 38.03 275 ALA B C 1
ATOM 5286 O O . ALA B 1 275 ? -51.125 19.859 6.324 1 38.03 275 ALA B O 1
ATOM 5287 N N . ILE B 1 276 ? -50.969 21.719 5.242 1 37.81 276 ILE B N 1
ATOM 5288 C CA . ILE B 1 276 ? -50.469 22.516 6.359 1 37.81 276 ILE B CA 1
ATOM 5289 C C . ILE B 1 276 ? -51.469 22.438 7.52 1 37.81 276 ILE B C 1
ATOM 5291 O O . ILE B 1 276 ? -52.594 22.953 7.418 1 37.81 276 ILE B O 1
ATOM 5295 N N . ASP B 1 277 ? -51.656 21.297 8.125 1 37.19 277 ASP B N 1
ATOM 5296 C CA . ASP B 1 277 ? -52.531 21.438 9.281 1 37.19 277 ASP B CA 1
ATOM 5297 C C . ASP B 1 277 ? -52.25 22.719 10.055 1 37.19 277 ASP B C 1
ATOM 5299 O O . ASP B 1 277 ? -51.094 23.031 10.336 1 37.19 277 ASP B O 1
ATOM 5303 N N . PRO B 1 278 ? -53.156 23.812 10.062 1 36.91 278 PRO B N 1
ATOM 5304 C CA . PRO B 1 278 ? -53.062 25.094 10.75 1 36.91 278 PRO B CA 1
ATOM 5305 C C . PRO B 1 278 ? -52.406 24.984 12.125 1 36.91 278 PRO B C 1
ATOM 5307 O O . PRO B 1 278 ? -51.969 25.984 12.688 1 36.91 278 PRO B O 1
ATOM 5310 N N . ALA B 1 279 ? -52.781 23.938 12.906 1 38.44 279 ALA B N 1
ATOM 5311 C CA . ALA B 1 279 ? -52.281 23.828 14.266 1 38.44 279 ALA B CA 1
ATOM 5312 C C . ALA B 1 279 ? -50.75 23.719 14.266 1 38.44 279 ALA B C 1
ATOM 5314 O O . ALA B 1 279 ? -50.125 23.781 15.32 1 38.44 279 ALA B O 1
ATOM 5315 N N . ASP B 1 280 ? -50.281 23.141 13.258 1 36.97 280 ASP B N 1
ATOM 5316 C CA . ASP B 1 280 ? -48.844 22.984 13.125 1 36.97 280 ASP B CA 1
ATOM 5317 C C . ASP B 1 280 ? -48.156 24.312 12.852 1 36.97 280 ASP B C 1
ATOM 5319 O O . ASP B 1 280 ? -46.938 24.359 12.594 1 36.97 280 ASP B O 1
ATOM 5323 N N . HIS B 1 281 ? -48.969 25.406 12.523 1 32.88 281 HIS B N 1
ATOM 5324 C CA . HIS B 1 281 ? -48.562 26.812 12.469 1 32.88 281 HIS B CA 1
ATOM 5325 C C . HIS B 1 281 ? -48.156 27.312 13.844 1 32.88 281 HIS B C 1
ATOM 5327 O O . HIS B 1 281 ? -48.156 28.516 14.086 1 32.88 281 HIS B O 1
ATOM 5333 N N . GLU B 1 282 ? -48.469 26.531 14.969 1 33.44 282 GLU B N 1
ATOM 5334 C CA . GLU B 1 282 ? -47.938 27.172 16.172 1 33.44 282 GLU B CA 1
ATOM 5335 C C . GLU B 1 282 ? -46.531 27.656 15.969 1 33.44 282 GLU B C 1
ATOM 5337 O O . GLU B 1 282 ? -45.719 26.984 15.32 1 33.44 282 GLU B O 1
ATOM 5342 N N . PRO B 1 283 ? -46.375 29.047 16.062 1 32.78 283 PRO B N 1
ATOM 5343 C CA . PRO B 1 283 ? -45.031 29.672 15.93 1 32.78 283 PRO B CA 1
ATOM 5344 C C . PRO B 1 283 ? -43.906 28.766 16.406 1 32.78 283 PRO B C 1
ATOM 5346 O O . PRO B 1 283 ? -44.062 28.094 17.438 1 32.78 283 PRO B O 1
ATOM 5349 N N . ARG B 1 284 ? -43.281 28.141 15.508 1 35.66 284 ARG B N 1
ATOM 5350 C CA . ARG B 1 284 ? -42.094 27.406 15.883 1 35.66 284 ARG B CA 1
ATOM 5351 C C . ARG B 1 284 ? -41.312 28.125 16.984 1 35.66 284 ARG B C 1
ATOM 5353 O O . ARG B 1 284 ? -41.031 29.328 16.859 1 35.66 284 ARG B O 1
ATOM 5360 N N . PRO B 1 285 ? -41.594 27.859 18.312 1 32.97 285 PRO B N 1
ATOM 5361 C CA . PRO B 1 285 ? -40.969 28.641 19.391 1 32.97 285 PRO B CA 1
ATOM 5362 C C . PRO B 1 285 ? -39.594 29.203 18.984 1 32.97 285 PRO B C 1
ATOM 5364 O O . PRO B 1 285 ? -38.906 28.625 18.141 1 32.97 285 PRO B O 1
ATOM 5367 N N . THR B 1 286 ? -39.5 30.5 18.812 1 29.94 286 THR B N 1
ATOM 5368 C CA . THR B 1 286 ? -38.219 31.203 18.75 1 29.94 286 THR B CA 1
ATOM 5369 C C . THR B 1 286 ? -37.188 30.5 19.609 1 29.94 286 THR B C 1
ATOM 5371 O O . THR B 1 286 ? -37.5 29.797 20.562 1 29.94 286 THR B O 1
ATOM 5374 N N . ILE B 1 287 ? -35.969 30.25 19.156 1 32.81 287 ILE B N 1
ATOM 5375 C CA . ILE B 1 287 ? -34.875 29.547 19.828 1 32.81 287 ILE B CA 1
ATOM 5376 C C . ILE B 1 287 ? -34.875 29.922 21.312 1 32.81 287 ILE B C 1
ATOM 5378 O O . ILE B 1 287 ? -34.281 29.219 22.125 1 32.81 287 ILE B O 1
ATOM 5382 N N . GLU B 1 288 ? -35.375 31.156 21.734 1 32.69 288 GLU B N 1
ATOM 5383 C CA . GLU B 1 288 ? -35.406 31.422 23.172 1 32.69 288 GLU B CA 1
ATOM 5384 C C . GLU B 1 288 ? -36.281 30.438 23.906 1 32.69 288 GLU B C 1
ATOM 5386 O O . GLU B 1 288 ? -35.969 30 25.016 1 32.69 288 GLU B O 1
ATOM 5391 N N . GLY B 1 289 ? -37.594 30.281 23.609 1 31.08 289 GLY B N 1
ATOM 5392 C CA . GLY B 1 289 ? -38.625 29.469 24.219 1 31.08 289 GLY B CA 1
ATOM 5393 C C . GLY B 1 289 ? -38.594 28.016 23.781 1 31.08 289 GLY B C 1
ATOM 5394 O O . GLY B 1 289 ? -39.406 27.203 24.266 1 31.08 289 GLY B O 1
ATOM 5395 N N . ILE B 1 290 ? -38.312 27.609 22.531 1 34.59 290 ILE B N 1
ATOM 5396 C CA . ILE B 1 290 ? -37.969 26.219 22.234 1 34.59 290 ILE B CA 1
ATOM 5397 C C . ILE B 1 290 ? -36.719 25.797 23 1 34.59 290 ILE B C 1
ATOM 5399 O O . ILE B 1 290 ? -36.062 24.812 22.656 1 34.59 290 ILE B O 1
ATOM 5403 N N . GLY B 1 291 ? -36.062 26.484 23.859 1 31.89 291 GLY B N 1
ATOM 5404 C CA . GLY B 1 291 ? -35.156 26.047 24.922 1 31.89 291 GLY B CA 1
ATOM 5405 C C . GLY B 1 291 ? -35.594 24.766 25.609 1 31.89 291 GLY B C 1
ATOM 5406 O O . GLY B 1 291 ? -34.781 23.906 25.906 1 31.89 291 GLY B O 1
ATOM 5407 N N . ALA B 1 292 ? -36.812 24.719 26.297 1 31.64 292 ALA B N 1
ATOM 5408 C CA . ALA B 1 292 ? -37.281 23.609 27.125 1 31.64 292 ALA B CA 1
ATOM 5409 C C . ALA B 1 292 ? -37.781 22.453 26.25 1 31.64 292 ALA B C 1
ATOM 5411 O O . ALA B 1 292 ? -37.531 21.297 26.531 1 31.64 292 ALA B O 1
ATOM 5412 N N . ILE B 1 293 ? -38.875 22.5 25.453 1 32.91 293 ILE B N 1
ATOM 5413 C CA . ILE B 1 293 ? -39.531 21.359 24.797 1 32.91 293 ILE B CA 1
ATOM 5414 C C . ILE B 1 293 ? -38.75 20.969 23.547 1 32.91 293 ILE B C 1
ATOM 5416 O O . ILE B 1 293 ? -38.5 19.781 23.312 1 32.91 293 ILE B O 1
ATOM 5420 N N . GLY B 1 294 ? -38.438 21.797 22.531 1 34.81 294 GLY B N 1
ATOM 5421 C CA . GLY B 1 294 ? -37.625 21.531 21.359 1 34.81 294 GLY B CA 1
ATOM 5422 C C . GLY B 1 294 ? -36.156 21.328 21.672 1 34.81 294 GLY B C 1
ATOM 5423 O O . GLY B 1 294 ? -35.344 21.125 20.781 1 34.81 294 GLY B O 1
ATOM 5424 N N . ALA B 1 295 ? -35.5 21.891 22.641 1 35.81 295 ALA B N 1
ATOM 5425 C CA . ALA B 1 295 ? -34.344 21.5 23.422 1 35.81 295 ALA B CA 1
ATOM 5426 C C . ALA B 1 295 ? -34.344 20.016 23.734 1 35.81 295 ALA B C 1
ATOM 5428 O O . ALA B 1 295 ? -33.281 19.406 23.938 1 35.81 295 ALA B O 1
ATOM 5429 N N . THR B 1 296 ? -35.5 19.375 24.125 1 36.47 296 THR B N 1
ATOM 5430 C CA . THR B 1 296 ? -35.531 17.953 24.438 1 36.47 296 THR B CA 1
ATOM 5431 C C . THR B 1 296 ? -35.344 17.125 23.172 1 36.47 296 THR B C 1
ATOM 5433 O O . THR B 1 296 ? -34.812 16.016 23.234 1 36.47 296 THR B O 1
ATOM 5436 N N . ALA B 1 297 ? -36.188 17.359 21.984 1 38.34 297 ALA B N 1
ATOM 5437 C CA . ALA B 1 297 ? -36.188 16.406 20.875 1 38.34 297 ALA B CA 1
ATOM 5438 C C . ALA B 1 297 ? -34.969 16.625 19.969 1 38.34 297 ALA B C 1
ATOM 5440 O O . ALA B 1 297 ? -34.594 15.742 19.188 1 38.34 297 ALA B O 1
ATOM 5441 N N . LEU B 1 298 ? -34.688 17.844 19.453 1 43.62 298 LEU B N 1
ATOM 5442 C CA . LEU B 1 298 ? -33.469 17.953 18.625 1 43.62 298 LEU B CA 1
ATOM 5443 C C . LEU B 1 298 ? -32.219 17.781 19.484 1 43.62 298 LEU B C 1
ATOM 5445 O O . LEU B 1 298 ? -32.062 18.469 20.5 1 43.62 298 LEU B O 1
ATOM 5449 N N . PRO B 1 299 ? -31.625 16.562 19.547 1 49.5 299 PRO B N 1
ATOM 5450 C CA . PRO B 1 299 ? -30.359 16.453 20.266 1 49.5 299 PRO B CA 1
ATOM 5451 C C . PRO B 1 299 ? -29.531 17.75 20.203 1 49.5 299 PRO B C 1
ATOM 5453 O O . PRO B 1 299 ? -29.688 18.547 19.281 1 49.5 299 PRO B O 1
ATOM 5456 N N . SER B 1 300 ? -29.188 18.344 21.344 1 54.78 300 SER B N 1
ATOM 5457 C CA . SER B 1 300 ? -28.203 19.406 21.453 1 54.78 300 SER B CA 1
ATOM 5458 C C . SER B 1 300 ? -27.266 19.422 20.266 1 54.78 300 SER B C 1
ATOM 5460 O O . SER B 1 300 ? -27.125 18.422 19.562 1 54.78 300 SER B O 1
ATOM 5462 N N . ALA B 1 301 ? -27.047 20.656 19.719 1 58.38 301 ALA B N 1
ATOM 5463 C CA . ALA B 1 301 ? -26.078 20.859 18.641 1 58.38 301 ALA B CA 1
ATOM 5464 C C . ALA B 1 301 ? -24.953 19.828 18.719 1 58.38 301 ALA B C 1
ATOM 5466 O O . ALA B 1 301 ? -24.516 19.297 17.688 1 58.38 301 ALA B O 1
ATOM 5467 N N . ALA B 1 302 ? -24.641 19.594 19.969 1 62.62 302 ALA B N 1
ATOM 5468 C CA . ALA B 1 302 ? -23.562 18.625 20.172 1 62.62 302 ALA B CA 1
ATOM 5469 C C . ALA B 1 302 ? -24.016 17.219 19.797 1 62.62 302 ALA B C 1
ATOM 5471 O O . ALA B 1 302 ? -23.25 16.453 19.188 1 62.62 302 ALA B O 1
ATOM 5472 N N . GLY B 1 303 ? -25.266 16.969 20.156 1 72.81 303 GLY B N 1
ATOM 5473 C CA . GLY B 1 303 ? -25.781 15.656 19.812 1 72.81 303 GLY B CA 1
ATOM 5474 C C . GLY B 1 303 ? -25.969 15.445 18.328 1 72.81 303 GLY B C 1
ATOM 5475 O O . GLY B 1 303 ? -25.656 14.375 17.797 1 72.81 303 GLY B O 1
ATOM 5476 N N . LEU B 1 304 ? -26.344 16.484 17.688 1 74.5 304 LEU B N 1
ATOM 5477 C CA . LEU B 1 304 ? -26.531 16.422 16.234 1 74.5 304 LEU B CA 1
ATOM 5478 C C . LEU B 1 304 ? -25.203 16.266 15.523 1 74.5 304 LEU B C 1
ATOM 5480 O O . LEU B 1 304 ? -25.109 15.547 14.523 1 74.5 304 LEU B O 1
ATOM 5484 N N . GLY B 1 305 ? -24.188 16.953 16.047 1 76.5 305 GLY B N 1
ATOM 5485 C CA . GLY B 1 305 ? -22.859 16.828 15.469 1 76.5 305 GLY B CA 1
ATOM 5486 C C . GLY B 1 305 ? -22.312 15.422 15.555 1 76.5 305 GLY B C 1
ATOM 5487 O O . GLY B 1 305 ? -21.719 14.922 14.586 1 76.5 305 GLY B O 1
ATOM 5488 N N . GLU B 1 306 ? -22.578 14.859 16.641 1 81.25 306 GLU B N 1
ATOM 5489 C CA . GLU B 1 306 ? -22.109 13.492 16.828 1 81.25 306 GLU B CA 1
ATOM 5490 C C . GLU B 1 306 ? -22.844 12.523 15.922 1 81.25 306 GLU B C 1
ATOM 5492 O O . GLU B 1 306 ? -22.25 11.586 15.383 1 81.25 306 GLU B O 1
ATOM 5497 N N . ARG B 1 307 ? -24.125 12.703 15.82 1 82.69 307 ARG B N 1
ATOM 5498 C CA . ARG B 1 307 ? -24.906 11.836 14.945 1 82.69 307 ARG B CA 1
ATOM 5499 C C . ARG B 1 307 ? -24.531 12.047 13.484 1 82.69 307 ARG B C 1
ATOM 5501 O O . ARG B 1 307 ? -24.531 11.094 12.695 1 82.69 307 ARG B O 1
ATOM 5508 N N . ALA B 1 308 ? -24.25 13.25 13.125 1 82.12 308 ALA B N 1
ATOM 5509 C CA . ALA B 1 308 ? -23.812 13.547 11.766 1 82.12 308 ALA B CA 1
ATOM 5510 C C . ALA B 1 308 ? -22.484 12.875 11.453 1 82.12 308 ALA B C 1
ATOM 5512 O O . ALA B 1 308 ? -22.281 12.367 10.344 1 82.12 308 ALA B O 1
ATOM 5513 N N . ARG B 1 309 ? -21.688 12.883 12.414 1 85.38 309 ARG B N 1
ATOM 5514 C CA . ARG B 1 309 ? -20.406 12.219 12.258 1 85.38 309 ARG B CA 1
ATOM 5515 C C . ARG B 1 309 ? -20.578 10.711 12.094 1 85.38 309 ARG B C 1
ATOM 5517 O O . ARG B 1 309 ? -19.938 10.094 11.242 1 85.38 309 ARG B O 1
ATOM 5524 N N . ALA B 1 310 ? -21.391 10.258 12.898 1 87.19 310 ALA B N 1
ATOM 5525 C CA . ALA B 1 310 ? -21.656 8.82 12.812 1 87.19 310 ALA B CA 1
ATOM 5526 C C . ALA B 1 310 ? -22.281 8.469 11.461 1 87.19 310 ALA B C 1
ATOM 5528 O O . ALA B 1 310 ? -21.922 7.449 10.859 1 87.19 310 ALA B O 1
ATOM 5529 N N . ALA B 1 311 ? -23.141 9.234 11.016 1 88.19 311 ALA B N 1
ATOM 5530 C CA . ALA B 1 311 ? -23.781 9 9.727 1 88.19 311 ALA B CA 1
ATOM 5531 C C . ALA B 1 311 ? -22.75 8.984 8.594 1 88.19 311 ALA B C 1
ATOM 5533 O O . ALA B 1 311 ? -22.828 8.148 7.695 1 88.19 311 ALA B O 1
ATOM 5534 N N . ASN B 1 312 ? -21.938 9.891 8.672 1 88.31 312 ASN B N 1
ATOM 5535 C CA . ASN B 1 312 ? -20.891 9.945 7.645 1 88.31 312 ASN B CA 1
ATOM 5536 C C . ASN B 1 312 ? -20 8.719 7.688 1 88.31 312 ASN B C 1
ATOM 5538 O O . ASN B 1 312 ? -19.578 8.211 6.645 1 88.31 312 ASN B O 1
ATOM 5542 N N . GLN B 1 313 ? -19.688 8.336 8.859 1 92.5 313 GLN B N 1
ATOM 5543 C CA . GLN B 1 313 ? -18.844 7.152 9.008 1 92.5 313 GLN B CA 1
ATOM 5544 C C . GLN B 1 313 ? -19.562 5.898 8.523 1 92.5 313 GLN B C 1
ATOM 5546 O O . GLN B 1 313 ? -18.969 5.039 7.875 1 92.5 313 GLN B O 1
ATOM 5551 N N . TYR B 1 314 ? -20.812 5.828 8.852 1 93.88 314 TYR B N 1
ATOM 5552 C CA . TYR B 1 314 ? -21.609 4.715 8.336 1 93.88 314 TYR B CA 1
ATOM 5553 C C . TYR B 1 314 ? -21.703 4.758 6.816 1 93.88 314 TYR B C 1
ATOM 5555 O O . TYR B 1 314 ? -21.609 3.723 6.156 1 93.88 314 TYR B O 1
ATOM 5563 N N . GLN B 1 315 ? -21.906 5.891 6.34 1 93.25 315 GLN B N 1
ATOM 5564 C CA . GLN B 1 315 ? -21.984 6.062 4.895 1 93.25 315 GLN B CA 1
ATOM 5565 C C . GLN B 1 315 ? -20.688 5.59 4.223 1 93.25 315 GLN B C 1
ATOM 5567 O O . GLN B 1 315 ? -20.734 4.898 3.203 1 93.25 315 GLN B O 1
ATOM 5572 N N . SER B 1 316 ? -19.609 5.977 4.77 1 95.06 316 SER B N 1
ATOM 5573 C CA . SER B 1 316 ? -18.328 5.555 4.227 1 95.06 316 SER B CA 1
ATOM 5574 C C . SER B 1 316 ? -18.188 4.035 4.254 1 95.06 316 SER B C 1
ATOM 5576 O O . SER B 1 316 ? -17.688 3.434 3.295 1 95.06 316 SER B O 1
ATOM 5578 N N . GLY B 1 317 ? -18.562 3.48 5.34 1 97 317 GLY B N 1
ATOM 5579 C CA . GLY B 1 317 ? -18.5 2.031 5.434 1 97 317 GLY B CA 1
ATOM 5580 C C . GLY B 1 317 ? -19.375 1.327 4.41 1 97 317 GLY B C 1
ATOM 5581 O O . GLY B 1 317 ? -18.953 0.354 3.787 1 97 317 GLY B O 1
ATOM 5582 N N . LEU B 1 318 ? -20.5 1.809 4.23 1 96.81 318 LEU B N 1
ATOM 5583 C CA . LEU B 1 318 ? -21.438 1.221 3.271 1 96.81 318 LEU B CA 1
ATOM 5584 C C . LEU B 1 318 ? -20.922 1.386 1.845 1 96.81 318 LEU B C 1
ATOM 5586 O O . LEU B 1 318 ? -21.047 0.474 1.024 1 96.81 318 LEU B O 1
ATOM 5590 N N . ILE B 1 319 ? -20.344 2.502 1.568 1 97.12 319 ILE B N 1
ATOM 5591 C CA . ILE B 1 319 ? -19.797 2.76 0.239 1 97.12 319 ILE B CA 1
ATOM 5592 C C . ILE B 1 319 ? -18.656 1.791 -0.048 1 97.12 319 ILE B C 1
ATOM 5594 O O . ILE B 1 319 ? -18.516 1.293 -1.168 1 97.12 319 ILE B O 1
ATOM 5598 N N . ILE B 1 320 ? -17.875 1.518 0.923 1 97.62 320 ILE B N 1
ATOM 5599 C CA . ILE B 1 320 ? -16.781 0.557 0.767 1 97.62 320 ILE B CA 1
ATOM 5600 C C . ILE B 1 320 ? -17.359 -0.811 0.397 1 97.62 320 ILE B C 1
ATOM 5602 O O . ILE B 1 320 ? -16.859 -1.466 -0.525 1 97.62 320 ILE B O 1
ATOM 5606 N N . ALA B 1 321 ? -18.375 -1.19 1.071 1 97.81 321 ALA B N 1
ATOM 5607 C CA . ALA B 1 321 ? -18.984 -2.494 0.824 1 97.81 321 ALA B CA 1
ATOM 5608 C C . ALA B 1 321 ? -19.609 -2.553 -0.569 1 97.81 321 ALA B C 1
ATOM 5610 O O . ALA B 1 321 ? -19.453 -3.543 -1.286 1 97.81 321 ALA B O 1
ATOM 5611 N N . CYS B 1 322 ? -20.266 -1.519 -0.945 1 97.44 322 CYS B N 1
ATOM 5612 C CA . CYS B 1 322 ? -20.906 -1.468 -2.256 1 97.44 322 CYS B CA 1
ATOM 5613 C C . CYS B 1 322 ? -19.859 -1.467 -3.369 1 97.44 322 CYS B C 1
ATOM 5615 O O . CYS B 1 322 ? -20.047 -2.123 -4.395 1 97.44 322 CYS B O 1
ATOM 5617 N N . THR B 1 323 ? -18.844 -0.72 -3.15 1 97.88 323 THR B N 1
ATOM 5618 C CA . THR B 1 323 ? -17.781 -0.664 -4.137 1 97.88 323 THR B CA 1
ATOM 5619 C C . THR B 1 323 ? -17.125 -2.033 -4.305 1 97.88 323 THR B C 1
ATOM 5621 O O . THR B 1 323 ? -16.891 -2.48 -5.43 1 97.88 323 THR B O 1
ATOM 5624 N N . LEU B 1 324 ? -16.859 -2.695 -3.215 1 97.81 324 LEU B N 1
ATOM 5625 C CA . LEU B 1 324 ? -16.266 -4.027 -3.271 1 97.81 324 LEU B CA 1
ATOM 5626 C C . LEU B 1 324 ? -17.188 -4.996 -4.008 1 97.81 324 LEU B C 1
ATOM 5628 O O . LEU B 1 324 ? -16.719 -5.809 -4.812 1 97.81 324 LEU B O 1
ATOM 5632 N N . SER B 1 325 ? -18.453 -4.902 -3.721 1 97.69 325 SER B N 1
ATOM 5633 C CA . SER B 1 325 ? -19.438 -5.746 -4.395 1 97.69 325 SER B CA 1
ATOM 5634 C C . SER B 1 325 ? -19.422 -5.512 -5.902 1 97.69 325 SER B C 1
ATOM 5636 O O . SER B 1 325 ? -19.406 -6.465 -6.684 1 97.69 325 SER B O 1
ATOM 5638 N N . ALA B 1 326 ? -19.406 -4.27 -6.262 1 97.56 326 ALA B N 1
ATOM 5639 C CA . ALA B 1 326 ? -19.422 -3.91 -7.68 1 97.56 326 ALA B CA 1
ATOM 5640 C C . ALA B 1 326 ? -18.141 -4.379 -8.375 1 97.56 326 ALA B C 1
ATOM 5642 O O . ALA B 1 326 ? -18.203 -4.906 -9.492 1 97.56 326 ALA B O 1
ATOM 5643 N N . VAL B 1 327 ? -17.031 -4.246 -7.75 1 97.56 327 VAL B N 1
ATOM 5644 C CA . VAL B 1 327 ? -15.742 -4.598 -8.344 1 97.56 327 VAL B CA 1
ATOM 5645 C C . VAL B 1 327 ? -15.641 -6.113 -8.508 1 97.56 327 VAL B C 1
ATOM 5647 O O . VAL B 1 327 ? -15.32 -6.609 -9.586 1 97.56 327 VAL B O 1
ATOM 5650 N N . ILE B 1 328 ? -15.961 -6.828 -7.434 1 96.88 328 ILE B N 1
ATOM 5651 C CA . ILE B 1 328 ? -15.898 -8.289 -7.473 1 96.88 328 ILE B CA 1
ATOM 5652 C C . ILE B 1 328 ? -16.938 -8.828 -8.445 1 96.88 328 ILE B C 1
ATOM 5654 O O . ILE B 1 328 ? -16.672 -9.766 -9.195 1 96.88 328 ILE B O 1
ATOM 5658 N N . GLY B 1 329 ? -18.078 -8.242 -8.445 1 96.88 329 GLY B N 1
ATOM 5659 C CA . GLY B 1 329 ? -19.125 -8.625 -9.383 1 96.88 329 GLY B CA 1
ATOM 5660 C C . GLY B 1 329 ? -18.75 -8.383 -10.828 1 96.88 329 GLY B C 1
ATOM 5661 O O . GLY B 1 329 ? -18.984 -9.234 -11.688 1 96.88 329 GLY B O 1
ATOM 5662 N N . ALA B 1 330 ? -18.219 -7.203 -11.039 1 95.75 330 ALA B N 1
ATOM 5663 C CA . ALA B 1 330 ? -17.812 -6.859 -12.398 1 95.75 330 ALA B CA 1
ATOM 5664 C C . ALA B 1 330 ? -16.766 -7.832 -12.922 1 95.75 330 ALA B C 1
ATOM 5666 O O . ALA B 1 330 ? -16.844 -8.281 -14.07 1 95.75 330 ALA B O 1
ATOM 5667 N N . PHE B 1 331 ? -15.852 -8.203 -12.195 1 94.12 331 PHE B N 1
ATOM 5668 C CA . PHE B 1 331 ? -14.805 -9.141 -12.602 1 94.12 331 PHE B CA 1
ATOM 5669 C C . PHE B 1 331 ? -15.383 -10.531 -12.836 1 94.12 331 PHE B C 1
ATOM 5671 O O . PHE B 1 331 ? -15.047 -11.18 -13.828 1 94.12 331 PHE B O 1
ATOM 5678 N N . GLY B 1 332 ? -16.234 -10.945 -11.906 1 93.81 332 GLY B N 1
ATOM 5679 C CA . GLY B 1 332 ? -16.844 -12.258 -12.039 1 93.81 332 GLY B CA 1
ATOM 5680 C C . GLY B 1 332 ? -17.781 -12.359 -13.242 1 93.81 332 GLY B C 1
ATOM 5681 O O . GLY B 1 332 ? -17.844 -13.406 -13.891 1 93.81 332 GLY B O 1
ATOM 5682 N N . ALA B 1 333 ? -18.453 -11.289 -13.453 1 93.38 333 ALA B N 1
ATOM 5683 C CA . ALA B 1 333 ? -19.375 -11.289 -14.586 1 93.38 333 ALA B CA 1
ATOM 5684 C C . ALA B 1 333 ? -18.625 -11.32 -15.906 1 93.38 333 ALA B C 1
ATOM 5686 O O . ALA B 1 333 ? -19.109 -11.898 -16.891 1 93.38 333 ALA B O 1
ATOM 5687 N N . ALA B 1 334 ? -17.516 -10.703 -15.984 1 91.5 334 ALA B N 1
ATOM 5688 C CA . ALA B 1 334 ? -16.703 -10.695 -17.203 1 91.5 334 ALA B CA 1
ATOM 5689 C C . ALA B 1 334 ? -16.047 -12.055 -17.438 1 91.5 334 ALA B C 1
ATOM 5691 O O . ALA B 1 334 ? -15.781 -12.43 -18.578 1 91.5 334 ALA B O 1
ATOM 5692 N N . ASP B 1 335 ? -15.781 -12.828 -16.359 1 86.44 335 ASP B N 1
ATOM 5693 C CA . ASP B 1 335 ? -15.18 -14.164 -16.406 1 86.44 335 ASP B CA 1
ATOM 5694 C C . ASP B 1 335 ? -14.047 -14.211 -17.438 1 86.44 335 ASP B C 1
ATOM 5696 O O . ASP B 1 335 ? -14.039 -15.07 -18.312 1 86.44 335 ASP B O 1
ATOM 5700 N N . PRO B 1 336 ? -13.148 -13.375 -17.297 1 78.44 336 PRO B N 1
ATOM 5701 C CA . PRO B 1 336 ? -12.086 -13.312 -18.297 1 78.44 336 PRO B CA 1
ATOM 5702 C C . PRO B 1 336 ? -11.242 -14.586 -18.328 1 78.44 336 PRO B C 1
ATOM 5704 O O . PRO B 1 336 ? -10.562 -14.852 -19.328 1 78.44 336 PRO B O 1
ATOM 5707 N N . LEU B 1 337 ? -11.234 -15.445 -17.266 1 74.12 337 LEU B N 1
ATOM 5708 C CA . LEU B 1 337 ? -10.438 -16.672 -17.188 1 74.12 337 LEU B CA 1
ATOM 5709 C C . LEU B 1 337 ? -11.164 -17.828 -17.859 1 74.12 337 LEU B C 1
ATOM 5711 O O . LEU B 1 337 ? -10.57 -18.875 -18.109 1 74.12 337 LEU B O 1
ATOM 5715 N N . GLY B 1 338 ? -12.484 -17.609 -18.078 1 74.75 338 GLY B N 1
ATOM 5716 C CA . GLY B 1 338 ? -13.266 -18.672 -18.688 1 74.75 338 GLY B CA 1
ATOM 5717 C C . GLY B 1 338 ? -13.781 -18.312 -20.062 1 74.75 338 GLY B C 1
ATOM 5718 O O . GLY B 1 338 ? -13 -18.125 -21 1 74.75 338 GLY B O 1
ATOM 5719 N N . SER B 1 339 ? -15.078 -18.266 -20.219 1 67.69 339 SER B N 1
ATOM 5720 C CA . SER B 1 339 ? -15.711 -17.938 -21.5 1 67.69 339 SER B CA 1
ATOM 5721 C C . SER B 1 339 ? -16.109 -16.469 -21.562 1 67.69 339 SER B C 1
ATOM 5723 O O . SER B 1 339 ? -17.219 -16.094 -21.156 1 67.69 339 SER B O 1
ATOM 5725 N N . ALA B 1 340 ? -15.047 -15.664 -21.812 1 62.16 340 ALA B N 1
ATOM 5726 C CA . ALA B 1 340 ? -15.289 -14.227 -21.828 1 62.16 340 ALA B CA 1
ATOM 5727 C C . ALA B 1 340 ? -16.25 -13.844 -22.953 1 62.16 340 ALA B C 1
ATOM 5729 O O . ALA B 1 340 ? -15.992 -14.148 -24.109 1 62.16 340 ALA B O 1
ATOM 5730 N N . ARG B 1 341 ? -17.516 -13.508 -22.531 1 76.69 341 ARG B N 1
ATOM 5731 C CA . ARG B 1 341 ? -18.469 -12.953 -23.484 1 76.69 341 ARG B CA 1
ATOM 5732 C C . ARG B 1 341 ? -18.453 -11.43 -23.453 1 76.69 341 ARG B C 1
ATOM 5734 O O . ARG B 1 341 ? -18.156 -10.82 -22.422 1 76.69 341 ARG B O 1
ATOM 5741 N N . TRP B 1 342 ? -18.609 -10.781 -24.562 1 85.38 342 TRP B N 1
ATOM 5742 C CA . TRP B 1 342 ? -18.531 -9.328 -24.719 1 85.38 342 TRP B CA 1
ATOM 5743 C C . TRP B 1 342 ? -19.484 -8.617 -23.766 1 85.38 342 TRP B C 1
ATOM 5745 O O . TRP B 1 342 ? -19.219 -7.488 -23.344 1 85.38 342 TRP B O 1
ATOM 5755 N N . GLN B 1 343 ? -20.562 -9.297 -23.344 1 88.25 343 GLN B N 1
ATOM 5756 C CA . GLN B 1 343 ? -21.531 -8.672 -22.453 1 88.25 343 GLN B CA 1
ATOM 5757 C C . GLN B 1 343 ? -20.938 -8.453 -21.062 1 88.25 343 GLN B C 1
ATOM 5759 O O . GLN B 1 343 ? -21.141 -7.402 -20.453 1 88.25 343 GLN B O 1
ATOM 5764 N N . GLY B 1 344 ? -20.234 -9.484 -20.625 1 91.12 344 GLY B N 1
ATOM 5765 C CA . GLY B 1 344 ? -19.625 -9.375 -19.312 1 91.12 344 GLY B CA 1
ATOM 5766 C C . GLY B 1 344 ? -18.516 -8.336 -19.25 1 91.12 344 GLY B C 1
ATOM 5767 O O . GLY B 1 344 ? -18.406 -7.59 -18.281 1 91.12 344 GLY B O 1
ATOM 5768 N N . VAL B 1 345 ? -17.797 -8.25 -20.281 1 91.88 345 VAL B N 1
ATOM 5769 C CA . VAL B 1 345 ? -16.703 -7.281 -20.375 1 91.88 345 VAL B CA 1
ATOM 5770 C C . VAL B 1 345 ? -17.281 -5.863 -20.422 1 91.88 345 VAL B C 1
ATOM 5772 O O . VAL B 1 345 ? -16.781 -4.965 -19.734 1 91.88 345 VAL B O 1
ATOM 5775 N N . THR B 1 346 ? -18.281 -5.746 -21.25 1 93.94 346 THR B N 1
ATOM 5776 C CA . THR B 1 346 ? -18.922 -4.441 -21.359 1 93.94 346 THR B CA 1
ATOM 5777 C C . THR B 1 346 ? -19.5 -4.016 -20.016 1 93.94 346 THR B C 1
ATOM 5779 O O . THR B 1 346 ? -19.375 -2.855 -19.625 1 93.94 346 THR B O 1
ATOM 5782 N N . LEU B 1 347 ? -20.109 -4.949 -19.328 1 95.06 347 LEU B N 1
ATOM 5783 C CA . LEU B 1 347 ? -20.656 -4.656 -18.016 1 95.06 347 LEU B CA 1
ATOM 5784 C C . LEU B 1 347 ? -19.562 -4.203 -17.047 1 95.06 347 LEU B C 1
ATOM 5786 O O . LEU B 1 347 ? -19.766 -3.256 -16.281 1 95.06 347 LEU B O 1
ATOM 5790 N N . ALA B 1 348 ? -18.469 -4.875 -17.094 1 95.88 348 ALA B N 1
ATOM 5791 C CA . ALA B 1 348 ? -17.359 -4.539 -16.203 1 95.88 348 ALA B CA 1
ATOM 5792 C C . ALA B 1 348 ? -16.812 -3.146 -16.516 1 95.88 348 ALA B C 1
ATOM 5794 O O . ALA B 1 348 ? -16.547 -2.367 -15.594 1 95.88 348 ALA B O 1
ATOM 5795 N N . VAL B 1 349 ? -16.688 -2.822 -17.766 1 95.06 349 VAL B N 1
ATOM 5796 C CA . VAL B 1 349 ? -16.188 -1.516 -18.172 1 95.06 349 VAL B CA 1
ATOM 5797 C C . VAL B 1 349 ? -17.156 -0.424 -17.734 1 95.06 349 VAL B C 1
ATOM 5799 O O . VAL B 1 349 ? -16.75 0.595 -17.172 1 95.06 349 VAL B O 1
ATOM 5802 N N . VAL B 1 350 ? -18.406 -0.664 -18 1 96.38 350 VAL B N 1
ATOM 5803 C CA . VAL B 1 350 ? -19.438 0.296 -17.625 1 96.38 350 VAL B CA 1
ATOM 5804 C C . VAL B 1 350 ? -19.438 0.495 -16.109 1 96.38 350 VAL B C 1
ATOM 5806 O O . VAL B 1 350 ? -19.516 1.627 -15.633 1 96.38 350 VAL B O 1
ATOM 5809 N N . THR B 1 351 ? -19.359 -0.585 -15.375 1 96.94 351 THR B N 1
ATOM 5810 C CA . THR B 1 351 ? -19.328 -0.516 -13.914 1 96.94 351 THR B CA 1
ATOM 5811 C C . THR B 1 351 ? -18.125 0.292 -13.438 1 96.94 351 THR B C 1
ATOM 5813 O O . THR B 1 351 ? -18.25 1.116 -12.523 1 96.94 351 THR B O 1
ATOM 5816 N N . ALA B 1 352 ? -17 0.071 -14.023 1 97.25 352 ALA B N 1
ATOM 5817 C CA . ALA B 1 352 ? -15.797 0.798 -13.648 1 97.25 352 ALA B CA 1
ATOM 5818 C C . ALA B 1 352 ? -15.961 2.299 -13.867 1 97.25 352 ALA B C 1
ATOM 5820 O O . ALA B 1 352 ? -15.602 3.104 -13.008 1 97.25 352 ALA B O 1
ATOM 5821 N N . ILE B 1 353 ? -16.531 2.668 -14.961 1 96.12 353 ILE B N 1
ATOM 5822 C CA . ILE B 1 353 ? -16.719 4.074 -15.289 1 96.12 353 ILE B CA 1
ATOM 5823 C C . ILE B 1 353 ? -17.734 4.695 -14.32 1 96.12 353 ILE B C 1
ATOM 5825 O O . ILE B 1 353 ? -17.516 5.812 -13.836 1 96.12 353 ILE B O 1
ATOM 5829 N N . ILE B 1 354 ? -18.781 3.967 -14.031 1 96.12 354 ILE B N 1
ATOM 5830 C CA . ILE B 1 354 ? -19.812 4.457 -13.117 1 96.12 354 ILE B CA 1
ATOM 5831 C C . ILE B 1 354 ? -19.188 4.742 -11.75 1 96.12 354 ILE B C 1
ATOM 5833 O O . ILE B 1 354 ? -19.438 5.785 -11.148 1 96.12 354 ILE B O 1
ATOM 5837 N N . LEU B 1 355 ? -18.375 3.809 -11.258 1 96.81 355 LEU B N 1
ATOM 5838 C CA . LEU B 1 355 ? -17.734 3.984 -9.961 1 96.81 355 LEU B CA 1
ATOM 5839 C C . LEU B 1 355 ? -16.859 5.227 -9.953 1 96.81 355 LEU B C 1
ATOM 5841 O O . LEU B 1 355 ? -16.891 6.016 -9.008 1 96.81 355 LEU B O 1
ATOM 5845 N N . CYS B 1 356 ? -16.125 5.477 -11.008 1 94.5 356 CYS B N 1
ATOM 5846 C CA . CYS B 1 356 ? -15.234 6.633 -11.078 1 94.5 356 CYS B CA 1
ATOM 5847 C C . CYS B 1 356 ? -16.031 7.93 -11.148 1 94.5 356 CYS B C 1
ATOM 5849 O O . CYS B 1 356 ? -15.688 8.914 -10.484 1 94.5 356 CYS B O 1
ATOM 5851 N N . LEU B 1 357 ? -17.109 7.953 -11.922 1 93.44 357 LEU B N 1
ATOM 5852 C CA . LEU B 1 357 ? -17.922 9.156 -12.055 1 93.44 357 LEU B CA 1
ATOM 5853 C C . LEU B 1 357 ? -18.641 9.477 -10.75 1 93.44 357 LEU B C 1
ATOM 5855 O O . LEU B 1 357 ? -18.734 10.641 -10.359 1 93.44 357 LEU B O 1
ATOM 5859 N N . ARG B 1 358 ? -19.078 8.398 -10.109 1 91.44 358 ARG B N 1
ATOM 5860 C CA . ARG B 1 358 ? -19.75 8.602 -8.828 1 91.44 358 ARG B CA 1
ATOM 5861 C C . ARG B 1 358 ? -18.766 9.109 -7.773 1 91.44 358 ARG B C 1
ATOM 5863 O O . ARG B 1 358 ? -19.156 9.883 -6.891 1 91.44 358 ARG B O 1
ATOM 5870 N N . GLY B 1 359 ? -17.609 8.672 -7.832 1 91.31 359 GLY B N 1
ATOM 5871 C CA . GLY B 1 359 ? -16.594 9.117 -6.891 1 91.31 359 GLY B CA 1
ATOM 5872 C C . GLY B 1 359 ? -16.297 10.602 -6.988 1 91.31 359 GLY B C 1
ATOM 5873 O O . GLY B 1 359 ? -16.047 11.258 -5.977 1 91.31 359 GLY B O 1
ATOM 5874 N N . ARG B 1 360 ? -16.391 11.117 -8.109 1 84.62 360 ARG B N 1
ATOM 5875 C CA . ARG B 1 360 ? -16.109 12.531 -8.336 1 84.62 360 ARG B CA 1
ATOM 5876 C C . ARG B 1 360 ? -17.188 13.414 -7.711 1 84.62 360 ARG B C 1
ATOM 5878 O O . ARG B 1 360 ? -16.953 14.594 -7.449 1 84.62 360 ARG B O 1
ATOM 5885 N N . SER B 1 361 ? -18.312 12.828 -7.422 1 83.81 361 SER B N 1
ATOM 5886 C CA . SER B 1 361 ? -19.438 13.602 -6.918 1 83.81 361 SER B CA 1
ATOM 5887 C C . SER B 1 361 ? -19.438 13.664 -5.395 1 83.81 361 SER B C 1
ATOM 5889 O O . SER B 1 361 ? -20.156 14.469 -4.797 1 83.81 361 SER B O 1
ATOM 5891 N N . PHE B 1 362 ? -18.641 12.875 -4.805 1 85.88 362 PHE B N 1
ATOM 5892 C CA . PHE B 1 362 ? -18.578 12.875 -3.348 1 85.88 362 PHE B CA 1
ATOM 5893 C C . PHE B 1 362 ? -17.5 13.828 -2.846 1 85.88 362 PHE B C 1
ATOM 5895 O O . PHE B 1 362 ? -16.422 13.906 -3.426 1 85.88 362 PHE B O 1
ATOM 5902 N N . ALA B 1 363 ? -17.844 14.508 -1.761 1 82.19 363 ALA B N 1
ATOM 5903 C CA . ALA B 1 363 ? -16.922 15.484 -1.193 1 82.19 363 ALA B CA 1
ATOM 5904 C C . ALA B 1 363 ? -15.961 14.836 -0.203 1 82.19 363 ALA B C 1
ATOM 5906 O O . ALA B 1 363 ? -14.82 15.273 -0.052 1 82.19 363 ALA B O 1
ATOM 5907 N N . ASP B 1 364 ? -16.469 13.836 0.407 1 89.31 364 ASP B N 1
ATOM 5908 C CA . ASP B 1 364 ? -15.672 13.172 1.428 1 89.31 364 ASP B CA 1
ATOM 5909 C C . ASP B 1 364 ? -14.523 12.391 0.796 1 89.31 364 ASP B C 1
ATOM 5911 O O . ASP B 1 364 ? -14.711 11.695 -0.201 1 89.31 364 ASP B O 1
ATOM 5915 N N . LEU B 1 365 ? -13.383 12.5 1.327 1 90.5 365 LEU B N 1
ATOM 5916 C CA . LEU B 1 365 ? -12.172 11.883 0.796 1 90.5 365 LEU B CA 1
ATOM 5917 C C . LEU B 1 365 ? -12.305 10.359 0.772 1 90.5 365 LEU B C 1
ATOM 5919 O O . LEU B 1 365 ? -11.984 9.719 -0.232 1 90.5 365 LEU B O 1
ATOM 5923 N N . THR B 1 366 ? -12.719 9.789 1.846 1 91.88 366 THR B N 1
ATOM 5924 C CA . THR B 1 366 ? -12.812 8.336 1.949 1 91.88 366 THR B CA 1
ATOM 5925 C C . THR B 1 366 ? -13.797 7.777 0.924 1 91.88 366 THR B C 1
ATOM 5927 O O . THR B 1 366 ? -13.516 6.781 0.26 1 91.88 366 THR B O 1
ATOM 5930 N N . GLN B 1 367 ? -14.836 8.438 0.782 1 93.62 367 GLN B N 1
ATOM 5931 C CA . GLN B 1 367 ? -15.867 7.98 -0.136 1 93.62 367 GLN B CA 1
ATOM 5932 C C . GLN B 1 367 ? -15.438 8.148 -1.589 1 93.62 367 GLN B C 1
ATOM 5934 O O . GLN B 1 367 ? -15.516 7.211 -2.381 1 93.62 367 GLN B O 1
ATOM 5939 N N . ALA B 1 368 ? -14.93 9.32 -1.883 1 93.94 368 ALA B N 1
ATOM 5940 C CA . ALA B 1 368 ? -14.469 9.586 -3.244 1 93.94 368 ALA B CA 1
ATOM 5941 C C . ALA B 1 368 ? -13.312 8.664 -3.619 1 93.94 368 ALA B C 1
ATOM 5943 O O . ALA B 1 368 ? -13.32 8.055 -4.691 1 93.94 368 ALA B O 1
ATOM 5944 N N . ALA B 1 369 ? -12.414 8.516 -2.75 1 94.19 369 ALA B N 1
ATOM 5945 C CA . ALA B 1 369 ? -11.242 7.695 -3.018 1 94.19 369 ALA B CA 1
ATOM 5946 C C . ALA B 1 369 ? -11.625 6.23 -3.184 1 94.19 369 ALA B C 1
ATOM 5948 O O . ALA B 1 369 ? -11.062 5.527 -4.031 1 94.19 369 ALA B O 1
ATOM 5949 N N . THR B 1 370 ? -12.516 5.781 -2.371 1 96.12 370 THR B N 1
ATOM 5950 C CA . THR B 1 370 ? -12.953 4.391 -2.438 1 96.12 370 THR B CA 1
ATOM 5951 C C . THR B 1 370 ? -13.602 4.09 -3.785 1 96.12 370 THR B C 1
ATOM 5953 O O . THR B 1 370 ? -13.281 3.086 -4.426 1 96.12 370 THR B O 1
ATOM 5956 N N . LEU B 1 371 ? -14.375 4.949 -4.223 1 97 371 LEU B N 1
ATOM 5957 C CA . LEU B 1 371 ? -15.102 4.746 -5.473 1 97 371 LEU B CA 1
ATOM 5958 C C . LEU B 1 371 ? -14.156 4.848 -6.668 1 97 371 LEU B C 1
ATOM 5960 O O . LEU B 1 371 ? -14.18 3.99 -7.555 1 97 371 LEU B O 1
ATOM 5964 N N . ILE B 1 372 ? -13.312 5.793 -6.676 1 96.19 372 ILE B N 1
ATOM 5965 C CA . ILE B 1 372 ? -12.375 5.984 -7.781 1 96.19 372 ILE B CA 1
ATOM 5966 C C . ILE B 1 372 ? -11.367 4.836 -7.809 1 96.19 372 ILE B C 1
ATOM 5968 O O . ILE B 1 372 ? -11.094 4.27 -8.867 1 96.19 372 ILE B O 1
ATOM 5972 N N . ALA B 1 373 ? -10.867 4.492 -6.652 1 96.38 373 ALA B N 1
ATOM 5973 C CA . ALA B 1 373 ? -9.938 3.369 -6.57 1 96.38 373 ALA B CA 1
ATOM 5974 C C . ALA B 1 373 ? -10.609 2.068 -7.008 1 96.38 373 ALA B C 1
ATOM 5976 O O . ALA B 1 373 ? -9.992 1.236 -7.672 1 96.38 373 ALA B O 1
ATOM 5977 N N . GLY B 1 374 ? -11.844 1.935 -6.586 1 97.44 374 GLY B N 1
ATOM 5978 C CA . GLY B 1 374 ? -12.594 0.759 -7.004 1 97.44 374 GLY B CA 1
ATOM 5979 C C . GLY B 1 374 ? -12.781 0.67 -8.508 1 97.44 374 GLY B C 1
ATOM 5980 O O . GLY B 1 374 ? -12.633 -0.402 -9.094 1 97.44 374 GLY B O 1
ATOM 5981 N N . GLY B 1 375 ? -13.117 1.771 -9.07 1 97.12 375 GLY B N 1
ATOM 5982 C CA . GLY B 1 375 ? -13.242 1.796 -10.523 1 97.12 375 GLY B CA 1
ATOM 5983 C C . GLY B 1 375 ? -11.945 1.478 -11.242 1 97.12 375 GLY B C 1
ATOM 5984 O O . GLY B 1 375 ? -11.93 0.705 -12.203 1 97.12 375 GLY B O 1
ATOM 5985 N N . CYS B 1 376 ? -10.852 2.006 -10.766 1 96.5 376 CYS B N 1
ATOM 5986 C CA . CYS B 1 376 ? -9.539 1.734 -11.352 1 96.5 376 CYS B CA 1
ATOM 5987 C C . CYS B 1 376 ? -9.164 0.266 -11.188 1 96.5 376 CYS B C 1
ATOM 5989 O O . CYS B 1 376 ? -8.672 -0.358 -12.133 1 96.5 376 CYS B O 1
ATOM 5991 N N . LEU B 1 377 ? -9.414 -0.201 -10.047 1 96.88 377 LEU B N 1
ATOM 5992 C CA . LEU B 1 377 ? -9.102 -1.6 -9.773 1 96.88 377 LEU B CA 1
ATOM 5993 C C . LEU B 1 377 ? -9.914 -2.521 -10.68 1 96.88 377 LEU B C 1
ATOM 5995 O O . LEU B 1 377 ? -9.391 -3.51 -11.195 1 96.88 377 LEU B O 1
ATOM 5999 N N . ALA B 1 378 ? -11.18 -2.189 -10.82 1 96.75 378 ALA B N 1
ATOM 6000 C CA . ALA B 1 378 ? -12.039 -2.994 -11.688 1 96.75 378 ALA B CA 1
ATOM 6001 C C . ALA B 1 378 ? -11.523 -2.994 -13.117 1 96.75 378 ALA B C 1
ATOM 6003 O O . ALA B 1 378 ? -11.484 -4.039 -13.773 1 96.75 378 ALA B O 1
ATOM 6004 N N . PHE B 1 379 ? -11.078 -1.894 -13.555 1 95.44 379 PHE B N 1
ATOM 6005 C CA . PHE B 1 379 ? -10.586 -1.759 -14.922 1 95.44 379 PHE B CA 1
ATOM 6006 C C . PHE B 1 379 ? -9.281 -2.531 -15.102 1 95.44 379 PHE B C 1
ATOM 6008 O O . PHE B 1 379 ? -9.148 -3.312 -16.047 1 95.44 379 PHE B O 1
ATOM 6015 N N . VAL B 1 380 ? -8.359 -2.379 -14.242 1 96.06 380 VAL B N 1
ATOM 6016 C CA . VAL B 1 380 ? -7.055 -3.029 -14.344 1 96.06 380 VAL B CA 1
ATOM 6017 C C . VAL B 1 380 ? -7.219 -4.539 -14.195 1 96.06 380 VAL B C 1
ATOM 6019 O O . VAL B 1 380 ? -6.613 -5.312 -14.938 1 96.06 380 VAL B O 1
ATOM 6022 N N . ALA B 1 381 ? -8.031 -4.938 -13.273 1 94.88 381 ALA B N 1
ATOM 6023 C CA . ALA B 1 381 ? -8.273 -6.363 -13.07 1 94.88 381 ALA B CA 1
ATOM 6024 C C . ALA B 1 381 ? -8.875 -7.004 -14.312 1 94.88 381 ALA B C 1
ATOM 6026 O O . ALA B 1 381 ? -8.531 -8.133 -14.672 1 94.88 381 ALA B O 1
ATOM 6027 N N . LEU B 1 382 ? -9.789 -6.277 -14.938 1 93.56 382 LEU B N 1
ATOM 6028 C CA . LEU B 1 382 ? -10.414 -6.777 -16.156 1 93.56 382 LEU B CA 1
ATOM 6029 C C . LEU B 1 382 ? -9.383 -6.977 -17.266 1 93.56 382 LEU B C 1
ATOM 6031 O O . LEU B 1 382 ? -9.367 -8.023 -17.922 1 93.56 382 LEU B O 1
ATOM 6035 N N . ILE B 1 383 ? -8.5 -6.043 -17.406 1 93.06 383 ILE B N 1
ATOM 6036 C CA . ILE B 1 383 ? -7.5 -6.098 -18.469 1 93.06 383 ILE B CA 1
ATOM 6037 C C . ILE B 1 383 ? -6.496 -7.207 -18.188 1 93.06 383 ILE B C 1
ATOM 6039 O O . ILE B 1 383 ? -6.117 -7.965 -19.078 1 93.06 383 ILE B O 1
ATOM 6043 N N . VAL B 1 384 ? -6.109 -7.379 -16.969 1 91.56 384 VAL B N 1
ATOM 6044 C CA . VAL B 1 384 ? -5.176 -8.43 -16.578 1 91.56 384 VAL B CA 1
ATOM 6045 C C . VAL B 1 384 ? -5.824 -9.797 -16.781 1 91.56 384 VAL B C 1
ATOM 6047 O O . VAL B 1 384 ? -5.184 -10.734 -17.266 1 91.56 384 VAL B O 1
ATOM 6050 N N . GLY B 1 385 ? -7.078 -9.914 -16.375 1 90.44 385 GLY B N 1
ATOM 6051 C CA . GLY B 1 385 ? -7.801 -11.156 -16.594 1 90.44 385 GLY B CA 1
ATOM 6052 C C . GLY B 1 385 ? -7.895 -11.547 -18.047 1 90.44 385 GLY B C 1
ATOM 6053 O O . GLY B 1 385 ? -7.758 -12.727 -18.391 1 90.44 385 GLY B O 1
ATOM 6054 N N . ALA B 1 386 ? -8.102 -10.562 -18.828 1 87.75 386 ALA B N 1
ATOM 6055 C CA . ALA B 1 386 ? -8.172 -10.82 -20.266 1 87.75 386 ALA B CA 1
ATOM 6056 C C . ALA B 1 386 ? -6.832 -11.305 -20.812 1 87.75 386 ALA B C 1
ATOM 6058 O O . ALA B 1 386 ? -6.781 -12.164 -21.688 1 87.75 386 ALA B O 1
ATOM 6059 N N . ALA B 1 387 ? -5.75 -10.805 -20.297 1 87.94 387 ALA B N 1
ATOM 6060 C CA . ALA B 1 387 ? -4.41 -11.188 -20.734 1 87.94 387 ALA B CA 1
ATOM 6061 C C . ALA B 1 387 ? -4.082 -12.617 -20.312 1 87.94 387 ALA B C 1
ATOM 6063 O O . ALA B 1 387 ? -3.447 -13.367 -21.062 1 87.94 387 ALA B O 1
ATOM 6064 N N . VAL B 1 388 ? -4.484 -12.977 -19.188 1 86.12 388 VAL B N 1
ATOM 6065 C CA . VAL B 1 388 ? -4.215 -14.312 -18.656 1 86.12 388 VAL B CA 1
ATOM 6066 C C . VAL B 1 388 ? -5.082 -15.336 -19.391 1 86.12 388 VAL B C 1
ATOM 6068 O O . VAL B 1 388 ? -4.652 -16.469 -19.625 1 86.12 388 VAL B O 1
ATOM 6071 N N . GLY B 1 389 ? -6.285 -14.938 -19.75 1 83.06 389 GLY B N 1
ATOM 6072 C CA . GLY B 1 389 ? -7.203 -15.836 -20.422 1 83.06 389 GLY B CA 1
ATOM 6073 C C . GLY B 1 389 ? -6.848 -16.062 -21.875 1 83.06 389 GLY B C 1
ATOM 6074 O O . GLY B 1 389 ? -7.062 -17.156 -22.422 1 83.06 389 GLY B O 1
ATOM 6075 N N . ASP B 1 390 ? -6.418 -14.977 -22.516 1 82.94 390 ASP B N 1
ATOM 6076 C CA . ASP B 1 390 ? -6.074 -15.055 -23.938 1 82.94 390 ASP B CA 1
ATOM 6077 C C . ASP B 1 390 ? -4.734 -14.383 -24.203 1 82.94 390 ASP B C 1
ATOM 6079 O O . ASP B 1 390 ? -4.641 -13.148 -24.203 1 82.94 390 ASP B O 1
ATOM 6083 N N . THR B 1 391 ? -3.742 -15.133 -24.531 1 77.62 391 THR B N 1
ATOM 6084 C CA . THR B 1 391 ? -2.387 -14.633 -24.75 1 77.62 391 THR B CA 1
ATOM 6085 C C . THR B 1 391 ? -2.307 -13.812 -26.031 1 77.62 391 THR B C 1
ATOM 6087 O O . THR B 1 391 ? -1.382 -13.023 -26.203 1 77.62 391 THR B O 1
ATOM 6090 N N . ASP B 1 392 ? -3.383 -13.984 -26.938 1 80.38 392 ASP B N 1
ATOM 6091 C CA . ASP B 1 392 ? -3.371 -13.258 -28.203 1 80.38 392 ASP B CA 1
ATOM 6092 C C . ASP B 1 392 ? -3.654 -11.773 -27.969 1 80.38 392 ASP B C 1
ATOM 6094 O O . ASP B 1 392 ? -3.365 -10.945 -28.844 1 80.38 392 ASP B O 1
ATOM 6098 N N . LEU B 1 393 ? -4.168 -11.516 -26.828 1 83.06 393 LEU B N 1
ATOM 6099 C CA . LEU B 1 393 ? -4.539 -10.141 -26.547 1 83.06 393 LEU B CA 1
ATOM 6100 C C . LEU B 1 393 ? -3.424 -9.414 -25.797 1 83.06 393 LEU B C 1
ATOM 6102 O O . LEU B 1 393 ? -3.639 -8.336 -25.25 1 83.06 393 LEU B O 1
ATOM 6106 N N . GLU B 1 394 ? -2.303 -9.922 -25.844 1 85.06 394 GLU B N 1
ATOM 6107 C CA . GLU B 1 394 ? -1.2 -9.406 -25.031 1 85.06 394 GLU B CA 1
ATOM 6108 C C . GLU B 1 394 ? -0.853 -7.977 -25.422 1 85.06 394 GLU B C 1
ATOM 6110 O O . GLU B 1 394 ? -0.729 -7.105 -24.562 1 85.06 394 GLU B O 1
ATOM 6115 N N . LEU B 1 395 ? -0.738 -7.734 -26.703 1 86.56 395 LEU B N 1
ATOM 6116 C CA . LEU B 1 395 ? -0.349 -6.41 -27.172 1 86.56 395 LEU B CA 1
ATOM 6117 C C . LEU B 1 395 ? -1.412 -5.371 -26.828 1 86.56 395 LEU B C 1
ATOM 6119 O O . LEU B 1 395 ? -1.087 -4.27 -26.375 1 86.56 395 LEU B O 1
ATOM 6123 N N . LEU B 1 396 ? -2.605 -5.734 -27.016 1 88.94 396 LEU B N 1
ATOM 6124 C CA . LEU B 1 396 ? -3.703 -4.828 -26.703 1 88.94 396 LEU B CA 1
ATOM 6125 C C . LEU B 1 396 ? -3.748 -4.523 -25.203 1 88.94 396 LEU B C 1
ATOM 6127 O O . LEU B 1 396 ? -3.941 -3.373 -24.812 1 88.94 396 LEU B O 1
ATOM 6131 N N . VAL B 1 397 ? -3.531 -5.531 -24.438 1 88.62 397 VAL B N 1
ATOM 6132 C CA . VAL B 1 397 ? -3.588 -5.422 -22.984 1 88.62 397 VAL B CA 1
ATOM 6133 C C . VAL B 1 397 ? -2.469 -4.504 -22.5 1 88.62 397 VAL B C 1
ATOM 6135 O O . VAL B 1 397 ? -2.703 -3.617 -21.672 1 88.62 397 VAL B O 1
ATOM 6138 N N . VAL B 1 398 ? -1.309 -4.668 -23.031 1 91.44 398 VAL B N 1
ATOM 6139 C CA . VAL B 1 398 ? -0.175 -3.836 -22.641 1 91.44 398 VAL B CA 1
ATOM 6140 C C . VAL B 1 398 ? -0.438 -2.385 -23.031 1 91.44 398 VAL B C 1
ATOM 6142 O O . VAL B 1 398 ? -0.23 -1.47 -22.234 1 91.44 398 VAL B O 1
ATOM 6145 N N . GLY B 1 399 ? -0.897 -2.25 -24.203 1 93.44 399 GLY B N 1
ATOM 6146 C CA . GLY B 1 399 ? -1.216 -0.906 -24.672 1 93.44 399 GLY B CA 1
ATOM 6147 C C . GLY B 1 399 ? -2.262 -0.216 -23.812 1 93.44 399 GLY B C 1
ATOM 6148 O O . GLY B 1 399 ? -2.092 0.943 -23.422 1 93.44 399 GLY B O 1
ATOM 6149 N N . LEU B 1 400 ? -3.283 -0.93 -23.469 1 94.31 400 LEU B N 1
ATOM 6150 C CA . LEU B 1 400 ? -4.375 -0.37 -22.688 1 94.31 400 LEU B CA 1
ATOM 6151 C C . LEU B 1 400 ? -3.9 -0.006 -21.281 1 94.31 400 LEU B C 1
ATOM 6153 O O . LEU B 1 400 ? -4.289 1.031 -20.734 1 94.31 400 LEU B O 1
ATOM 6157 N N . LEU B 1 401 ? -3.062 -0.836 -20.688 1 96.06 401 LEU B N 1
ATOM 6158 C CA . LEU B 1 401 ? -2.568 -0.58 -19.328 1 96.06 401 LEU B CA 1
ATOM 6159 C C . LEU B 1 401 ? -1.632 0.624 -19.328 1 96.06 401 LEU B C 1
ATOM 6161 O O . LEU B 1 401 ? -1.684 1.444 -18.406 1 96.06 401 LEU B O 1
ATOM 6165 N N . VAL B 1 402 ? -0.801 0.746 -20.359 1 95.5 402 VAL B N 1
ATOM 6166 C CA . VAL B 1 402 ? 0.127 1.87 -20.438 1 95.5 402 VAL B CA 1
ATOM 6167 C C . VAL B 1 402 ? -0.651 3.172 -20.625 1 95.5 402 VAL B C 1
ATOM 6169 O O . VAL B 1 402 ? -0.372 4.168 -19.953 1 95.5 402 VAL B O 1
ATOM 6172 N N . VAL B 1 403 ? -1.605 3.109 -21.469 1 95.69 403 VAL B N 1
ATOM 6173 C CA . VAL B 1 403 ? -2.438 4.285 -21.688 1 95.69 403 VAL B CA 1
ATOM 6174 C C . VAL B 1 403 ? -3.211 4.625 -20.422 1 95.69 403 VAL B C 1
ATOM 6176 O O . VAL B 1 403 ? -3.361 5.801 -20.078 1 95.69 403 VAL B O 1
ATOM 6179 N N . PHE B 1 404 ? -3.713 3.629 -19.781 1 96.12 404 PHE B N 1
ATOM 6180 C CA . PHE B 1 404 ? -4.43 3.836 -18.531 1 96.12 404 PHE B CA 1
ATOM 6181 C C . PHE B 1 404 ? -3.521 4.465 -17.484 1 96.12 404 PHE B C 1
ATOM 6183 O O . PHE B 1 404 ? -3.93 5.387 -16.766 1 96.12 404 PHE B O 1
ATOM 6190 N N . ALA B 1 405 ? -2.303 3.969 -17.391 1 97 405 ALA B N 1
ATOM 6191 C CA . ALA B 1 405 ? -1.348 4.539 -16.453 1 97 405 ALA B CA 1
ATOM 6192 C C . ALA B 1 405 ? -1.1 6.016 -16.734 1 97 405 ALA B C 1
ATOM 6194 O O . ALA B 1 405 ? -1.121 6.848 -15.828 1 97 405 ALA B O 1
ATOM 6195 N N . ALA B 1 406 ? -0.905 6.348 -18 1 95.81 406 ALA B N 1
ATOM 6196 C CA . ALA B 1 406 ? -0.711 7.738 -18.406 1 95.81 406 ALA B CA 1
ATOM 6197 C C . ALA B 1 406 ? -1.958 8.57 -18.125 1 95.81 406 ALA B C 1
ATOM 6199 O O . ALA B 1 406 ? -1.859 9.719 -17.688 1 95.81 406 ALA B O 1
ATOM 6200 N N . GLY B 1 407 ? -3.111 7.953 -18.375 1 95.62 407 GLY B N 1
ATOM 6201 C CA . GLY B 1 407 ? -4.371 8.648 -18.141 1 95.62 407 GLY B CA 1
ATOM 6202 C C . GLY B 1 407 ? -4.609 8.977 -16.672 1 95.62 407 GLY B C 1
ATOM 6203 O O . GLY B 1 407 ? -5.098 10.062 -16.359 1 95.62 407 GLY B O 1
ATOM 6204 N N . THR B 1 408 ? -4.297 8.055 -15.812 1 95.31 408 THR B N 1
ATOM 6205 C CA . THR B 1 408 ? -4.5 8.297 -14.383 1 95.31 408 THR B CA 1
ATOM 6206 C C . THR B 1 408 ? -3.623 9.453 -13.898 1 95.31 408 THR B C 1
ATOM 6208 O O . THR B 1 408 ? -4.047 10.258 -13.07 1 95.31 408 THR B O 1
ATOM 6211 N N . VAL B 1 409 ? -2.389 9.57 -14.406 1 94.44 409 VAL B N 1
ATOM 6212 C CA . VAL B 1 409 ? -1.53 10.695 -14.047 1 94.44 409 VAL B CA 1
ATOM 6213 C C . VAL B 1 409 ? -2.123 11.992 -14.594 1 94.44 409 VAL B C 1
ATOM 6215 O O . VAL B 1 409 ? -2.184 13 -13.883 1 94.44 409 VAL B O 1
ATOM 6218 N N . GLY B 1 410 ? -2.562 11.961 -15.836 1 93.12 410 GLY B N 1
ATOM 6219 C CA . GLY B 1 410 ? -3.16 13.141 -16.453 1 93.12 410 GLY B CA 1
ATOM 6220 C C . GLY B 1 410 ? -4.379 13.641 -15.703 1 93.12 410 GLY B C 1
ATOM 6221 O O . GLY B 1 410 ? -4.473 14.828 -15.375 1 93.12 410 GLY B O 1
ATOM 6222 N N . PHE B 1 411 ? -5.242 12.711 -15.375 1 91.12 411 PHE B N 1
ATOM 6223 C CA . PHE B 1 411 ? -6.469 13.086 -14.688 1 91.12 411 PHE B CA 1
ATOM 6224 C C . PHE B 1 411 ? -6.176 13.508 -13.25 1 91.12 411 PHE B C 1
ATOM 6226 O O . PHE B 1 411 ? -6.836 14.406 -12.711 1 91.12 411 PHE B O 1
ATOM 6233 N N . GLY B 1 412 ? -5.246 12.898 -12.625 1 91.31 412 GLY B N 1
ATOM 6234 C CA . GLY B 1 412 ? -4.926 13.211 -11.242 1 91.31 412 GLY B CA 1
ATOM 6235 C C . GLY B 1 412 ? -4.168 14.516 -11.086 1 91.31 412 GLY B C 1
ATOM 6236 O O . GLY B 1 412 ? -4.387 15.258 -10.133 1 91.31 412 GLY B O 1
ATOM 6237 N N . VAL B 1 413 ? -3.305 14.82 -11.992 1 90.25 413 VAL B N 1
ATOM 6238 C CA . VAL B 1 413 ? -2.416 15.969 -11.836 1 90.25 413 VAL B CA 1
ATOM 6239 C C . VAL B 1 413 ? -2.99 17.172 -12.578 1 90.25 413 VAL B C 1
ATOM 6241 O O . VAL B 1 413 ? -2.979 18.297 -12.055 1 90.25 413 VAL B O 1
ATOM 6244 N N . ILE B 1 414 ? -3.529 16.953 -13.797 1 89.12 414 ILE B N 1
ATOM 6245 C CA . ILE B 1 414 ? -4.004 18.062 -14.625 1 89.12 414 ILE B CA 1
ATOM 6246 C C . ILE B 1 414 ? -5.484 18.312 -14.344 1 89.12 414 ILE B C 1
ATOM 6248 O O . ILE B 1 414 ? -5.938 19.469 -14.383 1 89.12 414 ILE B O 1
ATOM 6252 N N . GLY B 1 415 ? -6.246 17.344 -14.039 1 85.06 415 GLY B N 1
ATOM 6253 C CA . GLY B 1 415 ? -7.688 17.406 -13.875 1 85.06 415 GLY B CA 1
ATOM 6254 C C . GLY B 1 415 ? -8.133 18.484 -12.898 1 85.06 415 GLY B C 1
ATOM 6255 O O . GLY B 1 415 ? -8.984 19.312 -13.227 1 85.06 415 GLY B O 1
ATOM 6256 N N . PRO B 1 416 ? -7.492 18.562 -11.75 1 84.94 416 PRO B N 1
ATOM 6257 C CA . PRO B 1 416 ? -7.934 19.531 -10.758 1 84.94 416 PRO B CA 1
ATOM 6258 C C . PRO B 1 416 ? -7.688 20.984 -11.195 1 84.94 416 PRO B C 1
ATOM 6260 O O . PRO B 1 416 ? -8.25 21.906 -10.609 1 84.94 416 PRO B O 1
ATOM 6263 N N . HIS B 1 417 ? -6.91 21.141 -12.148 1 83.88 417 HIS B N 1
ATOM 6264 C CA . HIS B 1 417 ? -6.57 22.484 -12.586 1 83.88 417 HIS B CA 1
ATOM 6265 C C . HIS B 1 417 ? -7.418 22.906 -13.781 1 83.88 417 HIS B C 1
ATOM 6267 O O . HIS B 1 417 ? -7.301 24.047 -14.258 1 83.88 417 HIS B O 1
ATOM 6273 N N . ILE B 1 418 ? -8.188 22.016 -14.195 1 83.56 418 ILE B N 1
ATOM 6274 C CA . ILE B 1 418 ? -9.047 22.359 -15.328 1 83.56 418 ILE B CA 1
ATOM 6275 C C . ILE B 1 418 ? -10.445 22.719 -14.828 1 83.56 418 ILE B C 1
ATOM 6277 O O . ILE B 1 418 ? -11.016 22 -13.992 1 83.56 418 ILE B O 1
ATOM 6281 N N . GLU B 1 419 ? -10.898 23.891 -15.25 1 82.88 419 GLU B N 1
ATOM 6282 C CA . GLU B 1 419 ? -12.258 24.312 -14.922 1 82.88 419 GLU B CA 1
ATOM 6283 C C . GLU B 1 419 ? -13.281 23.656 -15.844 1 82.88 419 GLU B C 1
ATOM 6285 O O . GLU B 1 419 ? -13.172 23.75 -17.062 1 82.88 419 GLU B O 1
ATOM 6290 N N . VAL B 1 420 ? -14.156 22.891 -15.234 1 81.19 420 VAL B N 1
ATOM 6291 C CA . VAL B 1 420 ? -15.164 22.188 -16.016 1 81.19 420 VAL B CA 1
ATOM 6292 C C . VAL B 1 420 ? -16.344 23.125 -16.297 1 81.19 420 VAL B C 1
ATOM 6294 O O . VAL B 1 420 ? -16.922 23.688 -15.375 1 81.19 420 VAL B O 1
ATOM 6297 N N . THR B 1 421 ? -16.656 23.391 -17.625 1 88.44 421 THR B N 1
ATOM 6298 C CA . THR B 1 421 ? -17.781 24.219 -18.047 1 88.44 421 THR B CA 1
ATOM 6299 C C . THR B 1 421 ? -19.094 23.578 -17.656 1 88.44 421 THR B C 1
ATOM 6301 O O . THR B 1 421 ? -19.172 22.359 -17.5 1 88.44 421 THR B O 1
ATOM 6304 N N . PRO B 1 422 ? -20.078 24.375 -17.438 1 88.38 422 PRO B N 1
ATOM 6305 C CA . PRO B 1 422 ? -21.406 23.828 -17.109 1 88.38 422 PRO B CA 1
ATOM 6306 C C . PRO B 1 422 ? -21.922 22.844 -18.156 1 88.38 422 PRO B C 1
ATOM 6308 O O . PRO B 1 422 ? -22.578 21.859 -17.797 1 88.38 422 PRO B O 1
ATOM 6311 N N . VAL B 1 423 ? -21.625 23.016 -19.344 1 89.56 423 VAL B N 1
ATOM 6312 C CA . VAL B 1 423 ? -22.062 22.125 -20.422 1 89.56 423 VAL B CA 1
ATOM 6313 C C . VAL B 1 423 ? -21.375 20.766 -20.281 1 89.56 423 VAL B C 1
ATOM 6315 O O . VAL B 1 423 ? -22 19.719 -20.422 1 89.56 423 VAL B O 1
ATOM 6318 N N . THR B 1 424 ? -20.125 20.812 -19.953 1 89.06 424 THR B N 1
ATOM 6319 C CA . THR B 1 424 ? -19.375 19.578 -19.766 1 89.06 424 THR B CA 1
ATOM 6320 C C . THR B 1 424 ? -19.891 18.812 -18.547 1 89.06 424 THR B C 1
ATOM 6322 O O . THR B 1 424 ? -19.969 17.578 -18.562 1 89.06 424 THR B O 1
ATOM 6325 N N . ARG B 1 425 ? -20.25 19.547 -17.594 1 87.75 425 ARG B N 1
ATOM 6326 C CA . ARG B 1 425 ? -20.812 18.922 -16.406 1 87.75 425 ARG B CA 1
ATOM 6327 C C . ARG B 1 425 ? -22.125 18.219 -16.703 1 87.75 425 ARG B C 1
ATOM 6329 O O . ARG B 1 425 ? -22.359 17.094 -16.25 1 87.75 425 ARG B O 1
ATOM 6336 N N . ARG B 1 426 ? -22.922 18.891 -17.422 1 90.19 426 ARG B N 1
ATOM 6337 C CA . ARG B 1 426 ? -24.219 18.328 -17.797 1 90.19 426 ARG B CA 1
ATOM 6338 C C . ARG B 1 426 ? -24.031 17.094 -18.688 1 90.19 426 ARG B C 1
ATOM 6340 O O . ARG B 1 426 ? -24.766 16.109 -18.562 1 90.19 426 ARG B O 1
ATOM 6347 N N . MET B 1 427 ? -23.125 17.156 -19.516 1 92.56 427 MET B N 1
ATOM 6348 C CA . MET B 1 427 ? -22.844 16.031 -20.391 1 92.56 427 MET B CA 1
ATOM 6349 C C . MET B 1 427 ? -22.375 14.82 -19.594 1 92.56 427 MET B C 1
ATOM 6351 O O . MET B 1 427 ? -22.719 13.68 -19.906 1 92.56 427 MET B O 1
ATOM 6355 N N . ILE B 1 428 ? -21.578 15.102 -18.594 1 89.69 428 ILE B N 1
ATOM 6356 C CA . ILE B 1 428 ? -21.094 14.023 -17.734 1 89.69 428 ILE B CA 1
ATOM 6357 C C . ILE B 1 428 ? -22.25 13.406 -16.969 1 89.69 428 ILE B C 1
ATOM 6359 O O . ILE B 1 428 ? -22.328 12.18 -16.812 1 89.69 428 ILE B O 1
ATOM 6363 N N . GLU B 1 429 ? -23.125 14.195 -16.609 1 90.06 429 GLU B N 1
ATOM 6364 C CA . GLU B 1 429 ? -24.297 13.719 -15.883 1 90.06 429 GLU B CA 1
ATOM 6365 C C . GLU B 1 429 ? -25.172 12.836 -16.766 1 90.06 429 GLU B C 1
ATOM 6367 O O . GLU B 1 429 ? -25.594 11.758 -16.359 1 90.06 429 GLU B O 1
ATOM 6372 N N . ILE B 1 430 ? -25.375 13.336 -17.922 1 93 430 ILE B N 1
ATOM 6373 C CA . ILE B 1 430 ? -26.188 12.578 -18.875 1 93 430 ILE B CA 1
ATOM 6374 C C . ILE B 1 430 ? -25.484 11.266 -19.219 1 93 430 ILE B C 1
ATOM 6376 O O . ILE B 1 430 ? -26.141 10.219 -19.312 1 93 430 ILE B O 1
ATOM 6380 N N . PHE B 1 431 ? -24.281 11.344 -19.359 1 93.19 431 PHE B N 1
ATOM 6381 C CA . PHE B 1 431 ? -23.484 10.156 -19.672 1 93.19 431 PHE B CA 1
ATOM 6382 C C . PHE B 1 431 ? -23.578 9.141 -18.531 1 93.19 431 PHE B C 1
ATOM 6384 O O . PHE B 1 431 ? -23.734 7.945 -18.781 1 93.19 431 PHE B O 1
ATOM 6391 N N . GLU B 1 432 ? -23.484 9.609 -17.391 1 91.06 432 GLU B N 1
ATOM 6392 C CA . GLU B 1 432 ? -23.594 8.742 -16.219 1 91.06 432 GLU B CA 1
ATOM 6393 C C . GLU B 1 432 ? -24.938 8.047 -16.172 1 91.06 432 GLU B C 1
ATOM 6395 O O . GLU B 1 432 ? -25.016 6.844 -15.922 1 91.06 432 GLU B O 1
ATOM 6400 N N . TYR B 1 433 ? -25.969 8.758 -16.484 1 91.19 433 TYR B N 1
ATOM 6401 C CA . TYR B 1 433 ? -27.312 8.195 -16.484 1 91.19 433 TYR B CA 1
ATOM 6402 C C . TYR B 1 433 ? -27.469 7.148 -17.578 1 91.19 433 TYR B C 1
ATOM 6404 O O . TYR B 1 433 ? -28.078 6.102 -17.359 1 91.19 433 TYR B O 1
ATOM 6412 N N . MET B 1 434 ? -26.906 7.43 -18.625 1 94.69 434 MET B N 1
ATOM 6413 C CA . MET B 1 434 ? -26.984 6.484 -19.734 1 94.69 434 MET B CA 1
ATOM 6414 C C . MET B 1 434 ? -26.266 5.18 -19.391 1 94.69 434 MET B C 1
ATOM 6416 O O . MET B 1 434 ? -26.75 4.098 -19.734 1 94.69 434 MET B O 1
ATOM 6420 N N . LEU B 1 435 ? -25.203 5.332 -18.656 1 94.88 435 LEU B N 1
ATOM 6421 C CA . LEU B 1 435 ? -24.453 4.145 -18.25 1 94.88 435 LEU B CA 1
ATOM 6422 C C . LEU B 1 435 ? -25.25 3.326 -17.25 1 94.88 435 LEU B C 1
ATOM 6424 O O . LEU B 1 435 ? -25.312 2.098 -17.344 1 94.88 435 LEU B O 1
ATOM 6428 N N . ILE B 1 436 ? -25.859 3.969 -16.375 1 92.06 436 ILE B N 1
ATOM 6429 C CA . ILE B 1 436 ? -26.641 3.289 -15.352 1 92.06 436 ILE B CA 1
ATOM 6430 C C . ILE B 1 436 ? -27.812 2.559 -16 1 92.06 436 ILE B C 1
ATOM 6432 O O . ILE B 1 436 ? -28.094 1.406 -15.664 1 92.06 436 ILE B O 1
ATOM 6436 N N . ILE B 1 437 ? -28.422 3.172 -16.984 1 93.19 437 ILE B N 1
ATOM 6437 C CA . ILE B 1 437 ? -29.562 2.586 -17.688 1 93.19 437 ILE B CA 1
ATOM 6438 C C . ILE B 1 437 ? -29.094 1.371 -18.484 1 93.19 437 ILE B C 1
ATOM 6440 O O . ILE B 1 437 ? -29.812 0.376 -18.594 1 93.19 437 ILE B O 1
ATOM 6444 N N . SER B 1 438 ? -27.969 1.444 -19 1 94.25 438 SER B N 1
ATOM 6445 C CA . SER B 1 438 ? -27.438 0.368 -19.828 1 94.25 438 SER B CA 1
ATOM 6446 C C . SER B 1 438 ? -27.125 -0.869 -19 1 94.25 438 SER B C 1
ATOM 6448 O O . SER B 1 438 ? -26.984 -1.97 -19.531 1 94.25 438 SER B O 1
ATOM 6450 N N . LEU B 1 439 ? -26.984 -0.733 -17.656 1 94.12 439 LEU B N 1
ATOM 6451 C CA . LEU B 1 439 ? -26.672 -1.854 -16.781 1 94.12 439 LEU B CA 1
ATOM 6452 C C . LEU B 1 439 ? -27.781 -2.898 -16.812 1 94.12 439 LEU B C 1
ATOM 6454 O O . LEU B 1 439 ? -27.516 -4.102 -16.812 1 94.12 439 LEU B O 1
ATOM 6458 N N . ILE B 1 440 ? -28.969 -2.453 -16.922 1 91.12 440 ILE B N 1
ATOM 6459 C CA . ILE B 1 440 ? -30.141 -3.326 -16.797 1 91.12 440 ILE B CA 1
ATOM 6460 C C . ILE B 1 440 ? -30.172 -4.312 -17.969 1 91.12 440 ILE B C 1
ATOM 6462 O O . ILE B 1 440 ? -30.156 -5.527 -17.766 1 91.12 440 ILE B O 1
ATOM 6466 N N . PRO B 1 441 ? -30.125 -3.816 -19.203 1 92.62 441 PRO B N 1
ATOM 6467 C CA . PRO B 1 441 ? -30.141 -4.77 -20.312 1 92.62 441 PRO B CA 1
ATOM 6468 C C . PRO B 1 441 ? -28.922 -5.691 -20.312 1 92.62 441 PRO B C 1
ATOM 6470 O O . PRO B 1 441 ? -29.031 -6.852 -20.719 1 92.62 441 PRO B O 1
ATOM 6473 N N . LEU B 1 442 ? -27.828 -5.23 -19.891 1 93.81 442 LEU B N 1
ATOM 6474 C CA . LEU B 1 442 ? -26.625 -6.051 -19.875 1 93.81 442 LEU B CA 1
ATOM 6475 C C . LEU B 1 442 ? -26.734 -7.172 -18.844 1 93.81 442 LEU B C 1
ATOM 6477 O O . LEU B 1 442 ? -26.359 -8.312 -19.125 1 93.81 442 LEU B O 1
ATOM 6481 N N . VAL B 1 443 ? -27.234 -6.852 -17.703 1 93.56 443 VAL B N 1
ATOM 6482 C CA . VAL B 1 443 ? -27.406 -7.848 -16.641 1 93.56 443 VAL B CA 1
ATOM 6483 C C . VAL B 1 443 ? -28.438 -8.875 -17.062 1 93.56 443 VAL B C 1
ATOM 6485 O O . VAL B 1 443 ? -28.266 -10.078 -16.844 1 93.56 443 VAL B O 1
ATOM 6488 N N . LEU B 1 444 ? -29.5 -8.484 -17.703 1 91.56 444 LEU B N 1
ATOM 6489 C CA . LEU B 1 444 ? -30.547 -9.391 -18.172 1 91.56 444 LEU B CA 1
ATOM 6490 C C . LEU B 1 444 ? -30 -10.336 -19.234 1 91.56 444 LEU B C 1
ATOM 6492 O O . LEU B 1 444 ? -30.406 -11.5 -19.312 1 91.56 444 LEU B O 1
ATOM 6496 N N . TRP B 1 445 ? -29.172 -9.797 -20.031 1 90.06 445 TRP B N 1
ATOM 6497 C CA . TRP B 1 445 ? -28.547 -10.625 -21.062 1 90.06 445 TRP B CA 1
ATOM 6498 C C . TRP B 1 445 ? -27.688 -11.719 -20.422 1 90.06 445 TRP B C 1
ATOM 6500 O O . TRP B 1 445 ? -27.781 -12.891 -20.812 1 90.06 445 TRP B O 1
ATOM 6510 N N . ILE B 1 446 ? -26.906 -11.367 -19.422 1 89.31 446 ILE B N 1
ATOM 6511 C CA . ILE B 1 446 ? -26.016 -12.297 -18.734 1 89.31 446 ILE B CA 1
ATOM 6512 C C . ILE B 1 446 ? -26.844 -13.344 -17.984 1 89.31 446 ILE B C 1
ATOM 6514 O O . ILE B 1 446 ? -26.453 -14.508 -17.906 1 89.31 446 ILE B O 1
ATOM 6518 N N . MET B 1 447 ? -28.016 -12.914 -17.484 1 88.5 447 MET B N 1
ATOM 6519 C CA . MET B 1 447 ? -28.891 -13.82 -16.75 1 88.5 447 MET B CA 1
ATOM 6520 C C . MET B 1 447 ? -29.703 -14.68 -17.703 1 88.5 447 MET B C 1
ATOM 6522 O O . MET B 1 447 ? -30.484 -15.531 -17.266 1 88.5 447 MET B O 1
ATOM 6526 N N . ASN B 1 448 ? -29.531 -14.469 -18.984 1 86.06 448 ASN B N 1
ATOM 6527 C CA . ASN B 1 448 ? -30.203 -15.234 -20.031 1 86.06 448 ASN B CA 1
ATOM 6528 C C . ASN B 1 448 ? -31.703 -15.047 -20 1 86.06 448 ASN B C 1
ATOM 6530 O O . ASN B 1 448 ? -32.469 -15.992 -20.234 1 86.06 448 ASN B O 1
ATOM 6534 N N . VAL B 1 449 ? -32.031 -13.945 -19.625 1 82.44 449 VAL B N 1
ATOM 6535 C CA . VAL B 1 449 ? -33.469 -13.656 -19.578 1 82.44 449 VAL B CA 1
ATOM 6536 C C . VAL B 1 449 ? -34 -13.492 -21 1 82.44 449 VAL B C 1
ATOM 6538 O O . VAL B 1 449 ? -35.094 -13.922 -21.312 1 82.44 449 VAL B O 1
ATOM 6541 N N . TYR B 1 450 ? -33.188 -12.984 -21.906 1 82.56 450 TYR B N 1
ATOM 6542 C CA . TYR B 1 450 ? -33.625 -12.781 -23.297 1 82.56 450 TYR B CA 1
ATOM 6543 C C . TYR B 1 450 ? -33.812 -14.109 -24.016 1 82.56 450 TYR B C 1
ATOM 6545 O O . TYR B 1 450 ? -34.75 -14.273 -24.781 1 82.56 450 TYR B O 1
ATOM 6553 N N . SER B 1 451 ? -32.938 -14.945 -23.734 1 81.69 451 SER B N 1
ATOM 6554 C CA . SER B 1 451 ? -33.062 -16.266 -24.344 1 81.69 451 SER B CA 1
ATOM 6555 C C . SER B 1 451 ? -34.281 -17 -23.828 1 81.69 451 SER B C 1
ATOM 6557 O O . SER B 1 451 ? -34.969 -17.703 -24.578 1 81.69 451 SER B O 1
ATOM 6559 N N . MET B 1 452 ? -34.531 -16.781 -22.625 1 82.31 452 MET B N 1
ATOM 6560 C CA . MET B 1 452 ? -35.719 -17.406 -22.031 1 82.31 452 MET B CA 1
ATOM 6561 C C . MET B 1 452 ? -37 -16.828 -22.625 1 82.31 452 MET B C 1
ATOM 6563 O O . MET B 1 452 ? -37.969 -17.547 -22.844 1 82.31 452 MET B O 1
ATOM 6567 N N . ALA B 1 453 ? -36.969 -15.57 -22.875 1 79.5 453 ALA B N 1
ATOM 6568 C CA . ALA B 1 453 ? -38.156 -14.891 -23.406 1 79.5 453 ALA B CA 1
ATOM 6569 C C . ALA B 1 453 ? -38.375 -15.258 -24.875 1 79.5 453 ALA B C 1
ATOM 6571 O O . ALA B 1 453 ? -39.5 -15.328 -25.344 1 79.5 453 ALA B O 1
ATOM 6572 N N . ARG B 1 454 ? -37.312 -15.422 -25.531 1 77.38 454 ARG B N 1
ATOM 6573 C CA . ARG B 1 454 ? -37.438 -15.789 -26.938 1 77.38 454 ARG B CA 1
ATOM 6574 C C . ARG B 1 454 ? -37.938 -17.219 -27.109 1 77.38 454 ARG B C 1
ATOM 6576 O O . ARG B 1 454 ? -38.625 -17.531 -28.094 1 77.38 454 ARG B O 1
ATOM 6583 N N . ASN B 1 455 ? -37.594 -18.031 -26.203 1 76 455 ASN B N 1
ATOM 6584 C CA . ASN B 1 455 ? -38 -19.422 -26.281 1 76 455 ASN B CA 1
ATOM 6585 C C . ASN B 1 455 ? -39.438 -19.609 -25.781 1 76 455 ASN B C 1
ATOM 6587 O O . ASN B 1 455 ? -39.969 -20.719 -25.766 1 76 455 ASN B O 1
ATOM 6591 N N . ILE B 1 456 ? -40.094 -18.656 -25.344 1 60.75 456 ILE B N 1
ATOM 6592 C CA . ILE B 1 456 ? -41.531 -18.734 -25.047 1 60.75 456 ILE B CA 1
ATOM 6593 C C . ILE B 1 456 ? -42.344 -18.297 -26.266 1 60.75 456 ILE B C 1
ATOM 6595 O O . ILE B 1 456 ? -42 -17.312 -26.906 1 60.75 456 ILE B O 1
#

pLDDT: mean 81.95, std 18.89, range [29.47, 98.5]

Foldseek 3Di:
DFQQVCVVVVVVVVCVVVVPPVPDDDPDDPCVVFRKFKDADVDDGDDRRDDCVRVVNDPPGDIDTDRPRPPVPPPPPVDPVVVVVVVCVVPDDDDDPVNVLVVVLVVLLVVLVVVLVVVLVCLVVFQDLVLLVVLQVQLVVLLVVLQCCCPVVVNQVSSQSSNSSSLSSQLSSQLSNDHHHRALVSLLRSLVRSLVSLVVSCVRRVHQLLSSLLSNLLSCLSNVLSVCCVVPVDQQLLSLLVLLCCLVVVLVCLLVVLCVVLVPPDPPPPPPPDPPPVVVVPPPPDPVVCVPVVCPPPPDVVSNVVSVVSSVSSSLSNLLSSLVSNLSSLQRNCPLQPPGDPLSPLLLLLSLVLLQLVLVVDPDPSNSVSSNVSSLNSVLSSLVSNCNNDVVCVVVSVVVVVVVVVVVCCCVPVVVVDDQDPVNVVVSVVVSVVSVVVSVVSSCVSNCVVVVVVVD/DFQQVCVVVVVVVVCVVVVPPVPDDDPDDPCVVFPKFKDADVDDGDDRRDDCVRVVNDPPGDIDTDRPRPPVPPPPPVDPVVVVVVVCVVPDDDDDPVNVLVVVLVVLLVVLVVVLVVVLVCLVVFQDLVLLVVLQVQLVVLLVVLQCCCPVVVNQVSSQSSNSSSLSSQLSSQLSNDHHHRALVSLLRSLVRSLVSLVVSCVRRVHQLLSSLLSNLLSCLSNVLSVCCVVPVDDQLLSLLVLLCCLVVVLVCLLVVLCVVLVPPDPPPPPPPDPPPVVVVPPPPDPVVCCPVVVVPPPDVVSNVVSVVSSVSSSLSNLLSSLVSNLSSLQRNCPLQPPRDPLSLLLLLLSLVLLQLVLVVDPDPSNSVSSNVSSLSSVLSSLVSNCNNDVVCVVVSVVVVVVVVVVVCCCVPVVVVDDQDPVNVVVSVVVSVVSVVVSVVSSCVSNCVVVVVVVD

InterPro domains:
  IPR006707 Type VII secretion system membrane protein EccD [PIRSF017804] (2-456)
  IPR006707 Type VII secretion system membrane protein EccD [TIGR03920] (1-455)
  IPR024962 YukD-like [PF08817] (1-65)
  IPR044049 EccD-like transmembrane domain [PF19053] (100-455)

Nearest PDB structures (foldseek):
  7b9s-assembly1_W  TM=6.534E-01  e=3.420E-16  Mycobacterium xenopi RIVM700367
  7np7-assembly1_DB  TM=6.506E-01  e=2.220E-14  Mycobacterium tuberculosis H37Rv
  7b9f-assembly1_X  TM=6.724E-01  e=3.902E-13  Mycobacterium xenopi RIVM700367
  7npv-assembly1_D4  TM=6.570E-01  e=1.662E-11  Mycobacterium tuberculosis H37Rv
  7np7-assembly1_D2  TM=6.635E-01  e=4.383E-11  Mycobacterium tuberculosis H37Rv